Protein AF-0000000078834225 (afdb_homodimer)

pLDDT: mean 96.42, std 5.81, range [30.89, 98.94]

Structure (mmCIF, N/CA/C/O backbone):
data_AF-0000000078834225-model_v1
#
loop_
_entity.id
_entity.type
_entity.pdbx_description
1 polymer 'Alpha-methylacyl-CoA racemase'
#
loop_
_atom_site.group_PDB
_atom_site.id
_atom_site.type_symbol
_atom_site.label_atom_id
_atom_site.label_alt_id
_atom_site.label_comp_id
_atom_site.label_asym_id
_atom_site.label_entity_id
_atom_site.label_seq_id
_atom_site.pdbx_PDB_ins_code
_atom_site.Cartn_x
_atom_site.Cartn_y
_atom_site.Cartn_z
_atom_site.occupancy
_atom_site.B_iso_or_equiv
_atom_site.auth_seq_id
_atom_site.auth_comp_id
_atom_site.auth_asym_id
_atom_site.auth_atom_id
_atom_site.pdbx_PDB_model_num
ATOM 1 N N . MET A 1 1 ? 19.359 24.484 -14.016 1 30.89 1 MET A N 1
ATOM 2 C CA . MET A 1 1 ? 19.219 23.516 -15.102 1 30.89 1 MET A CA 1
ATOM 3 C C . MET A 1 1 ? 18.484 22.281 -14.617 1 30.89 1 MET A C 1
ATOM 5 O O . MET A 1 1 ? 18.734 21.781 -13.516 1 30.89 1 MET A O 1
ATOM 9 N N . PRO A 1 2 ? 17.234 21.891 -14.797 1 41.28 2 PRO A N 1
ATOM 10 C CA . PRO A 1 2 ? 16.406 20.844 -14.195 1 41.28 2 PRO A CA 1
ATOM 11 C C . PRO A 1 2 ? 17.141 19.531 -14.008 1 41.28 2 PRO A C 1
ATOM 13 O O . PRO A 1 2 ? 17.781 19.047 -14.945 1 41.28 2 PRO A O 1
ATOM 16 N N . MET A 1 3 ? 17.812 19.188 -12.945 1 46.91 3 MET A N 1
ATOM 17 C CA . MET A 1 3 ? 18.719 18.047 -12.805 1 46.91 3 MET A CA 1
ATOM 18 C C . MET A 1 3 ? 18.016 16.766 -13.227 1 46.91 3 MET A C 1
ATOM 20 O O . MET A 1 3 ? 17.062 16.328 -12.594 1 46.91 3 MET A O 1
ATOM 24 N N . SER A 1 4 ? 17.906 16.297 -14.562 1 61.25 4 SER A N 1
ATOM 25 C CA . SER A 1 4 ? 17.219 15.305 -15.383 1 61.25 4 SER A CA 1
ATOM 26 C C . SER A 1 4 ? 17.438 13.898 -14.844 1 61.25 4 SER A C 1
ATOM 28 O O . SER A 1 4 ? 17.344 12.922 -15.586 1 61.25 4 SER A O 1
ATOM 30 N N . SER A 1 5 ? 17.938 13.672 -13.586 1 86.19 5 SER A N 1
ATOM 31 C CA . SER A 1 5 ? 18.219 12.289 -13.203 1 86.19 5 SER A CA 1
ATOM 32 C C . SER A 1 5 ? 17.141 11.742 -12.281 1 86.19 5 SER A C 1
ATOM 34 O O . SER A 1 5 ? 16.438 12.5 -11.617 1 86.19 5 SER A O 1
ATOM 36 N N . LEU A 1 6 ? 16.953 10.445 -12.344 1 96.56 6 LEU A N 1
ATOM 37 C CA . LEU A 1 6 ? 16.016 9.734 -11.477 1 96.56 6 LEU A CA 1
ATOM 38 C C . LEU A 1 6 ? 16.594 9.555 -10.078 1 96.56 6 LEU A C 1
ATOM 40 O O . LEU A 1 6 ? 17.812 9.438 -9.922 1 96.56 6 LEU A O 1
ATOM 44 N N . PRO A 1 7 ? 15.805 9.586 -9.094 1 97.88 7 PRO A N 1
ATOM 45 C CA . PRO A 1 7 ? 16.234 9.68 -7.703 1 97.88 7 PRO A CA 1
ATOM 46 C C . PRO A 1 7 ? 17.172 8.547 -7.301 1 97.88 7 PRO A C 1
ATOM 48 O O . PRO A 1 7 ? 18.047 8.727 -6.438 1 97.88 7 PRO A O 1
ATOM 51 N N . LEU A 1 8 ? 17.062 7.371 -7.949 1 98.31 8 LEU A N 1
ATOM 52 C CA . LEU A 1 8 ? 17.812 6.23 -7.445 1 98.31 8 LEU A CA 1
ATOM 53 C C . LEU A 1 8 ? 18.922 5.836 -8.422 1 98.31 8 LEU A C 1
ATOM 55 O O . LEU A 1 8 ? 19.438 4.711 -8.375 1 98.31 8 LEU A O 1
ATOM 59 N N . THR A 1 9 ? 19.234 6.766 -9.289 1 97.62 9 THR A N 1
ATOM 60 C CA . THR A 1 9 ? 20.375 6.559 -10.18 1 97.62 9 THR A CA 1
ATOM 61 C C . THR A 1 9 ? 21.625 6.207 -9.391 1 97.62 9 THR A C 1
ATOM 63 O O . THR A 1 9 ? 21.938 6.871 -8.398 1 97.62 9 THR A O 1
ATOM 66 N N . GLY A 1 10 ? 22.297 5.098 -9.805 1 97.31 10 GLY A N 1
ATOM 67 C CA . GLY A 1 10 ? 23.516 4.672 -9.141 1 97.31 10 GLY A CA 1
ATOM 68 C C . GLY A 1 10 ? 23.297 3.553 -8.141 1 97.31 10 GLY A C 1
ATOM 69 O O . GLY A 1 10 ? 24.234 2.879 -7.734 1 97.31 10 GLY A O 1
ATOM 70 N N . LEU A 1 11 ? 22.109 3.352 -7.672 1 98.5 11 LEU A N 1
ATOM 71 C CA . LEU A 1 11 ? 21.781 2.273 -6.746 1 98.5 11 LEU A CA 1
ATOM 72 C C . LEU A 1 11 ? 21.797 0.924 -7.457 1 98.5 11 LEU A C 1
ATOM 74 O O . LEU A 1 11 ? 21.25 0.787 -8.555 1 98.5 11 LEU A O 1
ATOM 78 N N . ARG A 1 12 ? 22.391 -0.091 -6.887 1 98.88 12 ARG A N 1
ATOM 79 C CA . ARG A 1 12 ? 22.469 -1.435 -7.453 1 98.88 12 ARG A CA 1
ATOM 80 C C . ARG A 1 12 ? 21.734 -2.439 -6.57 1 98.88 12 ARG A C 1
ATOM 82 O O . ARG A 1 12 ? 22.047 -2.574 -5.383 1 98.88 12 ARG A O 1
ATOM 89 N N . VAL A 1 13 ? 20.812 -3.188 -7.176 1 98.94 13 VAL A N 1
ATOM 90 C CA . VAL A 1 13 ? 19.938 -4.094 -6.449 1 98.94 13 VAL A CA 1
ATOM 91 C C . VAL A 1 13 ? 20.062 -5.508 -7.012 1 98.94 13 VAL A C 1
ATOM 93 O O . VAL A 1 13 ? 20 -5.707 -8.227 1 98.94 13 VAL A O 1
ATOM 96 N N . LEU A 1 14 ? 20.281 -6.508 -6.141 1 98.94 14 LEU A N 1
ATOM 97 C CA . LEU A 1 14 ? 20.156 -7.926 -6.461 1 98.94 14 LEU A CA 1
ATOM 98 C C . LEU A 1 14 ? 18.797 -8.461 -6.074 1 98.94 14 LEU A C 1
ATOM 100 O O . LEU A 1 14 ? 18.453 -8.508 -4.891 1 98.94 14 LEU A O 1
ATOM 104 N N . ASP A 1 15 ? 18.062 -8.898 -7.07 1 98.88 15 ASP A N 1
ATOM 105 C CA . ASP A 1 15 ? 16.703 -9.391 -6.84 1 98.88 15 ASP A CA 1
ATOM 106 C C . ASP A 1 15 ? 16.641 -10.906 -6.941 1 98.88 15 ASP A C 1
ATOM 108 O O . ASP A 1 15 ? 16.609 -11.461 -8.039 1 98.88 15 ASP A O 1
ATOM 112 N N . LEU A 1 16 ? 16.516 -11.586 -5.812 1 98.88 16 LEU A N 1
ATOM 113 C CA . LEU A 1 16 ? 16.375 -13.031 -5.777 1 98.88 16 LEU A CA 1
ATOM 114 C C . LEU A 1 16 ? 14.922 -13.438 -5.602 1 98.88 16 LEU A C 1
ATOM 116 O O . LEU A 1 16 ? 14.609 -14.625 -5.52 1 98.88 16 LEU A O 1
ATOM 120 N N . SER A 1 17 ? 14.023 -12.453 -5.52 1 98.56 17 SER A N 1
ATOM 121 C CA . SER A 1 17 ? 12.617 -12.727 -5.223 1 98.56 17 SER A CA 1
ATOM 122 C C . SER A 1 17 ? 11.898 -13.273 -6.449 1 98.56 17 SER A C 1
ATOM 124 O O . SER A 1 17 ? 12.422 -13.227 -7.562 1 98.56 17 SER A O 1
ATOM 126 N N . ARG A 1 18 ? 10.758 -13.852 -6.191 1 97 18 ARG A N 1
ATOM 127 C CA . ARG A 1 18 ? 9.953 -14.477 -7.238 1 97 18 ARG A CA 1
ATOM 128 C C . ARG A 1 18 ? 8.5 -14.008 -7.164 1 97 18 ARG A C 1
ATOM 130 O O . ARG A 1 18 ? 8.094 -13.398 -6.176 1 97 18 ARG A O 1
ATOM 137 N N . LEU A 1 19 ? 7.809 -14.18 -8.195 1 97.44 19 LEU A N 1
ATOM 138 C CA . LEU A 1 19 ? 6.367 -13.977 -8.289 1 97.44 19 LEU A CA 1
ATOM 139 C C . LEU A 1 19 ? 6.02 -12.5 -8.133 1 97.44 19 LEU A C 1
ATOM 141 O O . LEU A 1 19 ? 6.418 -11.672 -8.953 1 97.44 19 LEU A O 1
ATOM 145 N N . LEU A 1 20 ? 5.398 -12.031 -6.992 1 98.5 20 LEU A N 1
ATOM 146 C CA . LEU A 1 20 ? 4.785 -10.711 -7.102 1 98.5 20 LEU A CA 1
ATOM 147 C C . LEU A 1 20 ? 5.414 -9.734 -6.109 1 98.5 20 LEU A C 1
ATOM 149 O O . LEU A 1 20 ? 5.922 -8.68 -6.504 1 98.5 20 LEU A O 1
ATOM 153 N N . PRO A 1 21 ? 5.43 -9.898 -4.762 1 98.75 21 PRO A N 1
ATOM 154 C CA . PRO A 1 21 ? 5.781 -8.812 -3.844 1 98.75 21 PRO A CA 1
ATOM 155 C C . PRO A 1 21 ? 7.18 -8.258 -4.098 1 98.75 21 PRO A C 1
ATOM 157 O O . PRO A 1 21 ? 7.352 -7.039 -4.211 1 98.75 21 PRO A O 1
ATOM 160 N N . GLY A 1 22 ? 8.156 -9.156 -4.184 1 98.88 22 GLY A N 1
ATOM 161 C CA . GLY A 1 22 ? 9.516 -8.703 -4.445 1 98.88 22 GLY A CA 1
ATOM 162 C C . GLY A 1 22 ? 9.672 -8.047 -5.801 1 98.88 22 GLY A C 1
ATOM 163 O O . GLY A 1 22 ? 10.125 -6.902 -5.891 1 98.88 22 GLY A O 1
ATOM 164 N N . PRO A 1 23 ? 9.266 -8.734 -6.824 1 98.88 23 PRO A N 1
ATOM 165 C CA . PRO A 1 23 ? 9.438 -8.195 -8.18 1 98.88 23 PRO A CA 1
ATOM 166 C C . PRO A 1 23 ? 8.711 -6.875 -8.383 1 98.88 23 PRO A C 1
ATOM 168 O O . PRO A 1 23 ? 9.188 -6.012 -9.133 1 98.88 23 PRO A O 1
ATOM 171 N N . TYR A 1 24 ? 7.543 -6.648 -7.754 1 98.88 24 TYR A N 1
ATOM 172 C CA . TYR A 1 24 ? 6.918 -5.336 -7.879 1 98.88 24 TYR A CA 1
ATOM 173 C C . TYR A 1 24 ? 7.738 -4.27 -7.16 1 98.88 24 TYR A C 1
ATOM 175 O O . TYR A 1 24 ? 7.883 -3.152 -7.66 1 98.88 24 TYR A O 1
ATOM 183 N N . ALA A 1 25 ? 8.195 -4.578 -5.961 1 98.94 25 ALA A N 1
ATOM 184 C CA . ALA A 1 25 ? 9.047 -3.637 -5.242 1 98.94 25 ALA A CA 1
ATOM 185 C C . ALA A 1 25 ? 10.25 -3.232 -6.086 1 98.94 25 ALA A C 1
ATOM 187 O O . ALA A 1 25 ? 10.539 -2.043 -6.234 1 98.94 25 ALA A O 1
ATOM 188 N N . THR A 1 26 ? 10.938 -4.207 -6.68 1 98.94 26 THR A N 1
ATOM 189 C CA . THR A 1 26 ? 12.156 -3.914 -7.426 1 98.94 26 THR A CA 1
ATOM 190 C C . THR A 1 26 ? 11.828 -3.262 -8.766 1 98.94 26 THR A C 1
ATOM 192 O O . THR A 1 26 ? 12.656 -2.561 -9.344 1 98.94 26 THR A O 1
ATOM 195 N N . LEU A 1 27 ? 10.594 -3.459 -9.289 1 98.88 27 LEU A N 1
ATOM 196 C CA . LEU A 1 27 ? 10.141 -2.709 -10.453 1 98.88 27 LEU A CA 1
ATOM 197 C C . LEU A 1 27 ? 10.078 -1.217 -10.148 1 98.88 27 LEU A C 1
ATOM 199 O O . LEU A 1 27 ? 10.516 -0.393 -10.953 1 98.88 27 LEU A O 1
ATOM 203 N N . VAL A 1 28 ? 9.484 -0.877 -8.984 1 98.81 28 VAL A N 1
ATOM 204 C CA . VAL A 1 28 ? 9.391 0.523 -8.586 1 98.81 28 VAL A CA 1
ATOM 205 C C . VAL A 1 28 ? 10.789 1.119 -8.461 1 98.81 28 VAL A C 1
ATOM 207 O O . VAL A 1 28 ? 11.047 2.236 -8.914 1 98.81 28 VAL A O 1
ATOM 210 N N . LEU A 1 29 ? 11.727 0.36 -7.879 1 98.88 29 LEU A N 1
ATOM 211 C CA . LEU A 1 29 ? 13.102 0.826 -7.777 1 98.88 29 LEU A CA 1
ATOM 212 C C . LEU A 1 29 ? 13.695 1.067 -9.164 1 98.88 29 LEU A C 1
ATOM 214 O O . LEU A 1 29 ? 14.352 2.086 -9.391 1 98.88 29 LEU A O 1
ATOM 218 N N . ALA A 1 30 ? 13.453 0.167 -10.055 1 98.69 30 ALA A N 1
ATOM 219 C CA . ALA A 1 30 ? 13.969 0.292 -11.422 1 98.69 30 ALA A CA 1
ATOM 220 C C . ALA A 1 30 ? 13.383 1.512 -12.117 1 98.69 30 ALA A C 1
ATOM 222 O O . ALA A 1 30 ? 14.102 2.266 -12.781 1 98.69 30 ALA A O 1
ATOM 223 N N . ASP A 1 31 ? 12.086 1.716 -11.984 1 98 31 ASP A N 1
ATOM 224 C CA . ASP A 1 31 ? 11.406 2.855 -12.586 1 98 31 ASP A CA 1
ATOM 225 C C . ASP A 1 31 ? 11.969 4.176 -12.055 1 98 31 ASP A C 1
ATOM 227 O O . ASP A 1 31 ? 11.914 5.199 -12.742 1 98 31 ASP A O 1
ATOM 231 N N . LEU A 1 32 ? 12.516 4.109 -10.844 1 98.25 32 LEU A N 1
ATOM 232 C CA . LEU A 1 32 ? 13.062 5.312 -10.227 1 98.25 32 LEU A CA 1
ATOM 233 C C . LEU A 1 32 ? 14.555 5.441 -10.508 1 98.25 32 LEU A C 1
ATOM 235 O O . LEU A 1 32 ? 15.219 6.328 -9.969 1 98.25 32 LEU A O 1
ATOM 239 N N . GLY A 1 33 ? 15.141 4.457 -11.242 1 97.81 33 GLY A N 1
ATOM 240 C CA . GLY A 1 33 ? 16.469 4.688 -11.781 1 97.81 33 GLY A CA 1
ATOM 241 C C . GLY A 1 33 ? 17.5 3.682 -11.289 1 97.81 33 GLY A C 1
ATOM 242 O O . GLY A 1 33 ? 18.641 3.682 -11.742 1 97.81 33 GLY A O 1
ATOM 243 N N . ALA A 1 34 ? 17.141 2.746 -10.438 1 98.62 34 ALA A N 1
ATOM 244 C CA . ALA A 1 34 ? 18.078 1.757 -9.914 1 98.62 34 ALA A CA 1
ATOM 245 C C . ALA A 1 34 ? 18.422 0.715 -10.969 1 98.62 34 ALA A C 1
ATOM 247 O O . ALA A 1 34 ? 17.609 0.425 -11.852 1 98.62 34 ALA A O 1
ATOM 248 N N . THR A 1 35 ? 19.641 0.207 -10.883 1 98.69 35 THR A N 1
ATOM 249 C CA . THR A 1 35 ? 20 -0.997 -11.625 1 98.69 35 THR A CA 1
ATOM 250 C C . THR A 1 35 ? 19.578 -2.248 -10.859 1 98.69 35 THR A C 1
ATOM 252 O O . THR A 1 35 ? 20.047 -2.492 -9.75 1 98.69 35 THR A O 1
ATOM 255 N N . VAL A 1 36 ? 18.703 -3.012 -11.492 1 98.94 36 VAL A N 1
ATOM 256 C CA . VAL A 1 36 ? 18.188 -4.211 -10.844 1 98.94 36 VAL A CA 1
ATOM 257 C C . VAL A 1 36 ? 18.609 -5.449 -11.633 1 98.94 36 VAL A C 1
ATOM 259 O O . VAL A 1 36 ? 18.219 -5.613 -12.789 1 98.94 36 VAL A O 1
ATOM 262 N N . ASP A 1 37 ? 19.422 -6.309 -10.984 1 98.94 37 ASP A N 1
ATOM 263 C CA . ASP A 1 37 ? 19.812 -7.594 -11.547 1 98.94 37 ASP A CA 1
ATOM 264 C C . ASP A 1 37 ? 19.062 -8.742 -10.883 1 98.94 37 ASP A C 1
ATOM 266 O O . ASP A 1 37 ? 19.297 -9.055 -9.711 1 98.94 37 ASP A O 1
ATOM 270 N N . LYS A 1 38 ? 18.156 -9.375 -11.625 1 98.88 38 LYS A N 1
ATOM 271 C CA . LYS A 1 38 ? 17.375 -10.5 -11.141 1 98.88 38 LYS A CA 1
ATOM 272 C C . LYS A 1 38 ? 18.156 -11.805 -11.227 1 98.88 38 LYS A C 1
ATOM 274 O O . LYS A 1 38 ? 18.656 -12.172 -12.297 1 98.88 38 LYS A O 1
ATOM 279 N N . VAL A 1 39 ? 18.312 -12.438 -10.062 1 98.81 39 VAL A N 1
ATOM 280 C CA . VAL A 1 39 ? 19.016 -13.719 -9.992 1 98.81 39 VAL A CA 1
ATOM 281 C C . VAL A 1 39 ? 18 -14.859 -10.086 1 98.81 39 VAL A C 1
ATOM 283 O O . VAL A 1 39 ? 17.078 -14.945 -9.273 1 98.81 39 VAL A O 1
ATOM 286 N N . GLU A 1 40 ? 18.219 -15.711 -11.07 1 98.44 40 GLU A N 1
ATOM 287 C CA . GLU A 1 40 ? 17.281 -16.797 -11.328 1 98.44 40 GLU A CA 1
ATOM 288 C C . GLU A 1 40 ? 17.984 -18.125 -11.461 1 98.44 40 GLU A C 1
ATOM 290 O O . GLU A 1 40 ? 19.156 -18.188 -11.844 1 98.44 40 GLU A O 1
ATOM 295 N N . GLU A 1 41 ? 17.312 -19.219 -11.016 1 97.19 41 GLU A N 1
ATOM 296 C CA . GLU A 1 41 ? 17.844 -20.547 -11.281 1 97.19 41 GLU A CA 1
ATOM 297 C C . GLU A 1 41 ? 17.891 -20.844 -12.781 1 97.19 41 GLU A C 1
ATOM 299 O O . GLU A 1 41 ? 16.984 -20.453 -13.523 1 97.19 41 GLU A O 1
ATOM 304 N N . PRO A 1 42 ? 18.891 -21.562 -13.219 1 96.69 42 PRO A N 1
ATOM 305 C CA . PRO A 1 42 ? 19.156 -21.703 -14.648 1 96.69 42 PRO A CA 1
ATOM 306 C C . PRO A 1 42 ? 18.078 -22.516 -15.375 1 96.69 42 PRO A C 1
ATOM 308 O O . PRO A 1 42 ? 17.891 -22.359 -16.578 1 96.69 42 PRO A O 1
ATOM 311 N N . GLU A 1 43 ? 17.406 -23.391 -14.672 1 94.81 43 GLU A N 1
ATOM 312 C CA . GLU A 1 43 ? 16.406 -24.234 -15.305 1 94.81 43 GLU A CA 1
ATOM 313 C C . GLU A 1 43 ? 15 -23.703 -15.094 1 94.81 43 GLU A C 1
ATOM 315 O O . GLU A 1 43 ? 14.289 -24.156 -14.195 1 94.81 43 GLU A O 1
ATOM 320 N N . GLY A 1 44 ? 14.625 -22.734 -15.906 1 94.5 44 GLY A N 1
ATOM 321 C CA . GLY A 1 44 ? 13.25 -22.266 -15.883 1 94.5 44 GLY A CA 1
ATOM 322 C C . GLY A 1 44 ? 13.094 -20.906 -15.227 1 94.5 44 GLY A C 1
ATOM 323 O O . GLY A 1 44 ? 12.133 -20.172 -15.5 1 94.5 44 GLY A O 1
ATOM 324 N N . GLY A 1 45 ? 14.023 -20.5 -14.266 1 97.5 45 GLY A N 1
ATOM 325 C CA . GLY A 1 45 ? 13.984 -19.188 -13.648 1 97.5 45 GLY A CA 1
ATOM 326 C C . GLY A 1 45 ? 12.797 -18.984 -12.727 1 97.5 45 GLY A C 1
ATOM 327 O O . GLY A 1 45 ? 12.406 -19.906 -12.008 1 97.5 45 GLY A O 1
ATOM 328 N N . ASP A 1 46 ? 12.25 -17.797 -12.578 1 97.56 46 ASP A N 1
ATOM 329 C CA . ASP A 1 46 ? 11.039 -17.453 -11.836 1 97.56 46 ASP A CA 1
ATOM 330 C C . ASP A 1 46 ? 9.812 -18.141 -12.445 1 97.56 46 ASP A C 1
ATOM 332 O O . ASP A 1 46 ? 9.578 -18.047 -13.648 1 97.56 46 ASP A O 1
ATOM 336 N N . TYR A 1 47 ? 8.969 -18.703 -11.578 1 95.19 47 TYR A N 1
ATOM 337 C CA . TYR A 1 47 ? 7.797 -19.453 -12.016 1 95.19 47 TYR A CA 1
ATOM 338 C C . TYR A 1 47 ? 6.883 -18.578 -12.867 1 95.19 47 TYR A C 1
ATOM 340 O O . TYR A 1 47 ? 6.203 -19.078 -13.773 1 95.19 47 TYR A O 1
ATOM 348 N N . ILE A 1 48 ? 6.945 -17.359 -12.68 1 97.44 48 ILE A N 1
ATOM 349 C CA . ILE A 1 48 ? 6.012 -16.438 -13.297 1 97.44 48 ILE A CA 1
ATOM 350 C C . ILE A 1 48 ? 6.301 -16.344 -14.797 1 97.44 48 ILE A C 1
ATOM 352 O O . ILE A 1 48 ? 5.441 -15.914 -15.578 1 97.44 48 ILE A O 1
ATOM 356 N N . ARG A 1 49 ? 7.508 -16.75 -15.281 1 98 49 ARG A N 1
ATOM 357 C CA . ARG A 1 49 ? 7.859 -16.766 -16.703 1 98 49 ARG A CA 1
ATOM 358 C C . ARG A 1 49 ? 6.93 -17.672 -17.484 1 98 49 ARG A C 1
ATOM 360 O O . ARG A 1 49 ? 6.707 -17.469 -18.688 1 98 49 ARG A O 1
ATOM 367 N N . GLN A 1 50 ? 6.371 -18.641 -16.766 1 96.75 50 GLN A N 1
ATOM 368 C CA . GLN A 1 50 ? 5.586 -19.656 -17.453 1 96.75 50 GLN A CA 1
ATOM 369 C C . GLN A 1 50 ? 4.098 -19.5 -17.156 1 96.75 50 GLN A C 1
ATOM 371 O O . GLN A 1 50 ? 3.271 -20.234 -17.719 1 96.75 50 GLN A O 1
ATOM 376 N N . MET A 1 51 ? 3.73 -18.562 -16.359 1 96 51 MET A N 1
ATOM 377 C CA . MET A 1 51 ? 2.336 -18.422 -15.953 1 96 51 MET A CA 1
ATOM 378 C C . MET A 1 51 ? 1.53 -17.688 -17.031 1 96 51 MET A C 1
ATOM 380 O O . MET A 1 51 ? 1.973 -16.672 -17.562 1 96 51 MET A O 1
ATOM 384 N N . PRO A 1 52 ? 0.355 -18.172 -17.375 1 94.69 52 PRO A N 1
ATOM 385 C CA . PRO A 1 52 ? -0.504 -17.484 -18.344 1 94.69 52 PRO A CA 1
ATOM 386 C C . PRO A 1 52 ? -1.065 -16.172 -17.812 1 94.69 52 PRO A C 1
ATOM 388 O O . PRO A 1 52 ? -1.135 -15.977 -16.594 1 94.69 52 PRO A O 1
ATOM 391 N N . PRO A 1 53 ? -1.432 -15.375 -18.781 1 96.69 53 PRO A N 1
ATOM 392 C CA . PRO A 1 53 ? -1.494 -15.531 -20.234 1 96.69 53 PRO A CA 1
ATOM 393 C C . PRO A 1 53 ? -0.144 -15.305 -20.906 1 96.69 53 PRO A C 1
ATOM 395 O O . PRO A 1 53 ? 0.643 -14.469 -20.453 1 96.69 53 PRO A O 1
ATOM 398 N N . LEU A 1 54 ? 0.037 -16.062 -22.031 1 97 54 LEU A N 1
ATOM 399 C CA . LEU A 1 54 ? 1.267 -15.922 -22.812 1 97 54 LEU A CA 1
ATOM 400 C C . LEU A 1 54 ? 0.972 -15.383 -24.203 1 97 54 LEU A C 1
ATOM 402 O O . LEU A 1 54 ? -0.055 -15.719 -24.797 1 97 54 LEU A O 1
ATOM 406 N N . ARG A 1 55 ? 1.78 -14.516 -24.703 1 96.69 55 ARG A N 1
ATOM 407 C CA . ARG A 1 55 ? 1.831 -14.047 -26.078 1 96.69 55 ARG A CA 1
ATOM 408 C C . ARG A 1 55 ? 3.27 -13.984 -26.578 1 96.69 55 ARG A C 1
ATOM 410 O O . ARG A 1 55 ? 4.137 -13.406 -25.922 1 96.69 55 ARG A O 1
ATOM 417 N N . ASP A 1 56 ? 3.592 -14.625 -27.766 1 94.75 56 ASP A N 1
ATOM 418 C CA . ASP A 1 56 ? 4.941 -14.719 -28.312 1 94.75 56 ASP A CA 1
ATOM 419 C C . ASP A 1 56 ? 5.883 -15.422 -27.328 1 94.75 56 ASP A C 1
ATOM 421 O O . ASP A 1 56 ? 7.012 -14.969 -27.125 1 94.75 56 ASP A O 1
ATOM 425 N N . ASP A 1 57 ? 5.332 -16.359 -26.562 1 94.12 57 ASP A N 1
ATOM 426 C CA . ASP A 1 57 ? 6.055 -17.234 -25.656 1 94.12 57 ASP A CA 1
ATOM 427 C C . ASP A 1 57 ? 6.578 -16.469 -24.453 1 94.12 57 ASP A C 1
ATOM 429 O O . ASP A 1 57 ? 7.547 -16.891 -23.812 1 94.12 57 ASP A O 1
ATOM 433 N N . VAL A 1 58 ? 5.996 -15.281 -24.219 1 96.5 58 VAL A N 1
ATOM 434 C CA . VAL A 1 58 ? 6.34 -14.477 -23.047 1 96.5 58 VAL A CA 1
ATOM 435 C C . VAL A 1 58 ? 5.105 -14.281 -22.172 1 96.5 58 VAL A C 1
ATOM 437 O O . VAL A 1 58 ? 4.02 -13.984 -22.672 1 96.5 58 VAL A O 1
ATOM 440 N N . SER A 1 59 ? 5.27 -14.586 -20.906 1 98 59 SER A N 1
ATOM 441 C CA . SER A 1 59 ? 4.184 -14.352 -19.953 1 98 59 SER A CA 1
ATOM 442 C C . SER A 1 59 ? 3.898 -12.859 -19.797 1 98 59 SER A C 1
ATOM 444 O O . SER A 1 59 ? 4.805 -12.07 -19.531 1 98 59 SER A O 1
ATOM 446 N N . GLY A 1 60 ? 2.584 -12.5 -19.938 1 98.12 60 GLY A N 1
ATOM 447 C CA . GLY A 1 60 ? 2.207 -11.109 -19.703 1 98.12 60 GLY A CA 1
ATOM 448 C C . GLY A 1 60 ? 2.488 -10.648 -18.281 1 98.12 60 GLY A C 1
ATOM 449 O O . GLY A 1 60 ? 2.84 -9.492 -18.062 1 98.12 60 GLY A O 1
ATOM 450 N N . LEU A 1 61 ? 2.352 -11.609 -17.328 1 98.25 61 LEU A N 1
ATOM 451 C CA . LEU A 1 61 ? 2.637 -11.297 -15.93 1 98.25 61 LEU A CA 1
ATOM 452 C C . LEU A 1 61 ? 4.117 -10.977 -15.734 1 98.25 61 LEU A C 1
ATOM 454 O O . LEU A 1 61 ? 4.461 -9.977 -15.109 1 98.25 61 LEU A O 1
ATOM 458 N N . PHE A 1 62 ? 4.992 -11.82 -16.328 1 98.62 62 PHE A N 1
ATOM 459 C CA . PHE A 1 62 ? 6.426 -11.586 -16.234 1 98.62 62 PHE A CA 1
ATOM 460 C C . PHE A 1 62 ? 6.805 -10.281 -16.922 1 98.62 62 PHE A C 1
ATOM 462 O O . PHE A 1 62 ? 7.586 -9.492 -16.391 1 98.62 62 PHE A O 1
ATOM 469 N N . TYR A 1 63 ? 6.25 -10 -18.094 1 98.38 63 TYR A N 1
ATOM 470 C CA . TYR A 1 63 ? 6.551 -8.797 -18.875 1 98.38 63 TYR A CA 1
ATOM 471 C C . TYR A 1 63 ? 6.262 -7.539 -18.062 1 98.38 63 TYR A C 1
ATOM 473 O O . TYR A 1 63 ? 7.09 -6.629 -18 1 98.38 63 TYR A O 1
ATOM 481 N N . GLY A 1 64 ? 5.148 -7.535 -17.391 1 98 64 GLY A N 1
ATOM 482 C CA . GLY A 1 64 ? 4.715 -6.355 -16.672 1 98 64 GLY A CA 1
ATOM 483 C C . GLY A 1 64 ? 5.527 -6.094 -15.414 1 98 64 GLY A C 1
ATOM 484 O O . GLY A 1 64 ? 5.688 -4.945 -15 1 98 64 GLY A O 1
ATOM 485 N N . LEU A 1 65 ? 6.129 -7.098 -14.836 1 98.56 65 LEU A N 1
ATOM 486 C CA . LEU A 1 65 ? 6.742 -6.965 -13.516 1 98.56 65 LEU A CA 1
ATOM 487 C C . LEU A 1 65 ? 8.258 -6.832 -13.633 1 98.56 65 LEU A C 1
ATOM 489 O O . LEU A 1 65 ? 8.93 -6.473 -12.664 1 98.56 65 LEU A O 1
ATOM 493 N N . ASN A 1 66 ? 8.812 -7.102 -14.844 1 98.62 66 ASN A N 1
ATOM 494 C CA . ASN A 1 66 ? 10.266 -7.203 -14.883 1 98.62 66 ASN A CA 1
ATOM 495 C C . ASN A 1 66 ? 10.859 -6.336 -15.992 1 98.62 66 ASN A C 1
ATOM 497 O O . ASN A 1 66 ? 12.023 -6.5 -16.359 1 98.62 66 ASN A O 1
ATOM 501 N N . ARG A 1 67 ? 10.023 -5.402 -16.5 1 97.25 67 ARG A N 1
ATOM 502 C CA . ARG A 1 67 ? 10.625 -4.387 -17.359 1 97.25 67 ARG A CA 1
ATOM 503 C C . ARG A 1 67 ? 11.719 -3.625 -16.625 1 97.25 67 ARG A C 1
ATOM 505 O O . ARG A 1 67 ? 11.695 -3.52 -15.398 1 97.25 67 ARG A O 1
ATOM 512 N N . ASN A 1 68 ? 12.742 -3.158 -17.422 1 97.81 68 ASN A N 1
ATOM 513 C CA . ASN A 1 68 ? 13.82 -2.307 -16.953 1 97.81 68 ASN A CA 1
ATOM 514 C C . ASN A 1 68 ? 14.82 -3.092 -16.094 1 97.81 68 ASN A C 1
ATOM 516 O O . ASN A 1 68 ? 15.797 -2.531 -15.602 1 97.81 68 ASN A O 1
ATOM 520 N N . LYS A 1 69 ? 14.633 -4.457 -15.945 1 98.69 69 LYS A N 1
ATOM 521 C CA . LYS A 1 69 ? 15.578 -5.262 -15.172 1 98.69 69 LYS A CA 1
ATOM 522 C C . LYS A 1 69 ? 16.516 -6.043 -16.094 1 98.69 69 LYS A C 1
ATOM 524 O O . LYS A 1 69 ? 16.312 -6.074 -17.312 1 98.69 69 LYS A O 1
ATOM 529 N N . ARG A 1 70 ? 17.609 -6.609 -15.484 1 98.69 70 ARG A N 1
ATOM 530 C CA . ARG A 1 70 ? 18.5 -7.57 -16.109 1 98.69 70 ARG A CA 1
ATOM 531 C C . ARG A 1 70 ? 18.375 -8.945 -15.469 1 98.69 70 ARG A C 1
ATOM 533 O O . ARG A 1 70 ? 17.812 -9.078 -14.383 1 98.69 70 ARG A O 1
ATOM 540 N N . SER A 1 71 ? 18.859 -9.984 -16.188 1 98.75 71 SER A N 1
ATOM 541 C CA . SER A 1 71 ? 18.75 -11.344 -15.672 1 98.75 71 SER A CA 1
ATOM 542 C C . SER A 1 71 ? 20.125 -12.023 -15.609 1 98.75 71 SER A C 1
ATOM 544 O O . SER A 1 71 ? 20.891 -11.961 -16.562 1 98.75 71 SER A O 1
ATOM 546 N N . LEU A 1 72 ? 20.344 -12.57 -14.492 1 98.62 72 LEU A N 1
ATOM 547 C CA . LEU A 1 72 ? 21.516 -13.375 -14.172 1 98.62 72 LEU A CA 1
ATOM 548 C C . LEU A 1 72 ? 21.109 -14.758 -13.68 1 98.62 72 LEU A C 1
ATOM 550 O O . LEU A 1 72 ? 20.281 -14.883 -12.773 1 98.62 72 LEU A O 1
ATOM 554 N N . THR A 1 73 ? 21.688 -15.828 -14.336 1 98.62 73 THR A N 1
ATOM 555 C CA . THR A 1 73 ? 21.375 -17.156 -13.828 1 98.62 73 THR A CA 1
ATOM 556 C C . THR A 1 73 ? 22.5 -17.672 -12.938 1 98.62 73 THR A C 1
ATOM 558 O O . THR A 1 73 ? 23.688 -17.547 -13.273 1 98.62 73 THR A O 1
ATOM 561 N N . LEU A 1 74 ? 22.172 -18.141 -11.781 1 98.38 74 LEU A N 1
ATOM 562 C CA . LEU A 1 74 ? 23.062 -18.797 -10.828 1 98.38 74 LEU A CA 1
ATOM 563 C C . LEU A 1 74 ? 22.375 -20.016 -10.211 1 98.38 74 LEU A C 1
ATOM 565 O O . LEU A 1 74 ? 21.219 -19.953 -9.805 1 98.38 74 LEU A O 1
ATOM 569 N N . ASN A 1 75 ? 23.109 -21.125 -10.172 1 97.94 75 ASN A N 1
ATOM 570 C CA . ASN A 1 75 ? 22.609 -22.297 -9.445 1 97.94 75 ASN A CA 1
ATOM 571 C C . ASN A 1 75 ? 23.078 -22.281 -7.992 1 97.94 75 ASN A C 1
ATOM 573 O O . ASN A 1 75 ? 24.188 -22.75 -7.684 1 97.94 75 ASN A O 1
ATOM 577 N N . LEU A 1 76 ? 22.234 -21.906 -7.074 1 97.56 76 LEU A N 1
ATOM 578 C CA . LEU A 1 76 ? 22.625 -21.734 -5.68 1 97.56 76 LEU A CA 1
ATOM 579 C C . LEU A 1 76 ? 22.656 -23.062 -4.945 1 97.56 76 LEU A C 1
ATOM 581 O O . LEU A 1 76 ? 23.094 -23.125 -3.795 1 97.56 76 LEU A O 1
ATOM 585 N N . LYS A 1 77 ? 22.25 -24.109 -5.656 1 95.75 77 LYS A N 1
ATOM 586 C CA . LYS A 1 77 ? 22.359 -25.453 -5.07 1 95.75 77 LYS A CA 1
ATOM 587 C C . LYS A 1 77 ? 23.797 -25.969 -5.18 1 95.75 77 LYS A C 1
ATOM 589 O O . LYS A 1 77 ? 24.172 -26.922 -4.5 1 95.75 77 LYS A O 1
ATOM 594 N N . GLN A 1 78 ? 24.531 -25.375 -6.051 1 96.38 78 GLN A N 1
ATOM 595 C CA . GLN A 1 78 ? 25.938 -25.75 -6.238 1 96.38 78 GLN A CA 1
ATOM 596 C C . GLN A 1 78 ? 26.859 -24.812 -5.477 1 96.38 78 GLN A C 1
ATOM 598 O O . GLN A 1 78 ? 26.609 -23.609 -5.398 1 96.38 78 GLN A O 1
ATOM 603 N N . PRO A 1 79 ? 27.969 -25.344 -4.969 1 97 79 PRO A N 1
ATOM 604 C CA . PRO A 1 79 ? 28.906 -24.516 -4.223 1 97 79 PRO A CA 1
ATOM 605 C C . PRO A 1 79 ? 29.438 -23.344 -5.047 1 97 79 PRO A C 1
ATOM 607 O O . PRO A 1 79 ? 29.594 -22.234 -4.523 1 97 79 PRO A O 1
ATOM 610 N N . GLU A 1 80 ? 29.672 -23.578 -6.297 1 96.88 80 GLU A N 1
ATOM 611 C CA . GLU A 1 80 ? 30.219 -22.531 -7.16 1 96.88 80 GLU A CA 1
ATOM 612 C C . GLU A 1 80 ? 29.234 -21.359 -7.289 1 96.88 80 GLU A C 1
ATOM 614 O O . GLU A 1 80 ? 29.641 -20.203 -7.34 1 96.88 80 GLU A O 1
ATOM 619 N N . GLY A 1 81 ? 27.938 -21.688 -7.348 1 97.88 81 GLY A N 1
ATOM 620 C CA . GLY A 1 81 ? 26.906 -20.656 -7.418 1 97.88 81 GLY A CA 1
ATOM 621 C C . GLY A 1 81 ? 26.812 -19.828 -6.16 1 97.88 81 GLY A C 1
ATOM 622 O O . GLY A 1 81 ? 26.672 -18.594 -6.227 1 97.88 81 GLY A O 1
ATOM 623 N N . ARG A 1 82 ? 26.922 -20.453 -5 1 98.31 82 ARG A N 1
ATOM 624 C CA . ARG A 1 82 ? 26.875 -19.766 -3.721 1 98.31 82 ARG A CA 1
ATOM 625 C C . ARG A 1 82 ? 28.078 -18.859 -3.541 1 98.31 82 ARG A C 1
ATOM 627 O O . ARG A 1 82 ? 27.953 -17.719 -3.068 1 98.31 82 ARG A O 1
ATOM 634 N N . GLU A 1 83 ? 29.219 -19.359 -3.934 1 97.75 83 GLU A N 1
ATOM 635 C CA . GLU A 1 83 ? 30.422 -18.547 -3.85 1 97.75 83 GLU A CA 1
ATOM 636 C C . GLU A 1 83 ? 30.359 -17.344 -4.781 1 97.75 83 GLU A C 1
ATOM 638 O O . GLU A 1 83 ? 30.828 -16.25 -4.438 1 97.75 83 GLU A O 1
ATOM 643 N N . ALA A 1 84 ? 29.812 -17.547 -5.922 1 98.5 84 ALA A N 1
ATOM 644 C CA . ALA A 1 84 ? 29.625 -16.453 -6.867 1 98.5 84 ALA A CA 1
ATOM 645 C C . ALA A 1 84 ? 28.719 -15.367 -6.285 1 98.5 84 ALA A C 1
ATOM 647 O O . ALA A 1 84 ? 29 -14.172 -6.434 1 98.5 84 ALA A O 1
ATOM 648 N N . LEU A 1 85 ? 27.625 -15.75 -5.641 1 98.81 85 LEU A N 1
ATOM 649 C CA . LEU A 1 85 ? 26.719 -14.781 -5.031 1 98.81 85 LEU A CA 1
ATOM 650 C C . LEU A 1 85 ? 27.422 -13.977 -3.947 1 98.81 85 LEU A C 1
ATOM 652 O O . LEU A 1 85 ? 27.25 -12.758 -3.855 1 98.81 85 LEU A O 1
ATOM 656 N N . LYS A 1 86 ? 28.203 -14.633 -3.131 1 98.62 86 LYS A N 1
ATOM 657 C CA . LYS A 1 86 ? 28.969 -13.961 -2.076 1 98.62 86 LYS A CA 1
ATOM 658 C C . LYS A 1 86 ? 29.906 -12.906 -2.656 1 98.62 86 LYS A C 1
ATOM 660 O O . LYS A 1 86 ? 30.031 -11.812 -2.104 1 98.62 86 LYS A O 1
ATOM 665 N N . ARG A 1 87 ? 30.484 -13.219 -3.771 1 98.25 87 ARG A N 1
ATOM 666 C CA . ARG A 1 87 ? 31.375 -12.266 -4.426 1 98.25 87 ARG A CA 1
ATOM 667 C C . ARG A 1 87 ? 30.594 -11.109 -5.031 1 98.25 87 ARG A C 1
ATOM 669 O O . ARG A 1 87 ? 31 -9.945 -4.934 1 98.25 87 ARG A O 1
ATOM 676 N N . LEU A 1 88 ? 29.5 -11.414 -5.613 1 98.62 88 LEU A N 1
ATOM 677 C CA . LEU A 1 88 ? 28.672 -10.414 -6.293 1 98.62 88 LEU A CA 1
ATOM 678 C C . LEU A 1 88 ? 28.172 -9.367 -5.309 1 98.62 88 LEU A C 1
ATOM 680 O O . LEU A 1 88 ? 28.109 -8.18 -5.633 1 98.62 88 LEU A O 1
ATOM 684 N N . VAL A 1 89 ? 27.75 -9.766 -4.098 1 98.62 89 VAL A N 1
ATOM 685 C CA . VAL A 1 89 ? 27.078 -8.875 -3.158 1 98.62 89 VAL A CA 1
ATOM 686 C C . VAL A 1 89 ? 28 -7.738 -2.756 1 98.62 89 VAL A C 1
ATOM 688 O O . VAL A 1 89 ? 27.547 -6.672 -2.338 1 98.62 89 VAL A O 1
ATOM 691 N N . ARG A 1 90 ? 29.312 -7.914 -2.951 1 98.44 90 ARG A N 1
ATOM 692 C CA . ARG A 1 90 ? 30.297 -6.895 -2.617 1 98.44 90 ARG A CA 1
ATOM 693 C C . ARG A 1 90 ? 30.109 -5.648 -3.475 1 98.44 90 ARG A C 1
ATOM 695 O O . ARG A 1 90 ? 30.562 -4.562 -3.111 1 98.44 90 ARG A O 1
ATOM 702 N N . HIS A 1 91 ? 29.375 -5.816 -4.566 1 98.12 91 HIS A N 1
ATOM 703 C CA . HIS A 1 91 ? 29.25 -4.734 -5.539 1 98.12 91 HIS A CA 1
ATOM 704 C C . HIS A 1 91 ? 27.828 -4.184 -5.555 1 98.12 91 HIS A C 1
ATOM 706 O O . HIS A 1 91 ? 27.484 -3.385 -6.43 1 98.12 91 HIS A O 1
ATOM 712 N N . TYR A 1 92 ? 27.016 -4.547 -4.625 1 98.81 92 TYR A N 1
ATOM 713 C CA . TYR A 1 92 ? 25.609 -4.164 -4.648 1 98.81 92 TYR A CA 1
ATOM 714 C C . TYR A 1 92 ? 25.219 -3.463 -3.354 1 98.81 92 TYR A C 1
ATOM 716 O O . TYR A 1 92 ? 25.875 -3.627 -2.324 1 98.81 92 TYR A O 1
ATOM 724 N N . ASP A 1 93 ? 24.109 -2.717 -3.412 1 98.88 93 ASP A N 1
ATOM 725 C CA . ASP A 1 93 ? 23.625 -1.944 -2.273 1 98.88 93 ASP A CA 1
ATOM 726 C C . ASP A 1 93 ? 22.516 -2.691 -1.536 1 98.88 93 ASP A C 1
ATOM 728 O O . ASP A 1 93 ? 22.391 -2.586 -0.314 1 98.88 93 ASP A O 1
ATOM 732 N N . VAL A 1 94 ? 21.688 -3.375 -2.254 1 98.94 94 VAL A N 1
ATOM 733 C CA . VAL A 1 94 ? 20.469 -3.982 -1.729 1 98.94 94 VAL A CA 1
ATOM 734 C C . VAL A 1 94 ? 20.328 -5.402 -2.275 1 98.94 94 VAL A C 1
ATOM 736 O O . VAL A 1 94 ? 20.609 -5.652 -3.449 1 98.94 94 VAL A O 1
ATOM 739 N N . LEU A 1 95 ? 19.969 -6.32 -1.465 1 98.94 95 LEU A N 1
ATOM 740 C CA . LEU A 1 95 ? 19.484 -7.637 -1.868 1 98.94 95 LEU A CA 1
ATOM 741 C C . LEU A 1 95 ? 18.062 -7.875 -1.366 1 98.94 95 LEU A C 1
ATOM 743 O O . LEU A 1 95 ? 17.766 -7.625 -0.195 1 98.94 95 LEU A O 1
ATOM 747 N N . VAL A 1 96 ? 17.156 -8.352 -2.26 1 98.94 96 VAL A N 1
ATOM 748 C CA . VAL A 1 96 ? 15.773 -8.672 -1.921 1 98.94 96 VAL A CA 1
ATOM 749 C C . VAL A 1 96 ? 15.508 -10.156 -2.145 1 98.94 96 VAL A C 1
ATOM 751 O O . VAL A 1 96 ? 15.789 -10.688 -3.225 1 98.94 96 VAL A O 1
ATOM 754 N N . GLU A 1 97 ? 15.031 -10.828 -1.153 1 98.75 97 GLU A N 1
ATOM 755 C CA . GLU A 1 97 ? 14.609 -12.211 -1.32 1 98.75 97 GLU A CA 1
ATOM 756 C C . GLU A 1 97 ? 13.219 -12.445 -0.731 1 98.75 97 GLU A C 1
ATOM 758 O O . GLU A 1 97 ? 12.719 -11.617 0.032 1 98.75 97 GLU A O 1
ATOM 763 N N . SER A 1 98 ? 12.555 -13.508 -1.161 1 98 98 SER A N 1
ATOM 764 C CA . SER A 1 98 ? 11.211 -13.82 -0.69 1 98 98 SER A CA 1
ATOM 765 C C . SER A 1 98 ? 11.039 -15.32 -0.458 1 98 98 SER A C 1
ATOM 767 O O . SER A 1 98 ? 9.992 -15.883 -0.762 1 98 98 SER A O 1
ATOM 769 N N . PHE A 1 99 ? 12.062 -16.016 0.025 1 96.94 99 PHE A N 1
ATOM 770 C CA . PHE A 1 99 ? 12 -17.438 0.324 1 96.94 99 PHE A CA 1
ATOM 771 C C . PHE A 1 99 ? 11.461 -17.672 1.731 1 96.94 99 PHE A C 1
ATOM 773 O O . PHE A 1 99 ? 11.398 -16.75 2.539 1 96.94 99 PHE A O 1
ATOM 780 N N . ARG A 1 100 ? 11.062 -18.922 1.968 1 96.5 100 ARG A N 1
ATOM 781 C CA . ARG A 1 100 ? 10.672 -19.297 3.322 1 96.5 100 ARG A CA 1
ATOM 782 C C . ARG A 1 100 ? 11.805 -19.031 4.312 1 96.5 100 ARG A C 1
ATOM 784 O O . ARG A 1 100 ? 12.969 -19.297 4.02 1 96.5 100 ARG A O 1
ATOM 791 N N . PRO A 1 101 ? 11.406 -18.469 5.496 1 97.56 101 PRO A N 1
ATOM 792 C CA . PRO A 1 101 ? 12.453 -18.156 6.473 1 97.56 101 PRO A CA 1
ATOM 793 C C . PRO A 1 101 ? 13.391 -19.344 6.727 1 97.56 101 PRO A C 1
ATOM 795 O O . PRO A 1 101 ? 12.93 -20.469 6.891 1 97.56 101 PRO A O 1
ATOM 798 N N . GLY A 1 102 ? 14.758 -19.078 6.629 1 96.75 102 GLY A N 1
ATOM 799 C CA . GLY A 1 102 ? 15.742 -20.109 6.922 1 96.75 102 GLY A CA 1
ATOM 800 C C . GLY A 1 102 ? 16.328 -20.734 5.676 1 96.75 102 GLY A C 1
ATOM 801 O O . GLY A 1 102 ? 17.422 -21.312 5.727 1 96.75 102 GLY A O 1
ATOM 802 N N . VAL A 1 103 ? 15.727 -20.578 4.531 1 97.56 103 VAL A N 1
ATOM 803 C CA . VAL A 1 103 ? 16.172 -21.203 3.299 1 97.56 103 VAL A CA 1
ATOM 804 C C . VAL A 1 103 ? 17.547 -20.641 2.902 1 97.56 103 VAL A C 1
ATOM 806 O O . VAL A 1 103 ? 18.469 -21.391 2.623 1 97.56 103 VAL A O 1
ATOM 809 N N . MET A 1 104 ? 17.703 -19.328 2.881 1 98.25 104 MET A N 1
ATOM 810 C CA . MET A 1 104 ? 18.953 -18.688 2.508 1 98.25 104 MET A CA 1
ATOM 811 C C . MET A 1 104 ? 20.062 -19.047 3.49 1 98.25 104 MET A C 1
ATOM 813 O O . MET A 1 104 ? 21.219 -19.203 3.094 1 98.25 104 MET A O 1
ATOM 817 N N . ASP A 1 105 ? 19.703 -19.25 4.746 1 97.94 105 ASP A N 1
ATOM 818 C CA . ASP A 1 105 ? 20.672 -19.656 5.754 1 97.94 105 ASP A CA 1
ATOM 819 C C . ASP A 1 105 ? 21.172 -21.078 5.488 1 97.94 105 ASP A C 1
ATOM 821 O O . ASP A 1 105 ? 22.375 -21.344 5.586 1 97.94 105 ASP A O 1
ATOM 825 N N . LYS A 1 106 ? 20.266 -21.938 5.168 1 97.75 106 LYS A N 1
ATOM 826 C CA . LYS A 1 106 ? 20.625 -23.328 4.887 1 97.75 106 LYS A CA 1
ATOM 827 C C . LYS A 1 106 ? 21.562 -23.422 3.686 1 97.75 106 LYS A C 1
ATOM 829 O O . LYS A 1 106 ? 22.422 -24.297 3.629 1 97.75 106 LYS A O 1
ATOM 834 N N . LEU A 1 107 ? 21.406 -22.5 2.805 1 97.88 107 LEU A N 1
ATOM 835 C CA . LEU A 1 107 ? 22.234 -22.469 1.609 1 97.88 107 LEU A CA 1
ATOM 836 C C . LEU A 1 107 ? 23.578 -21.812 1.902 1 97.88 107 LEU A C 1
ATOM 838 O O . LEU A 1 107 ? 24.484 -21.812 1.057 1 97.88 107 LEU A O 1
ATOM 842 N N . GLY A 1 108 ? 23.719 -21.172 3.01 1 98 108 GLY A N 1
ATOM 843 C CA . GLY A 1 108 ? 24.969 -20.531 3.381 1 98 108 GLY A CA 1
ATOM 844 C C . GLY A 1 108 ? 25.109 -19.125 2.832 1 98 108 GLY A C 1
ATOM 845 O O . GLY A 1 108 ? 26.188 -18.547 2.848 1 98 108 GLY A O 1
ATOM 846 N N . VAL A 1 109 ? 24.031 -18.547 2.348 1 98.62 109 VAL A N 1
ATOM 847 C CA . VAL A 1 109 ? 24.031 -17.203 1.782 1 98.62 109 VAL A CA 1
ATOM 848 C C . VAL A 1 109 ? 22.938 -16.359 2.424 1 98.62 109 VAL A C 1
ATOM 850 O O . VAL A 1 109 ? 22.281 -15.555 1.753 1 98.62 109 VAL A O 1
ATOM 853 N N . GLY A 1 110 ? 22.656 -16.578 3.703 1 98.44 110 GLY A N 1
ATOM 854 C CA . GLY A 1 110 ? 21.719 -15.773 4.484 1 98.44 110 GLY A CA 1
ATOM 855 C C . GLY A 1 110 ? 22.266 -14.406 4.832 1 98.44 110 GLY A C 1
ATOM 856 O O . GLY A 1 110 ? 23.375 -14.047 4.422 1 98.44 110 GLY A O 1
ATOM 857 N N . GLU A 1 111 ? 21.453 -13.68 5.543 1 98.12 111 GLU A N 1
ATOM 858 C CA . GLU A 1 111 ? 21.766 -12.297 5.887 1 98.12 111 GLU A CA 1
ATOM 859 C C . GLU A 1 111 ? 23.125 -12.18 6.559 1 98.12 111 GLU A C 1
ATOM 861 O O . GLU A 1 111 ? 23.953 -11.367 6.152 1 98.12 111 GLU A O 1
ATOM 866 N N . SER A 1 112 ? 23.391 -12.953 7.57 1 98.12 112 SER A N 1
ATOM 867 C CA . SER A 1 112 ? 24.656 -12.883 8.305 1 98.12 112 SER A CA 1
ATOM 868 C C . SER A 1 112 ? 25.844 -13.156 7.395 1 98.12 112 SER A C 1
ATOM 870 O O . SER A 1 112 ? 26.844 -12.43 7.426 1 98.12 112 SER A O 1
ATOM 872 N N . ALA A 1 113 ? 25.781 -14.156 6.566 1 98.56 113 ALA A N 1
ATOM 873 C CA . ALA A 1 113 ? 26.859 -14.539 5.664 1 98.56 113 ALA A CA 1
ATOM 874 C C . ALA A 1 113 ? 27.141 -13.445 4.637 1 98.56 113 ALA A C 1
ATOM 876 O O . ALA A 1 113 ? 28.297 -13.094 4.387 1 98.56 113 ALA A O 1
ATOM 877 N N . LEU A 1 114 ? 26.109 -12.906 4.055 1 98.81 114 LEU A N 1
ATOM 878 C CA . LEU A 1 114 ? 26.297 -11.945 2.975 1 98.81 114 LEU A CA 1
ATOM 879 C C . LEU A 1 114 ? 26.734 -10.594 3.52 1 98.81 114 LEU A C 1
ATOM 881 O O . LEU A 1 114 ? 27.5 -9.883 2.873 1 98.81 114 LEU A O 1
ATOM 885 N N . ARG A 1 115 ? 26.266 -10.203 4.711 1 98.19 115 ARG A N 1
ATOM 886 C CA . ARG A 1 115 ? 26.672 -8.93 5.289 1 98.19 115 ARG A CA 1
ATOM 887 C C . ARG A 1 115 ? 28.109 -9.008 5.809 1 98.19 115 ARG A C 1
ATOM 889 O O . ARG A 1 115 ? 28.781 -7.98 5.949 1 98.19 115 ARG A O 1
ATOM 896 N N . ALA A 1 116 ? 28.547 -10.188 6.113 1 98.31 116 ALA A N 1
ATOM 897 C CA . ALA A 1 116 ? 29.969 -10.352 6.41 1 98.31 116 ALA A CA 1
ATOM 898 C C . ALA A 1 116 ? 30.828 -10.016 5.195 1 98.31 116 ALA A C 1
ATOM 900 O O . ALA A 1 116 ? 31.922 -9.492 5.332 1 98.31 116 ALA A O 1
ATOM 901 N N . GLU A 1 117 ? 30.312 -10.305 4 1 98.44 117 GLU A N 1
ATOM 902 C CA . GLU A 1 117 ? 31 -9.992 2.75 1 98.44 117 GLU A CA 1
ATOM 903 C C . GLU A 1 117 ? 30.891 -8.508 2.42 1 98.44 117 GLU A C 1
ATOM 905 O O . GLU A 1 117 ? 31.797 -7.938 1.803 1 98.44 117 GLU A O 1
ATOM 910 N N . ASN A 1 118 ? 29.812 -7.879 2.773 1 98.75 118 ASN A N 1
ATOM 911 C CA . ASN A 1 118 ? 29.516 -6.48 2.502 1 98.75 118 ASN A CA 1
ATOM 912 C C . ASN A 1 118 ? 28.734 -5.836 3.654 1 98.75 118 ASN A C 1
ATOM 914 O O . ASN A 1 118 ? 27.516 -5.77 3.625 1 98.75 118 ASN A O 1
ATOM 918 N N . PRO A 1 119 ? 29.438 -5.242 4.605 1 98.56 119 PRO A N 1
ATOM 919 C CA . PRO A 1 119 ? 28.781 -4.66 5.781 1 98.56 119 PRO A CA 1
ATOM 920 C C . PRO A 1 119 ? 27.828 -3.52 5.422 1 98.56 119 PRO A C 1
ATOM 922 O O . PRO A 1 119 ? 27 -3.115 6.25 1 98.56 119 PRO A O 1
ATOM 925 N N . ARG A 1 120 ? 27.891 -3.014 4.203 1 98.62 120 ARG A N 1
ATOM 926 C CA . ARG A 1 120 ? 27.031 -1.906 3.77 1 98.62 120 ARG A CA 1
ATOM 927 C C . ARG A 1 120 ? 25.75 -2.418 3.129 1 98.62 120 ARG A C 1
ATOM 929 O O . ARG A 1 120 ? 24.859 -1.632 2.791 1 98.62 120 ARG A O 1
ATOM 936 N N . LEU A 1 121 ? 25.547 -3.758 3.064 1 98.88 121 LEU A N 1
ATOM 937 C CA . LEU A 1 121 ? 24.438 -4.363 2.342 1 98.88 121 LEU A CA 1
ATOM 938 C C . LEU A 1 121 ? 23.125 -4.18 3.107 1 98.88 121 LEU A C 1
ATOM 940 O O . LEU A 1 121 ? 23.062 -4.477 4.301 1 98.88 121 LEU A O 1
ATOM 944 N N . ILE A 1 122 ? 22.141 -3.652 2.428 1 98.94 122 ILE A N 1
ATOM 945 C CA . ILE A 1 122 ? 20.766 -3.744 2.912 1 98.94 122 ILE A CA 1
ATOM 946 C C . ILE A 1 122 ? 20.156 -5.07 2.475 1 98.94 122 ILE A C 1
ATOM 948 O O . ILE A 1 122 ? 20 -5.328 1.277 1 98.94 122 ILE A O 1
ATOM 952 N N . TYR A 1 123 ? 19.844 -5.922 3.428 1 98.88 123 TYR A N 1
ATOM 953 C CA . TYR A 1 123 ? 19.25 -7.23 3.17 1 98.88 123 TYR A CA 1
ATOM 954 C C . TYR A 1 123 ? 17.766 -7.23 3.506 1 98.88 123 TYR A C 1
ATOM 956 O O . TYR A 1 123 ? 17.391 -7.109 4.672 1 98.88 123 TYR A O 1
ATOM 964 N N . CYS A 1 124 ? 16.891 -7.387 2.477 1 98.94 124 CYS A N 1
ATOM 965 C CA . CYS A 1 124 ? 15.453 -7.352 2.674 1 98.94 124 CYS A CA 1
ATOM 966 C C . CYS A 1 124 ? 14.836 -8.727 2.441 1 98.94 124 CYS A C 1
ATOM 968 O O . CYS A 1 124 ? 15 -9.312 1.369 1 98.94 124 CYS A O 1
ATOM 970 N N . ALA A 1 125 ? 14.188 -9.227 3.439 1 98.88 125 ALA A N 1
ATOM 971 C CA . ALA A 1 125 ? 13.453 -10.484 3.338 1 98.88 125 ALA A CA 1
ATOM 972 C C . ALA A 1 125 ? 11.945 -10.242 3.408 1 98.88 125 ALA A C 1
ATOM 974 O O . ALA A 1 125 ? 11.445 -9.672 4.379 1 98.88 125 ALA A O 1
ATOM 975 N N . ILE A 1 126 ? 11.219 -10.664 2.385 1 98.81 126 ILE A N 1
ATOM 976 C CA . ILE A 1 126 ? 9.766 -10.586 2.357 1 98.81 126 ILE A CA 1
ATOM 977 C C . ILE A 1 126 ? 9.164 -11.969 2.594 1 98.81 126 ILE A C 1
ATOM 979 O O . ILE A 1 126 ? 9.445 -12.906 1.846 1 98.81 126 ILE A O 1
ATOM 983 N N . SER A 1 127 ? 8.367 -12.109 3.621 1 98.62 127 SER A N 1
ATOM 984 C CA . SER A 1 127 ? 7.734 -13.391 3.934 1 98.62 127 SER A CA 1
ATOM 985 C C . SER A 1 127 ? 6.266 -13.203 4.305 1 98.62 127 SER A C 1
ATOM 987 O O . SER A 1 127 ? 5.785 -12.078 4.422 1 98.62 127 SER A O 1
ATOM 989 N N . GLY A 1 128 ? 5.543 -14.289 4.422 1 98.31 128 GLY A N 1
ATOM 990 C CA . GLY A 1 128 ? 4.113 -14.234 4.688 1 98.31 128 GLY A CA 1
ATOM 991 C C . GLY A 1 128 ? 3.783 -13.727 6.078 1 98.31 128 GLY A C 1
ATOM 992 O O . GLY A 1 128 ? 2.955 -12.828 6.238 1 98.31 128 GLY A O 1
ATOM 993 N N . TYR A 1 129 ? 4.535 -14.281 7.062 1 98.19 129 TYR A N 1
ATOM 994 C CA . TYR A 1 129 ? 4.145 -14.023 8.445 1 98.19 129 TYR A CA 1
ATOM 995 C C . TYR A 1 129 ? 5.297 -13.414 9.234 1 98.19 129 TYR A C 1
ATOM 997 O O . TYR A 1 129 ? 5.191 -13.219 10.445 1 98.19 129 TYR A O 1
ATOM 1005 N N . GLY A 1 130 ? 6.465 -13.094 8.57 1 98.06 130 GLY A N 1
ATOM 1006 C CA . GLY A 1 130 ? 7.625 -12.539 9.242 1 98.06 130 GLY A CA 1
ATOM 1007 C C . GLY A 1 130 ? 8.68 -13.578 9.57 1 98.06 130 GLY A C 1
ATOM 1008 O O . GLY A 1 130 ? 8.453 -14.773 9.398 1 98.06 130 GLY A O 1
ATOM 1009 N N . GLN A 1 131 ? 9.82 -13.117 10.039 1 98 131 GLN A N 1
ATOM 1010 C CA . GLN A 1 131 ? 10.953 -13.984 10.32 1 98 131 GLN A CA 1
ATOM 1011 C C . GLN A 1 131 ? 10.852 -14.594 11.719 1 98 131 GLN A C 1
ATOM 1013 O O . GLN A 1 131 ? 11.633 -15.469 12.078 1 98 131 GLN A O 1
ATOM 1018 N N . THR A 1 132 ? 9.844 -14.125 12.492 1 97.56 132 THR A N 1
ATOM 1019 C CA . THR A 1 132 ? 9.695 -14.602 13.867 1 97.56 132 THR A CA 1
ATOM 1020 C C . THR A 1 132 ? 8.242 -14.984 14.148 1 97.56 132 THR A C 1
ATOM 1022 O O . THR A 1 132 ? 7.352 -14.68 13.352 1 97.56 132 THR A O 1
ATOM 1025 N N . GLY A 1 133 ? 8.031 -15.711 15.281 1 97.56 133 GLY A N 1
ATOM 1026 C CA . GLY A 1 133 ? 6.691 -16.109 15.688 1 97.56 133 GLY A CA 1
ATOM 1027 C C . GLY A 1 133 ? 6.371 -17.547 15.328 1 97.56 133 GLY A C 1
ATOM 1028 O O . GLY A 1 133 ? 7.113 -18.188 14.578 1 97.56 133 GLY A O 1
ATOM 1029 N N . PRO A 1 134 ? 5.285 -18.047 15.891 1 97.12 134 PRO A N 1
ATOM 1030 C CA . PRO A 1 134 ? 4.973 -19.484 15.766 1 97.12 134 PRO A CA 1
ATOM 1031 C C . PRO A 1 134 ? 4.641 -19.891 14.328 1 97.12 134 PRO A C 1
ATOM 1033 O O . PRO A 1 134 ? 4.797 -21.047 13.969 1 97.12 134 PRO A O 1
ATOM 1036 N N . ASP A 1 135 ? 4.246 -18.906 13.516 1 96.88 135 ASP A N 1
ATOM 1037 C CA . ASP A 1 135 ? 3.793 -19.25 12.172 1 96.88 135 ASP A CA 1
ATOM 1038 C C . ASP A 1 135 ? 4.785 -18.766 11.117 1 96.88 135 ASP A C 1
ATOM 1040 O O . ASP A 1 135 ? 4.453 -18.719 9.93 1 96.88 135 ASP A O 1
ATOM 1044 N N . ARG A 1 136 ? 5.988 -18.469 11.516 1 97 136 ARG A N 1
ATOM 1045 C CA . ARG A 1 136 ? 6.969 -17.891 10.609 1 97 136 ARG A CA 1
ATOM 1046 C C . ARG A 1 136 ? 7.246 -18.812 9.43 1 97 136 ARG A C 1
ATOM 1048 O O . ARG A 1 136 ? 7.637 -18.344 8.352 1 97 136 ARG A O 1
ATOM 1055 N N . LEU A 1 137 ? 7.004 -20.156 9.562 1 97 137 LEU A N 1
ATOM 1056 C CA . LEU A 1 137 ? 7.324 -21.109 8.508 1 97 137 LEU A CA 1
ATOM 1057 C C . LEU A 1 137 ? 6.066 -21.531 7.758 1 97 137 LEU A C 1
ATOM 1059 O O . LEU A 1 137 ? 6.141 -22.297 6.797 1 97 137 LEU A O 1
ATOM 1063 N N . LYS A 1 138 ? 4.953 -21.062 8.172 1 96.5 138 LYS A N 1
ATOM 1064 C CA . LYS A 1 138 ? 3.676 -21.453 7.586 1 96.5 138 LYS A CA 1
ATOM 1065 C C . LYS A 1 138 ? 3.543 -20.938 6.156 1 96.5 138 LYS A C 1
ATOM 1067 O O . LYS A 1 138 ? 3.914 -19.797 5.867 1 96.5 138 LYS A O 1
ATOM 1072 N N . ALA A 1 139 ? 2.998 -21.828 5.281 1 96.5 139 ALA A N 1
ATOM 1073 C CA . ALA A 1 139 ? 2.736 -21.422 3.902 1 96.5 139 ALA A CA 1
ATOM 1074 C C . ALA A 1 139 ? 1.447 -20.609 3.803 1 96.5 139 ALA A C 1
ATOM 1076 O O . ALA A 1 139 ? 0.549 -20.75 4.637 1 96.5 139 ALA A O 1
ATOM 1077 N N . GLY A 1 140 ? 1.4 -19.766 2.828 1 97.12 140 GLY A N 1
ATOM 1078 C CA . GLY A 1 140 ? 0.21 -18.984 2.559 1 97.12 140 GLY A CA 1
ATOM 1079 C C . GLY A 1 140 ? 0.312 -18.156 1.284 1 97.12 140 GLY A C 1
ATOM 1080 O O . GLY A 1 140 ? 1.372 -18.109 0.657 1 97.12 140 GLY A O 1
ATOM 1081 N N . HIS A 1 141 ? -0.803 -17.688 0.878 1 98 141 HIS A N 1
ATOM 1082 C CA . HIS A 1 141 ? -0.908 -16.734 -0.219 1 98 141 HIS A CA 1
ATOM 1083 C C . HIS A 1 141 ? -1.604 -15.453 0.231 1 98 141 HIS A C 1
ATOM 1085 O O . HIS A 1 141 ? -2.029 -15.344 1.384 1 98 141 HIS A O 1
ATOM 1091 N N . ASP A 1 142 ? -1.663 -14.539 -0.694 1 98.56 142 ASP A N 1
ATOM 1092 C CA . ASP A 1 142 ? -2.184 -13.211 -0.396 1 98.56 142 ASP A CA 1
ATOM 1093 C C . ASP A 1 142 ? -3.508 -13.297 0.36 1 98.56 142 ASP A C 1
ATOM 1095 O O . ASP A 1 142 ? -3.678 -12.656 1.399 1 98.56 142 ASP A O 1
ATOM 1099 N N . LEU A 1 143 ? -4.41 -14.094 -0.108 1 98.31 143 LEU A N 1
ATOM 1100 C CA . LEU A 1 143 ? -5.742 -14.211 0.471 1 98.31 143 LEU A CA 1
ATOM 1101 C C . LEU A 1 143 ? -5.664 -14.617 1.938 1 98.31 143 LEU A C 1
ATOM 1103 O O . LEU A 1 143 ? -6.438 -14.133 2.766 1 98.31 143 LEU A O 1
ATOM 1107 N N . ASN A 1 144 ? -4.773 -15.508 2.246 1 98.44 144 ASN A N 1
ATOM 1108 C CA . ASN A 1 144 ? -4.582 -15.961 3.619 1 98.44 144 ASN A CA 1
ATOM 1109 C C . ASN A 1 144 ? -4.078 -14.836 4.516 1 98.44 144 ASN A C 1
ATOM 1111 O O . ASN A 1 144 ? -4.57 -14.656 5.629 1 98.44 144 ASN A O 1
ATOM 1115 N N . TYR A 1 145 ? -3.094 -14.086 4.023 1 98.56 145 TYR A N 1
ATOM 1116 C CA . TYR A 1 145 ? -2.512 -13 4.809 1 98.56 145 TYR A CA 1
ATOM 1117 C C . TYR A 1 145 ? -3.543 -11.922 5.094 1 98.56 145 TYR A C 1
ATOM 1119 O O . TYR A 1 145 ? -3.654 -11.438 6.223 1 98.56 145 TYR A O 1
ATOM 1127 N N . ALA A 1 146 ? -4.301 -11.57 4.082 1 98.12 146 ALA A N 1
ATOM 1128 C CA . ALA A 1 146 ? -5.332 -10.547 4.219 1 98.12 146 ALA A CA 1
ATOM 1129 C C . ALA A 1 146 ? -6.422 -10.992 5.188 1 98.12 146 ALA A C 1
ATOM 1131 O O . ALA A 1 146 ? -6.965 -10.172 5.941 1 98.12 146 ALA A O 1
ATOM 1132 N N . ALA A 1 147 ? -6.758 -12.258 5.125 1 98.25 147 ALA A N 1
ATOM 1133 C CA . ALA A 1 147 ? -7.762 -12.812 6.031 1 98.25 147 ALA A CA 1
ATOM 1134 C C . ALA A 1 147 ? -7.297 -12.734 7.48 1 98.25 147 ALA A C 1
ATOM 1136 O O . ALA A 1 147 ? -8.023 -12.242 8.352 1 98.25 147 ALA A O 1
ATOM 1137 N N . ARG A 1 148 ? -6.125 -13.188 7.68 1 97.81 148 ARG A N 1
ATOM 1138 C CA . ARG A 1 148 ? -5.551 -13.242 9.023 1 97.81 148 ARG A CA 1
ATOM 1139 C C . ARG A 1 148 ? -5.383 -11.844 9.609 1 97.81 148 ARG A C 1
ATOM 1141 O O . ARG A 1 148 ? -5.516 -11.648 10.82 1 97.81 148 ARG A O 1
ATOM 1148 N N . ALA A 1 149 ? -5.145 -10.875 8.758 1 97.94 149 ALA A N 1
ATOM 1149 C CA . ALA A 1 149 ? -4.887 -9.5 9.172 1 97.94 149 ALA A CA 1
ATOM 1150 C C . ALA A 1 149 ? -6.191 -8.758 9.445 1 97.94 149 ALA A C 1
ATOM 1152 O O . ALA A 1 149 ? -6.176 -7.613 9.914 1 97.94 149 ALA A O 1
ATOM 1153 N N . GLY A 1 150 ? -7.312 -9.352 9.141 1 97.69 150 GLY A N 1
ATOM 1154 C CA . GLY A 1 150 ? -8.602 -8.773 9.484 1 97.69 150 GLY A CA 1
ATOM 1155 C C . GLY A 1 150 ? -9.156 -7.871 8.398 1 97.69 150 GLY A C 1
ATOM 1156 O O . GLY A 1 150 ? -10.281 -7.371 8.516 1 97.69 150 GLY A O 1
ATOM 1157 N N . LEU A 1 151 ? -8.461 -7.688 7.312 1 97.25 151 LEU A N 1
ATOM 1158 C CA . LEU A 1 151 ? -8.898 -6.797 6.246 1 97.25 151 LEU A CA 1
ATOM 1159 C C . LEU A 1 151 ? -10.195 -7.301 5.613 1 97.25 151 LEU A C 1
ATOM 1161 O O . LEU A 1 151 ? -11.125 -6.523 5.387 1 97.25 151 LEU A O 1
ATOM 1165 N N . LEU A 1 152 ? -10.25 -8.609 5.34 1 97.44 152 LEU A N 1
ATOM 1166 C CA . LEU A 1 152 ? -11.414 -9.18 4.672 1 97.44 152 LEU A CA 1
ATOM 1167 C C . LEU A 1 152 ? -12.648 -9.109 5.566 1 97.44 152 LEU A C 1
ATOM 1169 O O . LEU A 1 152 ? -13.719 -8.703 5.121 1 97.44 152 LEU A O 1
ATOM 1173 N N . GLY A 1 153 ? -12.43 -9.375 6.805 1 97.44 153 GLY A N 1
ATOM 1174 C CA . GLY A 1 153 ? -13.531 -9.43 7.746 1 97.44 153 GLY A CA 1
ATOM 1175 C C . GLY A 1 153 ? -14.148 -8.078 8.023 1 97.44 153 GLY A C 1
ATOM 1176 O O . GLY A 1 153 ? -15.312 -7.988 8.43 1 97.44 153 GLY A O 1
ATOM 1177 N N . TYR A 1 154 ? -13.391 -7.047 7.824 1 97.69 154 TYR A N 1
ATOM 1178 C CA . TYR A 1 154 ? -13.859 -5.691 8.094 1 97.69 154 TYR A CA 1
ATOM 1179 C C . TYR A 1 154 ? -14.594 -5.117 6.891 1 97.69 154 TYR A C 1
ATOM 1181 O O . TYR A 1 154 ? -15.352 -4.152 7.023 1 97.69 154 TYR A O 1
ATOM 1189 N N . GLY A 1 155 ? -14.406 -5.703 5.723 1 96.94 155 GLY A N 1
ATOM 1190 C CA . GLY A 1 155 ? -15.062 -5.262 4.5 1 96.94 155 GLY A CA 1
ATOM 1191 C C . GLY A 1 155 ? -16.266 -6.113 4.125 1 96.94 155 GLY A C 1
ATOM 1192 O O . GLY A 1 155 ? -16.312 -7.305 4.441 1 96.94 155 GLY A O 1
ATOM 1193 N N . GLY A 1 156 ? -17.156 -5.566 3.312 1 96 156 GLY A N 1
ATOM 1194 C CA . GLY A 1 156 ? -18.375 -6.258 2.916 1 96 156 GLY A CA 1
ATOM 1195 C C . GLY A 1 156 ? -19.609 -5.707 3.582 1 96 156 GLY A C 1
ATOM 1196 O O . GLY A 1 156 ? -19.547 -4.75 4.355 1 96 156 GLY A O 1
ATOM 1197 N N . GLU A 1 157 ? -20.75 -6.309 3.281 1 93.06 157 GLU A N 1
ATOM 1198 C CA . GLU A 1 157 ? -22.031 -5.867 3.83 1 93.06 157 GLU A CA 1
ATOM 1199 C C . GLU A 1 157 ? -22.266 -6.461 5.215 1 93.06 157 GLU A C 1
ATOM 1201 O O . GLU A 1 157 ? -21.812 -7.566 5.512 1 93.06 157 GLU A O 1
ATOM 1206 N N . ALA A 1 158 ? -23.016 -5.711 5.988 1 92.56 158 ALA A N 1
ATOM 1207 C CA . ALA A 1 158 ? -23.406 -6.23 7.293 1 92.56 158 ALA A CA 1
ATOM 1208 C C . ALA A 1 158 ? -24.156 -7.551 7.152 1 92.56 158 ALA A C 1
ATOM 1210 O O . ALA A 1 158 ? -25.109 -7.652 6.371 1 92.56 158 ALA A O 1
ATOM 1211 N N . GLY A 1 159 ? -23.688 -8.523 7.871 1 91.31 159 GLY A N 1
ATOM 1212 C CA . GLY A 1 159 ? -24.344 -9.82 7.832 1 91.31 159 GLY A CA 1
ATOM 1213 C C . GLY A 1 159 ? -24.031 -10.609 6.582 1 91.31 159 GLY A C 1
ATOM 1214 O O . GLY A 1 159 ? -24.469 -11.758 6.438 1 91.31 159 GLY A O 1
ATOM 1215 N N . GLY A 1 160 ? -23.281 -10.016 5.684 1 93.12 160 GLY A N 1
ATOM 1216 C CA . GLY A 1 160 ? -22.922 -10.688 4.445 1 93.12 160 GLY A CA 1
ATOM 1217 C C . GLY A 1 160 ? -21.516 -11.266 4.465 1 93.12 160 GLY A C 1
ATOM 1218 O O . GLY A 1 160 ? -20.891 -11.375 5.523 1 93.12 160 GLY A O 1
ATOM 1219 N N . ALA A 1 161 ? -21.062 -11.734 3.26 1 94.88 161 ALA A N 1
ATOM 1220 C CA . ALA A 1 161 ? -19.719 -12.281 3.119 1 94.88 161 ALA A CA 1
ATOM 1221 C C . ALA A 1 161 ? -18.672 -11.195 3.283 1 94.88 161 ALA A C 1
ATOM 1223 O O . ALA A 1 161 ? -18.922 -10.023 2.998 1 94.88 161 ALA A O 1
ATOM 1224 N N . PRO A 1 162 ? -17.422 -11.602 3.793 1 96.75 162 PRO A N 1
ATOM 1225 C CA . PRO A 1 162 ? -16.297 -10.672 3.715 1 96.75 162 PRO A CA 1
ATOM 1226 C C . PRO A 1 162 ? -16 -10.219 2.287 1 96.75 162 PRO A C 1
ATOM 1228 O O . PRO A 1 162 ? -16.375 -10.898 1.329 1 96.75 162 PRO A O 1
ATOM 1231 N N . ALA A 1 163 ? -15.422 -9.031 2.182 1 93.56 163 ALA A N 1
ATOM 1232 C CA . ALA A 1 163 ? -15.094 -8.477 0.87 1 93.56 163 ALA A CA 1
ATOM 1233 C C . ALA A 1 163 ? -13.961 -9.258 0.211 1 93.56 163 ALA A C 1
ATOM 1235 O O . ALA A 1 163 ? -12.82 -9.234 0.688 1 93.56 163 ALA A O 1
ATOM 1236 N N . PHE A 1 164 ? -14.266 -10.016 -0.851 1 95.5 164 PHE A N 1
ATOM 1237 C CA . PHE A 1 164 ? -13.203 -10.68 -1.6 1 95.5 164 PHE A CA 1
ATOM 1238 C C . PHE A 1 164 ? -12.406 -9.664 -2.418 1 95.5 164 PHE A C 1
ATOM 1240 O O . PHE A 1 164 ? -12.938 -9.062 -3.355 1 95.5 164 PHE A O 1
ATOM 1247 N N . PRO A 1 165 ? -11.125 -9.57 -2.074 1 93.25 165 PRO A N 1
ATOM 1248 C CA . PRO A 1 165 ? -10.359 -8.555 -2.801 1 93.25 165 PRO A CA 1
ATOM 1249 C C . PRO A 1 165 ? -10.023 -8.984 -4.23 1 93.25 165 PRO A C 1
ATOM 1251 O O . PRO A 1 165 ? -9.805 -10.164 -4.488 1 93.25 165 PRO A O 1
ATOM 1254 N N . GLY A 1 166 ? -10.148 -8.102 -5.203 1 92.94 166 GLY A N 1
ATOM 1255 C CA . GLY A 1 166 ? -9.695 -8.383 -6.555 1 92.94 166 GLY A CA 1
ATOM 1256 C C . GLY A 1 166 ? -8.195 -8.227 -6.73 1 92.94 166 GLY A C 1
ATOM 1257 O O . GLY A 1 166 ? -7.625 -8.727 -7.699 1 92.94 166 GLY A O 1
ATOM 1258 N N . VAL A 1 167 ? -7.586 -7.641 -5.758 1 96.5 167 VAL A N 1
ATOM 1259 C CA . VAL A 1 167 ? -6.172 -7.309 -5.871 1 96.5 167 VAL A CA 1
ATOM 1260 C C . VAL A 1 167 ? -5.406 -7.883 -4.684 1 96.5 167 VAL A C 1
ATOM 1262 O O . VAL A 1 167 ? -6.012 -8.32 -3.701 1 96.5 167 VAL A O 1
ATOM 1265 N N . GLN A 1 168 ? -4.109 -7.965 -4.785 1 97.44 168 GLN A N 1
ATOM 1266 C CA . GLN A 1 168 ? -3.25 -8.586 -3.781 1 97.44 168 GLN A CA 1
ATOM 1267 C C . GLN A 1 168 ? -2.779 -7.566 -2.75 1 97.44 168 GLN A C 1
ATOM 1269 O O . GLN A 1 168 ? -1.646 -7.086 -2.818 1 97.44 168 GLN A O 1
ATOM 1274 N N . MET A 1 169 ? -3.555 -7.363 -1.712 1 97.06 169 MET A N 1
ATOM 1275 C CA . MET A 1 169 ? -3.312 -6.359 -0.681 1 97.06 169 MET A CA 1
ATOM 1276 C C . MET A 1 169 ? -2.104 -6.734 0.172 1 97.06 169 MET A C 1
ATOM 1278 O O . MET A 1 169 ? -1.324 -5.867 0.568 1 97.06 169 MET A O 1
ATOM 1282 N N . GLY A 1 170 ? -2.037 -8.016 0.483 1 98.12 170 GLY A N 1
ATOM 1283 C CA . GLY A 1 170 ? -0.88 -8.469 1.234 1 98.12 170 GLY A CA 1
ATOM 1284 C C . GLY A 1 170 ? 0.416 -8.375 0.451 1 98.12 170 GLY A C 1
ATOM 1285 O O . GLY A 1 170 ? 1.422 -7.879 0.962 1 98.12 170 GLY A O 1
ATOM 1286 N N . ASP A 1 171 ? 0.373 -8.766 -0.807 1 98.62 171 ASP A N 1
ATOM 1287 C CA . ASP A 1 171 ? 1.566 -8.812 -1.646 1 98.62 171 ASP A CA 1
ATOM 1288 C C . ASP A 1 171 ? 2.086 -7.41 -1.949 1 98.62 171 ASP A C 1
ATOM 1290 O O . ASP A 1 171 ? 3.254 -7.109 -1.696 1 98.62 171 ASP A O 1
ATOM 1294 N N . ILE A 1 172 ? 1.232 -6.547 -2.432 1 98.69 172 ILE A N 1
ATOM 1295 C CA . ILE A 1 172 ? 1.687 -5.223 -2.836 1 98.69 172 ILE A CA 1
ATOM 1296 C C . ILE A 1 172 ? 1.688 -4.285 -1.628 1 98.69 172 ILE A C 1
ATOM 1298 O O . ILE A 1 172 ? 2.721 -3.711 -1.282 1 98.69 172 ILE A O 1
ATOM 1302 N N . GLY A 1 173 ? 0.548 -4.184 -0.951 1 98.25 173 GLY A N 1
ATOM 1303 C CA . GLY A 1 173 ? 0.413 -3.275 0.177 1 98.25 173 GLY A CA 1
ATOM 1304 C C . GLY A 1 173 ? 1.287 -3.654 1.357 1 98.25 173 GLY A C 1
ATOM 1305 O O . GLY A 1 173 ? 2.08 -2.842 1.835 1 98.25 173 GLY A O 1
ATOM 1306 N N . GLY A 1 174 ? 1.179 -4.906 1.755 1 98.19 174 GLY A N 1
ATOM 1307 C CA . GLY A 1 174 ? 1.88 -5.371 2.941 1 98.19 174 GLY A CA 1
ATOM 1308 C C . GLY A 1 174 ? 3.318 -5.77 2.668 1 98.19 174 GLY A C 1
ATOM 1309 O O . GLY A 1 174 ? 4.16 -5.723 3.566 1 98.19 174 GLY A O 1
ATOM 1310 N N . GLY A 1 175 ? 3.592 -6.195 1.436 1 98.69 175 GLY A N 1
ATOM 1311 C CA . GLY A 1 175 ? 4.906 -6.691 1.067 1 98.69 175 GLY A CA 1
ATOM 1312 C C . GLY A 1 175 ? 5.734 -5.68 0.298 1 98.69 175 GLY A C 1
ATOM 1313 O O . GLY A 1 175 ? 6.598 -5.016 0.871 1 98.69 175 GLY A O 1
ATOM 1314 N N . SER A 1 176 ? 5.371 -5.371 -0.948 1 98.88 176 SER A N 1
ATOM 1315 C CA . SER A 1 176 ? 6.164 -4.551 -1.858 1 98.88 176 SER A CA 1
ATOM 1316 C C . SER A 1 176 ? 6.391 -3.156 -1.288 1 98.88 176 SER A C 1
ATOM 1318 O O . SER A 1 176 ? 7.527 -2.682 -1.23 1 98.88 176 SER A O 1
ATOM 1320 N N . LEU A 1 177 ? 5.332 -2.537 -0.867 1 98.88 177 LEU A N 1
ATOM 1321 C CA . LEU A 1 177 ? 5.422 -1.127 -0.5 1 98.88 177 LEU A CA 1
ATOM 1322 C C . LEU A 1 177 ? 6.164 -0.955 0.821 1 98.88 177 LEU A C 1
ATOM 1324 O O . LEU A 1 177 ? 6.969 -0.034 0.971 1 98.88 177 LEU A O 1
ATOM 1328 N N . PHE A 1 178 ? 5.93 -1.845 1.776 1 98.88 178 PHE A N 1
ATOM 1329 C CA . PHE A 1 178 ? 6.672 -1.737 3.027 1 98.88 178 PHE A CA 1
ATOM 1330 C C . PHE A 1 178 ? 8.125 -2.16 2.832 1 98.88 178 PHE A C 1
ATOM 1332 O O . PHE A 1 178 ? 9.023 -1.643 3.5 1 98.88 178 PHE A O 1
ATOM 1339 N N . ALA A 1 179 ? 8.391 -3.092 1.872 1 98.94 179 ALA A N 1
ATOM 1340 C CA . ALA A 1 179 ? 9.773 -3.385 1.517 1 98.94 179 ALA A CA 1
ATOM 1341 C C . ALA A 1 179 ? 10.484 -2.137 0.993 1 98.94 179 ALA A C 1
ATOM 1343 O O . ALA A 1 179 ? 11.609 -1.836 1.398 1 98.94 179 ALA A O 1
ATOM 1344 N N . LEU A 1 180 ? 9.812 -1.398 0.121 1 98.94 180 LEU A N 1
ATOM 1345 C CA . LEU A 1 180 ? 10.367 -0.168 -0.434 1 98.94 180 LEU A CA 1
ATOM 1346 C C . LEU A 1 180 ? 10.664 0.839 0.671 1 98.94 180 LEU A C 1
ATOM 1348 O O . LEU A 1 180 ? 11.75 1.418 0.709 1 98.94 180 LEU A O 1
ATOM 1352 N N . VAL A 1 181 ? 9.727 1.012 1.613 1 98.94 181 VAL A N 1
ATOM 1353 C CA . VAL A 1 181 ? 9.906 1.959 2.709 1 98.94 181 VAL A CA 1
ATOM 1354 C C . VAL A 1 181 ? 11.094 1.534 3.574 1 98.94 181 VAL A C 1
ATOM 1356 O O . VAL A 1 181 ? 11.961 2.35 3.893 1 98.94 181 VAL A O 1
ATOM 1359 N N . GLY A 1 182 ? 11.141 0.231 3.936 1 98.88 182 GLY A N 1
ATOM 1360 C CA . GLY A 1 182 ? 12.227 -0.273 4.762 1 98.88 182 GLY A CA 1
ATOM 1361 C C . GLY A 1 182 ? 13.586 -0.148 4.098 1 98.88 182 GLY A C 1
ATOM 1362 O O . GLY A 1 182 ? 14.547 0.281 4.73 1 98.88 182 GLY A O 1
ATOM 1363 N N . ILE A 1 183 ? 13.695 -0.49 2.805 1 98.94 183 ILE A N 1
ATOM 1364 C CA . ILE A 1 183 ? 14.945 -0.431 2.047 1 98.94 183 ILE A CA 1
ATOM 1365 C C . ILE A 1 183 ? 15.43 1.013 1.972 1 98.94 183 ILE A C 1
ATOM 1367 O O . ILE A 1 183 ? 16.594 1.295 2.27 1 98.94 183 ILE A O 1
ATOM 1371 N N . LEU A 1 184 ? 14.531 1.941 1.646 1 98.94 184 LEU A N 1
ATOM 1372 C CA . LEU A 1 184 ? 14.914 3.332 1.438 1 98.94 184 LEU A CA 1
ATOM 1373 C C . LEU A 1 184 ? 15.266 4 2.764 1 98.94 184 LEU A C 1
ATOM 1375 O O . LEU A 1 184 ? 16.156 4.848 2.818 1 98.94 184 LEU A O 1
ATOM 1379 N N . ALA A 1 185 ? 14.555 3.643 3.84 1 98.81 185 ALA A N 1
ATOM 1380 C CA . ALA A 1 185 ? 14.914 4.145 5.164 1 98.81 185 ALA A CA 1
ATOM 1381 C C . ALA A 1 185 ? 16.297 3.66 5.578 1 98.81 185 ALA A C 1
ATOM 1383 O O . ALA A 1 185 ? 17.094 4.426 6.125 1 98.81 185 ALA A O 1
ATOM 1384 N N . ALA A 1 186 ? 16.578 2.377 5.301 1 98.69 186 ALA A N 1
ATOM 1385 C CA . ALA A 1 186 ? 17.875 1.805 5.625 1 98.69 186 ALA A CA 1
ATOM 1386 C C . ALA A 1 186 ? 18.984 2.469 4.816 1 98.69 186 ALA A C 1
ATOM 1388 O O . ALA A 1 186 ? 20.094 2.691 5.324 1 98.69 186 ALA A O 1
ATOM 1389 N N . LEU A 1 187 ? 18.734 2.76 3.535 1 98.75 187 LEU A N 1
ATOM 1390 C CA . LEU A 1 187 ? 19.688 3.471 2.703 1 98.75 187 LEU A CA 1
ATOM 1391 C C . LEU A 1 187 ? 20 4.848 3.285 1 98.75 187 LEU A C 1
ATOM 1393 O O . LEU A 1 187 ? 21.156 5.289 3.273 1 98.75 187 LEU A O 1
ATOM 1397 N N . HIS A 1 188 ? 18.984 5.531 3.793 1 98.06 188 HIS A N 1
ATOM 1398 C CA . HIS A 1 188 ? 19.172 6.828 4.43 1 98.06 188 HIS A CA 1
ATOM 1399 C C . HIS A 1 188 ? 20.094 6.715 5.645 1 98.06 188 HIS A C 1
ATOM 1401 O O . HIS A 1 188 ? 21.016 7.52 5.812 1 98.06 188 HIS A O 1
ATOM 1407 N N . GLU A 1 189 ? 19.875 5.73 6.469 1 97.62 189 GLU A N 1
ATOM 1408 C CA . GLU A 1 189 ? 20.703 5.488 7.648 1 97.62 189 GLU A CA 1
ATOM 1409 C C . GLU A 1 189 ? 22.156 5.219 7.266 1 97.62 189 GLU A C 1
ATOM 1411 O O . GLU A 1 189 ? 23.078 5.707 7.922 1 97.62 189 GLU A O 1
ATOM 1416 N N . ARG A 1 190 ? 22.344 4.445 6.25 1 97.5 190 ARG A N 1
ATOM 1417 C CA . ARG A 1 190 ? 23.656 4.008 5.805 1 97.5 190 ARG A CA 1
ATOM 1418 C C . ARG A 1 190 ? 24.547 5.203 5.449 1 97.5 190 ARG A C 1
ATOM 1420 O O . ARG A 1 190 ? 25.75 5.168 5.656 1 97.5 190 ARG A O 1
ATOM 1427 N N . GLU A 1 191 ? 23.891 6.281 4.965 1 95.56 191 GLU A N 1
ATOM 1428 C CA . GLU A 1 191 ? 24.656 7.48 4.633 1 95.56 191 GLU A CA 1
ATOM 1429 C C . GLU A 1 191 ? 25.328 8.062 5.875 1 95.56 191 GLU A C 1
ATOM 1431 O O . GLU A 1 191 ? 26.422 8.617 5.789 1 95.56 191 GLU A O 1
ATOM 1436 N N . ARG A 1 192 ? 24.766 7.91 6.965 1 94.5 192 ARG A N 1
ATOM 1437 C CA . ARG A 1 192 ? 25.297 8.453 8.211 1 94.5 192 ARG A CA 1
ATOM 1438 C C . ARG A 1 192 ? 26.219 7.449 8.906 1 94.5 192 ARG A C 1
ATOM 1440 O O . ARG A 1 192 ? 27.234 7.828 9.492 1 94.5 192 ARG A O 1
ATOM 1447 N N . THR A 1 193 ? 25.922 6.121 8.781 1 96.25 193 THR A N 1
ATOM 1448 C CA . THR A 1 193 ? 26.578 5.129 9.625 1 96.25 193 THR A CA 1
ATOM 1449 C C . THR A 1 193 ? 27.594 4.328 8.828 1 96.25 193 THR A C 1
ATOM 1451 O O . THR A 1 193 ? 28.484 3.707 9.406 1 96.25 193 THR A O 1
ATOM 1454 N N . GLY A 1 194 ? 27.344 4.25 7.496 1 97.12 194 GLY A N 1
ATOM 1455 C CA . GLY A 1 194 ? 28.188 3.416 6.652 1 97.12 194 GLY A CA 1
ATOM 1456 C C . GLY A 1 194 ? 27.859 1.938 6.754 1 97.12 194 GLY A C 1
ATOM 1457 O O . GLY A 1 194 ? 28.547 1.1 6.176 1 97.12 194 GLY A O 1
ATOM 1458 N N . GLN A 1 195 ? 26.781 1.627 7.461 1 97.44 195 GLN A N 1
ATOM 1459 C CA . GLN A 1 195 ? 26.422 0.236 7.707 1 97.44 195 GLN A CA 1
ATOM 1460 C C . GLN A 1 1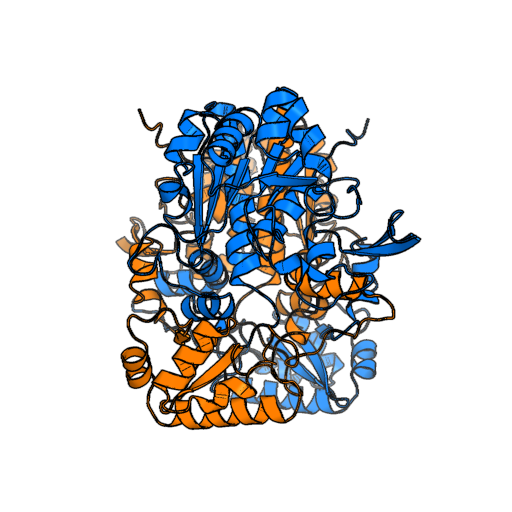95 ? 25.047 -0.084 7.117 1 97.44 195 GLN A C 1
ATOM 1462 O O . GLN A 1 195 ? 24.141 0.749 7.156 1 97.44 195 GLN A O 1
ATOM 1467 N N . GLY A 1 196 ? 24.953 -1.308 6.551 1 97.69 196 GLY A N 1
ATOM 1468 C CA . GLY A 1 196 ? 23.641 -1.771 6.102 1 97.69 196 GLY A CA 1
ATOM 1469 C C . GLY A 1 196 ? 22.766 -2.275 7.23 1 97.69 196 GLY A C 1
ATOM 1470 O O . GLY A 1 196 ? 23.062 -2.031 8.406 1 97.69 196 GLY A O 1
ATOM 1471 N N . ARG A 1 197 ? 21.625 -2.855 6.82 1 96.94 197 ARG A N 1
ATOM 1472 C CA . ARG A 1 197 ? 20.641 -3.334 7.801 1 96.94 197 ARG A CA 1
ATOM 1473 C C . ARG A 1 197 ? 19.812 -4.469 7.223 1 96.94 197 ARG A C 1
ATOM 1475 O O . ARG A 1 197 ? 19.656 -4.578 6.008 1 96.94 197 ARG A O 1
ATOM 1482 N N . PHE A 1 198 ? 19.406 -5.336 8.148 1 98 198 PHE A N 1
ATOM 1483 C CA . PHE A 1 198 ? 18.391 -6.336 7.812 1 98 198 PHE A CA 1
ATOM 1484 C C . PHE A 1 198 ? 17 -5.734 7.883 1 98 198 PHE A C 1
ATOM 1486 O O . PHE A 1 198 ? 16.641 -5.09 8.867 1 98 198 PHE A O 1
ATOM 1493 N N . VAL A 1 199 ? 16.188 -5.863 6.828 1 98.62 199 VAL A N 1
ATOM 1494 C CA . VAL A 1 199 ? 14.805 -5.398 6.754 1 98.62 199 VAL A CA 1
ATOM 1495 C C . VAL A 1 199 ? 13.859 -6.598 6.699 1 98.62 199 VAL A C 1
ATOM 1497 O O . VAL A 1 199 ? 13.766 -7.277 5.676 1 98.62 199 VAL A O 1
ATOM 1500 N N . ASP A 1 200 ? 13.141 -6.84 7.75 1 98.56 200 ASP A N 1
ATOM 1501 C CA . ASP A 1 200 ? 12.172 -7.926 7.871 1 98.56 200 ASP A CA 1
ATOM 1502 C C . ASP A 1 200 ? 10.766 -7.453 7.508 1 98.56 200 ASP A C 1
ATOM 1504 O O . ASP A 1 200 ? 10.133 -6.734 8.281 1 98.56 200 ASP A O 1
ATOM 1508 N N . VAL A 1 201 ? 10.25 -7.926 6.379 1 98.75 201 VAL A N 1
ATOM 1509 C CA . VAL A 1 201 ? 8.938 -7.516 5.898 1 98.75 201 VAL A CA 1
ATOM 1510 C C . VAL A 1 201 ? 7.969 -8.695 5.969 1 98.75 201 VAL A C 1
ATOM 1512 O O . VAL A 1 201 ? 8.211 -9.742 5.363 1 98.75 201 VAL A O 1
ATOM 1515 N N . SER A 1 202 ? 6.898 -8.547 6.707 1 98.75 202 SER A N 1
ATOM 1516 C CA . SER A 1 202 ? 5.793 -9.5 6.781 1 98.75 202 SER A CA 1
ATOM 1517 C C . SER A 1 202 ? 4.582 -9 6 1 98.75 202 SER A C 1
ATOM 1519 O O . SER A 1 202 ? 4.066 -7.914 6.273 1 98.75 202 SER A O 1
ATOM 1521 N N . MET A 1 203 ? 4.152 -9.812 5.094 1 98.75 203 MET A N 1
ATOM 1522 C CA . MET A 1 203 ? 2.98 -9.414 4.316 1 98.75 203 MET A CA 1
ATOM 1523 C C . MET A 1 203 ? 1.74 -9.336 5.199 1 98.75 203 MET A C 1
ATOM 1525 O O . MET A 1 203 ? 0.868 -8.492 4.984 1 98.75 203 MET A O 1
ATOM 1529 N N . THR A 1 204 ? 1.649 -10.133 6.23 1 98.75 204 THR A N 1
ATOM 1530 C CA . THR A 1 204 ? 0.52 -10.109 7.156 1 98.75 204 THR A CA 1
ATOM 1531 C C . THR A 1 204 ? 0.559 -8.852 8.023 1 98.75 204 THR A C 1
ATOM 1533 O O . THR A 1 204 ? -0.445 -8.148 8.156 1 98.75 204 THR A O 1
ATOM 1536 N N . ASP A 1 205 ? 1.793 -8.523 8.609 1 98.69 205 ASP A N 1
ATOM 1537 C CA . ASP A 1 205 ? 1.932 -7.289 9.367 1 98.69 205 ASP A CA 1
ATOM 1538 C C . ASP A 1 205 ? 1.564 -6.078 8.516 1 98.69 205 ASP A C 1
ATOM 1540 O O . ASP A 1 205 ? 0.854 -5.18 8.977 1 98.69 205 ASP A O 1
ATOM 1544 N N . GLY A 1 206 ? 2.098 -6.133 7.301 1 98.69 206 GLY A N 1
ATOM 1545 C CA . GLY A 1 206 ? 1.843 -5.023 6.395 1 98.69 206 GLY A CA 1
ATOM 1546 C C . GLY A 1 206 ? 0.38 -4.887 6.016 1 98.69 206 GLY A C 1
ATOM 1547 O O . GLY A 1 206 ? -0.129 -3.771 5.875 1 98.69 206 GLY A O 1
ATOM 1548 N N . ALA A 1 207 ? -0.29 -5.992 5.793 1 98.31 207 ALA A N 1
ATOM 1549 C CA . ALA A 1 207 ? -1.722 -5.949 5.508 1 98.31 207 ALA A CA 1
ATOM 1550 C C . ALA A 1 207 ? -2.496 -5.344 6.676 1 98.31 207 ALA A C 1
ATOM 1552 O O . ALA A 1 207 ? -3.408 -4.539 6.469 1 98.31 207 ALA A O 1
ATOM 1553 N N . LEU A 1 208 ? -2.131 -5.656 7.871 1 98.25 208 LEU A N 1
ATOM 1554 C CA . LEU A 1 208 ? -2.789 -5.148 9.07 1 98.25 208 LEU A CA 1
ATOM 1555 C C . LEU A 1 208 ? -2.709 -3.627 9.133 1 98.25 208 LEU A C 1
ATOM 1557 O O . LEU A 1 208 ? -3.605 -2.975 9.672 1 98.25 208 LEU A O 1
ATOM 1561 N N . ALA A 1 209 ? -1.695 -3.062 8.531 1 97.88 209 ALA A N 1
ATOM 1562 C CA . ALA A 1 209 ? -1.479 -1.619 8.539 1 97.88 209 ALA A CA 1
ATOM 1563 C C . ALA A 1 209 ? -2.65 -0.887 7.887 1 97.88 209 ALA A C 1
ATOM 1565 O O . ALA A 1 209 ? -2.949 0.257 8.242 1 97.88 209 ALA A O 1
ATOM 1566 N N . PHE A 1 210 ? -3.363 -1.536 7.016 1 98.12 210 PHE A N 1
ATOM 1567 C CA . PHE A 1 210 ? -4.492 -0.909 6.34 1 98.12 210 PHE A CA 1
ATOM 1568 C C . PHE A 1 210 ? -5.664 -0.725 7.297 1 98.12 210 PHE A C 1
ATOM 1570 O O . PHE A 1 210 ? -6.574 0.062 7.027 1 98.12 210 PHE A O 1
ATOM 1577 N N . LEU A 1 211 ? -5.637 -1.421 8.359 1 97.44 211 LEU A N 1
ATOM 1578 C CA . LEU A 1 211 ? -6.66 -1.314 9.391 1 97.44 211 LEU A CA 1
ATOM 1579 C C . LEU A 1 211 ? -6.23 -0.351 10.492 1 97.44 211 LEU A C 1
ATOM 1581 O O . LEU A 1 211 ? -6.93 -0.195 11.492 1 97.44 211 LEU A O 1
ATOM 1585 N N . HIS A 1 212 ? -5.141 0.311 10.352 1 97.81 212 HIS A N 1
ATOM 1586 C CA . HIS A 1 212 ? -4.496 1.027 11.445 1 97.81 212 HIS A CA 1
ATOM 1587 C C . HIS A 1 212 ? -5.438 2.061 12.055 1 97.81 212 HIS A C 1
ATOM 1589 O O . HIS A 1 212 ? -5.621 2.094 13.273 1 97.81 212 HIS A O 1
ATOM 1595 N N . MET A 1 213 ? -6.059 2.893 11.219 1 97.31 213 MET A N 1
ATOM 1596 C CA . MET A 1 213 ? -6.895 3.98 11.719 1 97.31 213 MET A CA 1
ATOM 1597 C C . MET A 1 213 ? -7.984 3.447 12.641 1 97.31 213 MET A C 1
ATOM 1599 O O . MET A 1 213 ? -8.148 3.938 13.758 1 97.31 213 MET A O 1
ATOM 1603 N N . HIS A 1 214 ? -8.586 2.379 12.273 1 97.25 214 HIS A N 1
ATOM 1604 C CA . HIS A 1 214 ? -9.734 1.847 12.992 1 97.25 214 HIS A CA 1
ATOM 1605 C C . HIS A 1 214 ? -9.297 0.994 14.18 1 97.25 214 HIS A C 1
ATOM 1607 O O . HIS A 1 214 ? -9.859 1.103 15.266 1 97.25 214 HIS A O 1
ATOM 1613 N N . LEU A 1 215 ? -8.312 0.239 13.953 1 97.94 215 LEU A N 1
ATOM 1614 C CA . LEU A 1 215 ? -7.867 -0.682 14.992 1 97.94 215 LEU A CA 1
ATOM 1615 C C . LEU A 1 215 ? -7.172 0.07 16.125 1 97.94 215 LEU A C 1
ATOM 1617 O O . LEU A 1 215 ? -7.367 -0.249 17.297 1 97.94 215 LEU A O 1
ATOM 1621 N N . ALA A 1 216 ? -6.309 1.036 15.797 1 97.88 216 ALA A N 1
ATOM 1622 C CA . ALA A 1 216 ? -5.656 1.837 16.828 1 97.88 216 ALA A CA 1
ATOM 1623 C C . ALA A 1 216 ? -6.684 2.605 17.656 1 97.88 216 ALA A C 1
ATOM 1625 O O . ALA A 1 216 ? -6.531 2.742 18.875 1 97.88 216 ALA A O 1
ATOM 1626 N N . SER A 1 217 ? -7.684 3.135 16.969 1 97.94 217 SER A N 1
ATOM 1627 C CA . SER A 1 217 ? -8.773 3.805 17.672 1 97.94 217 SER A CA 1
ATOM 1628 C C . SER A 1 217 ? -9.461 2.857 18.656 1 97.94 217 SER A C 1
ATOM 1630 O O . SER A 1 217 ? -9.711 3.215 19.797 1 97.94 217 SER A O 1
ATOM 1632 N N . ARG A 1 218 ? -9.766 1.654 18.156 1 97.81 218 ARG A N 1
ATOM 1633 C CA . ARG A 1 218 ? -10.383 0.637 19 1 97.81 218 ARG A CA 1
ATOM 1634 C C . ARG A 1 218 ? -9.516 0.339 20.219 1 97.81 218 ARG A C 1
ATOM 1636 O O . ARG A 1 218 ? -10.031 0.179 21.328 1 97.81 218 ARG A O 1
ATOM 1643 N N . LEU A 1 219 ? -8.258 0.22 20.031 1 97.88 219 LEU A N 1
ATOM 1644 C CA . LEU A 1 219 ? -7.324 -0.066 21.109 1 97.88 219 LEU A CA 1
ATOM 1645 C C . LEU A 1 219 ? -7.297 1.075 22.125 1 97.88 219 LEU A C 1
ATOM 1647 O O . LEU A 1 219 ? -7.305 0.838 23.344 1 97.88 219 LEU A O 1
ATOM 1651 N N . TYR A 1 220 ? -7.281 2.32 21.688 1 97.94 220 TYR A N 1
ATOM 1652 C CA . TYR A 1 220 ? -7.312 3.488 22.562 1 97.94 220 TYR A CA 1
ATOM 1653 C C . TYR A 1 220 ? -8.555 3.482 23.438 1 97.94 220 TYR A C 1
ATOM 1655 O O . TYR A 1 220 ? -8.492 3.797 24.641 1 97.94 220 TYR A O 1
ATOM 1663 N N . MET A 1 221 ? -9.664 3.104 22.828 1 97.31 221 MET A N 1
ATOM 1664 C CA . MET A 1 221 ? -10.938 3.127 23.547 1 97.31 221 MET A CA 1
ATOM 1665 C C . MET A 1 221 ? -10.953 2.084 24.656 1 97.31 221 MET A C 1
ATOM 1667 O O . MET A 1 221 ? -11.648 2.254 25.672 1 97.31 221 MET A O 1
ATOM 1671 N N . GLY A 1 222 ? -10.195 0.951 24.516 1 94.75 222 GLY A N 1
ATOM 1672 C CA . GLY A 1 222 ? -10.125 -0.083 25.531 1 94.75 222 GLY A CA 1
ATOM 1673 C C . GLY A 1 222 ? -11.484 -0.676 25.859 1 94.75 222 GLY A C 1
ATOM 1674 O O . GLY A 1 222 ? -12.219 -1.104 24.969 1 94.75 222 GLY A O 1
ATOM 1675 N N . THR A 1 223 ? -11.891 -0.658 27.094 1 90.69 223 THR A N 1
ATOM 1676 C CA . THR A 1 223 ? -13.117 -1.286 27.594 1 90.69 223 THR A CA 1
ATOM 1677 C C . THR A 1 223 ? -14.344 -0.488 27.156 1 90.69 223 THR A C 1
ATOM 1679 O O . THR A 1 223 ? -15.461 -1.007 27.172 1 90.69 223 THR A O 1
ATOM 1682 N N . GLU A 1 224 ? -14.141 0.739 26.75 1 93.06 224 GLU A N 1
ATOM 1683 C CA . GLU A 1 224 ? -15.25 1.593 26.344 1 93.06 224 GLU A CA 1
ATOM 1684 C C . GLU A 1 224 ? -15.547 1.447 24.859 1 93.06 224 GLU A C 1
ATOM 1686 O O . GLU A 1 224 ? -16.562 1.954 24.359 1 93.06 224 GLU A O 1
ATOM 1691 N N . GLY A 1 225 ? -14.617 0.78 24.219 1 94.06 225 GLY A N 1
ATOM 1692 C CA . GLY A 1 225 ? -14.789 0.628 22.781 1 94.06 225 GLY A CA 1
ATOM 1693 C C . GLY A 1 225 ? -15.578 -0.612 22.406 1 94.06 225 GLY A C 1
ATOM 1694 O O . GLY A 1 225 ? -15.758 -1.513 23.234 1 94.06 225 GLY A O 1
ATOM 1695 N N . VAL A 1 226 ? -16.125 -0.572 21.188 1 94.38 226 VAL A N 1
ATOM 1696 C CA . VAL A 1 226 ? -16.797 -1.726 20.594 1 94.38 226 VAL A CA 1
ATOM 1697 C C . VAL A 1 226 ? -15.898 -2.359 19.531 1 94.38 226 VAL A C 1
ATOM 1699 O O . VAL A 1 226 ? -15.117 -1.665 18.875 1 94.38 226 VAL A O 1
ATOM 1702 N N . ALA A 1 227 ? -16.078 -3.674 19.391 1 96.56 227 ALA A N 1
ATOM 1703 C CA . ALA A 1 227 ? -15.297 -4.387 18.375 1 96.56 227 ALA A CA 1
ATOM 1704 C C . ALA A 1 227 ? -15.641 -3.895 16.969 1 96.56 227 ALA A C 1
ATOM 1706 O O . ALA A 1 227 ? -16.766 -3.455 16.719 1 96.56 227 ALA A O 1
ATOM 1707 N N . LEU A 1 228 ? -14.641 -3.949 16.078 1 96.62 228 LEU A N 1
ATOM 1708 C CA . LEU A 1 228 ? -14.867 -3.578 14.688 1 96.62 228 LEU A CA 1
ATOM 1709 C C . LEU A 1 228 ? -15.977 -4.426 14.07 1 96.62 228 LEU A C 1
ATOM 1711 O O . LEU A 1 228 ? -16.062 -5.625 14.336 1 96.62 228 LEU A O 1
ATOM 1715 N N . GLN A 1 229 ? -16.828 -3.766 13.234 1 96 229 GLN A N 1
ATOM 1716 C CA . GLN A 1 229 ? -17.984 -4.453 12.688 1 96 229 GLN A CA 1
ATOM 1717 C C . GLN A 1 229 ? -18.062 -4.281 11.172 1 96 229 GLN A C 1
ATOM 1719 O O . GLN A 1 229 ? -18 -3.156 10.664 1 96 229 GLN A O 1
ATOM 1724 N N . ARG A 1 230 ? -18.25 -5.344 10.5 1 96.38 230 ARG A N 1
ATOM 1725 C CA . ARG A 1 230 ? -18.359 -5.34 9.039 1 96.38 230 ARG A CA 1
ATOM 1726 C C . ARG A 1 230 ? -19.609 -4.578 8.594 1 96.38 230 ARG A C 1
ATOM 1728 O O . ARG A 1 230 ? -20.719 -4.902 9.008 1 96.38 230 ARG A O 1
ATOM 1735 N N . GLY A 1 231 ? -19.375 -3.562 7.785 1 94.44 231 GLY A N 1
ATOM 1736 C CA . GLY A 1 231 ? -20.453 -2.932 7.035 1 94.44 231 GLY A CA 1
ATOM 1737 C C . GLY A 1 231 ? -21.344 -2.053 7.895 1 94.44 231 GLY A C 1
ATOM 1738 O O . GLY A 1 231 ? -22.406 -1.603 7.441 1 94.44 231 GLY A O 1
ATOM 1739 N N . LYS A 1 232 ? -20.906 -1.734 9.109 1 93.94 232 LYS A N 1
ATOM 1740 C CA . LYS A 1 232 ? -21.812 -1.021 10.008 1 93.94 232 LYS A CA 1
ATOM 1741 C C . LYS A 1 232 ? -21.234 0.327 10.414 1 93.94 232 LYS A C 1
ATOM 1743 O O . LYS A 1 232 ? -21.922 1.156 11.008 1 93.94 232 LYS A O 1
ATOM 1748 N N . GLU A 1 233 ? -20.016 0.539 10.078 1 94.06 233 GLU A N 1
ATOM 1749 C CA . GLU A 1 233 ? -19.344 1.749 10.531 1 94.06 233 GLU A CA 1
ATOM 1750 C C . GLU A 1 233 ? -19.328 2.816 9.438 1 94.06 233 GLU A C 1
ATOM 1752 O O . GLU A 1 233 ? -19.672 2.543 8.289 1 94.06 233 GLU A O 1
ATOM 1757 N N . ALA A 1 234 ? -18.922 4.012 9.742 1 92.81 234 ALA A N 1
ATOM 1758 C CA . ALA A 1 234 ? -19.047 5.215 8.922 1 92.81 234 ALA A CA 1
ATOM 1759 C C . ALA A 1 234 ? -18.359 5.039 7.582 1 92.81 234 ALA A C 1
ATOM 1761 O O . ALA A 1 234 ? -18.875 5.453 6.543 1 92.81 234 ALA A O 1
ATOM 1762 N N . LEU A 1 235 ? -17.172 4.355 7.594 1 95 235 LEU A N 1
ATOM 1763 C CA . LEU A 1 235 ? -16.344 4.367 6.398 1 95 235 LEU A CA 1
ATOM 1764 C C . LEU A 1 235 ? -16.219 2.967 5.809 1 95 235 LEU A C 1
ATOM 1766 O O . LEU A 1 235 ? -15.273 2.688 5.059 1 95 235 LEU A O 1
ATOM 1770 N N . ASN A 1 236 ? -17.125 2.059 6.203 1 95.62 236 ASN A N 1
ATOM 1771 C CA . ASN A 1 236 ? -17.062 0.725 5.617 1 95.62 236 ASN A CA 1
ATOM 1772 C C . ASN A 1 236 ? -18.453 0.234 5.203 1 95.62 236 ASN A C 1
ATOM 1774 O O . ASN A 1 236 ? -18.719 -0.967 5.242 1 95.62 236 ASN A O 1
ATOM 1778 N N . GLY A 1 237 ? -19.328 1.218 4.926 1 92.06 237 GLY A N 1
ATOM 1779 C CA . GLY A 1 237 ? -20.594 0.849 4.312 1 92.06 237 GLY A CA 1
ATOM 1780 C C . GLY A 1 237 ? -21.797 1.113 5.207 1 92.06 237 GLY A C 1
ATOM 1781 O O . GLY A 1 237 ? -22.938 0.939 4.789 1 92.06 237 GLY A O 1
ATOM 1782 N N . GLY A 1 238 ? -21.578 1.603 6.418 1 93.06 238 GLY A N 1
ATOM 1783 C CA . GLY A 1 238 ? -22.672 1.854 7.34 1 93.06 238 GLY A CA 1
ATOM 1784 C C . GLY A 1 238 ? -23.484 3.086 6.988 1 93.06 238 GLY A C 1
ATOM 1785 O O . GLY A 1 238 ? -24.703 3.109 7.168 1 93.06 238 GLY A O 1
ATOM 1786 N N . TYR A 1 239 ? -22.859 4.129 6.516 1 95.12 239 TYR A N 1
ATOM 1787 C CA . TYR A 1 239 ? -23.531 5.371 6.156 1 95.12 239 TYR A CA 1
ATOM 1788 C C . TYR A 1 239 ? -24.125 5.285 4.754 1 95.12 239 TYR A C 1
ATOM 1790 O O . TYR A 1 239 ? -23.5 4.738 3.842 1 95.12 239 TYR A O 1
ATOM 1798 N N . ALA A 1 240 ? -25.328 5.902 4.59 1 95.31 240 ALA A N 1
ATOM 1799 C CA . ALA A 1 240 ? -25.953 5.973 3.277 1 95.31 240 ALA A CA 1
ATOM 1800 C C . ALA A 1 240 ? -25.141 6.84 2.322 1 95.31 240 ALA A C 1
ATOM 1802 O O . ALA A 1 240 ? -25.109 6.586 1.115 1 95.31 240 ALA A O 1
ATOM 1803 N N . CYS A 1 241 ? -24.453 7.828 2.865 1 96.56 241 CYS A N 1
ATOM 1804 C CA . CYS A 1 241 ? -23.734 8.789 2.041 1 96.56 241 CYS A CA 1
ATOM 1805 C C . CYS A 1 241 ? -22.328 8.281 1.719 1 96.56 241 CYS A C 1
ATOM 1807 O O . CYS A 1 241 ? -21.5 9.023 1.176 1 96.56 241 CYS A O 1
ATOM 1809 N N . TYR A 1 242 ? -22.031 7.031 2.096 1 96.44 242 TYR A N 1
ATOM 1810 C CA . TYR A 1 242 ? -20.781 6.34 1.802 1 96.44 242 TYR A CA 1
ATOM 1811 C C . TYR A 1 242 ? -21.047 4.887 1.427 1 96.44 242 TYR A C 1
ATOM 1813 O O . TYR A 1 242 ? -20.984 3.998 2.279 1 96.44 242 TYR A O 1
ATOM 1821 N N . GLY A 1 243 ? -21.25 4.68 0.102 1 96.5 243 GLY A N 1
ATOM 1822 C CA . GLY A 1 243 ? -21.672 3.344 -0.291 1 96.5 243 GLY A CA 1
ATOM 1823 C C . GLY A 1 243 ? -21.656 3.133 -1.793 1 96.5 243 GLY A C 1
ATOM 1824 O O . GLY A 1 243 ? -21.312 4.043 -2.551 1 96.5 243 GLY A O 1
ATOM 1825 N N . LEU A 1 244 ? -21.891 1.903 -2.189 1 97.75 244 LEU A N 1
ATOM 1826 C CA . LEU A 1 244 ? -22.031 1.494 -3.584 1 97.75 244 LEU A CA 1
ATOM 1827 C C . LEU A 1 244 ? -23.484 1.271 -3.949 1 97.75 244 LEU A C 1
ATOM 1829 O O . LEU A 1 244 ? -24.234 0.648 -3.189 1 97.75 244 LEU A O 1
ATOM 1833 N N . TYR A 1 245 ? -23.875 1.753 -5.121 1 98.31 245 TYR A N 1
ATOM 1834 C CA . TYR A 1 245 ? -25.266 1.661 -5.559 1 98.31 245 TYR A CA 1
ATOM 1835 C C . TYR A 1 245 ? -25.359 1.193 -7.008 1 98.31 245 TYR A C 1
ATOM 1837 O O . TYR A 1 245 ? -24.656 1.726 -7.879 1 98.31 245 TYR A O 1
ATOM 1845 N N . ARG A 1 246 ? -26.203 0.259 -7.238 1 98.38 246 ARG A N 1
ATOM 1846 C CA . ARG A 1 246 ? -26.359 -0.371 -8.547 1 98.38 246 ARG A CA 1
ATOM 1847 C C . ARG A 1 246 ? -27.266 0.458 -9.445 1 98.38 246 ARG A C 1
ATOM 1849 O O . ARG A 1 246 ? -28.281 1 -8.992 1 98.38 246 ARG A O 1
ATOM 1856 N N . THR A 1 247 ? -26.906 0.555 -10.719 1 98.69 247 THR A N 1
ATOM 1857 C CA . THR A 1 247 ? -27.734 1.256 -11.703 1 98.69 247 THR A CA 1
ATOM 1858 C C . THR A 1 247 ? -28.594 0.273 -12.484 1 98.69 247 THR A C 1
ATOM 1860 O O . THR A 1 247 ? -28.469 -0.942 -12.328 1 98.69 247 THR A O 1
ATOM 1863 N N . ALA A 1 248 ? -29.406 0.776 -13.344 1 98.62 248 ALA A N 1
ATOM 1864 C CA . ALA A 1 248 ? -30.391 -0.027 -14.062 1 98.62 248 ALA A CA 1
ATOM 1865 C C . ALA A 1 248 ? -29.703 -1.023 -14.992 1 98.62 248 ALA A C 1
ATOM 1867 O O . ALA A 1 248 ? -30.266 -2.078 -15.305 1 98.62 248 ALA A O 1
ATOM 1868 N N . ASP A 1 249 ? -28.562 -0.715 -15.484 1 98.25 249 ASP A N 1
ATOM 1869 C CA . ASP A 1 249 ? -27.859 -1.561 -16.438 1 98.25 249 ASP A CA 1
ATOM 1870 C C . ASP A 1 249 ? -26.781 -2.391 -15.734 1 98.25 249 ASP A C 1
ATOM 1872 O O . ASP A 1 249 ? -25.75 -2.719 -16.328 1 98.25 249 ASP A O 1
ATOM 1876 N N . ASP A 1 250 ? -26.922 -2.639 -14.484 1 97.5 250 ASP A N 1
ATOM 1877 C CA . ASP A 1 250 ? -26.109 -3.529 -13.664 1 97.5 250 ASP A CA 1
ATOM 1878 C C . ASP A 1 250 ? -24.672 -3.01 -13.547 1 97.5 250 ASP A C 1
ATOM 1880 O O . ASP A 1 250 ? -23.719 -3.797 -13.5 1 97.5 250 ASP A O 1
ATOM 1884 N N . ARG A 1 251 ? -24.562 -1.729 -13.68 1 98.25 251 ARG A N 1
ATOM 1885 C CA . ARG A 1 251 ? -23.328 -1.036 -13.328 1 98.25 251 ARG A CA 1
ATOM 1886 C C . ARG A 1 251 ? -23.422 -0.424 -11.938 1 98.25 251 ARG A C 1
ATOM 1888 O O . ARG A 1 251 ? -24.391 -0.669 -11.211 1 98.25 251 ARG A O 1
ATOM 1895 N N . TRP A 1 252 ? -22.328 0.286 -11.484 1 98.56 252 TRP A N 1
ATOM 1896 C CA . TRP A 1 252 ? -22.312 0.704 -10.086 1 98.56 252 TRP A CA 1
ATOM 1897 C C . TRP A 1 252 ? -21.781 2.123 -9.945 1 98.56 252 TRP A C 1
ATOM 1899 O O . TRP A 1 252 ? -20.859 2.521 -10.672 1 98.56 252 TRP A O 1
ATOM 1909 N N . LEU A 1 253 ? -22.312 2.83 -8.945 1 98.56 253 LEU A N 1
ATOM 1910 C CA . LEU A 1 253 ? -21.828 4.141 -8.516 1 98.56 253 LEU A CA 1
ATOM 1911 C C . LEU A 1 253 ? -21.25 4.074 -7.109 1 98.56 253 LEU A C 1
ATOM 1913 O O . LEU A 1 253 ? -21.797 3.404 -6.23 1 98.56 253 LEU A O 1
ATOM 1917 N N . ALA A 1 254 ? -20.109 4.699 -6.934 1 98.38 254 ALA A N 1
ATOM 1918 C CA . ALA A 1 254 ? -19.531 4.93 -5.609 1 98.38 254 ALA A CA 1
ATOM 1919 C C . ALA A 1 254 ? -19.875 6.324 -5.094 1 98.38 254 ALA A C 1
ATOM 1921 O O . ALA A 1 254 ? -19.406 7.328 -5.633 1 98.38 254 ALA A O 1
ATOM 1922 N N . VAL A 1 255 ? -20.656 6.379 -4.047 1 98.12 255 VAL A N 1
ATOM 1923 C CA . VAL A 1 255 ? -21.031 7.629 -3.389 1 98.12 255 VAL A CA 1
ATOM 1924 C C . VAL A 1 255 ? -20.188 7.809 -2.123 1 98.12 255 VAL A C 1
ATOM 1926 O O . VAL A 1 255 ? -20.328 7.031 -1.172 1 98.12 255 VAL A O 1
ATOM 1929 N N . GLY A 1 256 ? -19.328 8.805 -2.139 1 97.5 256 GLY A N 1
ATOM 1930 C CA . GLY A 1 256 ? -18.531 9.164 -0.978 1 97.5 256 GLY A CA 1
ATOM 1931 C C . GLY A 1 256 ? -18.781 10.586 -0.504 1 97.5 256 GLY A C 1
ATOM 1932 O O . GLY A 1 256 ? -17.828 11.359 -0.315 1 97.5 256 GLY A O 1
ATOM 1933 N N . ALA A 1 257 ? -20.078 10.945 -0.401 1 97.69 257 ALA A N 1
ATOM 1934 C CA . ALA A 1 257 ? -20.484 12.297 -0.041 1 97.69 257 ALA A CA 1
ATOM 1935 C C . ALA A 1 257 ? -20.578 12.461 1.474 1 97.69 257 ALA A C 1
ATOM 1937 O O . ALA A 1 257 ? -21.641 12.734 2.012 1 97.69 257 ALA A O 1
ATOM 1938 N N . LEU A 1 258 ? -19.469 12.469 2.127 1 95.56 258 LEU A N 1
ATOM 1939 C CA . LEU A 1 258 ? -19.391 12.367 3.582 1 95.56 258 LEU A CA 1
ATOM 1940 C C . LEU A 1 258 ? -19.812 13.68 4.234 1 95.56 258 LEU A C 1
ATOM 1942 O O . LEU A 1 258 ? -20.578 13.672 5.207 1 95.56 258 LEU A O 1
ATOM 1946 N N . GLU A 1 259 ? -19.297 14.852 3.76 1 95.12 259 GLU A N 1
ATOM 1947 C CA . GLU A 1 259 ? -19.688 16.141 4.34 1 95.12 259 GLU A CA 1
ATOM 1948 C C . GLU A 1 259 ? -21.125 16.5 3.99 1 95.12 259 GLU A C 1
ATOM 1950 O O . GLU A 1 259 ? -21.562 16.281 2.861 1 95.12 259 GLU A O 1
ATOM 1955 N N . PRO A 1 260 ? -21.812 17.109 4.898 1 95.94 260 PRO A N 1
ATOM 1956 C CA . PRO A 1 260 ? -23.219 17.438 4.668 1 95.94 260 PRO A CA 1
ATOM 1957 C C . PRO A 1 260 ? -23.438 18.25 3.4 1 95.94 260 PRO A C 1
ATOM 1959 O O . PRO A 1 260 ? -24.422 18.047 2.684 1 95.94 260 PRO A O 1
ATOM 1962 N N . LYS A 1 261 ? -22.562 19.141 3.104 1 96.31 261 LYS A N 1
ATOM 1963 C CA . LYS A 1 261 ? -22.734 19.969 1.918 1 96.31 261 LYS A CA 1
ATOM 1964 C C . LYS A 1 261 ? -22.734 19.141 0.646 1 96.31 261 LYS A C 1
ATOM 1966 O O . LYS A 1 261 ? -23.5 19.391 -0.283 1 96.31 261 LYS A O 1
ATOM 1971 N N . PHE A 1 262 ? -21.906 18.094 0.593 1 97.44 262 PHE A N 1
ATOM 1972 C CA . PHE A 1 262 ? -21.844 17.234 -0.576 1 97.44 262 PHE A CA 1
ATOM 1973 C C . PHE A 1 262 ? -23.094 16.375 -0.688 1 97.44 262 PHE A C 1
ATOM 1975 O O . PHE A 1 262 ? -23.688 16.281 -1.763 1 97.44 262 PHE A O 1
ATOM 1982 N N . PHE A 1 263 ? -23.562 15.797 0.436 1 97.88 263 PHE A N 1
ATOM 1983 C CA . PHE A 1 263 ? -24.734 14.922 0.375 1 97.88 263 PHE A CA 1
ATOM 1984 C C . PHE A 1 263 ? -26 15.727 0.111 1 97.88 263 PHE A C 1
ATOM 1986 O O . PHE A 1 263 ? -26.906 15.25 -0.573 1 97.88 263 PHE A O 1
ATOM 1993 N N . ALA A 1 264 ? -26.031 16.938 0.653 1 97.94 264 ALA A N 1
ATOM 1994 C CA . ALA A 1 264 ? -27.156 17.812 0.321 1 97.94 264 ALA A CA 1
ATOM 1995 C C . ALA A 1 264 ? -27.266 18.016 -1.188 1 97.94 264 ALA A C 1
ATOM 1997 O O . ALA A 1 264 ? -28.359 18 -1.744 1 97.94 264 ALA A O 1
ATOM 1998 N N . GLY A 1 265 ? -26.125 18.266 -1.808 1 97.81 265 GLY A N 1
ATOM 1999 C CA . GLY A 1 265 ? -26.109 18.391 -3.256 1 97.81 265 GLY A CA 1
ATOM 2000 C C . GLY A 1 265 ? -26.594 17.141 -3.973 1 97.81 265 GLY A C 1
ATOM 2001 O O . GLY A 1 265 ? -27.328 17.234 -4.965 1 97.81 265 GLY A O 1
ATOM 2002 N N . VAL A 1 266 ? -26.203 15.969 -3.473 1 98.12 266 VAL A N 1
ATOM 2003 C CA . VAL A 1 266 ? -26.656 14.703 -4.047 1 98.12 266 VAL A CA 1
ATOM 2004 C C . VAL A 1 266 ? -28.172 14.609 -3.938 1 98.12 266 VAL A C 1
ATOM 2006 O O . VAL A 1 266 ? -28.859 14.312 -4.926 1 98.12 266 VAL A O 1
ATOM 2009 N N . CYS A 1 267 ? -28.719 14.891 -2.793 1 97.88 267 CYS A N 1
ATOM 2010 C CA . CYS A 1 267 ? -30.156 14.812 -2.551 1 97.88 267 CYS A CA 1
ATOM 2011 C C . CYS A 1 267 ? -30.922 15.766 -3.459 1 97.88 267 CYS A C 1
ATOM 2013 O O . CYS A 1 267 ? -31.953 15.414 -4.012 1 97.88 267 CYS A O 1
ATOM 2015 N N . GLU A 1 268 ? -30.406 16.906 -3.605 1 97.38 268 GLU A N 1
ATOM 2016 C CA . GLU A 1 268 ? -31.031 17.906 -4.461 1 97.38 268 GLU A CA 1
ATOM 2017 C C . GLU A 1 268 ? -31.094 17.438 -5.91 1 97.38 268 GLU A C 1
ATOM 2019 O O . GLU A 1 268 ? -32.125 17.562 -6.566 1 97.38 268 GLU A O 1
ATOM 2024 N N . ARG A 1 269 ? -30 16.938 -6.387 1 97 269 ARG A N 1
ATOM 2025 C CA . ARG A 1 269 ? -29.938 16.469 -7.766 1 97 269 ARG A CA 1
ATOM 2026 C C . ARG A 1 269 ? -30.875 15.281 -7.977 1 97 269 ARG A C 1
ATOM 2028 O O . ARG A 1 269 ? -31.344 15.039 -9.094 1 97 269 ARG A O 1
ATOM 2035 N N . LEU A 1 270 ? -31.188 14.562 -6.887 1 97.44 270 LEU A N 1
ATOM 2036 C CA . LEU A 1 270 ? -32.094 13.414 -6.957 1 97.44 270 LEU A CA 1
ATOM 2037 C C . LEU A 1 270 ? -33.531 13.844 -6.758 1 97.44 270 LEU A C 1
ATOM 2039 O O . LEU A 1 270 ? -34.438 13.023 -6.895 1 97.44 270 LEU A O 1
ATOM 2043 N N . GLY A 1 271 ? -33.75 15.094 -6.383 1 97.19 271 GLY A N 1
ATOM 2044 C CA . GLY A 1 271 ? -35.062 15.609 -6.109 1 97.19 271 GLY A CA 1
ATOM 2045 C C . GLY A 1 271 ? -35.625 15.133 -4.785 1 97.19 271 GLY A C 1
ATOM 2046 O O . GLY A 1 271 ? -36.844 15.008 -4.629 1 97.19 271 GLY A O 1
ATOM 2047 N N . ARG A 1 272 ? -34.75 14.758 -3.926 1 97.69 272 ARG A N 1
ATOM 2048 C CA . ARG A 1 272 ? -35.156 14.227 -2.629 1 97.69 272 ARG A CA 1
ATOM 2049 C C . ARG A 1 272 ? -34.375 14.883 -1.496 1 97.69 272 ARG A C 1
ATOM 2051 O O . ARG A 1 272 ? -33.688 14.203 -0.736 1 97.69 272 ARG A O 1
ATOM 2058 N N . PRO A 1 273 ? -34.531 16.203 -1.274 1 97.62 273 PRO A N 1
ATOM 2059 C CA . PRO A 1 273 ? -33.75 16.906 -0.274 1 97.62 273 PRO A CA 1
ATOM 2060 C C . PRO A 1 273 ? -33.969 16.391 1.144 1 97.62 273 PRO A C 1
ATOM 2062 O O . PRO A 1 273 ? -33.094 16.5 1.997 1 97.62 273 PRO A O 1
ATOM 2065 N N . GLU A 1 274 ? -35.094 15.703 1.422 1 96.25 274 GLU A N 1
ATOM 2066 C CA . GLU A 1 274 ? -35.438 15.25 2.76 1 96.25 274 GLU A CA 1
ATOM 2067 C C . GLU A 1 274 ? -34.562 14.086 3.209 1 96.25 274 GLU A C 1
ATOM 2069 O O . GLU A 1 274 ? -34.5 13.781 4.402 1 96.25 274 GLU A O 1
ATOM 2074 N N . LEU A 1 275 ? -33.875 13.469 2.346 1 97.12 275 LEU A N 1
ATOM 2075 C CA . LEU A 1 275 ? -33.031 12.32 2.678 1 97.12 275 LEU A CA 1
ATOM 2076 C C . LEU A 1 275 ? -31.844 12.742 3.531 1 97.12 275 LEU A C 1
ATOM 2078 O O . LEU A 1 275 ? -31.25 11.914 4.227 1 97.12 275 LEU A O 1
ATOM 2082 N N . LEU A 1 276 ? -31.453 14.016 3.445 1 96.62 276 LEU A N 1
ATOM 2083 C CA . LEU A 1 276 ? -30.312 14.531 4.191 1 96.62 276 LEU A CA 1
ATOM 2084 C C . LEU A 1 276 ? -30.516 14.352 5.695 1 96.62 276 LEU A C 1
ATOM 2086 O O . LEU A 1 276 ? -29.562 14.117 6.434 1 96.62 276 LEU A O 1
ATOM 2090 N N . GLU A 1 277 ? -31.75 14.383 6.16 1 93.94 277 GLU A N 1
ATOM 2091 C CA . GLU A 1 277 ? -32.094 14.398 7.578 1 93.94 277 GLU A CA 1
ATOM 2092 C C . GLU A 1 277 ? -31.578 13.148 8.289 1 93.94 277 GLU A C 1
ATOM 2094 O O . GLU A 1 277 ? -31.125 13.219 9.43 1 93.94 277 GLU A O 1
ATOM 2099 N N . ASP A 1 278 ? -31.594 11.992 7.578 1 92.5 278 ASP A N 1
ATOM 2100 C CA . ASP A 1 278 ? -31.25 10.734 8.227 1 92.5 278 ASP A CA 1
ATOM 2101 C C . ASP A 1 278 ? -30.016 10.102 7.582 1 92.5 278 ASP A C 1
ATOM 2103 O O . ASP A 1 278 ? -29.781 8.906 7.738 1 92.5 278 ASP A O 1
ATOM 2107 N N . ALA A 1 279 ? -29.312 10.953 6.969 1 89.81 279 ALA A N 1
ATOM 2108 C CA . ALA A 1 279 ? -28.203 10.406 6.191 1 89.81 279 ALA A CA 1
ATOM 2109 C C . ALA A 1 279 ? -27.125 9.828 7.102 1 89.81 279 ALA A C 1
ATOM 2111 O O . ALA A 1 279 ? -26.406 8.891 6.727 1 89.81 279 ALA A O 1
ATOM 2112 N N . TYR A 1 280 ? -26.969 10.336 8.32 1 91.5 280 TYR A N 1
ATOM 2113 C CA . TYR A 1 280 ? -25.891 9.953 9.242 1 91.5 280 TYR A CA 1
ATOM 2114 C C . TYR A 1 280 ? -26.453 9.172 10.422 1 91.5 280 TYR A C 1
ATOM 2116 O O . TYR A 1 280 ? -25.734 8.875 11.375 1 91.5 280 TYR A O 1
ATOM 2124 N N . ALA A 1 281 ? -27.734 8.898 10.367 1 89.56 281 ALA A N 1
ATOM 2125 C CA . ALA A 1 281 ? -28.375 8.203 11.477 1 89.56 281 ALA A CA 1
ATOM 2126 C C . ALA A 1 281 ? -28.031 6.715 11.469 1 89.56 281 ALA A C 1
ATOM 2128 O O . ALA A 1 281 ? -27.953 6.094 10.406 1 89.56 281 ALA A O 1
ATOM 2129 N N . PRO A 1 282 ? -27.719 6.191 12.617 1 81.75 282 PRO A N 1
ATOM 2130 C CA . PRO A 1 282 ? -27.516 4.742 12.688 1 81.75 282 PRO A CA 1
ATOM 2131 C C . PRO A 1 282 ? -28.828 3.967 12.641 1 81.75 282 PRO A C 1
ATOM 2133 O O . PRO A 1 282 ? -29.906 4.566 12.727 1 81.75 282 PRO A O 1
ATOM 2136 N N . GLY A 1 283 ? -28.781 2.738 12.391 1 84.31 283 GLY A N 1
ATOM 2137 C CA . GLY A 1 283 ? -29.906 1.838 12.523 1 84.31 283 GLY A CA 1
ATOM 2138 C C . GLY A 1 283 ? -30.922 1.976 11.398 1 84.31 283 GLY A C 1
ATOM 2139 O O . GLY A 1 283 ? -30.547 2.098 10.234 1 84.31 283 GLY A O 1
ATOM 2140 N N . GLU A 1 284 ? -32.125 2.035 11.742 1 89.56 284 GLU A N 1
ATOM 2141 C CA . GLU A 1 284 ? -33.219 1.926 10.781 1 89.56 284 GLU A CA 1
ATOM 2142 C C . GLU A 1 284 ? -33.375 3.199 9.945 1 89.56 284 GLU A C 1
ATOM 2144 O O . GLU A 1 284 ? -33.656 3.139 8.758 1 89.56 284 GLU A O 1
ATOM 2149 N N . SER A 1 285 ? -33.188 4.359 10.555 1 92.38 285 SER A N 1
ATOM 2150 C CA . SER A 1 285 ? -33.312 5.621 9.836 1 92.38 285 SER A CA 1
ATOM 2151 C C . SER A 1 285 ? -32.281 5.73 8.711 1 92.38 285 SER A C 1
ATOM 2153 O O . SER A 1 285 ? -32.625 6.094 7.582 1 92.38 285 SER A O 1
ATOM 2155 N N . GLY A 1 286 ? -31.109 5.379 9.047 1 93.31 286 GLY A N 1
ATOM 2156 C CA . GLY A 1 286 ? -30.078 5.367 8.016 1 93.31 286 GLY A CA 1
ATOM 2157 C C . GLY A 1 286 ? -30.328 4.316 6.949 1 93.31 286 GLY A C 1
ATOM 2158 O O . GLY A 1 286 ? -30.094 4.562 5.766 1 93.31 286 GLY A O 1
ATOM 2159 N N . ALA A 1 287 ? -30.812 3.225 7.371 1 93.5 287 ALA A N 1
ATOM 2160 C CA . ALA A 1 287 ? -31.094 2.127 6.453 1 93.5 287 ALA A CA 1
ATOM 2161 C C . ALA A 1 287 ? -32.188 2.52 5.449 1 93.5 287 ALA A C 1
ATOM 2163 O O . ALA A 1 287 ? -32.156 2.094 4.293 1 93.5 287 ALA A O 1
ATOM 2164 N N . ARG A 1 288 ? -33.094 3.309 5.883 1 95.69 288 ARG A N 1
ATOM 2165 C CA . ARG A 1 288 ? -34.156 3.777 5 1 95.69 288 ARG A CA 1
ATOM 2166 C C . ARG A 1 288 ? -33.625 4.672 3.896 1 95.69 288 ARG A C 1
ATOM 2168 O O . ARG A 1 288 ? -34.031 4.582 2.742 1 95.69 288 ARG A O 1
ATOM 2175 N N . VAL A 1 289 ? -32.75 5.574 4.316 1 97.38 289 VAL A N 1
ATOM 2176 C CA . VAL A 1 289 ? -32.125 6.445 3.33 1 97.38 289 VAL A CA 1
ATOM 2177 C C . VAL A 1 289 ? -31.344 5.609 2.314 1 97.38 289 VAL A C 1
ATOM 2179 O O . VAL A 1 289 ? -31.438 5.836 1.106 1 97.38 289 VAL A O 1
ATOM 2182 N N . LYS A 1 290 ? -30.656 4.645 2.773 1 96.5 290 LYS A N 1
ATOM 2183 C CA . LYS A 1 290 ? -29.891 3.758 1.896 1 96.5 290 LYS A CA 1
ATOM 2184 C C . LYS A 1 290 ? -30.812 3.021 0.929 1 96.5 290 LYS A C 1
ATOM 2186 O O . LYS A 1 290 ? -30.5 2.875 -0.252 1 96.5 290 LYS A O 1
ATOM 2191 N N . ALA A 1 291 ? -31.844 2.533 1.435 1 97.06 291 ALA A N 1
ATOM 2192 C CA . ALA A 1 291 ? -32.812 1.83 0.606 1 97.06 291 ALA A CA 1
ATOM 2193 C C . ALA A 1 291 ? -33.375 2.75 -0.468 1 97.06 291 ALA A C 1
ATOM 2195 O O . ALA A 1 291 ? -33.625 2.324 -1.604 1 97.06 291 ALA A O 1
ATOM 2196 N N . GLU A 1 292 ? -33.656 3.949 -0.083 1 97.88 292 GLU A N 1
ATOM 2197 C CA . GLU A 1 292 ? -34.188 4.91 -1.043 1 97.88 292 GLU A CA 1
ATOM 2198 C C . GLU A 1 292 ? -33.156 5.23 -2.131 1 97.88 292 GLU A C 1
ATOM 2200 O O . GLU A 1 292 ? -33.5 5.316 -3.311 1 97.88 292 GLU A O 1
ATOM 2205 N N . LEU A 1 293 ? -31.938 5.438 -1.771 1 98.31 293 LEU A N 1
ATOM 2206 C CA . LEU A 1 293 ? -30.891 5.656 -2.758 1 98.31 293 LEU A CA 1
ATOM 2207 C C . LEU A 1 293 ? -30.766 4.465 -3.701 1 98.31 293 LEU A C 1
ATOM 2209 O O . LEU A 1 293 ? -30.609 4.641 -4.91 1 98.31 293 LEU A O 1
ATOM 2213 N N . THR A 1 294 ? -30.797 3.297 -3.119 1 98.19 294 THR A N 1
ATOM 2214 C CA . THR A 1 294 ? -30.734 2.076 -3.914 1 98.19 294 THR A CA 1
ATOM 2215 C C . THR A 1 294 ? -31.844 2.062 -4.965 1 98.19 294 THR A C 1
ATOM 2217 O O . THR A 1 294 ? -31.594 1.763 -6.137 1 98.19 294 THR A O 1
ATOM 2220 N N . ARG A 1 295 ? -33 2.357 -4.535 1 98.38 295 ARG A N 1
ATOM 2221 C CA . ARG A 1 295 ? -34.156 2.389 -5.438 1 98.38 295 ARG A CA 1
ATOM 2222 C C . ARG A 1 295 ? -33.938 3.438 -6.527 1 98.38 295 ARG A C 1
ATOM 2224 O O . ARG A 1 295 ? -34.156 3.154 -7.711 1 98.38 295 ARG A O 1
ATOM 2231 N N . LEU A 1 296 ? -33.562 4.633 -6.156 1 98.5 296 LEU A N 1
ATOM 2232 C CA . LEU A 1 296 ? -33.469 5.754 -7.078 1 98.5 296 LEU A CA 1
ATOM 2233 C C . LEU A 1 296 ? -32.375 5.484 -8.133 1 98.5 296 LEU A C 1
ATOM 2235 O O . LEU A 1 296 ? -32.625 5.652 -9.328 1 98.5 296 LEU A O 1
ATOM 2239 N N . PHE A 1 297 ? -31.203 5.023 -7.805 1 98.69 297 PHE A N 1
ATOM 2240 C CA . PHE A 1 297 ? -30.094 4.82 -8.734 1 98.69 297 PHE A CA 1
ATOM 2241 C C . PHE A 1 297 ? -30.391 3.658 -9.68 1 98.69 297 PHE A C 1
ATOM 2243 O O . PHE A 1 297 ? -29.844 3.594 -10.781 1 98.69 297 PHE A O 1
ATOM 2250 N N . ALA A 1 298 ? -31.25 2.791 -9.234 1 98.62 298 ALA A N 1
ATOM 2251 C CA . ALA A 1 298 ? -31.609 1.635 -10.055 1 98.62 298 ALA A CA 1
ATOM 2252 C C . ALA A 1 298 ? -32.562 2.031 -11.164 1 98.62 298 ALA A C 1
ATOM 2254 O O . ALA A 1 298 ? -32.875 1.23 -12.055 1 98.62 298 ALA A O 1
ATOM 2255 N N . GLU A 1 299 ? -33 3.219 -11.18 1 98.56 299 GLU A N 1
ATOM 2256 C CA . GLU A 1 299 ? -34.031 3.654 -12.125 1 98.56 299 GLU A CA 1
ATOM 2257 C C . GLU A 1 299 ? -33.438 3.979 -13.484 1 98.56 299 GLU A C 1
ATOM 2259 O O . GLU A 1 299 ? -34.125 3.979 -14.5 1 98.56 299 GLU A O 1
ATOM 2264 N N . HIS A 1 300 ? -32.188 4.367 -13.555 1 98.69 300 HIS A N 1
ATOM 2265 C CA . HIS A 1 300 ? -31.547 4.793 -14.797 1 98.69 300 HIS A CA 1
ATOM 2266 C C . HIS A 1 300 ? -30.188 4.145 -14.977 1 98.69 300 HIS A C 1
ATOM 2268 O O . HIS A 1 300 ? -29.578 3.701 -14 1 98.69 300 HIS A O 1
ATOM 2274 N N . PRO A 1 301 ? -29.75 4.023 -16.234 1 98.75 301 PRO A N 1
ATOM 2275 C CA . PRO A 1 301 ? -28.438 3.445 -16.484 1 98.75 301 PRO A CA 1
ATOM 2276 C C . PRO A 1 301 ? -27.297 4.355 -16.031 1 98.75 301 PRO A C 1
ATOM 2278 O O . PRO A 1 301 ? -27.516 5.539 -15.758 1 98.75 301 PRO A O 1
ATOM 2281 N N . LEU A 1 302 ? -26.141 3.854 -15.969 1 98.5 302 LEU A N 1
ATOM 2282 C CA . LEU A 1 302 ? -24.969 4.566 -15.477 1 98.5 302 LEU A CA 1
ATOM 2283 C C . LEU A 1 302 ? -24.75 5.863 -16.25 1 98.5 302 LEU A C 1
ATOM 2285 O O . LEU A 1 302 ? -24.453 6.906 -15.664 1 98.5 302 LEU A O 1
ATOM 2289 N N . ALA A 1 303 ? -24.891 5.812 -17.547 1 98.25 303 ALA A N 1
ATOM 2290 C CA . ALA A 1 303 ? -24.656 6.977 -18.406 1 98.25 303 ALA A CA 1
ATOM 2291 C C . ALA A 1 303 ? -25.547 8.148 -17.984 1 98.25 303 ALA A C 1
ATOM 2293 O O . ALA A 1 303 ? -25.125 9.305 -18.031 1 98.25 303 ALA A O 1
ATOM 2294 N N . TYR A 1 304 ? -26.781 7.855 -17.625 1 98.5 304 TYR A N 1
ATOM 2295 C CA . TYR A 1 304 ? -27.719 8.867 -17.156 1 98.5 304 TYR A CA 1
ATOM 2296 C C . TYR A 1 304 ? -27.172 9.57 -15.914 1 98.5 304 TYR A C 1
ATOM 2298 O O . TYR A 1 304 ? -27.188 10.805 -15.836 1 98.5 304 TYR A O 1
ATOM 2306 N N . TRP A 1 305 ? -26.719 8.852 -15 1 98.38 305 TRP A N 1
ATOM 2307 C CA . TRP A 1 305 ? -26.25 9.406 -13.734 1 98.38 305 TRP A CA 1
ATOM 2308 C C . TRP A 1 305 ? -24.938 10.164 -13.93 1 98.38 305 TRP A C 1
ATOM 2310 O O . TRP A 1 305 ? -24.703 11.188 -13.289 1 98.38 305 TRP A O 1
ATOM 2320 N N . GLN A 1 306 ? -24.047 9.617 -14.773 1 97.25 306 GLN A N 1
ATOM 2321 C CA . GLN A 1 306 ? -22.812 10.328 -15.086 1 97.25 306 GLN A CA 1
ATOM 2322 C C . GLN A 1 306 ? -23.109 11.719 -15.648 1 97.25 306 GLN A C 1
ATOM 2324 O O . GLN A 1 306 ? -22.438 12.695 -15.289 1 97.25 306 GLN A O 1
ATOM 2329 N N . GLU A 1 307 ? -24.062 11.805 -16.453 1 97.25 307 GLU A N 1
ATOM 2330 C CA . GLU A 1 307 ? -24.453 13.094 -17 1 97.25 307 GLU A CA 1
ATOM 2331 C C . GLU A 1 307 ? -25.078 13.984 -15.93 1 97.25 307 GLU A C 1
ATOM 2333 O O . GLU A 1 307 ? -24.781 15.18 -15.852 1 97.25 307 GLU A O 1
ATOM 2338 N N . ARG A 1 308 ? -25.891 13.422 -15.141 1 96.81 308 ARG A N 1
ATOM 2339 C CA . ARG A 1 308 ? -26.625 14.164 -14.117 1 96.81 308 ARG A CA 1
ATOM 2340 C C . ARG A 1 308 ? -25.672 14.773 -13.102 1 96.81 308 ARG A C 1
ATOM 2342 O O . ARG A 1 308 ? -25.938 15.852 -12.562 1 96.81 308 ARG A O 1
ATOM 2349 N N . PHE A 1 309 ? -24.609 14.102 -12.789 1 96.56 309 PHE A N 1
ATOM 2350 C CA . PHE A 1 309 ? -23.688 14.562 -11.758 1 96.56 309 PHE A CA 1
ATOM 2351 C C . PHE A 1 309 ? -22.438 15.18 -12.383 1 96.56 309 PHE A C 1
ATOM 2353 O O . PHE A 1 309 ? -21.516 15.562 -11.672 1 96.56 309 PHE A O 1
ATOM 2360 N N . ALA A 1 310 ? -22.422 15.273 -13.703 1 92.5 310 ALA A N 1
ATOM 2361 C CA . ALA A 1 310 ? -21.266 15.812 -14.414 1 92.5 310 ALA A CA 1
ATOM 2362 C C . ALA A 1 310 ? -20.969 17.234 -13.961 1 92.5 310 ALA A C 1
ATOM 2364 O O . ALA A 1 310 ? -21.875 18.031 -13.742 1 92.5 310 ALA A O 1
ATOM 2365 N N . GLY A 1 311 ? -19.625 17.531 -13.766 1 88.25 311 GLY A N 1
ATOM 2366 C CA . GLY A 1 311 ? -19.203 18.875 -13.438 1 88.25 311 GLY A CA 1
ATOM 2367 C C . GLY A 1 311 ? -19.422 19.234 -11.984 1 88.25 311 GLY A C 1
ATOM 2368 O O . GLY A 1 311 ? -19.188 20.375 -11.578 1 88.25 311 GLY A O 1
ATOM 2369 N N . SER A 1 312 ? -19.891 18.297 -11.219 1 88.81 312 SER A N 1
ATOM 2370 C CA . SER A 1 312 ? -20.141 18.578 -9.805 1 88.81 312 SER A CA 1
ATOM 2371 C C . SER A 1 312 ? -19.016 18.062 -8.93 1 88.81 312 SER A C 1
ATOM 2373 O O . SER A 1 312 ? -18.203 17.25 -9.367 1 88.81 312 SER A O 1
ATOM 2375 N N . ASP A 1 313 ? -18.953 18.594 -7.699 1 92.75 313 ASP A N 1
ATOM 2376 C CA . ASP A 1 313 ? -17.969 18.188 -6.691 1 92.75 313 ASP A CA 1
ATOM 2377 C C . ASP A 1 313 ? -18.625 17.359 -5.586 1 92.75 313 ASP A C 1
ATOM 2379 O O . ASP A 1 313 ? -18.328 17.547 -4.406 1 92.75 313 ASP A O 1
ATOM 2383 N N . LEU A 1 314 ? -19.547 16.5 -5.977 1 97.62 314 LEU A N 1
ATOM 2384 C CA . LEU A 1 314 ? -20.406 15.875 -4.992 1 97.62 314 LEU A CA 1
ATOM 2385 C C . LEU A 1 314 ? -19.875 14.516 -4.574 1 97.62 314 LEU A C 1
ATOM 2387 O O . LEU A 1 314 ? -20.578 13.719 -3.955 1 97.62 314 LEU A O 1
ATOM 2391 N N . CYS A 1 315 ? -18.641 14.156 -4.977 1 98.06 315 CYS A N 1
ATOM 2392 C CA . CYS A 1 315 ? -17.938 12.953 -4.562 1 98.06 315 CYS A CA 1
ATOM 2393 C C . CYS A 1 315 ? -18.672 11.703 -5.012 1 98.06 315 CYS A C 1
ATOM 2395 O O . CYS A 1 315 ? -18.938 10.805 -4.207 1 98.06 315 CYS A O 1
ATOM 2397 N N . ILE A 1 316 ? -19.016 11.68 -6.238 1 98.06 316 ILE A N 1
ATOM 2398 C CA . ILE A 1 316 ? -19.609 10.516 -6.875 1 98.06 316 ILE A CA 1
ATOM 2399 C C . ILE A 1 316 ? -18.75 10.07 -8.055 1 98.06 316 ILE A C 1
ATOM 2401 O O . ILE A 1 316 ? -18.344 10.898 -8.883 1 98.06 316 ILE A O 1
ATOM 2405 N N . GLU A 1 317 ? -18.406 8.773 -8.109 1 98 317 GLU A N 1
ATOM 2406 C CA . GLU A 1 317 ? -17.625 8.227 -9.211 1 98 317 GLU A CA 1
ATOM 2407 C C . GLU A 1 317 ? -18.219 6.914 -9.711 1 98 317 GLU A C 1
ATOM 2409 O O . GLU A 1 317 ? -18.734 6.121 -8.922 1 98 317 GLU A O 1
ATOM 2414 N N . PRO A 1 318 ? -18.219 6.688 -11.062 1 97.94 318 PRO A N 1
ATOM 2415 C CA . PRO A 1 318 ? -18.531 5.332 -11.516 1 97.94 318 PRO A CA 1
ATOM 2416 C C . PRO A 1 318 ? -17.5 4.309 -11.047 1 97.94 318 PRO A C 1
ATOM 2418 O O . PRO A 1 318 ? -16.312 4.637 -10.898 1 97.94 318 PRO A O 1
ATOM 2421 N N . VAL A 1 319 ? -17.938 3.09 -10.766 1 98.5 319 VAL A N 1
ATOM 2422 C CA . VAL A 1 319 ? -17 1.992 -10.516 1 98.5 319 VAL A CA 1
ATOM 2423 C C . VAL A 1 319 ? -16.438 1.494 -11.844 1 98.5 319 VAL A C 1
ATOM 2425 O O . VAL A 1 319 ? -17.156 0.928 -12.664 1 98.5 319 VAL A O 1
ATOM 2428 N N . ALA A 1 320 ? -15.133 1.698 -12.023 1 98.31 320 ALA A N 1
ATOM 2429 C CA . ALA A 1 320 ? -14.484 1.25 -13.25 1 98.31 320 ALA A CA 1
ATOM 2430 C C . ALA A 1 320 ? -14.406 -0.273 -13.305 1 98.31 320 ALA A C 1
ATOM 2432 O O . ALA A 1 320 ? -14.016 -0.918 -12.336 1 98.31 320 ALA A O 1
ATOM 2433 N N . GLU A 1 321 ? -14.781 -0.853 -14.469 1 96.81 321 GLU A N 1
ATOM 2434 C CA . GLU A 1 321 ? -14.734 -2.291 -14.711 1 96.81 321 GLU A CA 1
ATOM 2435 C C . GLU A 1 321 ? -14.023 -2.605 -16.031 1 96.81 321 GLU A C 1
ATOM 2437 O O . GLU A 1 321 ? -13.992 -1.774 -16.938 1 96.81 321 GLU A O 1
ATOM 2442 N N . GLY A 1 322 ? -13.406 -3.791 -16.078 1 95.31 322 GLY A N 1
ATOM 2443 C CA . GLY A 1 322 ? -12.742 -4.203 -17.297 1 95.31 322 GLY A CA 1
ATOM 2444 C C . GLY A 1 322 ? -11.703 -3.207 -17.781 1 95.31 322 GLY A C 1
ATOM 2445 O O . GLY A 1 322 ? -10.805 -2.832 -17.016 1 95.31 322 GLY A O 1
ATOM 2446 N N . ASP A 1 323 ? -11.93 -2.672 -19.016 1 96.19 323 ASP A N 1
ATOM 2447 C CA . ASP A 1 323 ? -10.953 -1.791 -19.641 1 96.19 323 ASP A CA 1
ATOM 2448 C C . ASP A 1 323 ? -11.328 -0.324 -19.453 1 96.19 323 ASP A C 1
ATOM 2450 O O . ASP A 1 323 ? -10.758 0.56 -20.094 1 96.19 323 ASP A O 1
ATOM 2454 N N . ASP A 1 324 ? -12.25 -0.059 -18.516 1 97.19 324 ASP A N 1
ATOM 2455 C CA . ASP A 1 324 ? -12.711 1.312 -18.297 1 97.19 324 ASP A CA 1
ATOM 2456 C C . ASP A 1 324 ? -11.539 2.23 -17.953 1 97.19 324 ASP A C 1
ATOM 2458 O O . ASP A 1 324 ? -11.492 3.381 -18.391 1 97.19 324 ASP A O 1
ATOM 2462 N N . VAL A 1 325 ? -10.602 1.736 -17.203 1 97.5 325 VAL A N 1
ATOM 2463 C CA . VAL A 1 325 ? -9.508 2.559 -16.703 1 97.5 325 VAL A CA 1
ATOM 2464 C C . VAL A 1 325 ? -8.633 3.031 -17.859 1 97.5 325 VAL A C 1
ATOM 2466 O O . VAL A 1 325 ? -8.008 4.09 -17.781 1 97.5 325 VAL A O 1
ATOM 2469 N N . LEU A 1 326 ? -8.578 2.295 -18.922 1 96.56 326 LEU A N 1
ATOM 2470 C CA . LEU A 1 326 ? -7.734 2.625 -20.078 1 96.56 326 LEU A CA 1
ATOM 2471 C C . LEU A 1 326 ? -8.297 3.82 -20.828 1 96.56 326 LEU A C 1
ATOM 2473 O O . LEU A 1 326 ? -7.562 4.516 -21.531 1 96.56 326 LEU A O 1
ATOM 2477 N N . LYS A 1 327 ? -9.578 4.055 -20.625 1 95.25 327 LYS A N 1
ATOM 2478 C CA . LYS A 1 327 ? -10.258 5.121 -21.344 1 95.25 327 LYS A CA 1
ATOM 2479 C C . LYS A 1 327 ? -10.508 6.328 -20.453 1 95.25 327 LYS A C 1
ATOM 2481 O O . LYS A 1 327 ? -11.016 7.355 -20.906 1 95.25 327 LYS A O 1
ATOM 2486 N N . ASP A 1 328 ? -10.133 6.238 -19.219 1 96.56 328 ASP A N 1
ATOM 2487 C CA . ASP A 1 328 ? -10.391 7.316 -18.266 1 96.56 328 ASP A CA 1
ATOM 2488 C C . ASP A 1 328 ? -9.531 8.539 -18.578 1 96.56 328 ASP A C 1
ATOM 2490 O O . ASP A 1 328 ? -8.305 8.469 -18.562 1 96.56 328 ASP A O 1
ATOM 2494 N N . PRO A 1 329 ? -10.148 9.727 -18.797 1 96.31 329 PRO A N 1
ATOM 2495 C CA . PRO A 1 329 ? -9.391 10.906 -19.219 1 96.31 329 PRO A CA 1
ATOM 2496 C C . PRO A 1 329 ? -8.375 11.359 -18.172 1 96.31 329 PRO A C 1
ATOM 2498 O O . PRO A 1 329 ? -7.293 11.836 -18.531 1 96.31 329 PRO A O 1
ATOM 2501 N N . GLN A 1 330 ? -8.695 11.32 -16.938 1 97.25 330 GLN A N 1
ATOM 2502 C CA . GLN A 1 330 ? -7.781 11.719 -15.883 1 97.25 330 GLN A CA 1
ATOM 2503 C C . GLN A 1 330 ? -6.566 10.797 -15.828 1 97.25 330 GLN A C 1
ATOM 2505 O O . GLN A 1 330 ? -5.426 11.266 -15.781 1 97.25 330 GLN A O 1
ATOM 2510 N N . LEU A 1 331 ? -6.762 9.484 -15.867 1 97.19 331 LEU A N 1
ATOM 2511 C CA . LEU A 1 331 ? -5.668 8.523 -15.82 1 97.19 331 LEU A CA 1
ATOM 2512 C C . LEU A 1 331 ? -4.785 8.641 -17.062 1 97.19 331 LEU A C 1
ATOM 2514 O O . LEU A 1 331 ? -3.561 8.523 -16.969 1 97.19 331 LEU A O 1
ATOM 2518 N N . GLN A 1 332 ? -5.406 8.867 -18.188 1 96.75 332 GLN A N 1
ATOM 2519 C CA . GLN A 1 332 ? -4.641 9.094 -19.422 1 96.75 332 GLN A CA 1
ATOM 2520 C C . GLN A 1 332 ? -3.777 10.344 -19.297 1 96.75 332 GLN A C 1
ATOM 2522 O O . GLN A 1 332 ? -2.594 10.328 -19.641 1 96.75 332 GLN A O 1
ATOM 2527 N N . ALA A 1 333 ? -4.355 11.398 -18.766 1 97.5 333 ALA A N 1
ATOM 2528 C CA . ALA A 1 333 ? -3.656 12.672 -18.641 1 97.5 333 ALA A CA 1
ATOM 2529 C C . ALA A 1 333 ? -2.494 12.57 -17.656 1 97.5 333 ALA A C 1
ATOM 2531 O O . ALA A 1 333 ? -1.497 13.289 -17.797 1 97.5 333 ALA A O 1
ATOM 2532 N N . ARG A 1 334 ? -2.57 11.703 -16.703 1 97.44 334 ARG A N 1
ATOM 2533 C CA . ARG A 1 334 ? -1.532 11.5 -15.695 1 97.44 334 ARG A CA 1
ATOM 2534 C C . ARG A 1 334 ? -0.344 10.742 -16.281 1 97.44 334 ARG A C 1
ATOM 2536 O O . ARG A 1 334 ? 0.711 10.656 -15.648 1 97.44 334 ARG A O 1
ATOM 2543 N N . GLY A 1 335 ? -0.491 10.148 -17.453 1 95.25 335 GLY A N 1
ATOM 2544 C CA . GLY A 1 335 ? 0.621 9.555 -18.188 1 95.25 335 GLY A CA 1
ATOM 2545 C C . GLY A 1 335 ? 1.027 8.195 -17.656 1 95.25 335 GLY A C 1
ATOM 2546 O O . GLY A 1 335 ? 2.205 7.832 -17.688 1 95.25 335 GLY A O 1
ATOM 2547 N N . LEU A 1 336 ? 0.136 7.398 -17.188 1 94.94 336 LEU A N 1
ATOM 2548 C CA . LEU A 1 336 ? 0.436 6.094 -16.609 1 94.94 336 LEU A CA 1
ATOM 2549 C C . LEU A 1 336 ? 0.586 5.039 -17.703 1 94.94 336 LEU A C 1
ATOM 2551 O O . LEU A 1 336 ? 1.225 4.004 -17.484 1 94.94 336 LEU A O 1
ATOM 2555 N N . PHE A 1 337 ? -0.078 5.242 -18.797 1 96.62 337 PHE A N 1
ATOM 2556 C CA . PHE A 1 337 ? -0.046 4.305 -19.906 1 96.62 337 PHE A CA 1
ATOM 2557 C C . PHE A 1 337 ? 0.833 4.832 -21.047 1 96.62 337 PHE A C 1
ATOM 2559 O O . PHE A 1 337 ? 0.503 5.836 -21.672 1 96.62 337 PHE A O 1
ATOM 2566 N N . VAL A 1 338 ? 1.985 4.086 -21.297 1 96.69 338 VAL A N 1
ATOM 2567 C CA . VAL A 1 338 ? 2.943 4.594 -22.281 1 96.69 338 VAL A CA 1
ATOM 2568 C C . VAL A 1 338 ? 3.279 3.498 -23.297 1 96.69 338 VAL A C 1
ATOM 2570 O O . VAL A 1 338 ? 3.664 2.391 -22.906 1 96.69 338 VAL A O 1
ATOM 2573 N N . GLU A 1 339 ? 3.15 3.832 -24.531 1 96.19 339 GLU A N 1
ATOM 2574 C CA . GLU A 1 339 ? 3.5 2.887 -25.594 1 96.19 339 GLU A CA 1
ATOM 2575 C C . GLU A 1 339 ? 4.98 2.982 -25.938 1 96.19 339 GLU A C 1
ATOM 2577 O O . GLU A 1 339 ? 5.531 4.082 -26.047 1 96.19 339 GLU A O 1
ATOM 2582 N N . ALA A 1 340 ? 5.645 1.856 -26.047 1 96.12 340 ALA A N 1
ATOM 2583 C CA . ALA A 1 340 ? 7.039 1.795 -26.469 1 96.12 340 ALA A CA 1
ATOM 2584 C C . ALA A 1 340 ? 7.266 0.631 -27.438 1 96.12 340 ALA A C 1
ATOM 2586 O O . ALA A 1 340 ? 6.578 -0.388 -27.359 1 96.12 340 ALA A O 1
ATOM 2587 N N . GLU A 1 341 ? 8.258 0.759 -28.281 1 96.12 341 GLU A N 1
ATOM 2588 C CA . GLU A 1 341 ? 8.625 -0.308 -29.219 1 96.12 341 GLU A CA 1
ATOM 2589 C C . GLU A 1 341 ? 9.422 -1.402 -28.5 1 96.12 341 GLU A C 1
ATOM 2591 O O . GLU A 1 341 ? 10.336 -1.11 -27.734 1 96.12 341 GLU A O 1
ATOM 2596 N N . ASP A 1 342 ? 8.984 -2.6 -28.734 1 95.44 342 ASP A N 1
ATOM 2597 C CA . ASP A 1 342 ? 9.789 -3.758 -28.344 1 95.44 342 ASP A CA 1
ATOM 2598 C C . ASP A 1 342 ? 10.492 -4.371 -29.562 1 95.44 342 ASP A C 1
ATOM 2600 O O . ASP A 1 342 ? 9.859 -5.055 -30.359 1 95.44 342 ASP A O 1
ATOM 2604 N N . ALA A 1 343 ? 11.773 -4.16 -29.609 1 92.38 343 ALA A N 1
ATOM 2605 C CA . ALA A 1 343 ? 12.539 -4.539 -30.781 1 92.38 343 ALA A CA 1
ATOM 2606 C C . ALA A 1 343 ? 12.578 -6.055 -30.953 1 92.38 343 ALA A C 1
ATOM 2608 O O . ALA A 1 343 ? 12.578 -6.562 -32.094 1 92.38 343 ALA A O 1
ATOM 2609 N N . VAL A 1 344 ? 12.602 -6.707 -29.922 1 90.94 344 VAL A N 1
ATOM 2610 C CA . VAL A 1 344 ? 12.68 -8.164 -29.969 1 90.94 344 VAL A CA 1
ATOM 2611 C C . VAL A 1 344 ? 11.367 -8.742 -30.469 1 90.94 344 VAL A C 1
ATOM 2613 O O . VAL A 1 344 ? 11.359 -9.664 -31.297 1 90.94 344 VAL A O 1
ATOM 2616 N N . LEU A 1 345 ? 10.266 -8.188 -30.047 1 93.5 345 LEU A N 1
ATOM 2617 C CA . LEU A 1 345 ? 8.945 -8.68 -30.438 1 93.5 345 LEU A CA 1
ATOM 2618 C C . LEU A 1 345 ? 8.523 -8.094 -31.781 1 93.5 345 LEU A C 1
ATOM 2620 O O . LEU A 1 345 ? 7.617 -8.625 -32.438 1 93.5 345 LEU A O 1
ATOM 2624 N N . GLY A 1 346 ? 9.133 -6.977 -32.188 1 93.75 346 GLY A N 1
ATOM 2625 C CA . GLY A 1 346 ? 8.805 -6.32 -33.438 1 93.75 346 GLY A CA 1
ATOM 2626 C C . GLY A 1 346 ? 7.465 -5.613 -33.438 1 93.75 346 GLY A C 1
ATOM 2627 O O . GLY A 1 346 ? 6.766 -5.559 -34.438 1 93.75 346 GLY A O 1
ATOM 2628 N N . ARG A 1 347 ? 7.039 -5.211 -32.25 1 94.69 347 ARG A N 1
ATOM 2629 C CA . ARG A 1 347 ? 5.77 -4.504 -32.125 1 94.69 347 ARG A CA 1
ATOM 2630 C C . ARG A 1 347 ? 5.789 -3.533 -30.938 1 94.69 347 ARG A C 1
ATOM 2632 O O . ARG A 1 347 ? 6.672 -3.609 -30.078 1 94.69 347 ARG A O 1
ATOM 2639 N N . LYS A 1 348 ? 4.758 -2.723 -30.938 1 95.75 348 LYS A N 1
ATOM 2640 C CA . LYS A 1 348 ? 4.574 -1.81 -29.812 1 95.75 348 LYS A CA 1
ATOM 2641 C C . LYS A 1 348 ? 3.865 -2.502 -28.656 1 95.75 348 LYS A C 1
ATOM 2643 O O . LYS A 1 348 ? 2.977 -3.33 -28.859 1 95.75 348 LYS A O 1
ATOM 2648 N N . VAL A 1 349 ? 4.32 -2.172 -27.5 1 96.75 349 VAL A N 1
ATOM 2649 C CA . VAL A 1 349 ? 3.686 -2.648 -26.266 1 96.75 349 VAL A CA 1
ATOM 2650 C C . VAL A 1 349 ? 3.365 -1.464 -25.359 1 96.75 349 VAL A C 1
ATOM 2652 O O . VAL A 1 349 ? 4.152 -0.518 -25.266 1 96.75 349 VAL A O 1
ATOM 2655 N N . THR A 1 350 ? 2.166 -1.469 -24.766 1 96.69 350 THR A N 1
ATOM 2656 C CA . THR A 1 350 ? 1.799 -0.437 -23.797 1 96.69 350 THR A CA 1
ATOM 2657 C C . THR A 1 350 ? 2.227 -0.837 -22.391 1 96.69 350 THR A C 1
ATOM 2659 O O . THR A 1 350 ? 1.846 -1.901 -21.891 1 96.69 350 THR A O 1
ATOM 2662 N N . HIS A 1 351 ? 3.072 0.016 -21.812 1 97.25 351 HIS A N 1
ATOM 2663 C CA . HIS A 1 351 ? 3.541 -0.198 -20.453 1 97.25 351 HIS A CA 1
ATOM 2664 C C . HIS A 1 351 ? 2.689 0.574 -19.438 1 97.25 351 HIS A C 1
ATOM 2666 O O . HIS A 1 351 ? 2.295 1.713 -19.703 1 97.25 351 HIS A O 1
ATOM 2672 N N . LEU A 1 352 ? 2.371 -0.055 -18.344 1 97.56 352 LEU A N 1
ATOM 2673 C CA . LEU A 1 352 ? 1.801 0.625 -17.188 1 97.56 352 LEU A CA 1
ATOM 2674 C C . LEU A 1 352 ? 2.898 1.107 -16.234 1 97.56 352 LEU A C 1
ATOM 2676 O O . LEU A 1 352 ? 3.594 0.296 -15.625 1 97.56 352 LEU A O 1
ATOM 2680 N N . LEU A 1 353 ? 3.049 2.367 -16.078 1 97.31 353 LEU A N 1
ATOM 2681 C CA . LEU A 1 353 ? 4.086 2.93 -15.211 1 97.31 353 LEU A CA 1
ATOM 2682 C C . LEU A 1 353 ? 3.662 2.885 -13.75 1 97.31 353 LEU A C 1
ATOM 2684 O O . LEU A 1 353 ? 2.467 2.914 -13.445 1 97.31 353 LEU A O 1
ATOM 2688 N N . THR A 1 354 ? 4.625 2.768 -12.875 1 97.19 354 THR A N 1
ATOM 2689 C CA . THR A 1 354 ? 4.332 2.875 -11.453 1 97.19 354 THR A CA 1
ATOM 2690 C C . THR A 1 354 ? 3.967 4.309 -11.078 1 97.19 354 THR A C 1
ATOM 2692 O O . THR A 1 354 ? 4.316 5.25 -11.797 1 97.19 354 THR A O 1
ATOM 2695 N N . PRO A 1 355 ? 3.254 4.523 -10.008 1 96.25 355 PRO A N 1
ATOM 2696 C CA . PRO A 1 355 ? 2.562 5.797 -9.781 1 96.25 355 PRO A CA 1
ATOM 2697 C C . PRO A 1 355 ? 3.523 6.949 -9.5 1 96.25 355 PRO A C 1
ATOM 2699 O O . PRO A 1 355 ? 3.18 8.109 -9.711 1 96.25 355 PRO A O 1
ATOM 2702 N N . LEU A 1 356 ? 4.707 6.754 -8.977 1 94.88 356 LEU A N 1
ATOM 2703 C CA . LEU A 1 356 ? 5.656 7.816 -8.656 1 94.88 356 LEU A CA 1
ATOM 2704 C C . LEU A 1 356 ? 6.492 8.188 -9.875 1 94.88 356 LEU A C 1
ATOM 2706 O O . LEU A 1 356 ? 7.414 7.457 -10.242 1 94.88 356 LEU A O 1
ATOM 2710 N N . ARG A 1 357 ? 6.105 9.281 -10.555 1 89.25 357 ARG A N 1
ATOM 2711 C CA . ARG A 1 357 ? 6.836 9.742 -11.727 1 89.25 357 ARG A CA 1
ATOM 2712 C C . ARG A 1 357 ? 7.715 10.945 -11.391 1 89.25 357 ARG A C 1
ATOM 2714 O O . ARG A 1 357 ? 7.273 12.094 -11.484 1 89.25 357 ARG A O 1
ATOM 2721 N N . MET A 1 358 ? 8.938 10.695 -11.086 1 95.38 358 MET A N 1
ATOM 2722 C CA . MET A 1 358 ? 9.883 11.703 -10.617 1 95.38 358 MET A CA 1
ATOM 2723 C C . MET A 1 358 ? 10.969 11.953 -11.656 1 95.38 358 MET A C 1
ATOM 2725 O O . MET A 1 358 ? 12.141 12.102 -11.312 1 95.38 358 MET A O 1
ATOM 2729 N N . GLY A 1 359 ? 10.578 11.883 -12.844 1 93.06 359 GLY A N 1
ATOM 2730 C CA . GLY A 1 359 ? 11.438 12.023 -14.008 1 93.06 359 GLY A CA 1
ATOM 2731 C C . GLY A 1 359 ? 11.039 11.117 -15.156 1 93.06 359 GLY A C 1
ATOM 2732 O O . GLY A 1 359 ? 10.008 10.438 -15.086 1 93.06 359 GLY A O 1
ATOM 2733 N N . GLU A 1 360 ? 11.828 11.117 -16.156 1 92.88 360 GLU A N 1
ATOM 2734 C CA . GLU A 1 360 ? 11.547 10.258 -17.297 1 92.88 360 GLU A CA 1
ATOM 2735 C C . GLU A 1 360 ? 11.867 8.797 -16.984 1 92.88 360 GLU A C 1
ATOM 2737 O O . GLU A 1 360 ? 13.031 8.445 -16.75 1 92.88 360 GLU A O 1
ATOM 2742 N N . THR A 1 361 ? 10.891 7.965 -16.984 1 93.44 361 THR A N 1
ATOM 2743 C CA . THR A 1 361 ? 11.062 6.547 -16.688 1 93.44 361 THR A CA 1
ATOM 2744 C C . THR A 1 361 ? 11.609 5.793 -17.891 1 93.44 361 THR A C 1
ATOM 2746 O O . THR A 1 361 ? 11.07 5.898 -19 1 93.44 361 THR A O 1
ATOM 2749 N N . PRO A 1 362 ? 12.656 5.027 -17.641 1 92.25 362 PRO A N 1
ATOM 2750 C CA . PRO A 1 362 ? 13.117 4.172 -18.734 1 92.25 362 PRO A CA 1
ATOM 2751 C C . PRO A 1 362 ? 12.102 3.088 -19.094 1 92.25 362 PRO A C 1
ATOM 2753 O O . PRO A 1 362 ? 11.375 2.6 -18.234 1 92.25 362 PRO A O 1
ATOM 2756 N N . LEU A 1 363 ? 12.023 2.699 -20.359 1 95.12 363 LEU A N 1
ATOM 2757 C CA . LEU A 1 363 ? 11.156 1.62 -20.812 1 95.12 363 LEU A CA 1
ATOM 2758 C C . LEU A 1 363 ? 11.945 0.606 -21.641 1 95.12 363 LEU A C 1
ATOM 2760 O O . LEU A 1 363 ? 12.117 0.786 -22.844 1 95.12 363 LEU A O 1
ATOM 2764 N N . ARG A 1 364 ? 12.508 -0.38 -20.969 1 95.19 364 ARG A N 1
ATOM 2765 C CA . ARG A 1 364 ? 13.18 -1.508 -21.594 1 95.19 364 ARG A CA 1
ATOM 2766 C C . ARG A 1 364 ? 12.406 -2.801 -21.391 1 95.19 364 ARG A C 1
ATOM 2768 O O . ARG A 1 364 ? 11.852 -3.031 -20.312 1 95.19 364 ARG A O 1
ATOM 2775 N N . ALA A 1 365 ? 12.422 -3.594 -22.391 1 96.5 365 ALA A N 1
ATOM 2776 C CA . ALA A 1 365 ? 11.773 -4.895 -22.281 1 96.5 365 ALA A CA 1
ATOM 2777 C C . ALA A 1 365 ? 12.398 -5.738 -21.172 1 96.5 365 ALA A C 1
ATOM 2779 O O . ALA A 1 365 ? 13.578 -5.574 -20.859 1 96.5 365 ALA A O 1
ATOM 2780 N N . PRO A 1 366 ? 11.562 -6.605 -20.562 1 97.62 366 PRO A N 1
ATOM 2781 C CA . PRO A 1 366 ? 12.172 -7.531 -19.594 1 97.62 366 PRO A CA 1
ATOM 2782 C C . PRO A 1 366 ? 13.18 -8.477 -20.234 1 97.62 366 PRO A C 1
ATOM 2784 O O . PRO A 1 366 ? 13.086 -8.758 -21.438 1 97.62 366 PRO A O 1
ATOM 2787 N N . PRO A 1 367 ? 14.125 -8.961 -19.469 1 97.81 367 PRO A N 1
ATOM 2788 C CA . PRO A 1 367 ? 15.18 -9.812 -20.016 1 97.81 367 PRO A CA 1
ATOM 2789 C C . PRO A 1 367 ? 14.719 -11.258 -20.234 1 97.81 367 PRO A C 1
ATOM 2791 O O . PRO A 1 367 ? 13.836 -11.734 -19.516 1 97.81 367 PRO A O 1
ATOM 2794 N N . THR A 1 368 ? 15.32 -11.898 -21.234 1 97.25 368 THR A N 1
ATOM 2795 C CA . THR A 1 368 ? 15.234 -13.352 -21.281 1 97.25 368 THR A CA 1
ATOM 2796 C C . THR A 1 368 ? 16.062 -13.977 -20.156 1 97.25 368 THR A C 1
ATOM 2798 O O . THR A 1 368 ? 16.844 -13.289 -19.5 1 97.25 368 THR A O 1
ATOM 2801 N N . LEU A 1 369 ? 15.867 -15.273 -19.938 1 98.06 369 LEU A N 1
ATOM 2802 C CA . LEU A 1 369 ? 16.531 -15.953 -18.844 1 98.06 369 LEU A CA 1
ATOM 2803 C C . LEU A 1 369 ? 18.047 -15.953 -19.031 1 98.06 369 LEU A C 1
ATOM 2805 O O . LEU A 1 369 ? 18.547 -16.484 -20.016 1 98.06 369 LEU A O 1
ATOM 2809 N N . GLY A 1 370 ? 18.781 -15.281 -18.172 1 98.19 370 GLY A N 1
ATOM 2810 C CA . GLY A 1 370 ? 20.234 -15.273 -18.188 1 98.19 370 GLY A CA 1
ATOM 2811 C C . GLY A 1 370 ? 20.812 -14.359 -19.25 1 98.19 370 GLY A C 1
ATOM 2812 O O . GLY A 1 370 ? 22.031 -14.383 -19.5 1 98.19 370 GLY A O 1
ATOM 2813 N N . GLN A 1 371 ? 20.047 -13.5 -19.797 1 97.88 371 GLN A N 1
ATOM 2814 C CA . GLN A 1 371 ? 20.453 -12.648 -20.906 1 97.88 371 GLN A CA 1
ATOM 2815 C C . GLN A 1 371 ? 21.719 -11.867 -20.578 1 97.88 371 GLN A C 1
ATOM 2817 O O . GLN A 1 371 ? 22.547 -11.609 -21.453 1 97.88 371 GLN A O 1
ATOM 2822 N N . HIS A 1 372 ? 21.906 -11.492 -19.359 1 98.56 372 HIS A N 1
ATOM 2823 C CA . HIS A 1 372 ? 22.984 -10.578 -19 1 98.56 372 HIS A CA 1
ATOM 2824 C C . HIS A 1 372 ? 24 -11.25 -18.094 1 98.56 372 HIS A C 1
ATOM 2826 O O . HIS A 1 372 ? 24.797 -10.578 -17.422 1 98.56 372 HIS A O 1
ATOM 2832 N N . SER A 1 373 ? 24.062 -12.586 -18.047 1 98.62 373 SER A N 1
ATOM 2833 C CA . SER A 1 373 ? 24.906 -13.328 -17.109 1 98.62 373 SER A CA 1
ATOM 2834 C C . SER A 1 373 ? 26.375 -12.969 -17.297 1 98.62 373 SER A C 1
ATOM 2836 O O . SER A 1 373 ? 27.047 -12.547 -16.344 1 98.62 373 SER A O 1
ATOM 2838 N N . ARG A 1 374 ? 26.891 -13.047 -18.484 1 98.12 374 ARG A N 1
ATOM 2839 C CA . ARG A 1 374 ? 28.312 -12.797 -18.75 1 98.12 374 ARG A CA 1
ATOM 2840 C C . ARG A 1 374 ? 28.688 -11.359 -18.422 1 98.12 374 ARG A C 1
ATOM 2842 O O . ARG A 1 374 ? 29.688 -11.102 -17.766 1 98.12 374 ARG A O 1
ATOM 2849 N N . GLU A 1 375 ? 27.859 -10.438 -18.875 1 98.25 375 GLU A N 1
ATOM 2850 C CA . GLU A 1 375 ? 28.109 -9.016 -18.656 1 98.25 375 GLU A CA 1
ATOM 2851 C C . GLU A 1 375 ? 28.203 -8.688 -17.172 1 98.25 375 GLU A C 1
ATOM 2853 O O . GLU A 1 375 ? 29.125 -8.008 -16.734 1 98.25 375 GLU A O 1
ATOM 2858 N N . ILE A 1 376 ? 27.234 -9.188 -16.375 1 98.69 376 ILE A N 1
ATOM 2859 C CA . ILE A 1 376 ? 27.141 -8.883 -14.945 1 98.69 376 ILE A CA 1
ATOM 2860 C C . ILE A 1 376 ? 28.328 -9.508 -14.211 1 98.69 376 ILE A C 1
ATOM 2862 O O . ILE A 1 376 ? 28.969 -8.852 -13.391 1 98.69 376 ILE A O 1
ATOM 2866 N N . LEU A 1 377 ? 28.688 -10.781 -14.555 1 98.56 377 LEU A N 1
ATOM 2867 C CA . LEU A 1 377 ? 29.75 -11.5 -13.867 1 98.56 377 LEU A CA 1
ATOM 2868 C C . LEU A 1 377 ? 31.125 -10.93 -14.242 1 98.56 377 LEU A C 1
ATOM 2870 O O . LEU A 1 377 ? 31.984 -10.773 -13.383 1 98.56 377 LEU A O 1
ATOM 2874 N N . GLU A 1 378 ? 31.297 -10.539 -15.469 1 98.12 378 GLU A N 1
ATOM 2875 C CA . GLU A 1 378 ? 32.562 -9.922 -15.898 1 98.12 378 GLU A CA 1
ATOM 2876 C C . GLU A 1 378 ? 32.781 -8.586 -15.203 1 98.12 378 GLU A C 1
ATOM 2878 O O . GLU A 1 378 ? 33.906 -8.281 -14.781 1 98.12 378 GLU A O 1
ATOM 2883 N N . ALA A 1 379 ? 31.719 -7.859 -15.109 1 97.19 379 ALA A N 1
ATOM 2884 C CA . ALA A 1 379 ? 31.828 -6.566 -14.438 1 97.19 379 ALA A CA 1
ATOM 2885 C C . ALA A 1 379 ? 32.219 -6.738 -12.977 1 97.19 379 ALA A C 1
ATOM 2887 O O . ALA A 1 379 ? 32.844 -5.848 -12.383 1 97.19 379 ALA A O 1
ATOM 2888 N N . ALA A 1 380 ? 31.938 -7.941 -12.453 1 97 380 ALA A N 1
ATOM 2889 C CA . ALA A 1 380 ? 32.25 -8.219 -11.055 1 97 380 ALA A CA 1
ATOM 2890 C C . ALA A 1 380 ? 33.625 -8.875 -10.93 1 97 380 ALA A C 1
ATOM 2892 O O . ALA A 1 380 ? 34.062 -9.258 -9.828 1 97 380 ALA A O 1
ATOM 2893 N N . GLY A 1 381 ? 34.344 -9.148 -12.055 1 97 381 GLY A N 1
ATOM 2894 C CA . GLY A 1 381 ? 35.719 -9.578 -12.016 1 97 381 GLY A CA 1
ATOM 2895 C C . GLY A 1 381 ? 35.875 -11.07 -12.258 1 97 381 GLY A C 1
ATOM 2896 O O . GLY A 1 381 ? 37 -11.609 -12.102 1 97 381 GLY A O 1
ATOM 2897 N N . PHE A 1 382 ? 34.875 -11.727 -12.68 1 97.69 382 PHE A N 1
ATOM 2898 C CA . PHE A 1 382 ? 35 -13.148 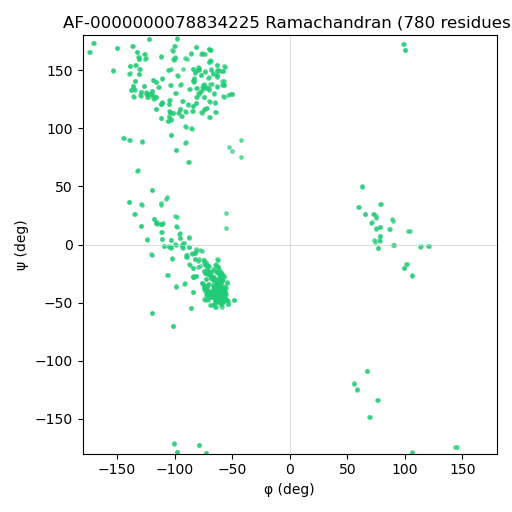-12.969 1 97.69 382 PHE A CA 1
ATOM 2899 C C . PHE A 1 382 ? 35.781 -13.383 -14.25 1 97.69 382 PHE A C 1
ATOM 2901 O O . PHE A 1 382 ? 35.562 -12.688 -15.25 1 97.69 382 PHE A O 1
ATOM 2908 N N . THR A 1 383 ? 36.719 -14.383 -14.195 1 97.44 383 THR A N 1
ATOM 2909 C CA . THR A 1 383 ? 37.531 -14.742 -15.359 1 97.44 383 THR A CA 1
ATOM 2910 C C . THR A 1 383 ? 36.75 -15.656 -16.297 1 97.44 383 THR A C 1
ATOM 2912 O O . THR A 1 383 ? 35.688 -16.188 -15.93 1 97.44 383 THR A O 1
ATOM 2915 N N . ALA A 1 384 ? 37.312 -15.844 -17.438 1 96.94 384 ALA A N 1
ATOM 2916 C CA . ALA A 1 384 ? 36.688 -16.734 -18.406 1 96.94 384 ALA A CA 1
ATOM 2917 C C . ALA A 1 384 ? 36.562 -18.156 -17.859 1 96.94 384 ALA A C 1
ATOM 2919 O O . ALA A 1 384 ? 35.594 -18.859 -18.125 1 96.94 384 ALA A O 1
ATOM 2920 N N . GLN A 1 385 ? 37.562 -18.531 -17.172 1 96.75 385 GLN A N 1
ATOM 2921 C CA . GLN A 1 385 ? 37.562 -19.875 -16.594 1 96.75 385 GLN A CA 1
ATOM 2922 C C . GLN A 1 385 ? 36.5 -20.031 -15.531 1 96.75 385 GLN A C 1
ATOM 2924 O O . GLN A 1 385 ? 35.812 -21.062 -15.469 1 96.75 385 GLN A O 1
ATOM 2929 N N . GLU A 1 386 ? 36.312 -19.031 -14.742 1 96.56 386 GLU A N 1
ATOM 2930 C CA . GLU A 1 386 ? 35.281 -19.047 -13.695 1 96.56 386 GLU A CA 1
ATOM 2931 C C . GLU A 1 386 ? 33.906 -19.047 -14.289 1 96.56 386 GLU A C 1
ATOM 2933 O O . GLU A 1 386 ? 33 -19.734 -13.797 1 96.56 386 GLU A O 1
ATOM 2938 N N . LEU A 1 387 ? 33.719 -18.281 -15.312 1 97.12 387 LEU A N 1
ATOM 2939 C CA . LEU A 1 387 ? 32.438 -18.234 -16.016 1 97.12 387 LEU A CA 1
ATOM 2940 C C . LEU A 1 387 ? 32.062 -19.594 -16.578 1 97.12 387 LEU A C 1
ATOM 2942 O O . LEU A 1 387 ? 30.922 -20.031 -16.484 1 97.12 387 LEU A O 1
ATOM 2946 N N . ALA A 1 388 ? 33.062 -20.281 -17.109 1 95.62 388 ALA A N 1
ATOM 2947 C CA . ALA A 1 388 ? 32.844 -21.625 -17.656 1 95.62 388 ALA A CA 1
ATOM 2948 C C . ALA A 1 388 ? 32.406 -22.594 -16.578 1 95.62 388 ALA A C 1
ATOM 2950 O O . ALA A 1 388 ? 31.531 -23.438 -16.828 1 95.62 388 ALA A O 1
ATOM 2951 N N . ARG A 1 389 ? 32.938 -22.438 -15.414 1 94.5 389 ARG A N 1
ATOM 2952 C CA . ARG A 1 389 ? 32.562 -23.297 -14.305 1 94.5 389 ARG A CA 1
ATOM 2953 C C . ARG A 1 389 ? 31.141 -23.062 -13.867 1 94.5 389 ARG A C 1
ATOM 2955 O O . ARG A 1 389 ? 30.484 -23.969 -13.336 1 94.5 389 ARG A O 1
ATOM 2962 N N . LEU A 1 390 ? 30.688 -21.812 -14.094 1 96.12 390 LEU A N 1
ATOM 2963 C CA . LEU A 1 390 ? 29.328 -21.453 -13.719 1 96.12 390 LEU A CA 1
ATOM 2964 C C . LEU A 1 390 ? 28.344 -21.766 -14.836 1 96.12 390 LEU A C 1
ATOM 2966 O O . LEU A 1 390 ? 27.141 -21.531 -14.695 1 96.12 390 LEU A O 1
ATOM 2970 N N . GLY A 1 391 ? 28.844 -22.25 -15.93 1 93.12 391 GLY A N 1
ATOM 2971 C CA . GLY A 1 391 ? 28.016 -22.641 -17.062 1 93.12 391 GLY A CA 1
ATOM 2972 C C . GLY A 1 391 ? 27.75 -21.5 -18.031 1 93.12 391 GLY A C 1
ATOM 2973 O O . GLY A 1 391 ? 26.734 -21.484 -18.719 1 93.12 391 GLY A O 1
ATOM 2974 N N . HIS A 1 392 ? 28.625 -20.531 -17.969 1 93.75 392 HIS A N 1
ATOM 2975 C CA . HIS A 1 392 ? 28.453 -19.375 -18.844 1 93.75 392 HIS A CA 1
ATOM 2976 C C . HIS A 1 392 ? 29.609 -19.266 -19.828 1 93.75 392 HIS A C 1
ATOM 2978 O O . HIS A 1 392 ? 30.734 -19.688 -19.547 1 93.75 392 HIS A O 1
ATOM 2984 N N . MET B 1 1 ? 29.453 -2.49 18.516 1 31.66 1 MET B N 1
ATOM 2985 C CA . MET B 1 1 ? 28.469 -2.123 19.531 1 31.66 1 MET B CA 1
ATOM 2986 C C . MET B 1 1 ? 27.125 -1.796 18.875 1 31.66 1 MET B C 1
ATOM 2988 O O . MET B 1 1 ? 27.078 -1.069 17.891 1 31.66 1 MET B O 1
ATOM 2992 N N . PRO B 1 2 ? 26.094 -2.529 18.703 1 41.12 2 PRO B N 1
ATOM 2993 C CA . PRO B 1 2 ? 24.906 -2.418 17.859 1 41.12 2 PRO B CA 1
ATOM 2994 C C . PRO B 1 2 ? 24.328 -1.002 17.828 1 41.12 2 PRO B C 1
ATOM 2996 O O . PRO B 1 2 ? 24.047 -0.421 18.875 1 41.12 2 PRO B O 1
ATOM 2999 N N . MET B 1 3 ? 24.828 -0.012 17.188 1 45.97 3 MET B N 1
ATOM 3000 C CA . MET B 1 3 ? 24.422 1.383 17.328 1 45.97 3 MET B CA 1
ATOM 3001 C C . MET B 1 3 ? 22.906 1.515 17.219 1 45.97 3 MET B C 1
ATOM 3003 O O . MET B 1 3 ? 22.328 1.246 16.156 1 45.97 3 MET B O 1
ATOM 3007 N N . SER B 1 4 ? 21.984 1.258 18.281 1 59.91 4 SER B N 1
ATOM 3008 C CA . SER B 1 4 ? 20.562 1.04 18.531 1 59.91 4 SER B CA 1
ATOM 3009 C C . SER B 1 4 ? 19.719 2.189 17.984 1 59.91 4 SER B C 1
ATOM 3011 O O . SER B 1 4 ? 18.797 2.652 18.656 1 59.91 4 SER B O 1
ATOM 3013 N N . SER B 1 5 ? 20.156 2.936 16.922 1 86.19 5 SER B N 1
ATOM 3014 C CA . SER B 1 5 ? 19.391 4.094 16.484 1 86.19 5 SER B CA 1
ATOM 3015 C C . SER B 1 5 ? 18.406 3.719 15.383 1 86.19 5 SER B C 1
ATOM 3017 O O . SER B 1 5 ? 18.609 2.734 14.672 1 86.19 5 SER B O 1
ATOM 3019 N N . LEU B 1 6 ? 17.328 4.461 15.344 1 96.56 6 LEU B N 1
ATOM 3020 C CA . LEU B 1 6 ? 16.297 4.297 14.312 1 96.56 6 LEU B CA 1
ATOM 3021 C C . LEU B 1 6 ? 16.75 4.93 13 1 96.56 6 LEU B C 1
ATOM 3023 O O . LEU B 1 6 ? 17.484 5.914 13 1 96.56 6 LEU B O 1
ATOM 3027 N N . PRO B 1 7 ? 16.391 4.379 11.914 1 97.94 7 PRO B N 1
ATOM 3028 C CA . PRO B 1 7 ? 16.938 4.719 10.602 1 97.94 7 PRO B CA 1
ATOM 3029 C C . PRO B 1 7 ? 16.781 6.195 10.258 1 97.94 7 PRO B C 1
ATOM 3031 O O . PRO B 1 7 ? 17.609 6.758 9.531 1 97.94 7 PRO B O 1
ATOM 3034 N N . LEU B 1 8 ? 15.758 6.867 10.812 1 98.31 8 LEU B N 1
ATOM 3035 C CA . LEU B 1 8 ? 15.492 8.227 10.344 1 98.31 8 LEU B CA 1
ATOM 3036 C C . LEU B 1 8 ? 15.805 9.242 11.438 1 98.31 8 LEU B C 1
ATOM 3038 O O . LEU B 1 8 ? 15.32 10.375 11.383 1 98.31 8 LEU B O 1
ATOM 3042 N N . THR B 1 9 ? 16.562 8.805 12.406 1 97.62 9 THR B N 1
ATOM 3043 C CA . THR B 1 9 ? 17.047 9.727 13.43 1 97.62 9 THR B CA 1
ATOM 3044 C C . THR B 1 9 ? 17.719 10.93 12.789 1 97.62 9 THR B C 1
ATOM 3046 O O . THR B 1 9 ? 18.562 10.781 11.898 1 97.62 9 THR B O 1
ATOM 3049 N N . GLY B 1 10 ? 17.297 12.148 13.227 1 97.38 10 GLY B N 1
ATOM 3050 C CA . GLY B 1 10 ? 17.891 13.375 12.711 1 97.38 10 GLY B CA 1
ATOM 3051 C C . GLY B 1 10 ? 17.062 14.023 11.625 1 97.38 10 GLY B C 1
ATOM 3052 O O . GLY B 1 10 ? 17.25 15.203 11.312 1 97.38 10 GLY B O 1
ATOM 3053 N N . LEU B 1 11 ? 16.188 13.305 10.992 1 98.5 11 LEU B N 1
ATOM 3054 C CA . LEU B 1 11 ? 15.305 13.844 9.969 1 98.5 11 LEU B CA 1
ATOM 3055 C C . LEU B 1 11 ? 14.227 14.727 10.586 1 98.5 11 LEU B C 1
ATOM 3057 O O . LEU B 1 11 ? 13.609 14.352 11.586 1 98.5 11 LEU B O 1
ATOM 3061 N N . ARG B 1 12 ? 13.945 15.891 10.039 1 98.88 12 ARG B N 1
ATOM 3062 C CA . ARG B 1 12 ? 12.922 16.812 10.523 1 98.88 12 ARG B CA 1
ATOM 3063 C C . ARG B 1 12 ? 11.82 17 9.492 1 98.88 12 ARG B C 1
ATOM 3065 O O . ARG B 1 12 ? 12.094 17.391 8.352 1 98.88 12 ARG B O 1
ATOM 3072 N N . VAL B 1 13 ? 10.578 16.797 9.922 1 98.94 13 VAL B N 1
ATOM 3073 C CA . VAL B 1 13 ? 9.43 16.797 9.023 1 98.94 13 VAL B CA 1
ATOM 3074 C C . VAL B 1 13 ? 8.398 17.812 9.508 1 98.94 13 VAL B C 1
ATOM 3076 O O . VAL B 1 13 ? 8.047 17.828 10.695 1 98.94 13 VAL B O 1
ATOM 3079 N N . LEU B 1 14 ? 7.918 18.703 8.625 1 98.94 14 LEU B N 1
ATOM 3080 C CA . LEU B 1 14 ? 6.754 19.547 8.836 1 98.94 14 LEU B CA 1
ATOM 3081 C C . LEU B 1 14 ? 5.504 18.922 8.234 1 98.94 14 LEU B C 1
ATOM 3083 O O . LEU B 1 14 ? 5.41 18.766 7.012 1 98.94 14 LEU B O 1
ATOM 3087 N N . ASP B 1 15 ? 4.574 18.609 9.086 1 98.88 15 ASP B N 1
ATOM 3088 C CA . ASP B 1 15 ? 3.344 17.953 8.641 1 98.88 15 ASP B CA 1
ATOM 3089 C C . ASP B 1 15 ? 2.17 18.938 8.648 1 98.88 15 ASP B C 1
ATOM 3091 O O . ASP B 1 15 ? 1.585 19.203 9.695 1 98.88 15 ASP B O 1
ATOM 3095 N N . LEU B 1 16 ? 1.749 19.375 7.473 1 98.88 16 LEU B N 1
ATOM 3096 C CA . LEU B 1 16 ? 0.594 20.25 7.328 1 98.88 16 LEU B CA 1
ATOM 3097 C C . LEU B 1 16 ? -0.647 19.453 6.938 1 98.88 16 LEU B C 1
ATOM 3099 O O . LEU B 1 16 ? -1.721 20.031 6.738 1 98.88 16 LEU B O 1
ATOM 3103 N N . SER B 1 17 ? -0.508 18.125 6.781 1 98.5 17 SER B N 1
ATOM 3104 C CA . SER B 1 17 ? -1.602 17.297 6.281 1 98.5 17 SER B CA 1
ATOM 3105 C C . SER B 1 17 ? -2.654 17.062 7.359 1 98.5 17 SER B C 1
ATOM 3107 O O . SER B 1 17 ? -2.426 17.359 8.531 1 98.5 17 SER B O 1
ATOM 3109 N N . ARG B 1 18 ? -3.797 16.609 6.91 1 97.06 18 ARG B N 1
ATOM 3110 C CA . ARG B 1 18 ? -4.934 16.391 7.797 1 97.06 18 ARG B CA 1
ATOM 3111 C C . ARG B 1 18 ? -5.543 15.008 7.559 1 97.06 18 ARG B C 1
ATOM 3113 O O . ARG B 1 18 ? -5.234 14.352 6.562 1 97.06 18 ARG B O 1
ATOM 3120 N N . LEU B 1 19 ? -6.27 14.547 8.469 1 97.44 19 LEU B N 1
ATOM 3121 C CA . LEU B 1 19 ? -7.086 13.344 8.383 1 97.44 19 LEU B CA 1
ATOM 3122 C C . LEU B 1 19 ? -6.207 12.102 8.266 1 97.44 19 LEU B C 1
ATOM 3124 O O . LEU B 1 19 ? -5.445 11.789 9.18 1 97.44 19 LEU B O 1
ATOM 3128 N N . LEU B 1 20 ? -6.121 11.398 7.078 1 98.5 20 LEU B N 1
ATOM 3129 C CA . LEU B 1 20 ? -5.57 10.055 7.18 1 98.5 20 LEU B CA 1
ATOM 3130 C C . LEU B 1 20 ? -4.305 9.914 6.34 1 98.5 20 LEU B C 1
ATOM 3132 O O . LEU B 1 20 ? -3.246 9.555 6.859 1 98.5 20 LEU B O 1
ATOM 3136 N N . PRO B 1 21 ? -4.246 10.125 5.004 1 98.75 21 PRO B N 1
ATOM 3137 C CA . PRO B 1 21 ? -3.092 9.703 4.207 1 98.75 21 PRO B CA 1
ATOM 3138 C C . PRO B 1 21 ? -1.786 10.344 4.676 1 98.75 21 PRO B C 1
ATOM 3140 O O . PRO B 1 21 ? -0.791 9.641 4.879 1 98.75 21 PRO B O 1
ATOM 3143 N N . GLY B 1 22 ? -1.812 11.664 4.852 1 98.81 22 GLY B N 1
ATOM 3144 C CA . GLY B 1 22 ? -0.614 12.344 5.316 1 98.81 22 GLY B CA 1
ATOM 3145 C C . GLY B 1 22 ? -0.203 11.938 6.719 1 98.81 22 GLY B C 1
ATOM 3146 O O . GLY B 1 22 ? 0.923 11.484 6.934 1 98.81 22 GLY B O 1
ATOM 3147 N N . PRO B 1 23 ? -1.109 12.047 7.641 1 98.88 23 PRO B N 1
ATOM 3148 C CA . PRO B 1 23 ? -0.786 11.734 9.031 1 98.88 23 PRO B CA 1
ATOM 3149 C C . PRO B 1 23 ? -0.323 10.289 9.219 1 98.88 23 PRO B C 1
ATOM 3151 O O . PRO B 1 23 ? 0.523 10.016 10.078 1 98.88 23 PRO B O 1
ATOM 3154 N N . TYR B 1 24 ? -0.841 9.312 8.453 1 98.88 24 TYR B N 1
ATOM 3155 C CA . TYR B 1 24 ? -0.308 7.961 8.57 1 98.88 24 TYR B CA 1
ATOM 3156 C C . TYR B 1 24 ? 1.118 7.891 8.039 1 98.88 24 TYR B C 1
ATOM 3158 O O . TYR B 1 24 ? 1.97 7.211 8.617 1 98.88 24 TYR B O 1
ATOM 3166 N N . ALA B 1 25 ? 1.35 8.508 6.895 1 98.94 25 ALA B N 1
ATOM 3167 C CA . ALA B 1 25 ? 2.707 8.539 6.355 1 98.94 25 ALA B CA 1
ATOM 3168 C C . ALA B 1 25 ? 3.689 9.102 7.379 1 98.94 25 ALA B C 1
ATOM 3170 O O . ALA B 1 25 ? 4.734 8.508 7.641 1 98.94 25 ALA B O 1
ATOM 3171 N N . THR B 1 26 ? 3.346 10.242 8 1 98.94 26 THR B N 1
ATOM 3172 C CA . THR B 1 26 ? 4.27 10.891 8.922 1 98.94 26 THR B CA 1
ATOM 3173 C C . THR B 1 26 ? 4.348 10.125 10.242 1 98.94 26 THR B C 1
ATOM 3175 O O . THR B 1 26 ? 5.34 10.227 10.969 1 98.94 26 THR B O 1
ATOM 3178 N N . LEU B 1 27 ? 3.316 9.328 10.586 1 98.88 27 LEU B N 1
ATOM 3179 C CA . LEU B 1 27 ? 3.406 8.414 11.719 1 98.88 27 LEU B CA 1
ATOM 3180 C C . LEU B 1 27 ? 4.504 7.379 11.5 1 98.88 27 LEU B C 1
ATOM 3182 O O . LEU B 1 27 ? 5.297 7.102 12.406 1 98.88 27 LEU B O 1
ATOM 3186 N N . VAL B 1 28 ? 4.523 6.785 10.289 1 98.81 28 VAL B N 1
ATOM 3187 C CA . VAL B 1 28 ? 5.547 5.797 9.969 1 98.81 28 VAL B CA 1
ATOM 3188 C C . VAL B 1 28 ? 6.93 6.43 10.07 1 98.81 28 VAL B C 1
ATOM 3190 O O . VAL B 1 28 ? 7.855 5.836 10.625 1 98.81 28 VAL B O 1
ATOM 3193 N N . LEU B 1 29 ? 7.066 7.664 9.578 1 98.88 29 LEU B N 1
ATOM 3194 C CA . LEU B 1 29 ? 8.336 8.367 9.695 1 98.88 29 LEU B CA 1
ATOM 3195 C C . LEU B 1 29 ? 8.719 8.562 11.156 1 98.88 29 LEU B C 1
ATOM 3197 O O . LEU B 1 29 ? 9.875 8.344 11.539 1 98.88 29 LEU B O 1
ATOM 3201 N N . ALA B 1 30 ? 7.773 8.945 11.961 1 98.69 30 ALA B N 1
ATOM 3202 C CA . ALA B 1 30 ? 8.023 9.156 13.383 1 98.69 30 ALA B CA 1
ATOM 3203 C C . ALA B 1 30 ? 8.43 7.855 14.07 1 98.69 30 ALA B C 1
ATOM 3205 O O . ALA B 1 30 ? 9.375 7.84 14.867 1 98.69 30 ALA B O 1
ATOM 3206 N N . ASP B 1 31 ? 7.746 6.77 13.773 1 98 31 ASP B N 1
ATOM 3207 C CA . ASP B 1 31 ? 8.055 5.465 14.352 1 98 31 ASP B CA 1
ATOM 3208 C C . ASP B 1 31 ? 9.469 5.02 13.977 1 98 31 ASP B C 1
ATOM 3210 O O . ASP B 1 31 ? 10.086 4.242 14.711 1 98 31 ASP B O 1
ATOM 3214 N N . LEU B 1 32 ? 9.945 5.543 12.844 1 98.25 32 LEU B N 1
ATOM 3215 C CA . LEU B 1 32 ? 11.273 5.168 12.383 1 98.25 32 LEU B CA 1
ATOM 3216 C C . LEU B 1 32 ? 12.32 6.164 12.867 1 98.25 32 LEU B C 1
ATOM 3218 O O . LEU B 1 32 ? 13.492 6.086 12.484 1 98.25 32 LEU B O 1
ATOM 3222 N N . GLY B 1 33 ? 11.891 7.23 13.617 1 97.88 33 GLY B N 1
ATOM 3223 C CA . GLY B 1 33 ? 12.859 8.023 14.352 1 97.88 33 GLY B CA 1
ATOM 3224 C C . GLY B 1 33 ? 12.867 9.484 13.953 1 97.88 33 GLY B C 1
ATOM 3225 O O . GLY B 1 33 ? 13.562 10.297 14.562 1 97.88 33 GLY B O 1
ATOM 3226 N N . ALA B 1 34 ? 12.055 9.898 13 1 98.62 34 ALA B N 1
ATOM 3227 C CA . ALA B 1 34 ? 12.023 11.289 12.547 1 98.62 34 ALA B CA 1
ATOM 3228 C C . ALA B 1 34 ? 11.344 12.18 13.578 1 98.62 34 ALA B C 1
ATOM 3230 O O . ALA B 1 34 ? 10.469 11.727 14.32 1 98.62 34 ALA B O 1
ATOM 3231 N N . THR B 1 35 ? 11.789 13.422 13.625 1 98.69 35 THR B N 1
ATOM 3232 C CA . THR B 1 35 ? 11.039 14.453 14.344 1 98.69 35 THR B CA 1
ATOM 3233 C C . THR B 1 35 ? 9.945 15.031 13.453 1 98.69 35 THR B C 1
ATOM 3235 O O . THR B 1 35 ? 10.227 15.609 12.406 1 98.69 35 THR B O 1
ATOM 3238 N N . VAL B 1 36 ? 8.727 14.867 13.906 1 98.94 36 VAL B N 1
ATOM 3239 C CA . VAL B 1 36 ? 7.586 15.336 13.125 1 98.94 36 VAL B CA 1
ATOM 3240 C C . VAL B 1 36 ? 6.848 16.438 13.891 1 98.94 36 VAL B C 1
ATOM 3242 O O . VAL B 1 36 ? 6.312 16.188 14.969 1 98.94 36 VAL B O 1
ATOM 3245 N N . ASP B 1 37 ? 6.844 17.641 13.312 1 98.94 37 ASP B N 1
ATOM 3246 C CA . ASP B 1 37 ? 6.082 18.766 13.844 1 98.94 37 ASP B CA 1
ATOM 3247 C C . ASP B 1 37 ? 4.828 19.031 13.016 1 98.94 37 ASP B C 1
ATOM 3249 O O . ASP B 1 37 ? 4.914 19.484 11.875 1 98.94 37 ASP B O 1
ATOM 3253 N N . LYS B 1 38 ? 3.658 18.734 13.586 1 98.88 38 LYS B N 1
ATOM 3254 C CA . LYS B 1 38 ? 2.373 18.938 12.922 1 98.88 38 LYS B CA 1
ATOM 3255 C C . LYS B 1 38 ? 1.926 20.391 13.039 1 98.88 38 LYS B C 1
ATOM 3257 O O . LYS B 1 38 ? 1.834 20.938 14.141 1 98.88 38 LYS B O 1
ATOM 3262 N N . VAL B 1 39 ? 1.728 21 11.875 1 98.81 39 VAL B N 1
ATOM 3263 C CA . VAL B 1 39 ? 1.253 22.375 11.82 1 98.81 39 VAL B CA 1
ATOM 3264 C C . VAL B 1 39 ? -0.27 22.391 11.711 1 98.81 39 VAL B C 1
ATOM 3266 O O . VAL B 1 39 ? -0.838 21.828 10.773 1 98.81 39 VAL B O 1
ATOM 3269 N N . GLU B 1 40 ? -0.873 23.078 12.656 1 98.44 40 GLU B N 1
ATOM 3270 C CA . GLU B 1 40 ? -2.332 23.094 12.719 1 98.44 40 GLU B CA 1
ATOM 3271 C C . GLU B 1 40 ? -2.861 24.531 12.859 1 98.44 40 GLU B C 1
ATOM 3273 O O . GLU B 1 40 ? -2.176 25.391 13.398 1 98.44 40 GLU B O 1
ATOM 3278 N N . GLU B 1 41 ? -4.039 24.781 12.266 1 97.19 41 GLU B N 1
ATOM 3279 C CA . GLU B 1 41 ? -4.711 26.047 12.523 1 97.19 41 GLU B CA 1
ATOM 3280 C C . GLU B 1 41 ? -5.094 26.203 13.992 1 97.19 41 GLU B C 1
ATOM 3282 O O . GLU B 1 41 ? -5.516 25.234 14.625 1 97.19 41 GLU B O 1
ATOM 3287 N N . PRO B 1 42 ? -5.016 27.406 14.531 1 96.62 42 PRO B N 1
ATOM 3288 C CA . PRO B 1 42 ? -5.137 27.594 15.977 1 96.62 42 PRO B CA 1
ATOM 3289 C C . PRO B 1 42 ? -6.543 27.312 16.484 1 96.62 42 PRO B C 1
ATOM 3291 O O . PRO B 1 42 ? -6.719 26.984 17.672 1 96.62 42 PRO B O 1
ATOM 3294 N N . GLU B 1 43 ? -7.535 27.453 15.648 1 94.75 43 GLU B N 1
ATOM 3295 C CA . GLU B 1 43 ? -8.914 27.266 16.078 1 94.75 43 GLU B CA 1
ATOM 3296 C C . GLU B 1 43 ? -9.422 25.875 15.711 1 94.75 43 GLU B C 1
ATOM 3298 O O . GLU B 1 43 ? -10.102 25.703 14.695 1 94.75 43 GLU B O 1
ATOM 3303 N N . GLY B 1 44 ? -9.078 24.891 16.531 1 94.5 44 GLY B N 1
ATOM 3304 C CA . GLY B 1 44 ? -9.648 23.562 16.344 1 94.5 44 GLY B CA 1
ATOM 3305 C C . GLY B 1 44 ? -8.664 22.562 15.758 1 94.5 44 GLY B C 1
ATOM 3306 O O . GLY B 1 44 ? -8.805 21.359 15.953 1 94.5 44 GLY B O 1
ATOM 3307 N N . GLY B 1 45 ? -7.633 23.047 14.953 1 97.5 45 GLY B N 1
ATOM 3308 C CA . GLY B 1 45 ? -6.602 22.172 14.422 1 97.5 45 GLY B CA 1
ATOM 3309 C C . GLY B 1 45 ? -7.121 21.219 13.359 1 97.5 45 GLY B C 1
ATOM 3310 O O . GLY B 1 45 ? -7.957 21.594 12.531 1 97.5 45 GLY B O 1
ATOM 3311 N N . ASP B 1 46 ? -6.582 20 13.195 1 97.5 46 ASP B N 1
ATOM 3312 C CA . ASP B 1 46 ? -7.035 18.938 12.312 1 97.5 46 ASP B CA 1
ATOM 3313 C C . ASP B 1 46 ? -8.43 18.453 12.711 1 97.5 46 ASP B C 1
ATOM 3315 O O . ASP B 1 46 ? -8.672 18.141 13.883 1 97.5 46 ASP B O 1
ATOM 3319 N N . TYR B 1 47 ? -9.281 18.25 11.703 1 95.19 47 TYR B N 1
ATOM 3320 C CA . TYR 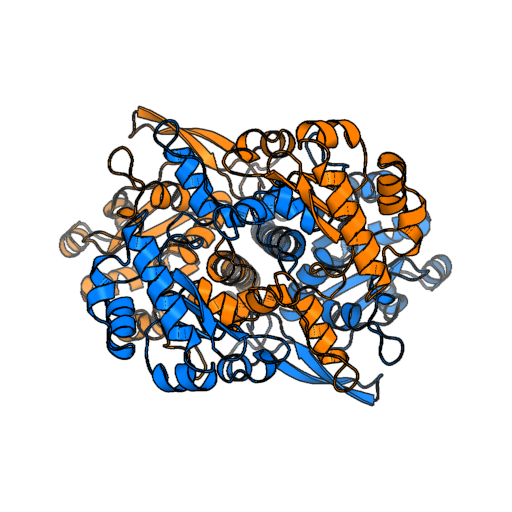B 1 47 ? -10.664 17.859 11.938 1 95.19 47 TYR B CA 1
ATOM 3321 C C . TYR B 1 47 ? -10.742 16.547 12.703 1 95.19 47 TYR B C 1
ATOM 3323 O O . TYR B 1 47 ? -11.688 16.328 13.469 1 95.19 47 TYR B O 1
ATOM 3331 N N . ILE B 1 48 ? -9.789 15.797 12.594 1 97.44 48 ILE B N 1
ATOM 3332 C CA . ILE B 1 48 ? -9.805 14.445 13.148 1 97.44 48 ILE B CA 1
ATOM 3333 C C . ILE B 1 48 ? -9.75 14.508 14.672 1 97.44 48 ILE B C 1
ATOM 3335 O O . ILE B 1 48 ? -10.109 13.539 15.352 1 97.44 48 ILE B O 1
ATOM 3339 N N . ARG B 1 49 ? -9.328 15.648 15.289 1 98 49 ARG B N 1
ATOM 3340 C CA . ARG B 1 49 ? -9.297 15.828 16.734 1 98 49 ARG B CA 1
ATOM 3341 C C . ARG B 1 49 ? -10.688 15.711 17.328 1 98 49 ARG B C 1
ATOM 3343 O O . ARG B 1 49 ? -10.844 15.336 18.5 1 98 49 ARG B O 1
ATOM 3350 N N . GLN B 1 50 ? -11.672 15.992 16.484 1 96.81 50 GLN B N 1
ATOM 3351 C CA . GLN B 1 50 ? -13.031 16.062 17 1 96.81 50 GLN B CA 1
ATOM 3352 C C . GLN B 1 50 ? -13.867 14.875 16.516 1 96.81 50 GLN B C 1
ATOM 3354 O O . GLN B 1 50 ? -15.023 14.727 16.906 1 96.81 50 GLN B O 1
ATOM 3359 N N . MET B 1 51 ? -13.312 14.016 15.727 1 96.06 51 MET B N 1
ATOM 3360 C CA . MET B 1 51 ? -14.07 12.914 15.141 1 96.06 51 MET B CA 1
ATOM 3361 C C . MET B 1 51 ? -14.219 11.766 16.141 1 96.06 51 MET B C 1
ATOM 3363 O O . MET B 1 51 ? -13.25 11.375 16.797 1 96.06 51 MET B O 1
ATOM 3367 N N . PRO B 1 52 ? -15.398 11.203 16.281 1 94.69 52 PRO B N 1
ATOM 3368 C CA . PRO B 1 52 ? -15.602 10.047 17.156 1 94.69 52 PRO B CA 1
ATOM 3369 C C . PRO B 1 52 ? -14.93 8.781 16.641 1 94.69 52 PRO B C 1
ATOM 3371 O O . PRO B 1 52 ? -14.656 8.672 15.438 1 94.69 52 PRO B O 1
ATOM 3374 N N . PRO B 1 53 ? -14.711 7.91 17.594 1 96.69 53 PRO B N 1
ATOM 3375 C CA . PRO B 1 53 ? -15.07 7.891 19.016 1 96.69 53 PRO B CA 1
ATOM 3376 C C . PRO B 1 53 ? -14.094 8.688 19.875 1 96.69 53 PRO B C 1
ATOM 3378 O O . PRO B 1 53 ? -12.898 8.734 19.594 1 96.69 53 PRO B O 1
ATOM 3381 N N . LEU B 1 54 ? -14.688 9.273 20.984 1 97 54 LEU B N 1
ATOM 3382 C CA . LEU B 1 54 ? -13.883 10.039 21.922 1 97 54 LEU B CA 1
ATOM 3383 C C . LEU B 1 54 ? -13.875 9.383 23.297 1 97 54 LEU B C 1
ATOM 3385 O O . LEU B 1 54 ? -14.883 8.82 23.734 1 97 54 LEU B O 1
ATOM 3389 N N . ARG B 1 55 ? -12.766 9.359 23.953 1 96.69 55 ARG B N 1
ATOM 3390 C CA . ARG B 1 55 ? -12.578 9 25.359 1 96.69 55 ARG B CA 1
ATOM 3391 C C . ARG B 1 55 ? -11.648 9.984 26.062 1 96.69 55 ARG B C 1
ATOM 3393 O O . ARG B 1 55 ? -10.555 10.281 25.562 1 96.69 55 ARG B O 1
ATOM 3400 N N . ASP B 1 56 ? -12.078 10.586 27.219 1 94.69 56 ASP B N 1
ATOM 3401 C CA . ASP B 1 56 ? -11.336 11.609 27.953 1 94.69 56 ASP B CA 1
ATOM 3402 C C . ASP B 1 56 ? -11.086 12.836 27.078 1 94.69 56 ASP B C 1
ATOM 3404 O O . ASP B 1 56 ? -9.984 13.375 27.047 1 94.69 56 ASP B O 1
ATOM 3408 N N . ASP B 1 57 ? -12.031 13.109 26.172 1 94.06 57 ASP B N 1
ATOM 3409 C CA . ASP B 1 57 ? -12.07 14.289 25.312 1 94.06 57 ASP B CA 1
ATOM 3410 C C . ASP B 1 57 ? -10.992 14.227 24.25 1 94.06 57 ASP B C 1
ATOM 3412 O O . ASP B 1 57 ? -10.57 15.258 23.719 1 94.06 57 ASP B O 1
ATOM 3416 N N . VAL B 1 58 ? -10.484 13.008 24.016 1 96.5 58 VAL B N 1
ATOM 3417 C CA . VAL B 1 58 ? -9.5 12.789 22.969 1 96.5 58 VAL B CA 1
ATOM 3418 C C . VAL B 1 58 ? -10.055 11.797 21.938 1 96.5 58 VAL B C 1
ATOM 3420 O O . VAL B 1 58 ? -10.617 10.766 22.312 1 96.5 58 VAL B O 1
ATOM 3423 N N . SER B 1 59 ? -9.992 12.195 20.672 1 98 59 SER B N 1
ATOM 3424 C CA . SER B 1 59 ? -10.406 11.297 19.609 1 98 59 SER B CA 1
ATOM 3425 C C . SER B 1 59 ? -9.477 10.086 19.516 1 98 59 SER B C 1
ATOM 3427 O O . SER B 1 59 ? -8.258 10.242 19.406 1 98 59 SER B O 1
ATOM 3429 N N . GLY B 1 60 ? -10.102 8.875 19.484 1 98.12 60 GLY B N 1
ATOM 3430 C CA . GLY B 1 60 ? -9.297 7.676 19.281 1 98.12 60 GLY B CA 1
ATOM 3431 C C . GLY B 1 60 ? -8.578 7.656 17.953 1 98.12 60 GLY B C 1
ATOM 3432 O O . GLY B 1 60 ? -7.465 7.145 17.844 1 98.12 60 GLY B O 1
ATOM 3433 N N . LEU B 1 61 ? -9.25 8.266 16.922 1 98.25 61 LEU B N 1
ATOM 3434 C CA . LEU B 1 61 ? -8.633 8.344 15.602 1 98.25 61 LEU B CA 1
ATOM 3435 C C . LEU B 1 61 ? -7.395 9.227 15.633 1 98.25 61 LEU B C 1
ATOM 3437 O O . LEU B 1 61 ? -6.34 8.844 15.117 1 98.25 61 LEU B O 1
ATOM 3441 N N . PHE B 1 62 ? -7.512 10.406 16.281 1 98.62 62 PHE B N 1
ATOM 3442 C CA . PHE B 1 62 ? -6.375 11.312 16.406 1 98.62 62 PHE B CA 1
ATOM 3443 C C . PHE B 1 62 ? -5.258 10.672 17.219 1 98.62 62 PHE B C 1
ATOM 3445 O O . PHE B 1 62 ? -4.086 10.75 16.844 1 98.62 62 PHE B O 1
ATOM 3452 N N . TYR B 1 63 ? -5.578 10 18.312 1 98.38 63 TYR B N 1
ATOM 3453 C CA . TYR B 1 63 ? -4.598 9.367 19.188 1 98.38 63 TYR B CA 1
ATOM 3454 C C . TYR B 1 63 ? -3.754 8.352 18.438 1 98.38 63 TYR B C 1
ATOM 3456 O O . TYR B 1 63 ? -2.525 8.359 18.531 1 98.38 63 TYR B O 1
ATOM 3464 N N . GLY B 1 64 ? -4.395 7.57 17.625 1 98 64 GLY B N 1
ATOM 3465 C CA . GLY B 1 64 ? -3.715 6.5 16.906 1 98 64 GLY B CA 1
ATOM 3466 C C . GLY B 1 64 ? -2.811 6.996 15.797 1 98 64 GLY B C 1
ATOM 3467 O O . GLY B 1 64 ? -1.798 6.367 15.484 1 98 64 GLY B O 1
ATOM 3468 N N . LEU B 1 65 ? -3.07 8.148 15.242 1 98.5 65 LEU B N 1
ATOM 3469 C CA . LEU B 1 65 ? -2.387 8.594 14.031 1 98.5 65 LEU B CA 1
ATOM 3470 C C . LEU B 1 65 ? -1.3 9.609 14.359 1 98.5 65 LEU B C 1
ATOM 3472 O O . LEU B 1 65 ? -0.456 9.922 13.523 1 98.5 65 LEU B O 1
ATOM 3476 N N . ASN B 1 66 ? -1.301 10.133 15.617 1 98.62 66 ASN B N 1
ATOM 3477 C CA . ASN B 1 66 ? -0.417 11.266 15.852 1 98.62 66 ASN B CA 1
ATOM 3478 C C . ASN B 1 66 ? 0.462 11.055 17.078 1 98.62 66 ASN B C 1
ATOM 3480 O O . ASN B 1 66 ? 1.061 12 17.594 1 98.62 66 ASN B O 1
ATOM 3484 N N . ARG B 1 67 ? 0.525 9.773 17.531 1 97.25 67 ARG B N 1
ATOM 3485 C CA . ARG B 1 67 ? 1.553 9.484 18.516 1 97.25 67 ARG B CA 1
ATOM 3486 C C . ARG B 1 67 ? 2.941 9.82 18 1 97.25 67 ARG B C 1
ATOM 3488 O O . ARG B 1 67 ? 3.172 9.797 16.781 1 97.25 67 ARG B O 1
ATOM 3495 N N . ASN B 1 68 ? 3.846 10.219 18.953 1 97.81 68 ASN B N 1
ATOM 3496 C CA . ASN B 1 68 ? 5.254 10.469 18.672 1 97.81 68 ASN B CA 1
ATOM 3497 C C . ASN B 1 68 ? 5.453 11.781 17.922 1 97.81 68 ASN B C 1
ATOM 3499 O O . ASN B 1 68 ? 6.582 12.148 17.594 1 97.81 68 ASN B O 1
ATOM 3503 N N . LYS B 1 69 ? 4.344 12.57 17.656 1 98.69 69 LYS B N 1
ATOM 3504 C CA . LYS B 1 69 ? 4.48 13.859 16.984 1 98.69 69 LYS B CA 1
ATOM 3505 C C . LYS B 1 69 ? 4.402 15.016 17.969 1 98.69 69 LYS B C 1
ATOM 3507 O O . LYS B 1 69 ? 4.086 14.812 19.141 1 98.69 69 LYS B O 1
ATOM 3512 N N . ARG B 1 70 ? 4.801 16.234 17.5 1 98.69 70 ARG B N 1
ATOM 3513 C CA . ARG B 1 70 ? 4.602 17.516 18.188 1 98.69 70 ARG B CA 1
ATOM 3514 C C . ARG B 1 70 ? 3.598 18.391 17.438 1 98.69 70 ARG B C 1
ATOM 3516 O O . ARG B 1 70 ? 3.27 18.109 16.281 1 98.69 70 ARG B O 1
ATOM 3523 N N . SER B 1 71 ? 3.059 19.391 18.172 1 98.75 71 SER B N 1
ATOM 3524 C CA . SER B 1 71 ? 2.055 20.266 17.562 1 98.75 71 SER B CA 1
ATOM 3525 C C . SER B 1 71 ? 2.469 21.734 17.641 1 98.75 71 SER B C 1
ATOM 3527 O O . SER B 1 71 ? 2.895 22.203 18.688 1 98.75 71 SER B O 1
ATOM 3529 N N . LEU B 1 72 ? 2.373 22.328 16.531 1 98.62 72 LEU B N 1
ATOM 3530 C CA . LEU B 1 72 ? 2.602 23.766 16.328 1 98.62 72 LEU B CA 1
ATOM 3531 C C . LEU B 1 72 ? 1.377 24.422 15.703 1 98.62 72 LEU B C 1
ATOM 3533 O O . LEU B 1 72 ? 0.864 23.953 14.68 1 98.62 72 LEU B O 1
ATOM 3537 N N . THR B 1 73 ? 0.893 25.516 16.359 1 98.62 73 THR B N 1
ATOM 3538 C CA . THR B 1 73 ? -0.222 26.219 15.742 1 98.62 73 THR B CA 1
ATOM 3539 C C . THR B 1 73 ? 0.27 27.438 14.977 1 98.62 73 THR B C 1
ATOM 3541 O O . THR B 1 73 ? 1.101 28.203 15.477 1 98.62 73 THR B O 1
ATOM 3544 N N . LEU B 1 74 ? -0.132 27.594 13.758 1 98.38 74 LEU B N 1
ATOM 3545 C CA . LEU B 1 74 ? 0.1 28.75 12.898 1 98.38 74 LEU B CA 1
ATOM 3546 C C . LEU B 1 74 ? -1.159 29.109 12.125 1 98.38 74 LEU B C 1
ATOM 3548 O O . LEU B 1 74 ? -1.824 28.234 11.57 1 98.38 74 LEU B O 1
ATOM 3552 N N . ASN B 1 75 ? -1.492 30.375 12.109 1 97.94 75 ASN B N 1
ATOM 3553 C CA . ASN B 1 75 ? -2.576 30.859 11.25 1 97.94 75 ASN B CA 1
ATOM 3554 C C . ASN B 1 75 ? -2.062 31.281 9.883 1 97.94 75 ASN B C 1
ATOM 3556 O O . ASN B 1 75 ? -1.635 32.406 9.695 1 97.94 75 ASN B O 1
ATOM 3560 N 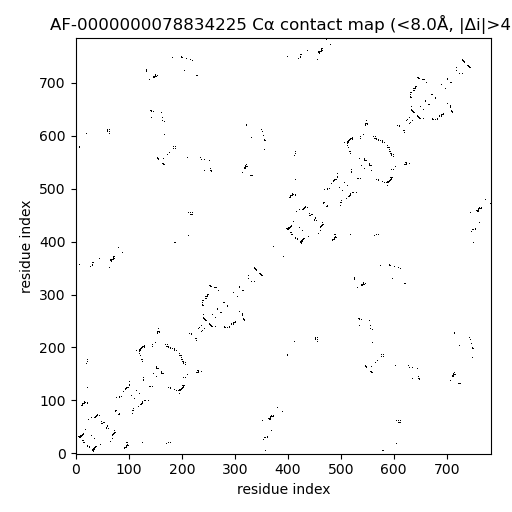N . LEU B 1 76 ? -2.217 30.469 8.883 1 97.56 76 LEU B N 1
ATOM 3561 C CA . LEU B 1 76 ? -1.635 30.719 7.57 1 97.56 76 LEU B CA 1
ATOM 3562 C C . LEU B 1 76 ? -2.494 31.688 6.77 1 97.56 76 LEU B C 1
ATOM 3564 O O . LEU B 1 76 ? -2.098 32.125 5.688 1 97.56 76 LEU B O 1
ATOM 3568 N N . LYS B 1 77 ? -3.65 32.031 7.34 1 95.62 77 LYS B N 1
ATOM 3569 C CA . LYS B 1 77 ? -4.473 33.062 6.699 1 95.62 77 LYS B CA 1
ATOM 3570 C C . LYS B 1 77 ? -3.922 34.469 6.973 1 95.62 77 LYS B C 1
ATOM 3572 O O . LYS B 1 77 ? -4.289 35.406 6.293 1 95.62 77 LYS B O 1
ATOM 3577 N N . GLN B 1 78 ? -3.113 34.562 7.977 1 96.31 78 GLN B N 1
ATOM 3578 C CA . GLN B 1 78 ? -2.486 35.812 8.328 1 96.31 78 GLN B CA 1
ATOM 3579 C C . GLN B 1 78 ? -1.076 35.906 7.758 1 96.31 78 GLN B C 1
ATOM 3581 O O . GLN B 1 78 ? -0.346 34.938 7.723 1 96.31 78 GLN B O 1
ATOM 3586 N N . PRO B 1 79 ? -0.679 37.125 7.371 1 97 79 PRO B N 1
ATOM 3587 C CA . PRO B 1 79 ? 0.662 37.281 6.809 1 97 79 PRO B CA 1
ATOM 3588 C C . PRO B 1 79 ? 1.765 36.844 7.766 1 97 79 PRO B C 1
ATOM 3590 O O . PRO B 1 79 ? 2.754 36.25 7.336 1 97 79 PRO B O 1
ATOM 3593 N N . GLU B 1 80 ? 1.583 37.094 9.023 1 96.94 80 GLU B N 1
ATOM 3594 C CA . GLU B 1 80 ? 2.596 36.75 10.008 1 96.94 80 GLU B CA 1
ATOM 3595 C C . GLU B 1 80 ? 2.783 35.219 10.078 1 96.94 80 GLU B C 1
ATOM 3597 O O . GLU B 1 80 ? 3.904 34.75 10.25 1 96.94 80 GLU B O 1
ATOM 3602 N N . GLY B 1 81 ? 1.673 34.5 9.938 1 97.88 81 GLY B N 1
ATOM 3603 C CA . GLY B 1 81 ? 1.744 33.031 9.938 1 97.88 81 GLY B CA 1
ATOM 3604 C C . GLY B 1 81 ? 2.471 32.469 8.727 1 97.88 81 GLY B C 1
ATOM 3605 O O . GLY B 1 81 ? 3.262 31.547 8.844 1 97.88 81 GLY B O 1
ATOM 3606 N N . ARG B 1 82 ? 2.229 33.062 7.551 1 98.31 82 ARG B N 1
ATOM 3607 C CA . ARG B 1 82 ? 2.883 32.625 6.316 1 98.31 82 ARG B CA 1
ATOM 3608 C C . ARG B 1 82 ? 4.379 32.906 6.363 1 98.31 82 ARG B C 1
ATOM 3610 O O . ARG B 1 82 ? 5.191 32.094 5.945 1 98.31 82 ARG B O 1
ATOM 3617 N N . GLU B 1 83 ? 4.703 34.062 6.883 1 97.75 83 GLU B N 1
ATOM 3618 C CA . GLU B 1 83 ? 6.113 34.438 7.016 1 97.75 83 GLU B CA 1
ATOM 3619 C C . GLU B 1 83 ? 6.824 33.5 8 1 97.75 83 GLU B C 1
ATOM 3621 O O . GLU B 1 83 ? 7.98 33.125 7.785 1 97.75 83 GLU B O 1
ATOM 3626 N N . ALA B 1 84 ? 6.152 33.188 9.039 1 98.5 84 ALA B N 1
ATOM 3627 C CA . ALA B 1 84 ? 6.715 32.25 10.016 1 98.5 84 ALA B CA 1
ATOM 3628 C C . ALA B 1 84 ? 6.992 30.891 9.383 1 98.5 84 ALA B C 1
ATOM 3630 O O . ALA B 1 84 ? 8.031 30.266 9.633 1 98.5 84 ALA B O 1
ATOM 3631 N N . LEU B 1 85 ? 6.078 30.359 8.57 1 98.81 85 LEU B N 1
ATOM 3632 C CA . LEU B 1 85 ? 6.27 29.078 7.902 1 98.81 85 LEU B CA 1
ATOM 3633 C C . LEU B 1 85 ? 7.48 29.125 6.977 1 98.81 85 LEU B C 1
ATOM 3635 O O . LEU B 1 85 ? 8.273 28.188 6.938 1 98.81 85 LEU B O 1
ATOM 3639 N N . LYS B 1 86 ? 7.613 30.188 6.223 1 98.62 86 LYS B N 1
ATOM 3640 C CA . LYS B 1 86 ? 8.75 30.359 5.324 1 98.62 86 LYS B CA 1
ATOM 3641 C C . LYS B 1 86 ? 10.07 30.297 6.09 1 98.62 86 LYS B C 1
ATOM 3643 O O . LYS B 1 86 ? 11.039 29.688 5.625 1 98.62 86 LYS B O 1
ATOM 3648 N N . ARG B 1 87 ? 10.078 30.875 7.262 1 98.25 87 ARG B N 1
ATOM 3649 C CA . ARG B 1 87 ? 11.281 30.859 8.086 1 98.25 87 ARG B CA 1
ATOM 3650 C C . ARG B 1 87 ? 11.531 29.453 8.656 1 98.25 87 ARG B C 1
ATOM 3652 O O . ARG B 1 87 ? 12.672 28.984 8.68 1 98.25 87 ARG B O 1
ATOM 3659 N N . LEU B 1 88 ? 10.5 28.828 9.062 1 98.62 88 LEU B N 1
ATOM 3660 C CA . LEU B 1 88 ? 10.602 27.5 9.688 1 98.62 88 LEU B CA 1
ATOM 3661 C C . LEU B 1 88 ? 11.172 26.484 8.711 1 98.62 88 LEU B C 1
ATOM 3663 O O . LEU B 1 88 ? 11.969 25.625 9.094 1 98.62 88 LEU B O 1
ATOM 3667 N N . VAL B 1 89 ? 10.773 26.516 7.426 1 98.62 89 VAL B N 1
ATOM 3668 C CA . VAL B 1 89 ? 11.102 25.469 6.457 1 98.62 89 VAL B CA 1
ATOM 3669 C C . VAL B 1 89 ? 12.617 25.422 6.254 1 98.62 89 VAL B C 1
ATOM 3671 O O . VAL B 1 89 ? 13.156 24.391 5.844 1 98.62 89 VAL B O 1
ATOM 3674 N N . ARG B 1 90 ? 13.32 26.484 6.621 1 98.44 90 ARG B N 1
ATOM 3675 C CA . ARG B 1 90 ? 14.773 26.547 6.488 1 98.44 90 ARG B CA 1
ATOM 3676 C C . ARG B 1 90 ? 15.445 25.516 7.387 1 98.44 90 ARG B C 1
ATOM 3678 O O . ARG B 1 90 ? 16.594 25.141 7.152 1 98.44 90 ARG B O 1
ATOM 3685 N N . HIS B 1 91 ? 14.688 25.031 8.359 1 98.12 91 HIS B N 1
ATOM 3686 C CA . HIS B 1 91 ? 15.258 24.141 9.367 1 98.12 91 HIS B CA 1
ATOM 3687 C C . HIS B 1 91 ? 14.719 22.719 9.219 1 98.12 91 HIS B C 1
ATOM 3689 O O . HIS B 1 91 ? 14.953 21.875 10.086 1 98.12 91 HIS B O 1
ATOM 3695 N N . TYR B 1 92 ? 14.047 22.422 8.172 1 98.81 92 TYR B N 1
ATOM 3696 C CA . TYR B 1 92 ? 13.391 21.141 8.023 1 98.81 92 TYR B CA 1
ATOM 3697 C C . TYR B 1 92 ? 13.82 20.453 6.734 1 98.81 92 TYR B C 1
ATOM 3699 O O . TYR B 1 92 ? 14.281 21.109 5.797 1 98.81 92 TYR B O 1
ATOM 3707 N N . ASP B 1 93 ? 13.625 19.125 6.68 1 98.88 93 ASP B N 1
ATOM 3708 C CA . ASP B 1 93 ? 14.023 18.328 5.535 1 98.88 93 ASP B CA 1
ATOM 3709 C C . ASP B 1 93 ? 12.844 18.047 4.609 1 98.88 93 ASP B C 1
ATOM 3711 O O . ASP B 1 93 ? 13.008 17.969 3.391 1 98.88 93 ASP B O 1
ATOM 3715 N N . VAL B 1 94 ? 11.703 17.859 5.164 1 98.94 94 VAL B N 1
ATOM 3716 C CA . VAL B 1 94 ? 10.523 17.406 4.441 1 98.94 94 VAL B CA 1
ATOM 3717 C C . VAL B 1 94 ? 9.305 18.219 4.875 1 98.94 94 VAL B C 1
ATOM 3719 O O . VAL B 1 94 ? 9.141 18.531 6.059 1 98.94 94 VAL B O 1
ATOM 3722 N N . LEU B 1 95 ? 8.5 18.625 3.967 1 98.94 95 LEU B N 1
ATOM 3723 C CA . LEU B 1 95 ? 7.156 19.141 4.219 1 98.94 95 LEU B CA 1
ATOM 3724 C C . LEU B 1 95 ? 6.109 18.281 3.512 1 98.94 95 LEU B C 1
ATOM 3726 O O . LEU B 1 95 ? 6.254 17.969 2.328 1 98.94 95 LEU B O 1
ATOM 3730 N N . VAL B 1 96 ? 5.027 17.891 4.238 1 98.94 96 VAL B N 1
ATOM 3731 C CA . VAL B 1 96 ? 3.928 17.094 3.693 1 98.94 96 VAL B CA 1
ATOM 3732 C C . VAL B 1 96 ? 2.627 17.891 3.789 1 98.94 96 VAL B C 1
ATOM 3734 O O . VAL B 1 96 ? 2.275 18.391 4.859 1 98.94 96 VAL B O 1
ATOM 3737 N N . GLU B 1 97 ? 1.949 18.047 2.699 1 98.75 97 GLU B N 1
ATOM 3738 C CA . GLU B 1 97 ? 0.625 18.672 2.721 1 98.75 97 GLU B CA 1
ATOM 3739 C C . GLU B 1 97 ? -0.383 17.828 1.935 1 98.75 97 GLU B C 1
ATOM 3741 O O . GLU B 1 97 ? -0 16.953 1.157 1 98.75 97 GLU B O 1
ATOM 3746 N N . SER B 1 98 ? -1.665 18.031 2.207 1 98 98 SER B N 1
ATOM 3747 C CA . SER B 1 98 ? -2.727 17.281 1.539 1 98 98 SER B CA 1
ATOM 3748 C C . SER B 1 98 ? -3.906 18.188 1.197 1 98 98 SER B C 1
ATOM 3750 O O . SER B 1 98 ? -5.062 17.781 1.322 1 98 98 SER B O 1
ATOM 3752 N N . PHE B 1 99 ? -3.67 19.438 0.815 1 96.94 99 PHE B N 1
ATOM 3753 C CA . PHE B 1 99 ? -4.719 20.359 0.422 1 96.94 99 PHE B CA 1
ATOM 3754 C C . PHE B 1 99 ? -5.055 20.203 -1.057 1 96.94 99 PHE B C 1
ATOM 3756 O O . PHE B 1 99 ? -4.301 19.594 -1.808 1 96.94 99 PHE B O 1
ATOM 3763 N N . ARG B 1 100 ? -6.219 20.781 -1.425 1 96.44 100 ARG B N 1
ATOM 3764 C CA . ARG B 1 100 ? -6.566 20.828 -2.842 1 96.44 100 ARG B CA 1
ATOM 3765 C C . ARG B 1 100 ? -5.48 21.531 -3.648 1 96.44 100 ARG B C 1
ATOM 3767 O O . ARG B 1 100 ? -4.945 22.547 -3.221 1 96.44 100 ARG B O 1
ATOM 3774 N N . PRO B 1 101 ? -5.176 20.922 -4.84 1 97.56 101 PRO B N 1
ATOM 3775 C CA . PRO B 1 101 ? -4.117 21.531 -5.645 1 97.56 101 PRO B CA 1
ATOM 3776 C C . PRO B 1 101 ? -4.328 23.031 -5.84 1 97.56 101 PRO B C 1
ATOM 3778 O O . PRO B 1 101 ? -5.441 23.469 -6.141 1 97.56 101 PRO B O 1
ATOM 3781 N N . GLY B 1 102 ? -3.223 23.859 -5.543 1 96.75 102 GLY B N 1
ATOM 3782 C CA . GLY B 1 102 ? -3.287 25.297 -5.762 1 96.75 102 GLY B CA 1
ATOM 3783 C C . GLY B 1 102 ? -3.527 26.094 -4.488 1 96.75 102 GLY B C 1
ATOM 3784 O O . GLY B 1 102 ? -3.229 27.281 -4.426 1 96.75 102 GLY B O 1
ATOM 3785 N N . VAL B 1 103 ? -3.977 25.453 -3.432 1 97.56 103 VAL B N 1
ATOM 3786 C CA . VAL B 1 103 ? -4.309 26.141 -2.189 1 97.56 103 VAL B CA 1
ATOM 3787 C C . VAL B 1 103 ? -3.047 26.75 -1.576 1 97.56 103 VAL B C 1
ATOM 3789 O O . VAL B 1 103 ? -3.021 27.922 -1.222 1 97.56 103 VAL B O 1
ATOM 3792 N N . MET B 1 104 ? -1.984 25.984 -1.45 1 98.19 104 MET B N 1
ATOM 3793 C CA . MET B 1 104 ? -0.727 26.453 -0.871 1 98.19 104 MET B CA 1
ATOM 3794 C C . MET B 1 104 ? -0.12 27.562 -1.713 1 98.19 104 MET B C 1
ATOM 3796 O O . MET B 1 104 ? 0.477 28.5 -1.175 1 98.19 104 MET B O 1
ATOM 3800 N N . ASP B 1 105 ? -0.335 27.5 -3.012 1 97.88 105 ASP B N 1
ATOM 3801 C CA . ASP B 1 105 ? 0.146 28.562 -3.904 1 97.88 105 ASP B CA 1
ATOM 3802 C C . ASP B 1 105 ? -0.601 29.859 -3.664 1 97.88 105 ASP B C 1
ATOM 3804 O O . ASP B 1 105 ? 0.012 30.938 -3.613 1 97.88 105 ASP B O 1
ATOM 3808 N N . LYS B 1 106 ? -1.882 29.766 -3.533 1 97.75 106 LYS B N 1
ATOM 3809 C CA . LYS B 1 106 ? -2.703 30.953 -3.293 1 97.75 106 LYS B CA 1
ATOM 3810 C C . LYS B 1 106 ? -2.316 31.625 -1.983 1 97.75 106 LYS B C 1
ATOM 3812 O O . LYS B 1 106 ? -2.402 32.844 -1.866 1 97.75 106 LYS B O 1
ATOM 3817 N N . LEU B 1 107 ? -1.856 30.844 -1.071 1 97.88 107 LEU B N 1
ATOM 3818 C CA . LEU B 1 107 ? -1.445 31.375 0.226 1 97.88 107 LEU B CA 1
ATOM 3819 C C . LEU B 1 107 ? -0.029 31.938 0.16 1 97.88 107 LEU B C 1
ATOM 3821 O O . LEU B 1 107 ? 0.444 32.562 1.118 1 97.88 107 LEU B O 1
ATOM 3825 N N . GLY B 1 108 ? 0.673 31.672 -0.872 1 98 108 GLY B N 1
ATOM 3826 C CA . GLY B 1 108 ? 2.027 32.188 -1.029 1 98 108 GLY B CA 1
ATOM 3827 C C . GLY B 1 108 ? 3.074 31.297 -0.382 1 98 108 GLY B C 1
ATOM 3828 O O . GLY B 1 108 ? 4.223 31.703 -0.208 1 98 108 GLY B O 1
ATOM 3829 N N . VAL B 1 109 ? 2.721 30.078 -0.009 1 98.62 109 VAL B N 1
ATOM 3830 C CA . VAL B 1 109 ? 3.637 29.156 0.636 1 98.62 109 VAL B CA 1
ATOM 3831 C C . VAL B 1 109 ? 3.611 27.812 -0.097 1 98.62 109 VAL B C 1
ATOM 3833 O O . VAL B 1 109 ? 3.689 26.75 0.529 1 98.62 109 VAL B O 1
ATOM 3836 N N . GLY B 1 110 ? 3.443 27.828 -1.407 1 98.44 110 GLY B N 1
ATOM 3837 C CA . GLY B 1 110 ? 3.521 26.656 -2.258 1 98.44 110 GLY B CA 1
ATOM 3838 C C . GLY B 1 110 ? 4.938 26.141 -2.447 1 98.44 110 GLY B C 1
ATOM 3839 O O . GLY B 1 110 ? 5.879 26.688 -1.867 1 98.44 110 GLY B O 1
ATOM 3840 N N . GLU B 1 111 ? 5.027 25.094 -3.225 1 98.12 111 GLU B N 1
ATOM 3841 C CA . GLU B 1 111 ? 6.293 24.406 -3.443 1 98.12 111 GLU B CA 1
ATOM 3842 C C . GLU B 1 111 ? 7.379 25.375 -3.91 1 98.12 111 GLU B C 1
ATOM 3844 O O . GLU B 1 111 ? 8.469 25.422 -3.344 1 98.12 111 GLU B O 1
ATOM 3849 N N . SER B 1 112 ? 7.125 26.172 -4.93 1 98.06 112 SER B N 1
ATOM 3850 C CA . SER B 1 112 ? 8.109 27.094 -5.48 1 98.06 112 SER B CA 1
ATOM 3851 C C . SER B 1 112 ? 8.57 28.094 -4.43 1 98.06 112 SER B C 1
ATOM 3853 O O . SER B 1 112 ? 9.773 28.344 -4.281 1 98.06 112 SER B O 1
ATOM 3855 N N . ALA B 1 113 ? 7.691 28.672 -3.682 1 98.56 113 ALA B N 1
ATOM 3856 C CA . ALA B 1 113 ? 8.008 29.672 -2.666 1 98.56 113 ALA B CA 1
ATOM 3857 C C . ALA B 1 113 ? 8.852 29.078 -1.546 1 98.56 113 ALA B C 1
ATOM 3859 O O . ALA B 1 113 ? 9.844 29.672 -1.119 1 98.56 113 ALA B O 1
ATOM 3860 N N . LEU B 1 114 ? 8.484 27.922 -1.076 1 98.81 114 LEU B N 1
ATOM 3861 C CA . LEU B 1 114 ? 9.164 27.344 0.076 1 98.81 114 LEU B CA 1
ATOM 3862 C C . LEU B 1 114 ? 10.531 26.781 -0.318 1 98.81 114 LEU B C 1
ATOM 3864 O O . LEU B 1 114 ? 11.477 26.828 0.47 1 98.81 114 LEU B O 1
ATOM 3868 N N . ARG B 1 115 ? 10.648 26.25 -1.536 1 98.19 115 ARG B N 1
ATOM 3869 C CA . ARG B 1 115 ? 11.945 25.734 -1.971 1 98.19 115 ARG B CA 1
ATOM 3870 C C . ARG B 1 115 ? 12.906 26.875 -2.293 1 98.19 115 ARG B C 1
ATOM 3872 O O . ARG B 1 115 ? 14.125 26.672 -2.283 1 98.19 115 ARG B O 1
ATOM 3879 N N . ALA B 1 116 ? 12.375 28 -2.613 1 98.31 116 ALA B N 1
ATOM 3880 C CA . ALA B 1 116 ? 13.234 29.172 -2.723 1 98.31 116 ALA B CA 1
ATOM 3881 C C . ALA B 1 116 ? 13.875 29.516 -1.382 1 98.31 116 ALA B C 1
ATOM 3883 O O . ALA B 1 116 ? 15.016 29.984 -1.334 1 98.31 116 ALA B O 1
ATOM 3884 N N . GLU B 1 117 ? 13.172 29.266 -0.279 1 98.44 117 GLU B N 1
ATOM 3885 C CA . GLU B 1 117 ? 13.688 29.484 1.07 1 98.44 117 GLU B CA 1
ATOM 3886 C C . GLU B 1 117 ? 14.664 28.375 1.474 1 98.44 117 GLU B C 1
ATOM 3888 O O . GLU B 1 117 ? 15.602 28.625 2.236 1 98.44 117 GLU B O 1
ATOM 3893 N N . ASN B 1 118 ? 14.453 27.188 1.02 1 98.75 118 ASN B N 1
ATOM 3894 C CA . ASN B 1 118 ? 15.25 26 1.334 1 98.75 118 ASN B CA 1
ATOM 3895 C C . ASN B 1 118 ? 15.367 25.078 0.13 1 98.75 118 ASN B C 1
ATOM 3897 O O . ASN B 1 118 ? 14.594 24.125 -0.007 1 98.75 118 ASN B O 1
ATOM 3901 N N . PRO B 1 119 ? 16.406 25.234 -0.685 1 98.56 119 PRO B N 1
ATOM 3902 C CA . PRO B 1 119 ? 16.562 24.438 -1.9 1 98.56 119 PRO B CA 1
ATOM 3903 C C . PRO B 1 119 ? 16.719 22.953 -1.607 1 98.56 119 PRO B C 1
ATOM 3905 O O . PRO B 1 119 ? 16.594 22.125 -2.514 1 98.56 119 PRO B O 1
ATOM 3908 N N . ARG B 1 120 ? 16.953 22.562 -0.362 1 98.62 120 ARG B N 1
ATOM 3909 C CA . ARG B 1 120 ? 17.141 21.172 0.017 1 98.62 120 ARG B CA 1
ATOM 3910 C C . ARG B 1 120 ? 15.828 20.531 0.447 1 98.62 120 ARG B C 1
ATOM 3912 O O . ARG B 1 120 ? 15.773 19.328 0.708 1 98.62 120 ARG B O 1
ATOM 3919 N N . LEU B 1 121 ? 14.703 21.281 0.406 1 98.88 121 LEU B N 1
ATOM 3920 C CA . LEU B 1 121 ? 13.422 20.828 0.932 1 98.88 121 LEU B CA 1
ATOM 3921 C C . LEU B 1 121 ? 12.797 19.797 0.011 1 98.88 121 LEU B C 1
ATOM 3923 O O . LEU B 1 121 ? 12.688 20.016 -1.198 1 98.88 121 LEU B O 1
ATOM 3927 N N . ILE B 1 122 ? 12.43 18.656 0.573 1 98.88 122 ILE B N 1
ATOM 3928 C CA . ILE B 1 122 ? 11.516 17.734 -0.098 1 98.88 122 ILE B CA 1
ATOM 3929 C C . ILE B 1 122 ? 10.078 18.156 0.169 1 98.88 122 ILE B C 1
ATOM 3931 O O . ILE B 1 122 ? 9.625 18.141 1.316 1 98.88 122 ILE B O 1
ATOM 3935 N N . TYR B 1 123 ? 9.375 18.562 -0.87 1 98.88 123 TYR B N 1
ATOM 3936 C CA . TYR B 1 123 ? 7.984 18.984 -0.777 1 98.88 123 TYR B CA 1
ATOM 3937 C C . TYR B 1 123 ? 7.047 17.906 -1.311 1 98.88 123 TYR B C 1
ATOM 3939 O O . TYR B 1 123 ? 7.043 17.625 -2.51 1 98.88 123 TYR B O 1
ATOM 3947 N N . CYS B 1 124 ? 6.219 17.312 -0.425 1 98.94 124 CYS B N 1
ATOM 3948 C CA . CYS B 1 124 ? 5.312 16.234 -0.814 1 98.94 124 CYS B CA 1
ATOM 3949 C C . CYS B 1 124 ? 3.861 16.703 -0.75 1 98.94 124 CYS B C 1
ATOM 3951 O O . CYS B 1 124 ? 3.393 17.141 0.299 1 98.94 124 CYS B O 1
ATOM 3953 N N . ALA B 1 125 ? 3.195 16.609 -1.862 1 98.88 125 ALA B N 1
ATOM 3954 C CA . ALA B 1 125 ? 1.768 16.906 -1.938 1 98.88 125 ALA B CA 1
ATOM 3955 C C . ALA B 1 125 ? 0.956 15.648 -2.193 1 98.88 125 ALA B C 1
ATOM 3957 O O . ALA B 1 125 ? 1.181 14.945 -3.184 1 98.88 125 ALA B O 1
ATOM 3958 N N . ILE B 1 126 ? 0.021 15.336 -1.31 1 98.81 126 ILE B N 1
ATOM 3959 C CA . ILE B 1 126 ? -0.887 14.211 -1.474 1 98.81 126 ILE B CA 1
ATOM 3960 C C . ILE B 1 126 ? -2.271 14.711 -1.873 1 98.81 126 ILE B C 1
ATOM 3962 O O . ILE B 1 126 ? -2.881 15.508 -1.153 1 98.81 126 ILE B O 1
ATOM 3966 N N . SER B 1 127 ? -2.768 14.273 -3.016 1 98.62 127 SER B N 1
ATOM 3967 C CA . SER B 1 127 ? -4.086 14.695 -3.486 1 98.62 127 SER B CA 1
ATOM 3968 C C . SER B 1 127 ? -4.871 13.508 -4.043 1 98.62 127 SER B C 1
ATOM 3970 O O . SER B 1 127 ? -4.344 12.406 -4.152 1 98.62 127 SER B O 1
ATOM 3972 N N . GLY B 1 128 ? -6.141 13.711 -4.332 1 98.31 128 GLY B N 1
ATOM 3973 C CA . GLY B 1 128 ? -7.008 12.641 -4.789 1 98.31 128 GLY B CA 1
ATOM 3974 C C . GLY B 1 128 ? -6.66 12.141 -6.18 1 98.31 128 GLY B C 1
ATOM 3975 O O . GLY B 1 128 ? -6.535 10.93 -6.398 1 98.31 128 GLY B O 1
ATOM 3976 N N . TYR B 1 129 ? -6.43 13.125 -7.086 1 98.19 129 TYR B N 1
ATOM 3977 C CA . TYR B 1 129 ? -6.309 12.75 -8.492 1 98.19 129 TYR B CA 1
ATOM 3978 C C . TYR B 1 129 ? -4.984 13.227 -9.07 1 98.19 129 TYR B C 1
ATOM 3980 O O . TYR B 1 129 ? -4.738 13.094 -10.273 1 98.19 129 TYR B O 1
ATOM 3988 N N . GLY B 1 130 ? -4.074 13.844 -8.234 1 98.06 130 GLY B N 1
ATOM 3989 C CA . GLY B 1 130 ? -2.801 14.359 -8.703 1 98.06 130 GLY B CA 1
ATOM 3990 C C . GLY B 1 130 ? -2.82 15.859 -8.945 1 98.06 130 GLY B C 1
ATOM 3991 O O . GLY B 1 130 ? -3.877 16.484 -8.883 1 98.06 130 GLY B O 1
ATOM 3992 N N . GLN B 1 131 ? -1.667 16.422 -9.219 1 97.94 131 GLN B N 1
ATOM 3993 C CA . GLN B 1 131 ? -1.512 17.859 -9.398 1 97.94 131 GLN B CA 1
ATOM 3994 C C . GLN B 1 131 ? -1.841 18.281 -10.828 1 97.94 131 GLN B C 1
ATOM 3996 O O . GLN B 1 131 ? -1.93 19.469 -11.133 1 97.94 131 GLN B O 1
ATOM 4001 N N . THR B 1 132 ? -2.049 17.266 -11.703 1 97.56 132 THR B N 1
ATOM 4002 C CA . THR B 1 132 ? -2.312 17.547 -13.109 1 97.56 132 THR B CA 1
ATOM 4003 C C . THR B 1 132 ? -3.512 16.75 -13.609 1 97.56 132 THR B C 1
ATOM 4005 O O . THR B 1 132 ? -3.988 15.844 -12.922 1 97.56 132 THR B O 1
ATOM 4008 N N . GLY B 1 133 ? -4.031 17.156 -14.805 1 97.56 133 GLY B N 1
ATOM 4009 C CA . GLY B 1 133 ? -5.164 16.469 -15.414 1 97.56 133 GLY B CA 1
ATOM 4010 C C . GLY B 1 133 ? -6.484 17.188 -15.195 1 97.56 133 GLY B C 1
ATOM 4011 O O . GLY B 1 133 ? -6.566 18.109 -14.383 1 97.56 133 GLY B O 1
ATOM 4012 N N . PRO B 1 134 ? -7.492 16.75 -15.938 1 97.12 134 PRO B N 1
ATOM 4013 C CA . PRO B 1 134 ? -8.766 17.469 -15.945 1 97.12 134 PRO B CA 1
ATOM 4014 C C . PRO B 1 134 ? -9.484 17.422 -14.594 1 97.12 134 PRO B C 1
ATOM 4016 O O . PRO B 1 134 ? -10.289 18.297 -14.289 1 97.12 134 PRO B O 1
ATOM 4019 N N . ASP B 1 135 ? -9.133 16.406 -13.781 1 96.88 135 ASP B N 1
ATOM 4020 C CA . ASP B 1 135 ? -9.883 16.234 -12.539 1 96.88 135 ASP B CA 1
ATOM 4021 C C . ASP B 1 135 ? -9.023 16.578 -11.328 1 96.88 135 ASP B C 1
ATOM 4023 O O . ASP B 1 135 ? -9.359 16.219 -10.195 1 96.88 135 ASP B O 1
ATOM 4027 N N . ARG B 1 136 ? -7.949 17.297 -11.539 1 97 136 ARG B N 1
ATOM 4028 C CA . ARG B 1 136 ? -6.992 17.562 -10.469 1 97 136 ARG B CA 1
ATOM 4029 C C . ARG B 1 136 ? -7.656 18.312 -9.32 1 97 136 ARG B C 1
ATOM 4031 O O . ARG B 1 136 ? -7.211 18.234 -8.18 1 97 136 ARG B O 1
ATOM 4038 N N . LEU B 1 137 ? -8.789 19.062 -9.578 1 97 137 LEU B N 1
ATOM 4039 C CA . LEU B 1 137 ? -9.422 19.875 -8.547 1 97 137 LEU B CA 1
ATOM 4040 C C . LEU B 1 137 ? -10.68 19.188 -8.008 1 97 137 LEU B C 1
ATOM 4042 O O . LEU B 1 137 ? -11.328 19.703 -7.102 1 97 137 LEU B O 1
ATOM 4046 N N . LYS B 1 138 ? -11.008 18.062 -8.539 1 96.5 138 LYS B N 1
ATOM 4047 C CA . LYS B 1 138 ? -12.234 17.359 -8.164 1 96.5 138 LYS B CA 1
ATOM 4048 C C . LYS B 1 138 ? -12.141 16.828 -6.734 1 96.5 138 LYS B C 1
ATOM 4050 O O . LYS B 1 138 ? -11.102 16.312 -6.324 1 96.5 138 LYS B O 1
ATOM 4055 N N . ALA B 1 139 ? -13.273 16.984 -6 1 96.5 139 ALA B N 1
ATOM 4056 C CA . ALA B 1 139 ? -13.344 16.438 -4.648 1 96.5 139 ALA B CA 1
ATOM 4057 C C . ALA B 1 139 ? -13.609 14.938 -4.672 1 96.5 139 ALA B C 1
ATOM 4059 O O . ALA B 1 139 ? -14.195 14.422 -5.625 1 96.5 139 ALA B O 1
ATOM 4060 N N . GLY B 1 140 ? -13.148 14.273 -3.662 1 97.12 140 GLY B N 1
ATOM 4061 C CA . GLY B 1 140 ? -13.391 12.852 -3.506 1 97.12 140 GLY B CA 1
ATOM 4062 C C . GLY B 1 140 ? -12.891 12.297 -2.182 1 97.12 140 GLY B C 1
ATOM 4063 O O . GLY B 1 140 ? -12.242 13.016 -1.412 1 97.12 140 GLY B O 1
ATOM 4064 N N . HIS B 1 141 ? -13.336 11.133 -1.899 1 98 141 HIS B N 1
ATOM 4065 C CA . HIS B 1 141 ? -12.852 10.344 -0.77 1 98 141 HIS B CA 1
ATOM 4066 C C . HIS B 1 141 ? -12.305 9 -1.227 1 98 141 HIS B C 1
ATOM 4068 O O . HIS B 1 141 ? -12.352 8.672 -2.416 1 98 141 HIS B O 1
ATOM 4074 N N . ASP B 1 142 ? -11.805 8.273 -0.265 1 98.56 142 ASP B N 1
ATOM 4075 C CA . ASP B 1 142 ? -11.125 7.012 -0.546 1 98.56 142 ASP B CA 1
ATOM 4076 C C . ASP B 1 142 ? -11.961 6.141 -1.481 1 98.56 142 ASP B C 1
ATOM 4078 O O . ASP B 1 142 ? -11.453 5.645 -2.492 1 98.56 142 ASP B O 1
ATOM 4082 N N . LEU B 1 143 ? -13.211 5.984 -1.193 1 98.31 143 LEU B N 1
ATOM 4083 C CA . LEU B 1 143 ? -14.102 5.113 -1.957 1 98.31 143 LEU B CA 1
ATOM 4084 C C . LEU B 1 143 ? -14.148 5.539 -3.422 1 98.31 143 LEU B C 1
ATOM 4086 O O . LEU B 1 143 ? -14.18 4.691 -4.316 1 98.31 143 LEU B O 1
ATOM 4090 N N . ASN B 1 144 ? -14.18 6.812 -3.662 1 98.44 144 ASN B N 1
ATOM 4091 C CA . ASN B 1 144 ? -14.195 7.344 -5.02 1 98.44 144 ASN B CA 1
ATOM 4092 C C . ASN B 1 144 ? -12.906 7.016 -5.77 1 98.44 144 ASN B C 1
ATOM 4094 O O . ASN B 1 144 ? -12.953 6.602 -6.93 1 98.44 144 ASN B O 1
ATOM 4098 N N . TYR B 1 145 ? -11.773 7.199 -5.105 1 98.56 145 TYR B N 1
ATOM 4099 C CA . TYR B 1 145 ? -10.484 6.945 -5.734 1 98.56 145 TYR B CA 1
ATOM 4100 C C . TYR B 1 145 ? -10.328 5.473 -6.094 1 98.56 145 TYR B C 1
ATOM 4102 O O . TYR B 1 145 ? -9.891 5.137 -7.195 1 98.56 145 TYR B O 1
ATOM 4110 N N . ALA B 1 146 ? -10.711 4.617 -5.176 1 98.06 146 ALA B N 1
ATOM 4111 C CA . ALA B 1 146 ? -10.617 3.176 -5.391 1 98.06 146 ALA B CA 1
ATOM 4112 C C . ALA B 1 146 ? -11.539 2.734 -6.527 1 98.06 146 ALA B C 1
ATOM 4114 O O . ALA B 1 146 ? -11.195 1.834 -7.297 1 98.06 146 ALA B O 1
ATOM 4115 N N . ALA B 1 147 ? -12.703 3.336 -6.594 1 98.25 147 ALA B N 1
ATOM 4116 C CA . ALA B 1 147 ? -13.648 3.023 -7.66 1 98.25 147 ALA B CA 1
ATOM 4117 C C . ALA B 1 147 ? -13.086 3.406 -9.023 1 98.25 147 ALA B C 1
ATOM 4119 O O . ALA B 1 147 ? -13.086 2.592 -9.953 1 98.25 147 ALA B O 1
ATOM 4120 N N . ARG B 1 148 ? -12.609 4.586 -9.094 1 97.81 148 ARG B N 1
ATOM 4121 C CA . ARG B 1 148 ? -12.086 5.129 -10.344 1 97.81 148 ARG B CA 1
ATOM 4122 C C . ARG B 1 148 ? -10.867 4.348 -10.812 1 97.81 148 ARG B C 1
ATOM 4124 O O . ARG B 1 148 ? -10.641 4.199 -12.016 1 97.81 148 ARG B O 1
ATOM 4131 N N . ALA B 1 149 ? -10.109 3.809 -9.875 1 97.94 149 ALA B N 1
ATOM 4132 C CA . ALA B 1 149 ? -8.875 3.098 -10.172 1 97.94 149 ALA B CA 1
ATOM 4133 C C . ALA B 1 149 ? -9.148 1.652 -10.578 1 97.94 149 ALA B C 1
ATOM 4135 O O . ALA B 1 149 ? -8.234 0.922 -10.961 1 97.94 149 ALA B O 1
ATOM 4136 N N . GLY B 1 150 ? -10.367 1.211 -10.469 1 97.69 150 GLY B N 1
ATOM 4137 C CA . GLY B 1 150 ? -10.75 -0.109 -10.945 1 97.69 150 GLY B CA 1
ATOM 4138 C C . GLY B 1 150 ? -10.602 -1.19 -9.891 1 97.69 150 GLY B C 1
ATOM 4139 O O . GLY B 1 150 ? -10.953 -2.348 -10.125 1 97.69 150 GLY B O 1
ATOM 4140 N N . LEU B 1 151 ? -10.156 -0.87 -8.711 1 97.25 151 LEU B N 1
ATOM 4141 C CA . LEU B 1 151 ? -9.938 -1.855 -7.66 1 97.25 151 LEU B CA 1
ATOM 4142 C C . LEU B 1 151 ? -11.25 -2.506 -7.242 1 97.25 151 LEU B C 1
ATOM 4144 O O . LEU B 1 151 ? -11.32 -3.729 -7.094 1 97.25 151 LEU B O 1
ATOM 4148 N N . LEU B 1 152 ? -12.281 -1.684 -7.062 1 97.44 152 LEU B N 1
ATOM 4149 C CA . LEU B 1 152 ? -13.562 -2.197 -6.594 1 97.44 152 LEU B CA 1
ATOM 4150 C C . LEU B 1 152 ? -14.203 -3.104 -7.641 1 97.44 152 LEU B C 1
ATOM 4152 O O . LEU B 1 152 ? -14.68 -4.191 -7.316 1 97.44 152 LEU B O 1
ATOM 4156 N N . GLY B 1 153 ? -14.086 -2.688 -8.852 1 97.44 153 GLY B N 1
ATOM 4157 C CA . GLY B 1 153 ? -14.734 -3.414 -9.938 1 97.44 153 GLY B CA 1
ATOM 4158 C C . GLY B 1 153 ? -14.102 -4.77 -10.203 1 97.44 153 GLY B C 1
ATOM 4159 O O . GLY B 1 153 ? -14.75 -5.66 -10.758 1 97.44 153 GLY B O 1
ATOM 4160 N N . TYR B 1 154 ? -12.867 -4.918 -9.828 1 97.69 154 TYR B N 1
ATOM 4161 C CA . TYR B 1 154 ? -12.148 -6.16 -10.07 1 97.69 154 TYR B CA 1
ATOM 4162 C C . TYR B 1 154 ? -12.375 -7.156 -8.938 1 97.69 154 TYR B C 1
ATOM 4164 O O . TYR B 1 154 ? -12.148 -8.359 -9.109 1 97.69 154 TYR B O 1
ATOM 4172 N N . GLY B 1 155 ? -12.859 -6.691 -7.797 1 96.94 155 GLY B N 1
ATOM 4173 C CA . GLY B 1 155 ? -13.141 -7.543 -6.652 1 96.94 155 GLY B CA 1
ATOM 4174 C C . GLY B 1 155 ? -14.609 -7.875 -6.504 1 96.94 155 GLY B C 1
ATOM 4175 O O . GLY B 1 155 ? -15.477 -7.09 -6.895 1 96.94 155 GLY B O 1
ATOM 4176 N N . GLY B 1 156 ? -14.914 -8.945 -5.781 1 96.06 156 GLY B N 1
ATOM 4177 C CA . GLY B 1 156 ? -16.281 -9.398 -5.609 1 96.06 156 GLY B CA 1
ATOM 4178 C C . GLY B 1 156 ? -16.609 -10.648 -6.41 1 96.06 156 GLY B C 1
ATOM 4179 O O . GLY B 1 156 ? -15.734 -11.188 -7.102 1 96.06 156 GLY B O 1
ATOM 4180 N N . GLU B 1 157 ? -17.844 -11.109 -6.309 1 93.12 157 GLU B N 1
ATOM 4181 C CA . GLU B 1 157 ? -18.281 -12.312 -7.004 1 93.12 157 GLU B CA 1
ATOM 4182 C C . GLU B 1 157 ? -18.688 -12 -8.438 1 93.12 157 GLU B C 1
ATOM 4184 O O . GLU B 1 157 ? -19.172 -10.906 -8.734 1 93.12 157 GLU B O 1
ATOM 4189 N N . ALA B 1 158 ? -18.516 -13 -9.266 1 92.69 158 ALA B N 1
ATOM 4190 C CA . ALA B 1 158 ? -18.984 -12.867 -10.641 1 92.69 158 ALA B CA 1
ATOM 4191 C C . ALA B 1 158 ? -20.469 -12.547 -10.688 1 92.69 158 ALA B C 1
ATOM 4193 O O . ALA B 1 158 ? -21.281 -13.234 -10.047 1 92.69 158 ALA B O 1
ATOM 4194 N N . GLY B 1 159 ? -20.781 -11.492 -11.391 1 91.44 159 GLY B N 1
ATOM 4195 C CA . GLY B 1 159 ? -22.172 -11.109 -11.523 1 91.44 159 GLY B CA 1
ATOM 4196 C C . GLY B 1 159 ? -22.719 -10.422 -10.281 1 91.44 159 GLY B C 1
ATOM 4197 O O . GLY B 1 159 ? -23.875 -9.977 -10.273 1 91.44 159 GLY B O 1
ATOM 4198 N N . GLY B 1 160 ? -21.906 -10.32 -9.25 1 93.25 160 GLY B N 1
ATOM 4199 C CA . GLY B 1 160 ? -22.328 -9.68 -8.016 1 93.25 160 GLY B CA 1
ATOM 4200 C C . GLY B 1 160 ? -21.828 -8.258 -7.875 1 93.25 160 GLY B C 1
ATOM 4201 O O . GLY B 1 160 ? -21.359 -7.664 -8.852 1 93.25 160 GLY B O 1
ATOM 4202 N N . ALA B 1 161 ? -22.047 -7.695 -6.652 1 94.81 161 ALA B N 1
ATOM 4203 C CA . ALA B 1 161 ? -21.578 -6.344 -6.359 1 94.81 161 ALA B CA 1
ATOM 4204 C C . ALA B 1 161 ? -20.062 -6.285 -6.305 1 94.81 161 ALA B C 1
ATOM 4206 O O . ALA B 1 161 ? -19.406 -7.281 -5.973 1 94.81 161 ALA B O 1
ATOM 4207 N N . PRO B 1 162 ? -19.453 -5.082 -6.664 1 96.75 162 PRO B N 1
ATOM 4208 C CA . PRO B 1 162 ? -18.031 -4.883 -6.363 1 96.75 162 PRO B CA 1
ATOM 4209 C C . PRO B 1 162 ? -17.719 -5.059 -4.879 1 96.75 162 PRO B C 1
ATOM 4211 O O . PRO B 1 162 ? -18.609 -4.922 -4.031 1 96.75 162 PRO B O 1
ATOM 4214 N N . ALA B 1 163 ? -16.484 -5.441 -4.629 1 93.44 163 ALA B N 1
ATOM 4215 C CA . ALA B 1 163 ? -16.047 -5.652 -3.25 1 93.44 163 ALA B CA 1
ATOM 4216 C C . ALA B 1 163 ? -15.953 -4.328 -2.498 1 93.44 163 ALA B C 1
ATOM 4218 O O . ALA B 1 163 ? -15.109 -3.486 -2.811 1 93.44 163 ALA B O 1
ATOM 4219 N N . PHE B 1 164 ? -16.859 -4.098 -1.541 1 95.5 164 PHE B N 1
ATOM 4220 C CA . PHE B 1 164 ? -16.75 -2.906 -0.708 1 95.5 164 PHE B CA 1
ATOM 4221 C C . PHE B 1 164 ? -15.586 -3.041 0.274 1 95.5 164 PHE B C 1
ATOM 4223 O O . PHE B 1 164 ? -15.617 -3.893 1.165 1 95.5 164 PHE B O 1
ATOM 4230 N N . PRO B 1 165 ? -14.625 -2.145 0.11 1 93.62 165 PRO B N 1
ATOM 4231 C CA . PRO B 1 165 ? -13.461 -2.291 0.996 1 93.62 165 PRO B CA 1
ATOM 4232 C C . PRO B 1 165 ? -13.758 -1.846 2.428 1 93.62 165 PRO B C 1
ATOM 4234 O O . PRO B 1 165 ? -14.5 -0.886 2.639 1 93.62 165 PRO B O 1
ATOM 4237 N N . GLY B 1 166 ? -13.297 -2.59 3.42 1 93 166 GLY B N 1
ATOM 4238 C CA . GLY B 1 166 ? -13.391 -2.15 4.805 1 93 166 GLY B CA 1
ATOM 4239 C C . GLY B 1 166 ? -12.32 -1.146 5.184 1 93 166 GLY B C 1
ATOM 4240 O O . GLY B 1 166 ? -12.453 -0.437 6.184 1 93 166 GLY B O 1
ATOM 4241 N N . VAL B 1 167 ? -11.336 -1.048 4.355 1 96.44 167 VAL B N 1
ATOM 4242 C CA . VAL B 1 167 ? -10.172 -0.229 4.684 1 96.44 167 VAL B CA 1
ATOM 4243 C C . VAL B 1 167 ? -9.93 0.789 3.57 1 96.44 167 VAL B C 1
ATOM 4245 O O . VAL B 1 167 ? -10.516 0.694 2.492 1 96.44 167 VAL B O 1
ATOM 4248 N N . GLN B 1 168 ? -9.141 1.802 3.846 1 97.44 168 GLN B N 1
ATOM 4249 C CA . GLN B 1 168 ? -8.891 2.906 2.926 1 97.44 168 GLN B CA 1
ATOM 4250 C C . GLN B 1 168 ? -7.691 2.617 2.031 1 97.44 168 GLN B C 1
ATOM 4252 O O . GLN B 1 168 ? -6.59 3.115 2.283 1 97.44 168 GLN B O 1
ATOM 4257 N N . MET B 1 169 ? -7.918 1.973 0.908 1 97 169 MET B N 1
ATOM 4258 C CA . MET B 1 169 ? -6.879 1.532 -0.018 1 97 169 MET B CA 1
ATOM 4259 C C . MET B 1 169 ? -6.23 2.723 -0.717 1 97 169 MET B C 1
ATOM 4261 O O . MET B 1 169 ? -5.02 2.73 -0.945 1 97 169 MET B O 1
ATOM 4265 N N . GLY B 1 170 ? -7.086 3.662 -1.09 1 98.12 170 GLY B N 1
ATOM 4266 C CA . GLY B 1 170 ? -6.547 4.867 -1.703 1 98.12 170 GLY B CA 1
ATOM 4267 C C . GLY B 1 170 ? -5.727 5.707 -0.744 1 98.12 170 GLY B C 1
ATOM 4268 O O . GLY B 1 170 ? -4.621 6.137 -1.08 1 98.12 170 GLY B O 1
ATOM 4269 N N . ASP B 1 171 ? -6.211 5.867 0.47 1 98.62 171 ASP B N 1
ATOM 4270 C CA . ASP B 1 171 ? -5.57 6.73 1.457 1 98.62 171 ASP B CA 1
ATOM 4271 C C . ASP B 1 171 ? -4.234 6.148 1.915 1 98.62 171 ASP B C 1
ATOM 4273 O O . ASP B 1 171 ? -3.201 6.816 1.846 1 98.62 171 ASP B O 1
ATOM 4277 N N . ILE B 1 172 ? -4.234 4.91 2.33 1 98.69 172 ILE B N 1
ATOM 4278 C CA . ILE B 1 172 ? -3.014 4.324 2.873 1 98.69 172 ILE B CA 1
ATOM 4279 C C . ILE B 1 172 ? -2.16 3.762 1.737 1 98.69 172 ILE B C 1
ATOM 4281 O O . ILE B 1 172 ? -1 4.148 1.575 1 98.69 172 ILE B O 1
ATOM 4285 N N . GLY B 1 173 ? -2.752 2.895 0.918 1 98.25 173 GLY B N 1
ATOM 4286 C CA . GLY B 1 173 ? -2.021 2.248 -0.16 1 98.25 173 GLY B CA 1
ATOM 4287 C C . GLY B 1 173 ? -1.552 3.217 -1.229 1 98.25 173 GLY B C 1
ATOM 4288 O O . GLY B 1 173 ? -0.358 3.287 -1.528 1 98.25 173 GLY B O 1
ATOM 4289 N N . GLY B 1 174 ? -2.488 4.008 -1.733 1 98.19 174 GLY B N 1
ATOM 4290 C CA . GLY B 1 174 ? -2.197 4.902 -2.842 1 98.19 174 GLY B CA 1
ATOM 4291 C C . GLY B 1 174 ? -1.578 6.215 -2.398 1 98.19 174 GLY B C 1
ATOM 4292 O O . GLY B 1 174 ? -0.86 6.859 -3.168 1 98.19 174 GLY B O 1
ATOM 4293 N N . GLY B 1 175 ? -1.881 6.633 -1.163 1 98.69 175 GLY B N 1
ATOM 4294 C CA . GLY B 1 175 ? -1.431 7.914 -0.651 1 98.69 175 GLY B CA 1
ATOM 4295 C C . GLY B 1 175 ? -0.243 7.801 0.286 1 98.69 175 GLY B C 1
ATOM 4296 O O . GLY B 1 175 ? 0.899 8.023 -0.121 1 98.69 175 GLY B O 1
ATOM 4297 N N . SER B 1 176 ? -0.422 7.254 1.495 1 98.88 176 SER B N 1
ATOM 4298 C CA . SER B 1 176 ? 0.582 7.23 2.555 1 98.88 176 SER B CA 1
ATOM 4299 C C . SER B 1 176 ? 1.839 6.492 2.109 1 98.88 176 SER B C 1
ATOM 4301 O O . SER B 1 176 ? 2.949 7.012 2.236 1 98.88 176 SER B O 1
ATOM 4303 N N . LEU B 1 177 ? 1.651 5.316 1.592 1 98.88 177 LEU B N 1
ATOM 4304 C CA . LEU B 1 177 ? 2.797 4.453 1.328 1 98.88 177 LEU B CA 1
ATOM 4305 C C . LEU B 1 177 ? 3.598 4.961 0.135 1 98.88 177 LEU B C 1
ATOM 4307 O O . LEU B 1 177 ? 4.832 4.945 0.156 1 98.88 177 LEU B O 1
ATOM 4311 N N . PHE B 1 178 ? 2.916 5.449 -0.897 1 98.88 178 PHE B N 1
ATOM 4312 C CA . PHE B 1 178 ? 3.66 6 -2.023 1 98.88 178 PHE B CA 1
ATOM 4313 C C . PHE B 1 178 ? 4.281 7.344 -1.658 1 98.88 178 PHE B C 1
ATOM 4315 O O . PHE B 1 178 ? 5.355 7.691 -2.158 1 98.88 178 PHE B O 1
ATOM 4322 N N . ALA B 1 179 ? 3.641 8.117 -0.732 1 98.94 179 ALA B N 1
ATOM 4323 C CA . ALA B 1 179 ? 4.297 9.312 -0.208 1 98.94 179 ALA B CA 1
ATOM 4324 C C . ALA B 1 179 ? 5.609 8.961 0.485 1 98.94 179 ALA B C 1
ATOM 4326 O O . ALA B 1 179 ? 6.633 9.609 0.258 1 98.94 179 ALA B O 1
ATOM 4327 N N . LEU B 1 180 ? 5.594 7.91 1.297 1 98.94 180 LEU B N 1
ATOM 4328 C CA . LEU B 1 180 ? 6.789 7.457 1.997 1 98.94 180 LEU B CA 1
ATOM 4329 C C . LEU B 1 180 ? 7.883 7.066 1.009 1 98.94 180 LEU B C 1
ATOM 4331 O O . LEU B 1 180 ? 9.031 7.48 1.156 1 98.94 180 LEU B O 1
ATOM 4335 N N . VAL B 1 181 ? 7.508 6.32 -0.034 1 98.94 181 VAL B N 1
ATOM 4336 C CA . VAL B 1 181 ? 8.477 5.879 -1.036 1 98.94 181 VAL B CA 1
ATOM 4337 C C . VAL B 1 181 ? 9.062 7.09 -1.753 1 98.94 181 VAL B C 1
ATOM 4339 O O . VAL B 1 181 ? 10.289 7.199 -1.898 1 98.94 181 VAL B O 1
ATOM 4342 N N . GLY B 1 182 ? 8.195 8.023 -2.188 1 98.88 182 GLY B N 1
ATOM 4343 C CA . GLY B 1 182 ? 8.656 9.211 -2.885 1 98.88 182 GLY B CA 1
ATOM 4344 C C . GLY B 1 182 ? 9.555 10.086 -2.037 1 98.88 182 GLY B C 1
ATOM 4345 O O . GLY B 1 182 ? 10.602 10.547 -2.502 1 98.88 182 GLY B O 1
ATOM 4346 N N . ILE B 1 183 ? 9.203 10.328 -0.768 1 98.94 183 ILE B N 1
ATOM 4347 C CA . ILE B 1 183 ? 9.969 11.164 0.155 1 98.94 183 ILE B CA 1
ATOM 4348 C C . ILE B 1 183 ? 11.344 10.547 0.386 1 98.94 183 ILE B C 1
ATOM 4350 O O . ILE B 1 183 ? 12.367 11.227 0.27 1 98.94 183 ILE B O 1
ATOM 4354 N N . LEU B 1 184 ? 11.383 9.227 0.643 1 98.94 184 LEU B N 1
ATOM 4355 C CA . LEU B 1 184 ? 12.633 8.562 0.988 1 98.94 184 LEU B CA 1
ATOM 4356 C C . LEU B 1 184 ? 13.539 8.445 -0.233 1 98.94 184 LEU B C 1
ATOM 4358 O O . LEU B 1 184 ? 14.766 8.547 -0.113 1 98.94 184 LEU B O 1
ATOM 4362 N N . ALA B 1 185 ? 12.953 8.234 -1.416 1 98.81 185 ALA B N 1
ATOM 4363 C CA . ALA B 1 185 ? 13.742 8.242 -2.645 1 98.81 185 ALA B CA 1
ATOM 4364 C C . ALA B 1 185 ? 14.359 9.609 -2.896 1 98.81 185 ALA B C 1
ATOM 4366 O O . ALA B 1 185 ? 15.531 9.711 -3.279 1 98.81 185 ALA B O 1
ATOM 4367 N N . ALA B 1 186 ? 13.562 10.664 -2.664 1 98.69 186 ALA B N 1
ATOM 4368 C CA . ALA B 1 186 ? 14.055 12.031 -2.844 1 98.69 186 ALA B CA 1
ATOM 4369 C C . ALA B 1 186 ? 15.172 12.352 -1.852 1 98.69 186 ALA B C 1
ATOM 4371 O O . ALA B 1 186 ? 16.141 13.039 -2.193 1 98.69 186 ALA B O 1
ATOM 4372 N N . LEU B 1 187 ? 15.031 11.891 -0.597 1 98.75 187 LEU B N 1
ATOM 4373 C CA . LEU B 1 187 ? 16.078 12.07 0.4 1 98.75 187 LEU B CA 1
ATOM 4374 C C . LEU B 1 187 ? 17.375 11.398 -0.047 1 98.75 187 LEU B C 1
ATOM 4376 O O . LEU B 1 187 ? 18.453 11.953 0.145 1 98.75 187 LEU B O 1
ATOM 4380 N N . HIS B 1 188 ? 17.266 10.219 -0.645 1 98.06 188 HIS B N 1
ATOM 4381 C CA . HIS B 1 188 ? 18.438 9.523 -1.168 1 98.06 188 HIS B CA 1
ATOM 4382 C C . HIS B 1 188 ? 19.125 10.352 -2.25 1 98.06 188 HIS B C 1
ATOM 4384 O O . HIS B 1 188 ? 20.359 10.492 -2.24 1 98.06 188 HIS B O 1
ATOM 4390 N N . GLU B 1 189 ? 18.375 10.906 -3.152 1 97.62 189 GLU B N 1
ATOM 4391 C CA . GLU B 1 189 ? 18.906 11.742 -4.223 1 97.62 189 GLU B CA 1
ATOM 4392 C C . GLU B 1 189 ? 19.609 12.969 -3.664 1 97.62 189 GLU B C 1
ATOM 4394 O O . GLU B 1 189 ? 20.672 13.352 -4.156 1 97.62 189 GLU B O 1
ATOM 4399 N N . ARG B 1 190 ? 19.031 13.57 -2.684 1 97.44 190 ARG B N 1
ATOM 4400 C CA . ARG B 1 190 ? 19.531 14.805 -2.09 1 97.44 190 ARG B CA 1
ATOM 4401 C C . ARG B 1 190 ? 20.953 14.625 -1.549 1 97.44 190 ARG B C 1
ATOM 4403 O O . ARG B 1 190 ? 21.75 15.555 -1.591 1 97.44 190 ARG B O 1
ATOM 4410 N N . GLU B 1 191 ? 21.25 13.398 -1.091 1 95.5 191 GLU B N 1
ATOM 4411 C CA . GLU B 1 191 ? 22.594 13.133 -0.589 1 95.5 191 GLU B CA 1
ATOM 4412 C C . GLU B 1 191 ? 23.641 13.305 -1.689 1 95.5 191 GLU B C 1
ATOM 4414 O O . GLU B 1 191 ? 24.766 13.727 -1.424 1 95.5 191 GLU B O 1
ATOM 4419 N N . ARG B 1 192 ? 23.297 13.07 -2.85 1 94.5 192 ARG B N 1
ATOM 4420 C CA . ARG B 1 192 ? 24.219 13.164 -3.982 1 94.5 192 ARG B CA 1
ATOM 4421 C C . ARG B 1 192 ? 24.172 14.555 -4.602 1 94.5 192 ARG B C 1
ATOM 4423 O O . ARG B 1 192 ? 25.219 15.086 -5.016 1 94.5 192 ARG B O 1
ATOM 4430 N N . THR B 1 193 ? 22.984 15.219 -4.609 1 96.19 193 THR B N 1
ATOM 4431 C CA . THR B 1 193 ? 22.812 16.422 -5.418 1 96.19 193 THR B CA 1
ATOM 4432 C C . THR B 1 193 ? 22.797 17.672 -4.535 1 96.19 193 THR B C 1
ATOM 4434 O O . THR B 1 193 ? 23.016 18.781 -5.02 1 96.19 193 THR B O 1
ATOM 4437 N N . GLY B 1 194 ? 22.391 17.453 -3.256 1 97.12 194 GLY B N 1
ATOM 4438 C CA . GLY B 1 194 ? 22.219 18.578 -2.354 1 97.12 194 GLY B CA 1
ATOM 4439 C C . GLY B 1 194 ? 20.922 19.344 -2.582 1 97.12 194 GLY B C 1
ATOM 4440 O O . GLY B 1 194 ? 20.688 20.375 -1.958 1 97.12 194 GLY B O 1
ATOM 4441 N N . GLN B 1 195 ? 20.078 18.812 -3.441 1 97.44 195 GLN B N 1
ATOM 4442 C CA . GLN B 1 195 ? 18.844 19.5 -3.814 1 97.44 195 GLN B CA 1
ATOM 4443 C C . GLN B 1 195 ? 17.625 18.672 -3.438 1 97.44 195 GLN B C 1
ATOM 4445 O O . GLN B 1 195 ? 17.641 17.438 -3.549 1 97.44 195 GLN B O 1
ATOM 4450 N N . GLY B 1 196 ? 16.594 19.391 -2.979 1 97.62 196 GLY B N 1
ATOM 4451 C CA . GLY B 1 196 ? 15.32 18.703 -2.74 1 97.62 196 GLY B CA 1
ATOM 4452 C C . GLY B 1 196 ? 14.531 18.469 -4.008 1 97.62 196 GLY B C 1
ATOM 4453 O O . GLY B 1 196 ? 15.062 18.578 -5.113 1 97.62 196 GLY B O 1
ATOM 4454 N N . ARG B 1 197 ? 13.281 17.984 -3.797 1 96.94 197 ARG B N 1
ATOM 4455 C CA . ARG B 1 197 ? 12.422 17.656 -4.926 1 96.94 197 ARG B CA 1
ATOM 4456 C C . ARG B 1 197 ? 10.953 17.766 -4.543 1 96.94 197 ARG B C 1
ATOM 4458 O O . ARG B 1 197 ? 10.602 17.656 -3.365 1 96.94 197 ARG B O 1
ATOM 4465 N N . PHE B 1 198 ? 10.172 18.109 -5.562 1 98 198 PHE B N 1
ATOM 4466 C CA . PHE B 1 198 ? 8.727 18.016 -5.434 1 98 198 PHE B CA 1
ATOM 4467 C C . PHE B 1 198 ? 8.242 16.594 -5.652 1 98 198 PHE B C 1
ATOM 4469 O O . PHE B 1 198 ? 8.617 15.953 -6.641 1 98 198 PHE B O 1
ATOM 4476 N N . VAL B 1 199 ? 7.457 16.016 -4.727 1 98.62 199 VAL B N 1
ATOM 4477 C CA . VAL B 1 199 ? 6.871 14.688 -4.812 1 98.62 199 VAL B CA 1
ATOM 4478 C C . VAL B 1 199 ? 5.355 14.797 -4.961 1 98.62 199 VAL B C 1
ATOM 4480 O O . VAL B 1 199 ? 4.652 15.125 -4.004 1 98.62 199 VAL B O 1
ATOM 4483 N N . ASP B 1 200 ? 4.848 14.492 -6.121 1 98.56 200 ASP B N 1
ATOM 4484 C CA . ASP B 1 200 ? 3.422 14.523 -6.438 1 98.56 200 ASP B CA 1
ATOM 4485 C C . ASP B 1 200 ? 2.785 13.148 -6.246 1 98.56 200 ASP B C 1
ATOM 4487 O O . ASP B 1 200 ? 2.99 12.242 -7.059 1 98.56 200 ASP B O 1
ATOM 4491 N N . VAL B 1 201 ? 1.94 13.008 -5.23 1 98.75 201 VAL B N 1
ATOM 4492 C CA . VAL B 1 201 ? 1.304 11.734 -4.91 1 98.75 201 VAL B CA 1
ATOM 4493 C C . VAL B 1 201 ? -0.196 11.828 -5.184 1 98.75 201 VAL B C 1
ATOM 4495 O O . VAL B 1 201 ? -0.888 12.672 -4.617 1 98.75 201 VAL B O 1
ATOM 4498 N N . SER B 1 202 ? -0.695 10.984 -6.059 1 98.75 202 SER B N 1
ATOM 4499 C CA . SER B 1 202 ? -2.117 10.812 -6.344 1 98.75 202 SER B CA 1
ATOM 4500 C C . SER B 1 202 ? -2.658 9.539 -5.707 1 98.75 202 SER B C 1
ATOM 4502 O O . SER B 1 202 ? -2.164 8.445 -5.98 1 98.75 202 SER B O 1
ATOM 4504 N N . MET B 1 203 ? -3.674 9.711 -4.918 1 98.75 203 MET B N 1
ATOM 4505 C CA . MET B 1 203 ? -4.258 8.531 -4.289 1 98.75 203 MET B CA 1
ATOM 4506 C C . MET B 1 203 ? -4.902 7.617 -5.328 1 98.75 203 MET B C 1
ATOM 4508 O O . MET B 1 203 ? -4.891 6.395 -5.184 1 98.75 203 MET B O 1
ATOM 4512 N N . THR B 1 204 ? -5.41 8.148 -6.402 1 98.75 204 THR B N 1
ATOM 4513 C CA . THR B 1 204 ? -6.012 7.359 -7.469 1 98.75 204 THR B CA 1
ATOM 4514 C C . THR B 1 204 ? -4.945 6.594 -8.242 1 98.75 204 THR B C 1
ATOM 4516 O O . THR B 1 204 ? -5.07 5.391 -8.469 1 98.75 204 THR B O 1
ATOM 4519 N N . ASP B 1 205 ? -3.809 7.32 -8.641 1 98.62 205 ASP B N 1
ATOM 4520 C CA . ASP B 1 205 ? -2.699 6.633 -9.297 1 98.62 205 ASP B CA 1
ATOM 4521 C C . ASP B 1 205 ? -2.166 5.496 -8.43 1 98.62 205 ASP B C 1
ATOM 4523 O O . ASP B 1 205 ? -1.914 4.395 -8.93 1 98.62 205 ASP B O 1
ATOM 4527 N N . GLY B 1 206 ? -2.02 5.844 -7.164 1 98.69 206 GLY B N 1
ATOM 4528 C CA . GLY B 1 206 ? -1.493 4.855 -6.234 1 98.69 206 GLY B CA 1
ATOM 4529 C C . GLY B 1 206 ? -2.412 3.664 -6.051 1 98.69 206 GLY B C 1
ATOM 4530 O O . GLY B 1 206 ? -1.947 2.529 -5.91 1 98.69 206 GLY B O 1
ATOM 4531 N N . ALA B 1 207 ? -3.699 3.9 -5.984 1 98.31 207 ALA B N 1
ATOM 4532 C CA . ALA B 1 207 ? -4.656 2.799 -5.895 1 98.31 207 ALA B CA 1
ATOM 4533 C C . ALA B 1 207 ? -4.562 1.89 -7.117 1 98.31 207 ALA B C 1
ATOM 4535 O O . ALA B 1 207 ? -4.598 0.664 -6.988 1 98.31 207 ALA B O 1
ATOM 4536 N N . LEU B 1 208 ? -4.395 2.445 -8.266 1 98.25 208 LEU B N 1
ATOM 4537 C CA . LEU B 1 208 ? -4.289 1.69 -9.508 1 98.25 208 LEU B CA 1
ATOM 4538 C C . LEU B 1 208 ? -3.107 0.729 -9.469 1 98.25 208 LEU B C 1
ATOM 4540 O O . LEU B 1 208 ? -3.146 -0.339 -10.086 1 98.25 208 LEU B O 1
ATOM 4544 N N . ALA B 1 209 ? -2.109 1.058 -8.703 1 97.88 209 ALA B N 1
ATOM 4545 C CA . ALA B 1 209 ? -0.901 0.245 -8.586 1 97.88 209 ALA B CA 1
ATOM 4546 C C . ALA B 1 209 ? -1.227 -1.15 -8.062 1 97.88 209 ALA B C 1
ATOM 4548 O O . ALA B 1 209 ? -0.533 -2.119 -8.383 1 97.88 209 ALA B O 1
ATOM 4549 N N . PHE B 1 210 ? -2.291 -1.292 -7.336 1 98.12 210 PHE B N 1
ATOM 4550 C CA . PHE B 1 210 ? -2.668 -2.588 -6.781 1 98.12 210 PHE B CA 1
ATOM 4551 C C . PHE B 1 210 ? -3.178 -3.518 -7.875 1 98.12 210 PHE B C 1
ATOM 4553 O O . PHE B 1 210 ? -3.238 -4.734 -7.684 1 98.12 210 PHE B O 1
ATOM 4560 N N . LEU B 1 211 ? -3.521 -2.961 -8.961 1 97.5 211 LEU B N 1
ATOM 4561 C CA . LEU B 1 211 ? -3.98 -3.727 -10.117 1 97.5 211 LEU B CA 1
ATOM 4562 C C . LEU B 1 211 ? -2.834 -3.988 -11.086 1 97.5 211 LEU B C 1
ATOM 4564 O O . LEU B 1 211 ? -3.043 -4.543 -12.172 1 97.5 211 LEU B O 1
ATOM 4568 N N . HIS B 1 212 ? -1.654 -3.639 -10.758 1 97.88 212 HIS B N 1
ATOM 4569 C CA . HIS B 1 212 ? -0.552 -3.578 -11.711 1 97.88 212 HIS B CA 1
ATOM 4570 C C . HIS B 1 212 ? -0.33 -4.93 -12.383 1 97.88 212 HIS B C 1
ATOM 4572 O O . HIS B 1 212 ? -0.257 -5.012 -13.609 1 97.88 212 HIS B O 1
ATOM 4578 N N . MET B 1 213 ? -0.239 -6.004 -11.594 1 97.38 213 MET B N 1
ATOM 4579 C CA . MET B 1 213 ? 0.076 -7.32 -12.133 1 97.38 213 MET B CA 1
ATOM 4580 C C . MET B 1 213 ? -0.914 -7.707 -13.227 1 97.38 213 MET B C 1
ATOM 4582 O O . MET B 1 213 ? -0.513 -8.094 -14.328 1 97.38 213 MET B O 1
ATOM 4586 N N . HIS B 1 214 ? -2.145 -7.449 -13.008 1 97.31 214 HIS B N 1
ATOM 4587 C CA . HIS B 1 214 ? -3.201 -7.895 -13.906 1 97.31 214 HIS B CA 1
ATOM 4588 C C . HIS B 1 214 ? -3.381 -6.926 -15.07 1 97.31 214 HIS B C 1
ATOM 4590 O O . HIS B 1 214 ? -3.529 -7.348 -16.219 1 97.31 214 HIS B O 1
ATOM 4596 N N . LEU B 1 215 ? -3.32 -5.703 -14.758 1 98 215 LEU B N 1
ATOM 4597 C CA . LEU B 1 215 ? -3.564 -4.688 -15.773 1 98 215 LEU B CA 1
ATOM 4598 C C . LEU B 1 215 ? -2.398 -4.617 -16.75 1 98 215 LEU B C 1
ATOM 4600 O O . LEU B 1 215 ? -2.605 -4.469 -17.969 1 98 215 LEU B O 1
ATOM 4604 N N . ALA B 1 216 ? -1.155 -4.652 -16.266 1 97.88 216 ALA B N 1
ATOM 4605 C CA . ALA B 1 216 ? 0.006 -4.648 -17.141 1 97.88 216 ALA B CA 1
ATOM 4606 C C . ALA B 1 216 ? 0.003 -5.871 -18.062 1 97.88 216 ALA B C 1
ATOM 4608 O O . ALA B 1 216 ? 0.373 -5.777 -19.234 1 97.88 216 ALA B O 1
ATOM 4609 N N . SER B 1 217 ? -0.362 -7.004 -17.484 1 97.94 217 SER B N 1
ATOM 4610 C CA . SER B 1 217 ? -0.496 -8.211 -18.297 1 97.94 217 SER B CA 1
ATOM 4611 C C . SER B 1 217 ? -1.521 -8.023 -19.406 1 97.94 217 SER B C 1
ATOM 4613 O O . SER B 1 217 ? -1.267 -8.383 -20.562 1 97.94 217 SER B O 1
ATOM 4615 N N . ARG B 1 218 ? -2.672 -7.465 -19.031 1 97.88 218 ARG B N 1
ATOM 4616 C CA . ARG B 1 218 ? -3.715 -7.184 -20.016 1 97.88 218 ARG B CA 1
ATOM 4617 C C . ARG B 1 218 ? -3.195 -6.27 -21.125 1 97.88 218 ARG B C 1
ATOM 4619 O O . ARG B 1 218 ? -3.5 -6.477 -22.297 1 97.88 218 ARG B O 1
ATOM 4626 N N . LEU B 1 219 ? -2.484 -5.277 -20.766 1 97.94 219 LEU B N 1
ATOM 4627 C CA . LEU B 1 219 ? -1.929 -4.328 -21.719 1 97.94 219 LEU B CA 1
ATOM 4628 C C . LEU B 1 219 ? -0.935 -5.016 -22.656 1 97.94 219 LEU B C 1
ATOM 4630 O O . LEU B 1 219 ? -0.954 -4.789 -23.875 1 97.94 219 LEU B O 1
ATOM 4634 N N . TYR B 1 220 ? -0.062 -5.871 -22.141 1 98 220 TYR B N 1
ATOM 4635 C CA . TYR B 1 220 ? 0.895 -6.629 -22.938 1 98 220 TYR B CA 1
ATOM 4636 C C . TYR B 1 220 ? 0.182 -7.488 -23.984 1 98 220 TYR B C 1
ATOM 4638 O O . TYR B 1 220 ? 0.619 -7.574 -25.125 1 98 220 TYR B O 1
ATOM 4646 N N . MET B 1 221 ? -0.909 -8.094 -23.547 1 97.31 221 MET B N 1
ATOM 4647 C CA . MET B 1 221 ? -1.639 -9.008 -24.422 1 97.31 221 MET B CA 1
ATOM 4648 C C . MET B 1 221 ? -2.27 -8.25 -25.578 1 97.31 221 MET B C 1
ATOM 4650 O O . MET B 1 221 ? -2.473 -8.812 -26.656 1 97.31 221 MET B O 1
ATOM 4654 N N . GLY B 1 222 ? -2.619 -6.926 -25.391 1 94.81 222 GLY B N 1
ATOM 4655 C CA . GLY B 1 222 ? -3.203 -6.121 -26.453 1 94.81 222 GLY B CA 1
ATOM 4656 C C . GLY B 1 222 ? -4.492 -6.699 -27 1 94.81 222 GLY B C 1
ATOM 4657 O O . GLY B 1 222 ? -5.41 -7.016 -26.25 1 94.81 222 GLY B O 1
ATOM 4658 N N . THR B 1 223 ? -4.59 -6.922 -28.281 1 90.62 223 THR B N 1
ATOM 4659 C CA . THR B 1 223 ? -5.797 -7.371 -28.969 1 90.62 223 THR B CA 1
ATOM 4660 C C . THR B 1 223 ? -6.07 -8.844 -28.672 1 90.62 223 THR B C 1
ATOM 4662 O O . THR B 1 223 ? -7.191 -9.32 -28.859 1 90.62 223 THR B O 1
ATOM 4665 N N . GLU B 1 224 ? -5.07 -9.555 -28.172 1 93.12 224 GLU B N 1
ATOM 4666 C CA . GLU B 1 224 ? -5.227 -10.977 -27.891 1 93.12 224 GLU B CA 1
ATOM 4667 C C . GLU B 1 224 ? -5.73 -11.203 -26.453 1 93.12 224 GLU B C 1
ATOM 4669 O O . GLU B 1 224 ? -6.082 -12.32 -26.094 1 93.12 224 GLU B O 1
ATOM 4674 N N . GLY B 1 225 ? -5.699 -10.117 -25.734 1 94.19 225 GLY B N 1
ATOM 4675 C CA . GLY B 1 225 ? -6.121 -10.242 -24.359 1 94.19 225 GLY B CA 1
ATOM 4676 C C . GLY B 1 225 ? -7.605 -9.992 -24.156 1 94.19 225 GLY B C 1
ATOM 4677 O O . GLY B 1 225 ? -8.273 -9.469 -25.047 1 94.19 225 GLY B O 1
ATOM 4678 N N . VAL B 1 226 ? -8.094 -10.477 -23.016 1 94.44 226 VAL B N 1
ATOM 4679 C CA . VAL B 1 226 ? -9.469 -10.227 -22.594 1 94.44 226 VAL B CA 1
ATOM 4680 C C . VAL B 1 226 ? -9.477 -9.203 -21.469 1 94.44 226 VAL B C 1
ATOM 4682 O O . VAL B 1 226 ? -8.539 -9.141 -20.656 1 94.44 226 VAL B O 1
ATOM 4685 N N . ALA B 1 227 ? -10.578 -8.445 -21.422 1 96.62 227 ALA B N 1
ATOM 4686 C CA . ALA B 1 227 ? -10.719 -7.457 -20.359 1 96.62 227 ALA B CA 1
ATOM 4687 C C . ALA B 1 227 ? -10.773 -8.125 -18.984 1 96.62 227 ALA B C 1
ATOM 4689 O O . ALA B 1 227 ? -11.227 -9.266 -18.859 1 96.62 227 ALA B O 1
ATOM 4690 N N . LEU B 1 228 ? -10.297 -7.414 -17.969 1 96.81 228 LEU B N 1
ATOM 4691 C CA . LEU B 1 228 ? -10.359 -7.918 -16.594 1 96.81 228 LEU B CA 1
ATOM 4692 C C . LEU B 1 228 ? -11.805 -8.203 -16.188 1 96.81 228 LEU B C 1
ATOM 4694 O O . LEU B 1 228 ? -12.711 -7.449 -16.547 1 96.81 228 LEU B O 1
ATOM 4698 N N . GLN B 1 229 ? -11.984 -9.312 -15.438 1 96.06 229 GLN B N 1
ATOM 4699 C CA . GLN B 1 229 ? -13.336 -9.742 -15.094 1 96.06 229 GLN B CA 1
ATOM 4700 C C . GLN B 1 229 ? -13.469 -10 -13.594 1 96.06 229 GLN B C 1
ATOM 4702 O O . GLN B 1 229 ? -12.672 -10.742 -13.016 1 96.06 229 GLN B O 1
ATOM 4707 N N . ARG B 1 230 ? -14.469 -9.461 -13.031 1 96.44 230 ARG B N 1
ATOM 4708 C CA . ARG B 1 230 ? -14.742 -9.641 -11.609 1 96.44 230 ARG B CA 1
ATOM 4709 C C . ARG B 1 230 ? -15.07 -11.094 -11.297 1 96.44 230 ARG B C 1
ATOM 4711 O O . ARG B 1 230 ? -15.992 -11.672 -11.875 1 96.44 230 ARG B O 1
ATOM 4718 N N . GLY B 1 231 ? -14.281 -11.664 -10.414 1 94.56 231 GLY B N 1
ATOM 4719 C CA . GLY B 1 231 ? -14.641 -12.922 -9.781 1 94.56 231 GLY B CA 1
ATOM 4720 C C . GLY B 1 231 ? -14.469 -14.117 -10.703 1 94.56 231 GLY B C 1
ATOM 4721 O O . GLY B 1 231 ? -14.906 -15.227 -10.383 1 94.56 231 GLY B O 1
ATOM 4722 N N . LYS B 1 232 ? -13.773 -13.953 -11.812 1 94 232 LYS B N 1
ATOM 4723 C CA . LYS B 1 232 ? -13.719 -15.039 -12.789 1 94 232 LYS B CA 1
ATOM 4724 C C . LYS B 1 232 ? -12.281 -15.492 -13.031 1 94 232 LYS B C 1
ATOM 4726 O O . LYS B 1 232 ? -12.055 -16.531 -13.664 1 94 232 LYS B O 1
ATOM 4731 N N . GLU B 1 233 ? -11.375 -14.758 -12.492 1 94.12 233 GLU B N 1
ATOM 4732 C CA . GLU B 1 233 ? -9.969 -15.047 -12.773 1 94.12 233 GLU B CA 1
ATOM 4733 C C . GLU B 1 233 ? -9.32 -15.82 -11.633 1 94.12 233 GLU B C 1
ATOM 4735 O O . GLU B 1 233 ? -9.914 -15.969 -10.562 1 94.12 233 GLU B O 1
ATOM 4740 N N . ALA B 1 234 ? -8.125 -16.312 -11.797 1 92.81 234 ALA B N 1
ATOM 4741 C CA . ALA B 1 234 ? -7.434 -17.266 -10.93 1 92.81 234 ALA B CA 1
ATOM 4742 C C . ALA B 1 234 ? -7.281 -16.703 -9.516 1 92.81 234 ALA B C 1
ATOM 4744 O O . ALA B 1 234 ? -7.465 -17.438 -8.539 1 92.81 234 ALA B O 1
ATOM 4745 N N . LEU B 1 235 ? -7.012 -15.375 -9.414 1 95.12 235 LEU B N 1
ATOM 4746 C CA . LEU B 1 235 ? -6.617 -14.844 -8.117 1 95.12 235 LEU B CA 1
ATOM 4747 C C . LEU B 1 235 ? -7.648 -13.844 -7.605 1 95.12 235 LEU B C 1
ATOM 4749 O O . LEU B 1 235 ? -7.336 -12.992 -6.766 1 95.12 235 LEU B O 1
ATOM 4753 N N . ASN B 1 236 ? -8.867 -13.891 -8.18 1 95.75 236 ASN B N 1
ATOM 4754 C CA . ASN B 1 236 ? -9.898 -12.992 -7.676 1 95.75 236 ASN B CA 1
ATOM 4755 C C . ASN B 1 236 ? -11.227 -13.711 -7.488 1 95.75 236 ASN B C 1
ATOM 4757 O O . ASN B 1 236 ? -12.289 -13.102 -7.645 1 95.75 236 ASN B O 1
ATOM 4761 N N . GLY B 1 237 ? -11.125 -15.039 -7.258 1 92.19 237 GLY B N 1
ATOM 4762 C CA . GLY B 1 237 ? -12.312 -15.766 -6.852 1 92.19 237 GLY B CA 1
ATOM 4763 C C . GLY B 1 237 ? -12.789 -16.766 -7.891 1 92.19 237 GLY B C 1
ATOM 4764 O O . GLY B 1 237 ? -13.734 -17.516 -7.648 1 92.19 237 GLY B O 1
ATOM 4765 N N . GLY B 1 238 ? -12.117 -16.844 -9.039 1 93.12 238 GLY B N 1
ATOM 4766 C CA . GLY B 1 238 ? -12.531 -17.75 -10.086 1 93.12 238 GLY B CA 1
ATOM 4767 C C . GLY B 1 238 ? -12.203 -19.203 -9.781 1 93.12 238 GLY B C 1
ATOM 4768 O O . GLY B 1 238 ? -12.969 -20.109 -10.141 1 93.12 238 GLY B O 1
ATOM 4769 N N . TYR B 1 239 ? -11.094 -19.484 -9.164 1 95.06 239 TYR B N 1
ATOM 4770 C CA . TYR B 1 239 ? -10.672 -20.844 -8.828 1 95.06 239 TYR B CA 1
ATOM 4771 C C . TYR B 1 239 ? -11.32 -21.297 -7.531 1 95.06 239 TYR B C 1
ATOM 4773 O O . TYR B 1 239 ? -11.438 -20.531 -6.578 1 95.06 239 TYR B O 1
ATOM 4781 N N . ALA B 1 240 ? -11.672 -22.609 -7.492 1 95.38 240 ALA B N 1
ATOM 4782 C CA . ALA B 1 240 ? -12.219 -23.203 -6.273 1 95.38 240 ALA B CA 1
ATOM 4783 C C . ALA B 1 240 ? -11.172 -23.25 -5.164 1 95.38 240 ALA B C 1
ATOM 4785 O O . ALA B 1 240 ? -11.5 -23.125 -3.984 1 95.38 240 ALA B O 1
ATOM 4786 N N . CYS B 1 241 ? -9.922 -23.359 -5.547 1 96.62 241 CYS B N 1
ATOM 4787 C CA . CYS B 1 241 ? -8.844 -23.531 -4.578 1 96.62 241 CYS B CA 1
ATOM 4788 C C . CYS B 1 241 ? -8.336 -22.172 -4.094 1 96.62 241 CYS B C 1
ATOM 4790 O O . CYS B 1 241 ? -7.328 -22.094 -3.389 1 96.62 241 CYS B O 1
ATOM 4792 N N . TYR B 1 242 ? -9.008 -21.094 -4.512 1 96.44 242 TYR B N 1
ATOM 4793 C CA . TYR B 1 242 ? -8.727 -19.719 -4.09 1 96.44 242 TYR B CA 1
ATOM 4794 C C . TYR B 1 242 ? -10.023 -18.953 -3.846 1 96.44 242 TYR B C 1
ATOM 4796 O O . TYR B 1 242 ? -10.516 -18.266 -4.734 1 96.44 242 TYR B O 1
ATOM 4804 N N . GLY B 1 243 ? -10.492 -19.047 -2.58 1 96.44 243 GLY B N 1
ATOM 4805 C CA . GLY B 1 243 ? -11.812 -18.484 -2.33 1 96.44 243 GLY B CA 1
ATOM 4806 C C . GLY B 1 243 ? -12.164 -18.422 -0.856 1 96.44 243 GLY B C 1
ATOM 4807 O O . GLY B 1 243 ? -11.367 -18.828 -0.005 1 96.44 243 GLY B O 1
ATOM 4808 N N . LEU B 1 244 ? -13.273 -17.812 -0.569 1 97.81 244 LEU B N 1
ATOM 4809 C CA . LEU B 1 244 ? -13.852 -17.719 0.768 1 97.81 244 LEU B CA 1
ATOM 4810 C C . LEU B 1 244 ? -15.039 -18.672 0.916 1 97.81 244 LEU B C 1
ATOM 4812 O O . LEU B 1 244 ? -15.883 -18.75 0.026 1 97.81 244 LEU B O 1
ATOM 4816 N N . TYR B 1 245 ? -15.094 -19.344 2.045 1 98.31 245 TYR B N 1
ATOM 4817 C CA . TYR B 1 245 ? -16.141 -20.328 2.283 1 98.31 245 TYR B CA 1
ATOM 4818 C C . TYR B 1 245 ? -16.734 -20.172 3.676 1 98.31 245 TYR B C 1
ATOM 4820 O O . TYR B 1 245 ? -16.016 -20.062 4.664 1 98.31 245 TYR B O 1
ATOM 4828 N N . ARG B 1 246 ? -18.016 -20.188 3.734 1 98.38 246 ARG B N 1
ATOM 4829 C CA . ARG B 1 246 ? -18.766 -19.953 4.969 1 98.38 246 ARG B CA 1
ATOM 4830 C C . ARG B 1 246 ? -18.875 -21.234 5.785 1 98.38 246 ARG B C 1
ATOM 4832 O O . ARG B 1 246 ? -19.078 -22.312 5.23 1 98.38 246 ARG B O 1
ATOM 4839 N N . THR B 1 247 ? -18.75 -21.109 7.109 1 98.69 247 THR B N 1
ATOM 4840 C CA . THR B 1 247 ? -18.906 -22.234 8.016 1 98.69 247 THR B CA 1
ATOM 4841 C C . THR B 1 247 ? -20.312 -22.266 8.609 1 98.69 247 THR B C 1
ATOM 4843 O O . THR B 1 247 ? -21.094 -21.344 8.398 1 98.69 247 THR B O 1
ATOM 4846 N N . ALA B 1 248 ? -20.578 -23.25 9.375 1 98.62 248 ALA B N 1
ATOM 4847 C CA . ALA B 1 248 ? -21.922 -23.484 9.906 1 98.62 248 ALA B CA 1
ATOM 4848 C C . ALA B 1 248 ? -22.344 -22.359 10.859 1 98.62 248 ALA B C 1
ATOM 4850 O O . ALA B 1 248 ? -23.531 -22.094 11.023 1 98.62 248 ALA B O 1
ATOM 4851 N N . ASP B 1 249 ? -21.422 -21.766 11.523 1 98.25 249 ASP B N 1
ATOM 4852 C CA . ASP B 1 249 ? -21.703 -20.719 12.508 1 98.25 249 ASP B CA 1
ATOM 4853 C C . ASP B 1 249 ? -21.516 -19.328 11.906 1 98.25 249 ASP B C 1
ATOM 4855 O O . ASP B 1 249 ? -21.156 -18.391 12.617 1 98.25 249 ASP B O 1
ATOM 4859 N N . ASP B 1 250 ? -21.609 -19.203 10.633 1 97.5 250 ASP B N 1
ATOM 4860 C CA . ASP B 1 250 ? -21.609 -17.953 9.875 1 97.5 250 ASP B CA 1
ATOM 4861 C C . ASP B 1 250 ? -20.266 -17.234 9.984 1 97.5 250 ASP B C 1
ATOM 4863 O O . ASP B 1 250 ? -20.219 -16 10.023 1 97.5 250 ASP B O 1
ATOM 4867 N N . ARG B 1 251 ? -19.266 -18.031 10.219 1 98.19 251 ARG B N 1
ATOM 4868 C CA . ARG B 1 251 ? -17.891 -17.562 10.078 1 98.19 251 ARG B CA 1
ATOM 4869 C C . ARG B 1 251 ? -17.312 -17.953 8.727 1 98.19 251 ARG B C 1
ATOM 4871 O O . ARG B 1 251 ? -18.031 -18.469 7.859 1 98.19 251 ARG B O 1
ATOM 4878 N N . TRP B 1 252 ? -16.016 -17.609 8.469 1 98.56 252 TRP B N 1
ATOM 4879 C CA . TRP B 1 252 ? -15.508 -17.781 7.113 1 98.56 252 TRP B CA 1
ATOM 4880 C C . TRP B 1 252 ? -14.086 -18.328 7.133 1 98.56 252 TRP B C 1
ATOM 4882 O O . TRP B 1 252 ? -13.289 -17.969 8 1 98.56 252 TRP B O 1
ATOM 4892 N N . LEU B 1 253 ? -13.781 -19.141 6.113 1 98.56 253 LEU B N 1
ATOM 4893 C CA . LEU B 1 253 ? -12.438 -19.641 5.832 1 98.56 253 LEU B CA 1
ATOM 4894 C C . LEU B 1 253 ? -11.914 -19.078 4.516 1 98.56 253 LEU B C 1
ATOM 4896 O O . LEU B 1 253 ? -12.648 -18.984 3.533 1 98.56 253 LEU B O 1
ATOM 4900 N N . ALA B 1 254 ? -10.68 -18.656 4.523 1 98.38 254 ALA B N 1
ATOM 4901 C CA . ALA B 1 254 ? -9.953 -18.297 3.309 1 98.38 254 ALA B CA 1
ATOM 4902 C C . ALA B 1 254 ? -9.086 -19.469 2.836 1 98.38 254 ALA B C 1
ATOM 4904 O O . ALA B 1 254 ? -8.102 -19.828 3.494 1 98.38 254 ALA B O 1
ATOM 4905 N N . VAL B 1 255 ? -9.422 -20.016 1.705 1 98.12 255 VAL B N 1
ATOM 4906 C CA . VAL B 1 255 ? -8.648 -21.078 1.08 1 98.12 255 VAL B CA 1
ATOM 4907 C C . VAL B 1 255 ? -7.797 -20.516 -0.05 1 98.12 255 VAL B C 1
ATOM 4909 O O . VAL B 1 255 ? -8.32 -20.047 -1.062 1 98.12 255 VAL B O 1
ATOM 4912 N N . GLY B 1 256 ? -6.496 -20.547 0.145 1 97.44 256 GLY B N 1
ATOM 4913 C CA . GLY B 1 256 ? -5.543 -20.125 -0.873 1 97.44 256 GLY B CA 1
ATOM 4914 C C . GLY B 1 256 ? -4.59 -21.234 -1.285 1 97.44 256 GLY B C 1
ATOM 4915 O O . GLY B 1 256 ? -3.373 -21.047 -1.295 1 97.44 256 GLY B O 1
ATOM 4916 N N . ALA B 1 257 ? -5.168 -22.422 -1.541 1 97.62 257 ALA B N 1
ATOM 4917 C CA . ALA B 1 257 ? -4.387 -23.609 -1.87 1 97.62 257 ALA B CA 1
ATOM 4918 C C . ALA B 1 257 ? -4.121 -23.703 -3.369 1 97.62 257 ALA B C 1
ATOM 4920 O O . ALA B 1 257 ? -4.555 -24.641 -4.031 1 97.62 257 ALA B O 1
ATOM 4921 N N . LEU B 1 258 ? -3.303 -22.859 -3.869 1 95.5 258 LEU B N 1
ATOM 4922 C CA . LEU B 1 258 ? -3.127 -22.656 -5.301 1 95.5 258 LEU B CA 1
ATOM 4923 C C . LEU B 1 258 ? -2.352 -23.812 -5.926 1 95.5 258 LEU B C 1
ATOM 4925 O O . LEU B 1 258 ? -2.725 -24.312 -6.988 1 95.5 258 LEU B O 1
ATOM 4929 N N . GLU B 1 259 ? -1.208 -24.234 -5.305 1 95.12 259 GLU B N 1
ATOM 4930 C CA . GLU B 1 259 ? -0.434 -25.344 -5.848 1 95.12 259 GLU B CA 1
ATOM 4931 C C . GLU B 1 259 ? -1.172 -26.672 -5.676 1 95.12 259 GLU B C 1
ATOM 4933 O O . GLU B 1 259 ? -1.778 -26.922 -4.633 1 95.12 259 GLU B O 1
ATOM 4938 N N . PRO B 1 260 ? -1.05 -27.531 -6.621 1 95.94 260 PRO B N 1
ATOM 4939 C CA . PRO B 1 260 ? -1.778 -28.797 -6.562 1 95.94 260 PRO B CA 1
ATOM 4940 C C . PRO B 1 260 ? -1.488 -29.594 -5.289 1 95.94 260 PRO B C 1
ATOM 4942 O O . PRO B 1 260 ? -2.391 -30.219 -4.727 1 95.94 260 PRO B O 1
ATOM 4945 N N . LYS B 1 261 ? -0.294 -29.547 -4.82 1 96.31 261 LYS B N 1
ATOM 4946 C CA . LYS B 1 261 ? 0.045 -30.312 -3.619 1 96.31 261 LYS B CA 1
ATOM 4947 C C . LYS B 1 261 ? -0.75 -29.812 -2.414 1 96.31 261 LYS B C 1
ATOM 4949 O O . LYS B 1 261 ? -1.188 -30.609 -1.583 1 96.31 261 LYS B O 1
ATOM 4954 N N . PH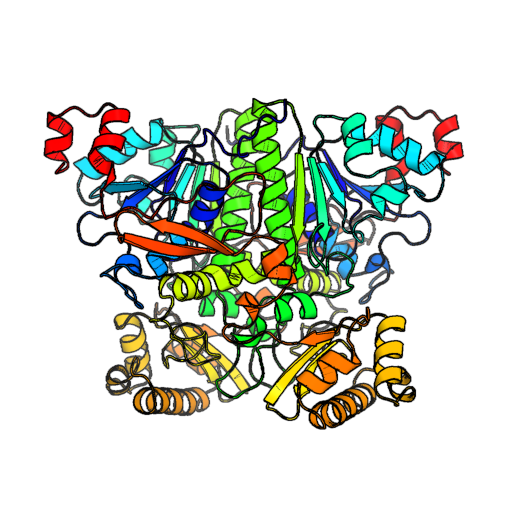E B 1 262 ? -0.971 -28.516 -2.311 1 97.44 262 PHE B N 1
ATOM 4955 C CA . PHE B 1 262 ? -1.733 -27.953 -1.201 1 97.44 262 PHE B CA 1
ATOM 4956 C C . PHE B 1 262 ? -3.207 -28.328 -1.318 1 97.44 262 PHE B C 1
ATOM 4958 O O . PHE B 1 262 ? -3.822 -28.766 -0.345 1 97.44 262 PHE B O 1
ATOM 4965 N N . PHE B 1 263 ? -3.785 -28.203 -2.537 1 97.88 263 PHE B N 1
ATOM 4966 C CA . PHE B 1 263 ? -5.207 -28.484 -2.689 1 97.88 263 PHE B CA 1
ATOM 4967 C C . PHE B 1 263 ? -5.488 -29.969 -2.551 1 97.88 263 PHE B C 1
ATOM 4969 O O . PHE B 1 263 ? -6.535 -30.359 -2.031 1 97.88 263 PHE B O 1
ATOM 4976 N N . ALA B 1 264 ? -4.543 -30.766 -3.02 1 97.94 264 ALA B N 1
ATOM 4977 C CA . ALA B 1 264 ? -4.672 -32.219 -2.787 1 97.94 264 ALA B CA 1
ATOM 4978 C C . ALA B 1 264 ? -4.801 -32.5 -1.297 1 97.94 264 ALA B C 1
ATOM 4980 O O . ALA B 1 264 ? -5.617 -33.344 -0.896 1 97.94 264 ALA B O 1
ATOM 4981 N N . GLY B 1 265 ? -3.955 -31.875 -0.509 1 97.81 265 GLY B N 1
ATOM 4982 C CA . GLY B 1 265 ? -4.047 -32.031 0.933 1 97.81 265 GLY B CA 1
ATOM 4983 C C . GLY B 1 265 ? -5.387 -31.594 1.497 1 97.81 265 GLY B C 1
ATOM 4984 O O . GLY B 1 265 ? -5.934 -32.25 2.385 1 97.81 265 GLY B O 1
ATOM 4985 N N . VAL B 1 266 ? -5.926 -30.484 0.979 1 98.12 266 VAL B N 1
ATOM 4986 C CA . VAL B 1 266 ? -7.238 -30.016 1.402 1 98.12 266 VAL B CA 1
ATOM 4987 C C . VAL B 1 266 ? -8.297 -31.062 1.083 1 98.12 266 VAL B C 1
ATOM 4989 O O . VAL B 1 266 ? -9.102 -31.422 1.946 1 98.12 266 VAL B O 1
ATOM 4992 N N . CYS B 1 267 ? -8.281 -31.594 -0.107 1 97.88 267 CYS B N 1
ATOM 4993 C CA . CYS B 1 267 ? -9.258 -32.594 -0.546 1 97.88 267 CYS B CA 1
ATOM 4994 C C . CYS B 1 267 ? -9.172 -33.844 0.307 1 97.88 267 CYS B C 1
ATOM 4996 O O . CYS B 1 267 ? -10.203 -34.406 0.688 1 97.88 267 CYS B O 1
ATOM 4998 N N . GLU B 1 268 ? -8.016 -34.219 0.6 1 97.38 268 GLU B N 1
ATOM 4999 C CA . GLU B 1 268 ? -7.812 -35.406 1.424 1 97.38 268 GLU B CA 1
ATOM 5000 C C . GLU B 1 268 ? -8.406 -35.219 2.816 1 97.38 268 GLU B C 1
ATOM 5002 O O . GLU B 1 268 ? -9.086 -36.125 3.33 1 97.38 268 GLU B O 1
ATOM 5007 N N . ARG B 1 269 ? -8.102 -34.125 3.412 1 97 269 ARG B N 1
ATOM 5008 C CA . ARG B 1 269 ? -8.609 -33.844 4.754 1 97 269 ARG B CA 1
ATOM 5009 C C . ARG B 1 269 ? -10.133 -33.75 4.758 1 97 269 ARG B C 1
ATOM 5011 O O . ARG B 1 269 ? -10.766 -34 5.781 1 97 269 ARG B O 1
ATOM 5018 N N . LEU B 1 270 ? -10.719 -33.438 3.584 1 97.44 270 LEU B N 1
ATOM 5019 C CA . LEU B 1 270 ? -12.172 -33.312 3.461 1 97.44 270 LEU B CA 1
ATOM 5020 C C . LEU B 1 270 ? -12.781 -34.656 3.088 1 97.44 270 LEU B C 1
ATOM 5022 O O . LEU B 1 270 ? -14.008 -34.812 3.047 1 97.44 270 LEU B O 1
ATOM 5026 N N . GLY B 1 271 ? -11.945 -35.656 2.752 1 97.19 271 GLY B N 1
ATOM 5027 C CA . GLY B 1 271 ? -12.406 -36.969 2.334 1 97.19 271 GLY B CA 1
ATOM 5028 C C . GLY B 1 271 ? -12.953 -36.969 0.917 1 97.19 271 GLY B C 1
ATOM 5029 O O . GLY B 1 271 ? -13.828 -37.781 0.591 1 97.19 271 GLY B O 1
ATOM 5030 N N . ARG B 1 272 ? -12.508 -36.031 0.156 1 97.69 272 ARG B N 1
ATOM 5031 C CA . ARG B 1 272 ? -12.984 -35.875 -1.215 1 97.69 272 ARG B CA 1
ATOM 5032 C C . ARG B 1 272 ? -11.828 -35.688 -2.186 1 97.69 272 ARG B C 1
ATOM 5034 O O . ARG B 1 272 ? -11.773 -34.656 -2.885 1 97.69 272 ARG B O 1
ATOM 5041 N N . PRO B 1 273 ? -10.945 -36.656 -2.344 1 97.62 273 PRO B N 1
ATOM 5042 C CA . PRO B 1 273 ? -9.75 -36.5 -3.178 1 97.62 273 PRO B CA 1
ATOM 5043 C C . PRO B 1 273 ? -10.086 -36.25 -4.645 1 97.62 273 PRO B C 1
ATOM 5045 O O . PRO B 1 273 ? -9.305 -35.594 -5.359 1 97.62 273 PRO B O 1
ATOM 5048 N N . GLU B 1 274 ? -11.281 -36.562 -5.113 1 96.25 274 GLU B N 1
ATOM 5049 C CA . GLU B 1 274 ? -11.68 -36.469 -6.516 1 96.25 274 GLU B CA 1
ATOM 5050 C C . GLU B 1 274 ? -11.891 -35 -6.91 1 96.25 274 GLU B C 1
ATOM 5052 O O . GLU B 1 274 ? -11.898 -34.656 -8.102 1 96.25 274 GLU B O 1
ATOM 5057 N N . LEU B 1 275 ? -12.008 -34.125 -5.992 1 97.06 275 LEU B N 1
ATOM 5058 C CA . LEU B 1 275 ? -12.266 -32.719 -6.277 1 97.06 275 LEU B CA 1
ATOM 5059 C C . LEU B 1 275 ? -11.047 -32.062 -6.93 1 97.06 275 LEU B C 1
ATOM 5061 O O . LEU B 1 275 ? -11.172 -31.031 -7.59 1 97.06 275 LEU B O 1
ATOM 5065 N N . LEU B 1 276 ? -9.859 -32.625 -6.719 1 96.56 276 LEU B N 1
ATOM 5066 C CA . LEU B 1 276 ? -8.625 -32.094 -7.266 1 96.56 276 LEU B CA 1
ATOM 5067 C C . LEU B 1 276 ? -8.68 -32.031 -8.789 1 96.56 276 LEU B C 1
ATOM 5069 O O . LEU B 1 276 ? -8.125 -31.109 -9.398 1 96.56 276 LEU B O 1
ATOM 5073 N N . GLU B 1 277 ? -9.406 -32.938 -9.406 1 93.88 277 GLU B N 1
ATOM 5074 C CA . GLU B 1 277 ? -9.422 -33.094 -10.859 1 93.88 277 GLU B CA 1
ATOM 5075 C C . GLU B 1 277 ? -9.914 -31.828 -11.562 1 93.88 277 GLU B C 1
ATOM 5077 O O . GLU B 1 277 ? -9.406 -31.469 -12.625 1 93.88 277 GLU B O 1
ATOM 5082 N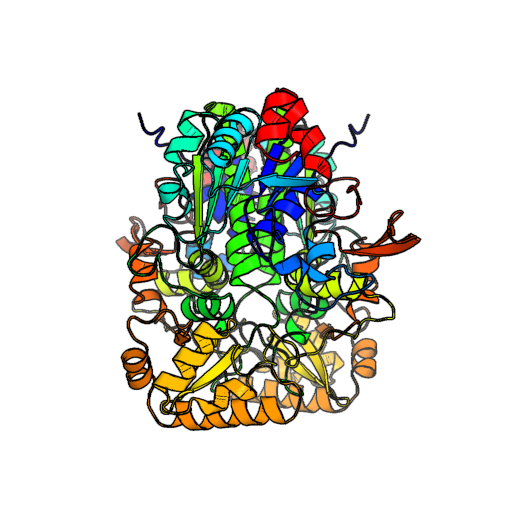 N . ASP B 1 278 ? -10.875 -31.125 -10.922 1 92.5 278 ASP B N 1
ATOM 5083 C CA . ASP B 1 278 ? -11.492 -29.984 -11.586 1 92.5 278 ASP B CA 1
ATOM 5084 C C . ASP B 1 278 ? -11.234 -28.703 -10.82 1 92.5 278 ASP B C 1
ATOM 5086 O O . ASP B 1 278 ? -11.938 -27.703 -11.008 1 92.5 278 ASP B O 1
ATOM 5090 N N . ALA B 1 279 ? -10.211 -28.781 -10.062 1 89.62 279 ALA B N 1
ATOM 5091 C CA . ALA B 1 279 ? -9.984 -27.641 -9.172 1 89.62 279 ALA B CA 1
ATOM 5092 C C . ALA B 1 279 ? -9.586 -26.406 -9.969 1 89.62 279 ALA B C 1
ATOM 5094 O O . ALA B 1 279 ? -9.867 -25.266 -9.562 1 89.62 279 ALA B O 1
ATOM 5095 N N . TYR B 1 280 ? -8.953 -26.547 -11.125 1 91.44 280 TYR B N 1
ATOM 5096 C CA . TYR B 1 280 ? -8.414 -25.453 -11.914 1 91.44 280 TYR B CA 1
ATOM 5097 C C . TYR B 1 280 ? -9.203 -25.266 -13.203 1 91.44 280 TYR B C 1
ATOM 5099 O O . TYR B 1 280 ? -8.812 -24.484 -14.078 1 91.44 280 TYR B O 1
ATOM 5107 N N . ALA B 1 281 ? -10.25 -26.016 -13.344 1 89.56 281 ALA B N 1
ATOM 5108 C CA . ALA B 1 281 ? -11.047 -25.969 -14.57 1 89.56 281 ALA B CA 1
ATOM 5109 C C . ALA B 1 281 ? -11.914 -24.703 -14.602 1 89.56 281 ALA B C 1
ATOM 5111 O O . ALA B 1 281 ? -12.469 -24.297 -13.578 1 89.56 281 ALA B O 1
ATOM 5112 N N . PRO B 1 282 ? -11.914 -24.047 -15.719 1 81.69 282 PRO B N 1
ATOM 5113 C CA . PRO B 1 282 ? -12.852 -22.938 -15.852 1 81.69 282 PRO B CA 1
ATOM 5114 C C . PRO B 1 282 ? -14.297 -23.391 -16.031 1 81.69 282 PRO B C 1
ATOM 5116 O O . PRO B 1 282 ? -14.555 -24.578 -16.234 1 81.69 282 PRO B O 1
ATOM 5119 N N . GLY B 1 283 ? -15.203 -22.531 -15.836 1 84.25 283 GLY B N 1
ATOM 5120 C CA . GLY B 1 283 ? -16.594 -22.766 -16.188 1 84.25 283 GLY B CA 1
ATOM 5121 C C . GLY B 1 283 ? -17.312 -23.672 -15.203 1 84.25 283 GLY B C 1
ATOM 5122 O O . GLY B 1 283 ? -17.141 -23.547 -13.992 1 84.25 283 GLY B O 1
ATOM 5123 N N . GLU B 1 284 ? -18.016 -24.594 -15.711 1 89.5 284 GLU B N 1
ATOM 5124 C CA . GLU B 1 284 ? -18.953 -25.391 -14.922 1 89.5 284 GLU B CA 1
ATOM 5125 C C . GLU B 1 284 ? -18.203 -26.391 -14.031 1 89.5 284 GLU B C 1
ATOM 5127 O O . GLU B 1 284 ? -18.625 -26.641 -12.898 1 89.5 284 GLU B O 1
ATOM 5132 N N . SER B 1 285 ? -17.141 -27 -14.539 1 92.44 285 SER B N 1
ATOM 5133 C CA . SER B 1 285 ? -16.406 -27.984 -13.766 1 92.44 285 SER B CA 1
ATOM 5134 C C . SER B 1 285 ? -15.805 -27.375 -12.5 1 92.44 285 SER B C 1
ATOM 5136 O O . SER B 1 285 ? -15.922 -27.938 -11.414 1 92.44 285 SER B O 1
ATOM 5138 N N . GLY B 1 286 ? -15.242 -26.25 -12.695 1 93.38 286 GLY B N 1
ATOM 5139 C CA . GLY B 1 286 ? -14.727 -25.531 -11.539 1 93.38 286 GLY B CA 1
ATOM 5140 C C . GLY B 1 286 ? -15.805 -25.078 -10.586 1 93.38 286 GLY B C 1
ATOM 5141 O O . GLY B 1 286 ? -15.633 -25.141 -9.367 1 93.38 286 GLY B O 1
ATOM 5142 N N . ALA B 1 287 ? -16.875 -24.672 -11.141 1 93.56 287 ALA B N 1
ATOM 5143 C CA . ALA B 1 287 ? -18 -24.219 -10.336 1 93.56 287 ALA B CA 1
ATOM 5144 C C . ALA B 1 287 ? -18.562 -25.344 -9.477 1 93.56 287 ALA B C 1
ATOM 5146 O O . ALA B 1 287 ? -19.016 -25.094 -8.352 1 93.56 287 ALA B O 1
ATOM 5147 N N . ARG B 1 288 ? -18.531 -26.531 -9.984 1 95.69 288 ARG B N 1
ATOM 5148 C CA . ARG B 1 288 ? -19 -27.688 -9.234 1 95.69 288 ARG B CA 1
ATOM 5149 C C . ARG B 1 288 ? -18.125 -27.938 -8.008 1 95.69 288 ARG B C 1
ATOM 5151 O O . ARG B 1 288 ? -18.625 -28.266 -6.934 1 95.69 288 ARG B O 1
ATOM 5158 N N . VAL B 1 289 ? -16.828 -27.859 -8.242 1 97.38 289 VAL B N 1
ATOM 5159 C CA . VAL B 1 289 ? -15.906 -28.047 -7.129 1 97.38 289 VAL B CA 1
ATOM 5160 C C . VAL B 1 289 ? -16.156 -26.984 -6.07 1 97.38 289 VAL B C 1
ATOM 5162 O O . VAL B 1 289 ? -16.219 -27.281 -4.875 1 97.38 289 VAL B O 1
ATOM 5165 N N . LYS B 1 290 ? -16.344 -25.797 -6.488 1 96.5 290 LYS B N 1
ATOM 5166 C CA . LYS B 1 290 ? -16.609 -24.688 -5.57 1 96.5 290 LYS B CA 1
ATOM 5167 C C . LYS B 1 290 ? -17.906 -24.938 -4.785 1 96.5 290 LYS B C 1
ATOM 5169 O O . LYS B 1 290 ? -17.953 -24.672 -3.58 1 96.5 290 LYS B O 1
ATOM 5174 N N . ALA B 1 291 ? -18.875 -25.328 -5.465 1 97.06 291 ALA B N 1
ATOM 5175 C CA . ALA B 1 291 ? -20.141 -25.641 -4.824 1 97.06 291 ALA B CA 1
ATOM 5176 C C . ALA B 1 291 ? -20 -26.734 -3.783 1 97.06 291 ALA B C 1
ATOM 5178 O O . ALA B 1 291 ? -20.609 -26.688 -2.717 1 97.06 291 ALA B O 1
ATOM 5179 N N . GLU B 1 292 ? -19.219 -27.719 -4.133 1 97.88 292 GLU B N 1
ATOM 5180 C CA . GLU B 1 292 ? -19 -28.812 -3.199 1 97.88 292 GLU B CA 1
ATOM 5181 C C . GLU B 1 292 ? -18.234 -28.344 -1.965 1 97.88 292 GLU B C 1
ATOM 5183 O O . GLU B 1 292 ? -18.562 -28.734 -0.841 1 97.88 292 GLU B O 1
ATOM 5188 N N . LEU B 1 293 ? -17.234 -27.547 -2.133 1 98.31 293 LEU B N 1
ATOM 5189 C CA . LEU B 1 293 ? -16.5 -26.984 -1 1 98.31 293 LEU B CA 1
ATOM 5190 C C . LEU B 1 293 ? -17.438 -26.156 -0.124 1 98.31 293 LEU B C 1
ATOM 5192 O O . LEU B 1 293 ? -17.375 -26.219 1.105 1 98.31 293 LEU B O 1
ATOM 5196 N N . THR B 1 294 ? -18.234 -25.344 -0.773 1 98.19 294 THR B N 1
ATOM 5197 C CA . THR B 1 294 ? -19.219 -24.531 -0.054 1 98.19 294 THR B CA 1
ATOM 5198 C C . THR B 1 294 ? -20.094 -25.406 0.833 1 98.19 294 THR B C 1
ATOM 5200 O O . THR B 1 294 ? -20.312 -25.094 2.004 1 98.19 294 THR B O 1
ATOM 5203 N N . ARG B 1 295 ? -20.578 -26.438 0.265 1 98.38 295 ARG B N 1
ATOM 5204 C CA . ARG B 1 295 ? -21.438 -27.359 1.005 1 98.38 295 ARG B CA 1
ATOM 5205 C C . ARG B 1 295 ? -20.688 -27.984 2.174 1 98.38 295 ARG B C 1
ATOM 5207 O O . ARG B 1 295 ? -21.188 -28.016 3.301 1 98.38 295 ARG B O 1
ATOM 5214 N N . LEU B 1 296 ? -19.5 -28.484 1.931 1 98.5 296 LEU B N 1
ATOM 5215 C CA . LEU B 1 296 ? -18.719 -29.203 2.93 1 98.5 296 LEU B CA 1
ATOM 5216 C C . LEU B 1 296 ? -18.359 -28.297 4.098 1 98.5 296 LEU B C 1
ATOM 5218 O O . LEU B 1 296 ? -18.562 -28.656 5.258 1 98.5 296 LEU B O 1
ATOM 5222 N N . PHE B 1 297 ? -17.875 -27.094 3.922 1 98.69 297 PHE B N 1
ATOM 5223 C CA . PHE B 1 297 ? -17.422 -26.203 4.98 1 98.69 297 PHE B CA 1
ATOM 5224 C C . PHE B 1 297 ? -18.594 -25.688 5.801 1 98.69 297 PHE B C 1
ATOM 5226 O O . PHE B 1 297 ? -18.438 -25.312 6.965 1 98.69 297 PHE B O 1
ATOM 5233 N N . ALA B 1 298 ? -19.766 -25.719 5.199 1 98.62 298 ALA B N 1
ATOM 5234 C CA . ALA B 1 298 ? -20.969 -25.25 5.891 1 98.62 298 ALA B CA 1
ATOM 5235 C C . ALA B 1 298 ? -21.469 -26.297 6.879 1 98.62 298 ALA B C 1
ATOM 5237 O O . ALA B 1 298 ? -22.375 -26.047 7.66 1 98.62 298 ALA B O 1
ATOM 5238 N N . GLU B 1 299 ? -20.859 -27.422 6.906 1 98.56 299 GLU B N 1
ATOM 5239 C CA . GLU B 1 299 ? -21.344 -28.531 7.73 1 98.56 299 GLU B CA 1
ATOM 5240 C C . GLU B 1 299 ? -20.891 -28.375 9.18 1 98.56 299 GLU B C 1
ATOM 5242 O O . GLU B 1 299 ? -21.5 -28.953 10.086 1 98.56 299 GLU B O 1
ATOM 5247 N N . HIS B 1 300 ? -19.797 -27.719 9.445 1 98.69 300 HIS B N 1
ATOM 5248 C CA . HIS B 1 300 ? -19.234 -27.609 10.789 1 98.69 300 HIS B CA 1
ATOM 5249 C C . HIS B 1 300 ? -18.828 -26.188 11.102 1 98.69 300 HIS B C 1
ATOM 5251 O O . HIS B 1 300 ? -18.625 -25.375 10.188 1 98.69 300 HIS B O 1
ATOM 5257 N N . PRO B 1 301 ? -18.812 -25.859 12.398 1 98.75 301 PRO B N 1
ATOM 5258 C CA . PRO B 1 301 ? -18.391 -24.516 12.781 1 98.75 301 PRO B CA 1
ATOM 5259 C C . PRO B 1 301 ? -16.906 -24.266 12.539 1 98.75 301 PRO B C 1
ATOM 5261 O O . PRO B 1 301 ? -16.141 -25.203 12.312 1 98.75 301 PRO B O 1
ATOM 5264 N N . LEU B 1 302 ? -16.5 -23.078 12.609 1 98.5 302 LEU B N 1
ATOM 5265 C CA . LEU B 1 302 ? -15.141 -22.656 12.32 1 98.5 302 LEU B CA 1
ATOM 5266 C C . LEU B 1 302 ? -14.148 -23.422 13.195 1 98.5 302 LEU B C 1
ATOM 5268 O O . LEU B 1 302 ? -13.102 -23.875 12.719 1 98.5 302 LEU B O 1
ATOM 5272 N N . ALA B 1 303 ? -14.461 -23.562 14.461 1 98.25 303 ALA B N 1
ATOM 5273 C CA . ALA B 1 303 ? -13.562 -24.219 15.406 1 98.25 303 ALA B CA 1
ATOM 5274 C C . ALA B 1 303 ? -13.234 -25.641 14.953 1 98.25 303 ALA B C 1
ATOM 5276 O O . ALA B 1 303 ? -12.109 -26.109 15.117 1 98.25 303 ALA B O 1
ATOM 5277 N N . TYR B 1 304 ? -14.211 -26.328 14.406 1 98.44 304 TYR B N 1
ATOM 5278 C CA . TYR B 1 304 ? -14.008 -27.672 13.883 1 98.44 304 TYR B CA 1
ATOM 5279 C C . TYR B 1 304 ? -12.969 -27.672 12.773 1 98.44 304 TYR B C 1
ATOM 5281 O O . TYR B 1 304 ? -12.055 -28.516 12.766 1 98.44 304 TYR B O 1
ATOM 5289 N N . TRP B 1 305 ? -13.07 -26.797 11.875 1 98.38 305 TRP B N 1
ATOM 5290 C CA . TRP B 1 305 ? -12.172 -26.75 10.727 1 98.38 305 TRP B CA 1
ATOM 5291 C C . TRP B 1 305 ? -10.781 -26.297 11.141 1 98.38 305 TRP B C 1
ATOM 5293 O O . TRP B 1 305 ? -9.781 -26.781 10.602 1 98.38 305 TRP B O 1
ATOM 5303 N N . GLN B 1 306 ? -10.711 -25.312 12.062 1 97.25 306 GLN B N 1
ATOM 5304 C CA . GLN B 1 306 ? -9.414 -24.906 12.586 1 97.25 306 GLN B CA 1
ATOM 5305 C C . GLN B 1 306 ? -8.664 -26.094 13.188 1 97.25 306 GLN B C 1
ATOM 5307 O O . GLN B 1 306 ? -7.453 -26.25 12.984 1 97.25 306 GLN B O 1
ATOM 5312 N N . GLU B 1 307 ? -9.336 -26.906 13.859 1 97.19 307 GLU B N 1
ATOM 5313 C CA . GLU B 1 307 ? -8.734 -28.109 14.43 1 97.19 307 GLU B CA 1
ATOM 5314 C C . GLU B 1 307 ? -8.336 -29.094 13.336 1 97.19 307 GLU B C 1
ATOM 5316 O O . GLU B 1 307 ? -7.246 -29.672 13.383 1 97.19 307 GLU B O 1
ATOM 5321 N N . ARG B 1 308 ? -9.188 -29.281 12.406 1 96.75 308 ARG B N 1
ATOM 5322 C CA . ARG B 1 308 ? -8.984 -30.25 11.344 1 96.75 308 ARG B CA 1
ATOM 5323 C C . ARG B 1 308 ? -7.762 -29.891 10.5 1 96.75 308 ARG B C 1
ATOM 5325 O O . ARG B 1 308 ? -7.066 -30.781 10 1 96.75 308 ARG B O 1
ATOM 5332 N N . PHE B 1 309 ? -7.52 -28.641 10.305 1 96.5 309 PHE B N 1
ATOM 5333 C CA . PHE B 1 309 ? -6.43 -28.203 9.438 1 96.5 309 PHE B CA 1
ATOM 5334 C C . PHE B 1 309 ? -5.238 -27.734 10.258 1 96.5 309 PHE B C 1
ATOM 5336 O O . PHE B 1 309 ? -4.242 -27.266 9.711 1 96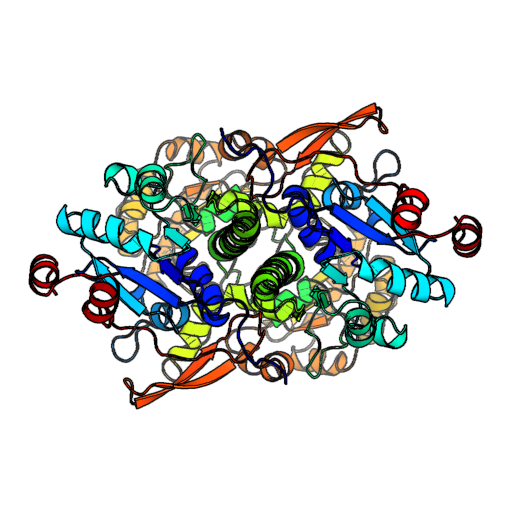.5 309 PHE B O 1
ATOM 5343 N N . ALA B 1 310 ? -5.336 -27.859 11.578 1 92.31 310 ALA B N 1
ATOM 5344 C CA . ALA B 1 310 ? -4.266 -27.406 12.469 1 92.31 310 ALA B CA 1
ATOM 5345 C C . ALA B 1 310 ? -2.953 -28.109 12.141 1 92.31 310 ALA B C 1
ATOM 5347 O O . ALA B 1 310 ? -2.938 -29.312 11.859 1 92.31 310 ALA B O 1
ATOM 5348 N N . GLY B 1 311 ? -1.837 -27.312 12.148 1 88 311 GLY B N 1
ATOM 5349 C CA . GLY B 1 311 ? -0.513 -27.875 11.961 1 88 311 GLY B CA 1
ATOM 5350 C C . GLY B 1 311 ? -0.202 -28.203 10.516 1 88 311 GLY B C 1
ATOM 5351 O O . GLY B 1 311 ? 0.852 -28.766 10.203 1 88 311 GLY B O 1
ATOM 5352 N N . SER B 1 312 ? -1.103 -27.875 9.641 1 88.69 312 SER B N 1
ATOM 5353 C CA . SER B 1 312 ? -0.875 -28.156 8.227 1 88.69 312 SER B CA 1
ATOM 5354 C C . SER B 1 312 ? -0.396 -26.922 7.477 1 88.69 312 SER B C 1
ATOM 5356 O O . SER B 1 312 ? -0.547 -25.797 7.965 1 88.69 312 SER B O 1
ATOM 5358 N N . ASP B 1 313 ? 0.219 -27.172 6.309 1 92.81 313 ASP B N 1
ATOM 5359 C CA . ASP B 1 313 ? 0.703 -26.109 5.422 1 92.81 313 ASP B CA 1
ATOM 5360 C C . ASP B 1 313 ? -0.183 -25.984 4.188 1 92.81 313 ASP B C 1
ATOM 5362 O O . ASP B 1 313 ? 0.319 -25.828 3.07 1 92.81 313 ASP B O 1
ATOM 5366 N N . LEU B 1 314 ? -1.482 -26.094 4.391 1 97.62 314 LEU B N 1
ATOM 5367 C CA . LEU B 1 314 ? -2.387 -26.266 3.258 1 97.62 314 LEU B CA 1
ATOM 5368 C C . LEU B 1 314 ? -2.975 -24.922 2.83 1 97.62 314 LEU B C 1
ATOM 5370 O O . LEU B 1 314 ? -3.943 -24.875 2.068 1 97.62 314 LEU B O 1
ATOM 5374 N N . CYS B 1 315 ? -2.473 -23.797 3.373 1 98 315 CYS B N 1
ATOM 5375 C CA . CYS B 1 315 ? -2.844 -22.438 2.98 1 98 315 CYS B CA 1
ATOM 5376 C C . CYS B 1 315 ? -4.32 -22.172 3.246 1 98 315 CYS B C 1
ATOM 5378 O O . CYS B 1 315 ? -5.047 -21.734 2.357 1 98 315 CYS B O 1
ATOM 5380 N N . ILE B 1 316 ? -4.719 -22.469 4.41 1 98.06 316 ILE B N 1
ATOM 5381 C CA . ILE B 1 316 ? -6.062 -22.172 4.891 1 98.06 316 ILE B CA 1
ATOM 5382 C C . ILE B 1 316 ? -5.977 -21.312 6.152 1 98.06 316 ILE B C 1
ATOM 5384 O O . ILE B 1 316 ? -5.215 -21.625 7.07 1 98.06 316 ILE B O 1
ATOM 5388 N N . GLU B 1 317 ? -6.711 -20.203 6.176 1 98 317 GLU B N 1
ATOM 5389 C CA . GLU B 1 317 ? -6.754 -19.328 7.344 1 98 317 GLU B CA 1
ATOM 5390 C C . GLU B 1 317 ? -8.188 -18.922 7.68 1 98 317 GLU B C 1
ATOM 5392 O O . GLU B 1 317 ? -9.008 -18.719 6.781 1 98 317 GLU B O 1
ATOM 5397 N N . PRO B 1 318 ? -8.531 -18.859 9 1 97.94 318 PRO B N 1
ATOM 5398 C CA . PRO B 1 318 ? -9.797 -18.188 9.32 1 97.94 318 PRO B CA 1
ATOM 5399 C C . PRO B 1 318 ? -9.812 -16.719 8.938 1 97.94 318 PRO B C 1
ATOM 5401 O O . PRO B 1 318 ? -8.773 -16.047 8.977 1 97.94 318 PRO B O 1
ATOM 5404 N N . VAL B 1 319 ? -10.953 -16.203 8.523 1 98.5 319 VAL B N 1
ATOM 5405 C CA . VAL B 1 319 ? -11.117 -14.773 8.344 1 98.5 319 VAL B CA 1
ATOM 5406 C C . VAL B 1 319 ? -11.289 -14.094 9.695 1 98.5 319 VAL B C 1
ATOM 5408 O O . VAL B 1 319 ? -12.297 -14.305 10.383 1 98.5 319 VAL B O 1
ATOM 5411 N N . ALA B 1 320 ? -10.305 -13.281 10.062 1 98.31 320 ALA B N 1
ATOM 5412 C CA . ALA B 1 320 ? -10.375 -12.578 11.344 1 98.31 320 ALA B CA 1
ATOM 5413 C C . ALA B 1 320 ? -11.453 -11.5 11.312 1 98.31 320 ALA B C 1
ATOM 5415 O O . ALA B 1 320 ? -11.555 -10.727 10.359 1 98.31 320 ALA B O 1
ATOM 5416 N N . GLU B 1 321 ? -12.273 -11.445 12.383 1 96.75 321 GLU B N 1
ATOM 5417 C CA . GLU B 1 321 ? -13.336 -10.453 12.547 1 96.75 321 GLU B CA 1
ATOM 5418 C C . GLU B 1 321 ? -13.273 -9.805 13.93 1 96.75 321 GLU B C 1
ATOM 5420 O O . GLU B 1 321 ? -12.773 -10.406 14.883 1 96.75 321 GLU B O 1
ATOM 5425 N N . GLY B 1 322 ? -13.742 -8.547 13.992 1 95.25 322 GLY B N 1
ATOM 5426 C CA . GLY B 1 322 ? -13.773 -7.863 15.266 1 95.25 322 GLY B CA 1
ATOM 5427 C C . GLY B 1 322 ? -12.414 -7.801 15.945 1 95.25 322 GLY B C 1
ATOM 5428 O O . GLY B 1 322 ? -11.438 -7.352 15.352 1 95.25 322 GLY B O 1
ATOM 5429 N N . ASP B 1 323 ? -12.352 -8.398 17.172 1 96.12 323 ASP B N 1
ATOM 5430 C CA . ASP B 1 323 ? -11.141 -8.312 17.984 1 96.12 323 ASP B CA 1
ATOM 5431 C C . ASP B 1 323 ? -10.281 -9.57 17.828 1 96.12 323 ASP B C 1
ATOM 5433 O O . ASP B 1 323 ? -9.344 -9.789 18.594 1 96.12 323 ASP B O 1
ATOM 5437 N N . ASP B 1 324 ? -10.57 -10.375 16.797 1 97.19 324 ASP B N 1
ATOM 5438 C CA . ASP B 1 324 ? -9.828 -11.617 16.594 1 97.19 324 ASP B CA 1
ATOM 5439 C C . ASP B 1 324 ? -8.336 -11.359 16.469 1 97.19 324 ASP B C 1
ATOM 5441 O O . ASP B 1 324 ? -7.516 -12.125 16.984 1 97.19 324 ASP B O 1
ATOM 5445 N N . VAL B 1 325 ? -7.977 -10.289 15.836 1 97.44 325 VAL B N 1
ATOM 5446 C CA . VAL B 1 325 ? -6.574 -10.008 15.531 1 97.44 325 VAL B CA 1
ATOM 5447 C C . VAL B 1 325 ? -5.805 -9.758 16.828 1 97.44 325 VAL B C 1
ATOM 5449 O O . VAL B 1 325 ? -4.598 -10.008 16.891 1 97.44 325 VAL B O 1
ATOM 5452 N N . LEU B 1 326 ? -6.457 -9.289 17.844 1 96.56 326 LEU B N 1
ATOM 5453 C CA . LEU B 1 326 ? -5.809 -8.961 19.109 1 96.56 326 LEU B CA 1
ATOM 5454 C C . LEU B 1 326 ? -5.402 -10.234 19.859 1 96.56 326 LEU B C 1
ATOM 5456 O O . LEU B 1 326 ? -4.5 -10.203 20.688 1 96.56 326 LEU B O 1
ATOM 5460 N N . LYS B 1 327 ? -6.055 -11.32 19.484 1 95.31 327 LYS B N 1
ATOM 5461 C CA . LYS B 1 327 ? -5.82 -12.586 20.172 1 95.31 327 LYS B CA 1
ATOM 5462 C C . LYS B 1 327 ? -4.973 -13.523 19.312 1 95.31 327 LYS B C 1
ATOM 5464 O O . LYS B 1 327 ? -4.621 -14.617 19.766 1 95.31 327 LYS B O 1
ATOM 5469 N N . ASP B 1 328 ? -4.621 -13.109 18.141 1 96.56 328 ASP B N 1
ATOM 5470 C CA . ASP B 1 328 ? -3.865 -13.961 17.219 1 96.56 328 ASP B CA 1
ATOM 5471 C C . ASP B 1 328 ? -2.439 -14.172 17.734 1 96.56 328 ASP B C 1
ATOM 5473 O O . ASP B 1 328 ? -1.68 -13.219 17.891 1 96.56 328 ASP B O 1
ATOM 5477 N N . PRO B 1 329 ? -2.002 -15.43 17.938 1 96.31 329 PRO B N 1
ATOM 5478 C CA . PRO B 1 329 ? -0.689 -15.688 18.531 1 96.31 329 PRO B CA 1
ATOM 5479 C C . PRO B 1 329 ? 0.462 -15.18 17.656 1 96.31 329 PRO B C 1
ATOM 5481 O O . PRO B 1 329 ? 1.481 -14.727 18.188 1 96.31 329 PRO B O 1
ATOM 5484 N N . GLN B 1 330 ? 0.382 -15.312 16.391 1 97.25 330 GLN B N 1
ATOM 5485 C CA . GLN B 1 330 ? 1.431 -14.844 15.492 1 97.25 330 GLN B CA 1
ATOM 5486 C C . GLN B 1 330 ? 1.561 -13.32 15.555 1 97.25 330 GLN B C 1
ATOM 5488 O O . GLN B 1 330 ? 2.666 -12.789 15.688 1 97.25 330 GLN B O 1
ATOM 5493 N N . LEU B 1 331 ? 0.455 -12.594 15.484 1 97.19 331 LEU B N 1
ATOM 5494 C CA . LEU B 1 331 ? 0.476 -11.133 15.531 1 97.19 331 LEU B CA 1
ATOM 5495 C C . LEU B 1 331 ? 0.981 -10.641 16.875 1 97.19 331 LEU B C 1
ATOM 5497 O O . LEU B 1 331 ? 1.721 -9.656 16.953 1 97.19 331 LEU B O 1
ATOM 5501 N N . GLN B 1 332 ? 0.583 -11.312 17.938 1 96.75 332 GLN B N 1
ATOM 5502 C CA . GLN B 1 332 ? 1.095 -10.977 19.266 1 96.75 332 GLN B CA 1
ATOM 5503 C C . GLN B 1 332 ? 2.605 -11.18 19.344 1 96.75 332 GLN B C 1
ATOM 5505 O O . GLN B 1 332 ? 3.328 -10.312 19.844 1 96.75 332 GLN B O 1
ATOM 5510 N N . ALA B 1 333 ? 3.068 -12.273 18.797 1 97.5 333 ALA B N 1
ATOM 5511 C CA . ALA B 1 333 ? 4.488 -12.609 18.859 1 97.5 333 ALA B CA 1
ATOM 5512 C C . ALA B 1 333 ? 5.316 -11.625 18.031 1 97.5 333 ALA B C 1
ATOM 5514 O O . ALA B 1 333 ? 6.488 -11.383 18.344 1 97.5 333 ALA B O 1
ATOM 5515 N N . ARG B 1 334 ? 4.754 -11.047 17.016 1 97.44 334 ARG B N 1
ATOM 5516 C CA . ARG B 1 334 ? 5.426 -10.086 16.156 1 97.44 334 ARG B CA 1
ATOM 5517 C C . ARG B 1 334 ? 5.578 -8.734 16.844 1 97.44 334 ARG B C 1
ATOM 5519 O O . ARG B 1 334 ? 6.297 -7.859 16.359 1 97.44 334 ARG B O 1
ATOM 5526 N N . GLY B 1 335 ? 4.879 -8.5 17.953 1 95.38 335 GLY B N 1
ATOM 5527 C CA . GLY B 1 335 ? 5.082 -7.328 18.781 1 95.38 335 GLY B CA 1
ATOM 5528 C C . GLY B 1 335 ? 4.41 -6.082 18.234 1 95.38 335 GLY B C 1
ATOM 5529 O O . GLY B 1 335 ? 4.914 -4.969 18.406 1 95.38 335 GLY B O 1
ATOM 5530 N N . LEU B 1 336 ? 3.293 -6.188 17.625 1 95 336 LEU B N 1
ATOM 5531 C CA . LEU B 1 336 ? 2.602 -5.055 17 1 95 336 LEU B CA 1
ATOM 5532 C C . LEU B 1 336 ? 1.772 -4.301 18.047 1 95 336 LEU B C 1
AT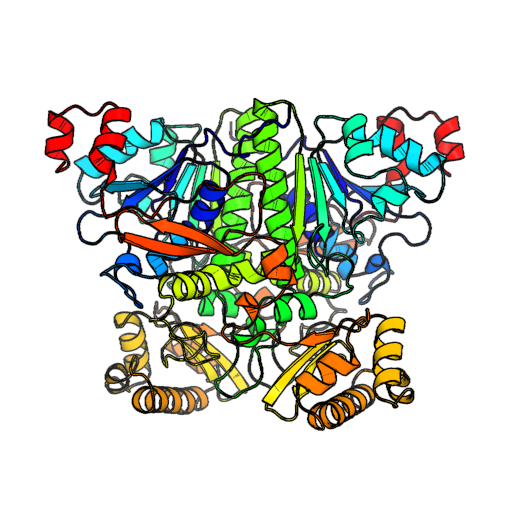OM 5534 O O . LEU B 1 336 ? 1.456 -3.125 17.844 1 95 336 LEU B O 1
ATOM 5538 N N . PHE B 1 337 ? 1.34 -4.984 19.062 1 96.69 337 PHE B N 1
ATOM 5539 C CA . PHE B 1 337 ? 0.517 -4.395 20.109 1 96.69 337 PHE B CA 1
ATOM 5540 C C . PHE B 1 337 ? 1.333 -4.168 21.375 1 96.69 337 PHE B C 1
ATOM 5542 O O . PHE B 1 337 ? 1.768 -5.125 22.016 1 96.69 337 PHE B O 1
ATOM 5549 N N . VAL B 1 338 ? 1.517 -2.83 21.75 1 96.75 338 VAL B N 1
ATOM 5550 C CA . VAL B 1 338 ? 2.393 -2.523 22.875 1 96.75 338 VAL B CA 1
ATOM 5551 C C . VAL B 1 338 ? 1.675 -1.592 23.844 1 96.75 338 VAL B C 1
ATOM 5553 O O . VAL B 1 338 ? 1.16 -0.544 23.453 1 96.75 338 VAL B O 1
ATOM 5556 N N . GLU B 1 339 ? 1.675 -1.973 25.094 1 96.19 339 GLU B N 1
ATOM 5557 C CA . GLU B 1 339 ? 1.069 -1.136 26.125 1 96.19 339 GLU B CA 1
ATOM 5558 C C . GLU B 1 339 ? 2.072 -0.125 26.672 1 96.19 339 GLU B C 1
ATOM 5560 O O . GLU B 1 339 ? 3.236 -0.461 26.906 1 96.19 339 GLU B O 1
ATOM 5565 N N . ALA B 1 340 ? 1.663 1.114 26.797 1 96.12 340 ALA B N 1
ATOM 5566 C CA . ALA B 1 340 ? 2.48 2.162 27.406 1 96.12 340 ALA B CA 1
ATOM 5567 C C . ALA B 1 340 ? 1.643 3.057 28.312 1 96.12 340 ALA B C 1
ATOM 5569 O O . ALA B 1 340 ? 0.445 3.238 28.078 1 96.12 340 ALA B O 1
ATOM 5570 N N . GLU B 1 341 ? 2.273 3.65 29.297 1 96.19 341 GLU B N 1
ATOM 5571 C CA . GLU B 1 341 ? 1.602 4.582 30.188 1 96.19 341 GLU B CA 1
ATOM 5572 C C . GLU B 1 341 ? 1.415 5.949 29.531 1 96.19 341 GLU B C 1
ATOM 5574 O O . GLU B 1 341 ? 2.336 6.469 28.906 1 96.19 341 GLU B O 1
ATOM 5579 N N . ASP B 1 342 ? 0.226 6.426 29.641 1 95.56 342 ASP B N 1
ATOM 5580 C CA . ASP B 1 342 ? -0.045 7.82 29.297 1 95.56 342 ASP B CA 1
ATOM 5581 C C . ASP B 1 342 ? -0.197 8.672 30.562 1 95.56 342 ASP B C 1
ATOM 5583 O O . ASP B 1 342 ? -1.225 8.617 31.234 1 95.56 342 ASP B O 1
ATOM 5587 N N . ALA B 1 343 ? 0.785 9.469 30.781 1 92.56 343 ALA B N 1
ATOM 5588 C CA . ALA B 1 343 ? 0.857 10.219 32.031 1 92.56 343 ALA B CA 1
ATOM 5589 C C . ALA B 1 343 ? -0.26 11.25 32.125 1 92.56 343 ALA B C 1
ATOM 5591 O O . ALA B 1 343 ? -0.784 11.523 33.219 1 92.56 343 ALA B O 1
ATOM 5592 N N . VAL B 1 344 ? -0.583 11.773 31.078 1 91 344 VAL B N 1
ATOM 5593 C CA . VAL B 1 344 ? -1.607 12.812 31.047 1 91 344 VAL B CA 1
ATOM 5594 C C . VAL B 1 344 ? -2.977 12.195 31.328 1 91 344 VAL B C 1
ATOM 5596 O O . VAL B 1 344 ? -3.77 12.758 32.094 1 91 344 VAL B O 1
ATOM 5599 N N . LEU B 1 345 ? -3.232 11.047 30.781 1 93.5 345 LEU B N 1
ATOM 5600 C CA . LEU B 1 345 ? -4.516 10.375 30.953 1 93.5 345 LEU B CA 1
ATOM 5601 C C . LEU B 1 345 ? -4.551 9.586 32.25 1 93.5 345 LEU B C 1
ATOM 5603 O O . LEU B 1 345 ? -5.625 9.234 32.75 1 93.5 345 LEU B O 1
ATOM 5607 N N . GLY B 1 346 ? -3.379 9.25 32.812 1 93.75 346 GLY B N 1
ATOM 5608 C CA . GLY B 1 346 ? -3.281 8.492 34.062 1 93.75 346 GLY B CA 1
ATOM 5609 C C . GLY B 1 346 ? -3.643 7.027 33.906 1 93.75 346 GLY B C 1
ATOM 5610 O O . GLY B 1 346 ? -4.195 6.41 34.812 1 93.75 346 GLY B O 1
ATOM 5611 N N . ARG B 1 347 ? -3.463 6.508 32.688 1 94.69 347 ARG B N 1
ATOM 5612 C CA . ARG B 1 347 ? -3.768 5.105 32.438 1 94.69 347 ARG B CA 1
ATOM 5613 C C . ARG B 1 347 ? -2.875 4.539 31.328 1 94.69 347 ARG B C 1
ATOM 5615 O O . ARG B 1 347 ? -2.23 5.289 30.594 1 94.69 347 ARG B O 1
ATOM 5622 N N . LYS B 1 348 ? -2.963 3.229 31.234 1 95.75 348 LYS B N 1
ATOM 5623 C CA . LYS B 1 348 ? -2.256 2.549 30.141 1 95.75 348 LYS B CA 1
ATOM 5624 C C . LYS B 1 348 ? -3.08 2.561 28.859 1 95.75 348 LYS B C 1
ATOM 5626 O O . LYS B 1 348 ? -4.305 2.449 28.906 1 95.75 348 LYS B O 1
ATOM 5631 N N . VAL B 1 349 ? -2.373 2.746 27.812 1 96.75 349 VAL B N 1
ATOM 5632 C CA . VAL B 1 349 ? -2.979 2.67 26.484 1 96.75 349 VAL B CA 1
ATOM 5633 C C . VAL B 1 349 ? -2.195 1.689 25.609 1 96.75 349 VAL B C 1
ATOM 5635 O O . VAL B 1 349 ? -0.964 1.639 25.672 1 96.75 349 VAL B O 1
ATOM 5638 N N . THR B 1 350 ? -2.912 0.836 24.859 1 96.62 350 THR B N 1
ATOM 5639 C CA . THR B 1 350 ? -2.266 -0.073 23.922 1 96.62 350 THR B CA 1
ATOM 5640 C C . THR B 1 350 ? -2.084 0.593 22.562 1 96.62 350 THR B C 1
ATOM 5642 O O . THR B 1 350 ? -3.055 1.053 21.953 1 96.62 350 THR B O 1
ATOM 5645 N N . HIS B 1 351 ? -0.811 0.68 22.156 1 97.31 351 HIS B N 1
ATOM 5646 C CA . HIS B 1 351 ? -0.474 1.249 20.844 1 97.31 351 HIS B CA 1
ATOM 5647 C C . HIS B 1 351 ? -0.34 0.16 19.797 1 97.31 351 HIS B C 1
ATOM 5649 O O . HIS B 1 351 ? 0.201 -0.914 20.062 1 97.31 351 HIS B O 1
ATOM 5655 N N . LEU B 1 352 ? -0.861 0.412 18.609 1 97.56 352 LEU B N 1
ATOM 5656 C CA . LEU B 1 352 ? -0.584 -0.398 17.438 1 97.56 352 LEU B CA 1
ATOM 5657 C C . LEU B 1 352 ? 0.628 0.137 16.672 1 97.56 352 LEU B C 1
ATOM 5659 O O . LEU B 1 352 ? 0.579 1.233 16.109 1 97.56 352 LEU B O 1
ATOM 5663 N N . LEU B 1 353 ? 1.669 -0.591 16.609 1 97.38 353 LEU B N 1
ATOM 5664 C CA . LEU B 1 353 ? 2.889 -0.157 15.938 1 97.38 353 LEU B CA 1
ATOM 5665 C C . LEU B 1 353 ? 2.773 -0.349 14.422 1 97.38 353 LEU B C 1
ATOM 5667 O O . LEU B 1 353 ? 2.045 -1.229 13.961 1 97.38 353 LEU B O 1
ATOM 5671 N N . THR B 1 354 ? 3.439 0.486 13.68 1 97.19 354 THR B N 1
ATOM 5672 C CA . THR B 1 354 ? 3.518 0.29 12.242 1 97.19 354 THR B CA 1
ATOM 5673 C C . THR B 1 354 ? 4.379 -0.923 11.906 1 97.19 354 THR B C 1
ATOM 5675 O O . THR B 1 354 ? 5.203 -1.349 12.719 1 97.19 354 THR B O 1
ATOM 5678 N N . PRO B 1 355 ? 4.215 -1.519 10.758 1 96.25 355 PRO B N 1
ATOM 5679 C CA . PRO B 1 355 ? 4.727 -2.869 10.516 1 96.25 355 PRO B CA 1
ATOM 5680 C C . PRO B 1 355 ? 6.25 -2.92 10.438 1 96.25 355 PRO B C 1
ATOM 5682 O O . PRO B 1 355 ? 6.848 -3.975 10.672 1 96.25 355 PRO B O 1
ATOM 5685 N N . LEU B 1 356 ? 6.969 -1.892 10.086 1 95 356 LEU B N 1
ATOM 5686 C CA . LEU B 1 356 ? 8.422 -1.894 9.969 1 95 356 LEU B CA 1
ATOM 5687 C C . LEU B 1 356 ? 9.078 -1.605 11.32 1 95 356 LEU B C 1
ATOM 5689 O O . LEU B 1 356 ? 9.086 -0.46 11.773 1 95 356 LEU B O 1
ATOM 5693 N N . ARG B 1 357 ? 9.547 -2.672 12 1 89.38 357 ARG B N 1
ATOM 5694 C CA . ARG B 1 357 ? 10.203 -2.52 13.289 1 89.38 357 ARG B CA 1
ATOM 5695 C C . ARG B 1 357 ? 11.719 -2.654 13.148 1 89.38 357 ARG B C 1
ATOM 5697 O O . ARG B 1 357 ? 12.266 -3.754 13.273 1 89.38 357 ARG B O 1
ATOM 5704 N N . MET B 1 358 ? 12.375 -1.559 13 1 95.44 358 MET B N 1
ATOM 5705 C CA . MET B 1 358 ? 13.805 -1.514 12.727 1 95.44 358 MET B CA 1
ATOM 5706 C C . MET B 1 358 ? 14.57 -0.948 13.914 1 95.44 358 MET B C 1
ATOM 5708 O O . MET B 1 358 ? 15.516 -0.178 13.742 1 95.44 358 MET B O 1
ATOM 5712 N N . GLY B 1 359 ? 14.078 -1.237 15.039 1 93.12 359 GLY B N 1
ATOM 5713 C CA . GLY B 1 359 ? 14.594 -0.771 16.312 1 93.12 359 GLY B CA 1
ATOM 5714 C C . GLY B 1 359 ? 13.508 -0.524 17.344 1 93.12 359 GLY B C 1
ATOM 5715 O O . GLY B 1 359 ? 12.336 -0.813 17.094 1 93.12 359 GLY B O 1
ATOM 5716 N N . GLU B 1 360 ? 13.898 -0.006 18.438 1 92.94 360 GLU B N 1
ATOM 5717 C CA . GLU B 1 360 ? 12.922 0.303 19.484 1 92.94 360 GLU B CA 1
ATOM 5718 C C . GLU B 1 360 ? 12.109 1.544 19.125 1 92.94 360 GLU B C 1
ATOM 5720 O O . GLU B 1 360 ? 12.656 2.648 19.047 1 92.94 360 GLU B O 1
ATOM 5725 N N . THR B 1 361 ? 10.852 1.381 18.953 1 93.38 361 THR B N 1
ATOM 5726 C CA . THR B 1 361 ? 9.961 2.479 18.578 1 93.38 361 THR B CA 1
ATOM 5727 C C . THR B 1 361 ? 9.609 3.32 19.812 1 93.38 361 THR B C 1
ATOM 5729 O O . THR B 1 361 ? 9.18 2.785 20.828 1 93.38 361 THR B O 1
ATOM 5732 N N . PRO B 1 362 ? 9.766 4.617 19.641 1 92.19 362 PRO B N 1
ATOM 5733 C CA . PRO B 1 362 ? 9.297 5.469 20.734 1 92.19 362 PRO B CA 1
ATOM 5734 C C . PRO B 1 362 ? 7.777 5.43 20.906 1 92.19 362 PRO B C 1
ATOM 5736 O O . PRO B 1 362 ? 7.051 5.285 19.906 1 92.19 362 PRO B O 1
ATOM 5739 N N . LEU B 1 363 ? 7.277 5.547 22.109 1 95.19 363 LEU B N 1
ATOM 5740 C CA . LEU B 1 363 ? 5.844 5.605 22.375 1 95.19 363 LEU B CA 1
ATOM 5741 C C . LEU B 1 363 ? 5.5 6.812 23.25 1 95.19 363 LEU B C 1
ATOM 5743 O O . LEU B 1 363 ? 5.57 6.742 24.469 1 95.19 363 LEU B O 1
ATOM 5747 N N . ARG B 1 364 ? 5.242 7.945 22.594 1 95.19 364 ARG B N 1
ATOM 5748 C CA . ARG B 1 364 ? 4.777 9.164 23.234 1 95.19 364 ARG B CA 1
ATOM 5749 C C . ARG B 1 364 ? 3.336 9.477 22.844 1 95.19 364 ARG B C 1
ATOM 5751 O O . ARG B 1 364 ? 2.949 9.289 21.688 1 95.19 364 ARG B O 1
ATOM 5758 N N . ALA B 1 365 ? 2.641 9.977 23.797 1 96.5 365 ALA B N 1
ATOM 5759 C CA . ALA B 1 365 ? 1.264 10.375 23.516 1 96.5 365 ALA B CA 1
ATOM 5760 C C . ALA B 1 365 ? 1.214 11.469 22.453 1 96.5 365 ALA B C 1
ATOM 5762 O O . ALA B 1 365 ? 2.162 12.25 22.312 1 96.5 365 ALA B O 1
ATOM 5763 N N . PRO B 1 366 ? 0.11 11.484 21.688 1 97.69 366 PRO B N 1
ATOM 5764 C CA . PRO B 1 366 ? -0.042 12.609 20.766 1 97.69 366 PRO B CA 1
ATOM 5765 C C . PRO B 1 366 ? -0.155 13.953 21.484 1 97.69 366 PRO B C 1
ATOM 5767 O O . PRO B 1 366 ? -0.584 14.008 22.641 1 97.69 366 PRO B O 1
ATOM 5770 N N . PRO B 1 367 ? 0.215 15.016 20.812 1 97.81 367 PRO B N 1
ATOM 5771 C CA . PRO B 1 367 ? 0.205 16.344 21.453 1 97.81 367 PRO B CA 1
ATOM 5772 C C . PRO B 1 367 ? -1.19 16.953 21.516 1 97.81 367 PRO B C 1
ATOM 5774 O O . PRO B 1 367 ? -2.033 16.672 20.656 1 97.81 367 PRO B O 1
ATOM 5777 N N . THR B 1 368 ? -1.399 17.781 22.547 1 97.25 368 THR B N 1
ATOM 5778 C CA . THR B 1 368 ? -2.533 18.688 22.5 1 97.25 368 THR B CA 1
ATOM 5779 C C . THR B 1 368 ? -2.293 19.781 21.453 1 97.25 368 THR B C 1
ATOM 5781 O O . THR B 1 368 ? -1.178 19.938 20.953 1 97.25 368 THR B O 1
ATOM 5784 N N . LEU B 1 369 ? -3.338 20.531 21.141 1 98.06 369 LEU B N 1
ATOM 5785 C CA . LEU B 1 369 ? -3.248 21.547 20.109 1 98.06 369 LEU B CA 1
ATOM 5786 C C . LEU B 1 369 ? -2.275 22.656 20.5 1 98.06 369 LEU B C 1
ATOM 5788 O O . LEU B 1 369 ? -2.477 23.328 21.516 1 98.06 369 LEU B O 1
ATOM 5792 N N . GLY B 1 370 ? -1.166 22.797 19.797 1 98.19 370 GLY B N 1
ATOM 5793 C CA . GLY B 1 370 ? -0.195 23.859 20.016 1 98.19 370 GLY B CA 1
ATOM 5794 C C . GLY B 1 370 ? 0.714 23.609 21.203 1 98.19 370 GLY B C 1
ATOM 5795 O O . GLY B 1 370 ? 1.465 24.5 21.609 1 98.19 370 GLY B O 1
ATOM 5796 N N . GLN B 1 371 ? 0.764 22.422 21.688 1 97.88 371 GLN B N 1
ATOM 5797 C CA . GLN B 1 371 ? 1.499 22.078 22.891 1 97.88 371 GLN B CA 1
ATOM 5798 C C . GLN B 1 371 ? 2.963 22.5 22.797 1 97.88 371 GLN B C 1
ATOM 5800 O O . GLN B 1 371 ? 3.574 22.875 23.781 1 97.88 371 GLN B O 1
ATOM 5805 N N . HIS B 1 372 ? 3.518 22.469 21.625 1 98.56 372 HIS B N 1
ATOM 5806 C CA . HIS B 1 372 ? 4.957 22.656 21.469 1 98.56 372 HIS B CA 1
ATOM 5807 C C . HIS B 1 372 ? 5.262 23.922 20.672 1 98.56 372 HIS B C 1
ATOM 5809 O O . HIS B 1 372 ? 6.375 24.094 20.172 1 98.56 372 HIS B O 1
ATOM 5815 N N . SER B 1 373 ? 4.328 24.859 20.547 1 98.62 373 SER B N 1
ATOM 5816 C CA . SER B 1 373 ? 4.469 26.047 19.703 1 98.62 373 SER B CA 1
ATOM 5817 C C . SER B 1 373 ? 5.68 26.875 20.109 1 98.62 373 SER B C 1
ATOM 5819 O O . SER B 1 373 ? 6.562 27.141 19.281 1 98.62 373 SER B O 1
ATOM 5821 N N . ARG B 1 374 ? 5.805 27.25 21.344 1 98.12 374 ARG B N 1
ATOM 5822 C CA . ARG B 1 374 ? 6.891 28.109 21.812 1 98.12 374 ARG B CA 1
ATOM 5823 C C . ARG B 1 374 ? 8.242 27.422 21.641 1 98.12 374 ARG B C 1
ATOM 5825 O O . ARG B 1 374 ? 9.188 28.031 21.141 1 98.12 374 ARG B O 1
ATOM 5832 N N . GLU B 1 375 ? 8.312 26.172 22.016 1 98.25 375 GLU B N 1
ATOM 5833 C CA . GLU B 1 375 ? 9.555 25.406 21.938 1 98.25 375 GLU B CA 1
ATOM 5834 C C . GLU B 1 375 ? 10.055 25.344 20.484 1 98.25 375 GLU B C 1
ATOM 5836 O O . GLU B 1 375 ? 11.234 25.594 20.234 1 98.25 375 GLU B O 1
ATOM 5841 N N . ILE B 1 376 ? 9.164 25.016 19.547 1 98.69 376 ILE B N 1
ATOM 5842 C CA . ILE B 1 376 ? 9.516 24.828 18.141 1 98.69 376 ILE B CA 1
ATOM 5843 C C . ILE B 1 376 ? 9.945 26.172 17.547 1 98.69 376 ILE B C 1
ATOM 5845 O O . ILE B 1 376 ? 10.969 26.25 16.859 1 98.69 376 ILE B O 1
ATOM 5849 N N . LEU B 1 377 ? 9.211 27.281 17.859 1 98.56 377 LEU B N 1
ATOM 5850 C CA . LEU B 1 377 ? 9.484 28.594 17.281 1 98.56 377 LEU B CA 1
ATOM 5851 C C . LEU B 1 377 ? 10.75 29.188 17.875 1 98.56 377 LEU B C 1
ATOM 5853 O O . LEU B 1 377 ? 11.562 29.781 17.156 1 98.56 377 LEU B O 1
ATOM 5857 N N . GLU B 1 378 ? 10.984 28.984 19.141 1 98.19 378 GLU B N 1
ATOM 5858 C CA . GLU B 1 378 ? 12.203 29.469 19.766 1 98.19 378 GLU B CA 1
ATOM 5859 C C . GLU B 1 378 ? 13.438 28.781 19.203 1 98.19 378 GLU B C 1
ATOM 5861 O O . GLU B 1 378 ? 14.461 29.422 18.953 1 98.19 378 GLU B O 1
ATOM 5866 N N . ALA B 1 379 ? 13.289 27.516 19 1 97.19 379 ALA B N 1
ATOM 5867 C CA . ALA B 1 379 ? 14.391 26.75 18.438 1 97.19 379 ALA B CA 1
ATOM 5868 C C . ALA B 1 379 ? 14.734 27.25 17.031 1 97.19 379 ALA B C 1
ATOM 5870 O O . ALA B 1 379 ? 15.883 27.141 16.578 1 97.19 379 ALA B O 1
ATOM 5871 N N . ALA B 1 380 ? 13.742 27.875 16.391 1 97.06 380 ALA B N 1
ATOM 5872 C CA . ALA B 1 380 ? 13.945 28.391 15.039 1 97.06 380 ALA B CA 1
ATOM 5873 C C . ALA B 1 380 ? 14.391 29.844 15.062 1 97.06 380 ALA B C 1
ATOM 5875 O O . ALA B 1 380 ? 14.539 30.469 14.016 1 97.06 380 ALA B O 1
ATOM 5876 N N . GLY B 1 381 ? 14.484 30.484 16.25 1 97.06 381 GLY B N 1
ATOM 5877 C CA . GLY B 1 381 ? 15.094 31.797 16.375 1 97.06 381 GLY B CA 1
ATOM 5878 C C . GLY B 1 381 ? 14.078 32.906 16.547 1 97.06 381 GLY B C 1
ATOM 5879 O O . GLY B 1 381 ? 14.438 34.094 16.516 1 97.06 381 GLY B O 1
ATOM 5880 N N . PHE B 1 382 ? 12.867 32.562 16.797 1 97.69 382 PHE B N 1
ATOM 5881 C CA . PHE B 1 382 ? 11.859 33.594 17 1 97.69 382 PHE B CA 1
ATOM 5882 C C . PHE B 1 382 ? 12.031 34.25 18.375 1 97.69 382 PHE B C 1
ATOM 5884 O O . PHE B 1 382 ? 12.258 33.562 19.375 1 97.69 382 PHE B O 1
ATOM 5891 N N . THR B 1 383 ? 11.938 35.625 18.375 1 97.44 383 THR B N 1
ATOM 5892 C CA . THR B 1 383 ? 12.039 36.375 19.625 1 97.44 383 THR B CA 1
ATOM 5893 C C . THR B 1 383 ? 10.719 36.375 20.375 1 97.44 383 THR B C 1
ATOM 5895 O O . THR B 1 383 ? 9.688 35.969 19.828 1 97.44 383 THR B O 1
ATOM 5898 N N . ALA B 1 384 ? 10.797 36.844 21.578 1 96.94 384 ALA B N 1
ATOM 5899 C CA . ALA B 1 384 ? 9.594 36.938 22.406 1 96.94 384 ALA B CA 1
ATOM 5900 C C . ALA B 1 384 ? 8.555 37.844 21.766 1 96.94 384 ALA B C 1
ATOM 5902 O O . ALA B 1 384 ? 7.352 37.562 21.828 1 96.94 384 ALA B O 1
ATOM 5903 N N . GLN B 1 385 ? 9.031 38.875 21.188 1 96.75 385 GLN B N 1
ATOM 5904 C CA . GLN B 1 385 ? 8.141 39.812 20.531 1 96.75 385 GLN B CA 1
ATOM 5905 C C . GLN B 1 385 ? 7.457 39.188 19.328 1 96.75 385 GLN B C 1
ATOM 5907 O O . GLN B 1 385 ? 6.258 39.375 19.109 1 96.75 385 GLN B O 1
ATOM 5912 N N . GLU B 1 386 ? 8.18 38.438 18.578 1 96.56 386 GLU B N 1
ATOM 5913 C CA . GLU B 1 386 ? 7.637 37.75 17.406 1 96.56 386 GLU B CA 1
ATOM 5914 C C . GLU B 1 386 ? 6.629 36.688 17.797 1 96.56 386 GLU B C 1
ATOM 5916 O O . GLU B 1 386 ? 5.598 36.5 17.156 1 96.56 386 GLU B O 1
ATOM 5921 N N . LEU B 1 387 ? 6.934 35.969 18.844 1 97.12 387 LEU B N 1
ATOM 5922 C CA . LEU B 1 387 ? 6.023 34.938 19.359 1 97.12 387 LEU B CA 1
ATOM 5923 C C . LEU B 1 387 ? 4.699 35.562 19.781 1 97.12 387 LEU B C 1
ATOM 5925 O O . LEU B 1 387 ? 3.633 35.031 19.516 1 97.12 387 LEU B O 1
ATOM 5929 N N . ALA B 1 388 ? 4.777 36.75 20.406 1 95.69 388 ALA B N 1
ATOM 5930 C CA . ALA B 1 388 ? 3.574 37.469 20.844 1 95.69 388 ALA B CA 1
ATOM 5931 C C . ALA B 1 388 ? 2.705 37.844 19.641 1 95.69 388 ALA B C 1
ATOM 5933 O O . ALA B 1 388 ? 1.477 37.75 19.719 1 95.69 388 ALA B O 1
ATOM 5934 N N . ARG B 1 389 ? 3.34 38.188 18.578 1 94.56 389 ARG B N 1
ATOM 5935 C CA . ARG B 1 389 ? 2.617 38.594 17.375 1 94.56 389 ARG B CA 1
ATOM 5936 C C . ARG B 1 389 ? 1.891 37.406 16.766 1 94.56 389 ARG B C 1
ATOM 5938 O O . ARG B 1 389 ? 0.867 37.562 16.094 1 94.56 389 ARG B O 1
ATOM 5945 N N . LEU B 1 390 ? 2.477 36.188 17 1 96.12 390 LEU B N 1
ATOM 5946 C CA . LEU B 1 390 ? 1.9 34.969 16.469 1 96.12 390 LEU B CA 1
ATOM 5947 C C . LEU B 1 390 ? 0.862 34.406 17.422 1 96.12 390 LEU B C 1
ATOM 5949 O O . LEU B 1 390 ? 0.245 33.375 17.125 1 96.12 390 LEU B O 1
ATOM 5953 N N . GLY B 1 391 ? 0.687 35.031 18.531 1 93.12 391 GLY B N 1
ATOM 5954 C CA . GLY B 1 391 ? -0.31 34.594 19.5 1 93.12 391 GLY B CA 1
ATOM 5955 C C . GLY B 1 391 ? 0.22 33.594 20.5 1 93.12 391 GLY B C 1
ATOM 5956 O O . GLY B 1 391 ? -0.542 32.781 21.047 1 93.12 391 GLY B O 1
ATOM 5957 N N . HIS B 1 392 ? 1.53 33.594 20.609 1 93.75 392 HIS B N 1
ATOM 5958 C CA . HIS B 1 392 ? 2.143 32.625 21.531 1 93.75 392 HIS B CA 1
ATOM 5959 C C . HIS B 1 392 ? 2.857 33.344 22.672 1 93.75 392 HIS B C 1
ATOM 5961 O O . HIS B 1 392 ? 3.344 34.469 22.5 1 93.75 392 HIS B O 1
#

Nearest PDB structures (foldseek):
  9br7-assembly1_A  TM=9.107E-01  e=5.233E-37  Homo sapiens
  4hl6-assembly3_E  TM=8.885E-01  e=4.363E-34  Escherichia coli K-12
  4ed9-assembly1_A-2  TM=8.551E-01  e=2.687E-33  Brucella suis 1330
  5yiy-assembly1_A  TM=8.634E-01  e=1.868E-30  Mycobacterium tuberculosis H37Rv
  5yx6-assembly1_A  TM=8.658E-01  e=4.107E-30  Mycobacterium tuberculosis H37Rv

Organism: Myxococcus xanthus (strain DK1622) (NCBI:txid246197)

Secondary structure (DSSP, 8-state):
------TTTT-EEEE---TTHHHHHHHHHHHTT-EEEEEE-TTT-SGGGGPSPEETTEEHHHHHHHTT-EEEE--TTSHHHHHHHHHHHTT-SEEEE-SPTTHHHHTT-SHHHHHHH-TT-EEEEEESS-SSSTTTT----HHHHHHHTTHHHHSB-TTS-B---SS-IIIIIIIIIHHHHHHHHHHHHHHHHS---EEEEEHHHHHHGGGHHHHHHHHHHGGGS----TTTSTTTT-STTEEEEE-TTS-EEEEE--SHHHHHHHHHHHT-GGGGGGTT--HHHHHHHHHHHHHHHTTS-HHHHHHHTTT--S-EEE---TTHHHH-HHHHHTT-EEEEEETTTTEEEEEE--S--SS-----PPPPTTTTHHHHHHHTT--HHHHHHTT-/------TTTT-EEEE---TTHHHHHHHHHHHTT-EEEEEE-TTT-SGGGGPSPEETTEEHHHHHHHTT-EEEE--TTSHHHHHHHHHHGGG-SEEEE-SPTTHHHHTT-SHHHHHHH-TT-EEEEEESS-SSSTTTT----HHHHHHHTTHHHHSB-TTS-B---SS-IIIIIIIIIHHHHHHHHHHHHHHHHS---EEEEEHHHHHHGGGHHHHHHHHHHGGGS----TTTSTTTT-STTEEEEE-TTS-EEEEE--SHHHHHHHHHHHT-GGGGGGTT--HHHHHHHHHHHHHHHTTS-HHHHHHHTTT--S-EEE---TTHHHH-HHHHHTT-EEEEEETTTTEEEEEE--S--SSPPP--PPPPTTTTHHHHHHHTT--HHHHHHTT-

Foldseek 3Di:
DPPQAFPLAPAEEEEAAADFQRLQLVQQVLQSHYAYEYEAAQPCGHPQQCDDDDDPSGHPSCFQRFWSYHYAYADLQDPLRLVLVLLLLQPHQEYEYEDQQCPCVVSQNDPVNSCVSPQNYAYEYEYAAKNDDPCSRPDDALQVLLVVLCVQQLADAAVDGGDDDPDRCLRHQQRSVVSNVQSVVQVVVCVVVVGGDYHMTHSSVRSNVVCCVPVVVQVVCPPNHDDRGHCCDLARPNFLQAHWEAAQVRWIKGGNQNDLVLVCVVCVLLVHNVLSVQRPPGDPSRVVSNVVRNVSRHPHDPVVVCVSCPPHPSRMDTDDDDCSLVVDPVNVVLPQWDWDDDPVVRDIDIHGHDNDDPHDGDGGTGDDHNNCHVVSSVVSPDDPVSVVVRVD/DPPQAFPLAPAEEEEAAADFQRLQLVQQVLQSHYAYEYEAAQPCGHPQQCDDDDDPSGHPSCFQRFWSYHYAYADLQDPLRLVLVLLLLQPHQEYEYEDQQCPCVVSQNDPVNSCVSPQNYAYEYEYAAKNDDPCSRPDDALQVLLVVLCVQQQADAAVDGGDDDPDRCLRHQQRSVVSNVQSVVQVVVCVVVVGGDYHMTHSSVRSNVVCCVPVVVQVVCPPVHDDRGHCCDLARPNFLQAHWEAAQVRWIKGGNQNDLVLVCVVCVLLVHNVLSVQRPPGDPSRVVSNVVRNVSRHPHDPVVVCVSCPPHPSRMDTDDDDCSLVVDPVNVVLPQWDWDDDPVVRDIDIHGHDNDDPHDGDGGTGDDHNNCHVVSSVVSPDDPVSVVVRVD

Sequence (784 aa):
MPMSSLPLTGLRVLDLSRLLPGPYATLVLADLGATVDKVEEPEGGDYIRQMPPLRDDVSGLFYGLNRNKRSLTLNLKQPEGREALKRLVRHYDVLVESFRPGVMDKLGVGESALRAENPRLIYCAISGYGQTGPDRLKAGHDLNYAARAGLLGYGGEAGGAPAFPGVQMGDIGGGSLFALVGILAALHERERTGQGRFVDVSMTDGALAFLHMHLASRLYMGTEGVALQRGKEALNGGYACYGLYRTADDRWLAVGALEPKFFAGVCERLGRPELLEDAYAPGESGARVKAELTRLFAEHPLAYWQERFAGSDLCIEPVAEGDDVLKDPQLQARGLFVEAEDAVLGRKVTHLLTPLRMGETPLRAPPTLGQHSREILEAAGFTAQELARLGHMPMSSLPLTGLRVLDLSRLLPGPYATLVLADLGATVDKVEEPEGGDYIRQMPPLRDDVSGLFYGLNRNKRSLTLNLKQPEGREALKRLVRHYDVLVESFRPGVMDKLGVGESALRAENPRLIYCAISGYGQTGPDRLKAGHDLNYAARAGLLGYGGEAGGAPAFPGVQMGDIGGGSLFALVGILAALHERERTGQGRFVDVSMTDGALAFLHMHLASRLYMGTEGVALQRGKEALNGGYACYGLYRTADDRWLAVGALEPKFFAGVCERLGRPELLEDAYAPGESGARVKAELTRLFAEHPLAYWQERFAGSDLCIEPVAEGDDVLKDPQLQARGLFVEAEDAVLGRKVTHLLTPLRMGETPLRAPPTLGQHSREILEAAGFTAQELARLGH

Solvent-accessible surface area (backbone atoms only — not comparable to full-atom values): 39115 Å² total; per-residue (Å²): 125,84,79,90,59,38,44,34,54,86,42,32,35,39,35,54,32,53,70,55,27,48,31,47,31,53,29,50,43,25,52,33,37,21,47,34,40,32,48,25,45,72,85,74,43,46,71,37,52,74,35,78,58,66,58,95,86,35,14,19,44,35,45,54,39,33,36,49,34,42,20,28,50,45,48,60,90,38,71,71,30,41,54,48,49,50,59,49,48,58,75,36,45,34,38,38,36,51,60,64,68,62,51,44,50,74,61,64,61,20,68,71,52,43,33,71,60,20,58,51,31,30,37,35,42,39,33,57,53,23,86,49,46,89,45,24,77,54,53,65,34,42,62,22,25,24,16,50,36,27,50,25,31,33,4,17,51,58,94,54,63,56,24,44,56,34,49,48,50,10,32,42,52,6,23,12,48,46,42,45,39,47,52,38,39,39,54,52,27,21,74,78,68,62,38,35,43,80,37,71,28,18,13,20,50,26,26,30,51,55,43,39,65,61,51,21,17,37,38,54,40,46,91,78,39,68,68,60,55,34,14,62,37,70,78,19,46,36,24,45,37,27,38,78,37,46,20,52,70,77,41,45,36,24,35,31,17,73,54,66,72,27,33,43,51,50,24,49,77,69,72,39,60,72,47,55,81,29,31,81,38,71,68,65,55,10,48,50,40,34,51,49,50,40,54,57,43,35,72,39,39,57,70,57,50,54,59,73,53,54,95,57,66,42,16,68,30,58,44,20,45,52,62,43,51,79,68,32,66,45,52,53,60,64,58,37,71,43,76,46,78,34,77,88,79,70,43,74,39,43,43,64,56,67,60,76,74,68,56,88,58,74,86,41,72,41,56,54,93,36,68,37,30,65,63,57,42,44,76,70,65,51,48,72,68,55,35,46,75,72,74,90,126,83,79,83,59,36,45,34,57,86,42,32,34,40,34,55,31,52,69,54,27,47,32,47,31,52,29,52,43,26,52,34,37,22,46,35,40,32,48,24,44,73,86,75,44,46,70,37,51,73,35,77,58,65,59,96,88,37,13,19,45,35,46,55,38,32,36,50,34,41,19,28,49,44,46,59,89,38,71,69,29,42,52,48,50,51,59,49,48,58,75,37,44,33,40,37,37,50,61,64,66,62,52,45,48,76,58,62,62,20,68,71,54,42,34,72,60,21,57,50,31,30,37,33,41,40,33,59,54,23,86,50,45,88,46,24,76,54,53,68,36,43,63,21,27,26,16,48,37,26,50,27,32,34,5,17,49,58,95,53,64,54,23,45,56,34,49,48,51,10,31,42,50,5,22,13,48,46,42,46,39,46,53,37,38,38,54,53,30,21,74,77,69,61,39,36,43,79,38,72,27,17,13,20,50,26,28,30,53,56,43,37,64,61,51,21,16,36,39,55,39,48,91,79,40,68,68,59,55,33,14,61,38,68,79,19,47,36,24,45,37,27,39,77,40,45,20,51,69,76,41,45,36,22,35,28,18,74,54,66,72,26,33,43,51,50,22,48,79,69,71,40,60,74,46,55,80,29,32,81,38,72,68,66,56,9,47,49,38,34,51,50,50,40,56,57,43,35,71,39,39,56,70,58,52,53,59,72,52,56,95,57,66,42,16,67,28,57,43,19,45,53,63,43,53,79,67,33,66,44,53,54,58,65,58,35,71,44,77,43,78,34,78,90,79,71,43,75,39,44,41,66,55,68,60,75,72,70,53,86,57,75,86,40,71,43,54,54,92,37,68,36,31,66,63,58,43,44,75,69,68,51,46,74,68,54,34,46,75,74,73,88

Radius of gyration: 25.8 Å; Cα contacts (8 Å, |Δi|>4): 1802; chains: 2; bounding box: 73×77×68 Å

InterPro domains:
  IPR003673 CoA-transferase family III [PF02515] (8-373)
  IPR023606 CoA-transferase family III domain 1 superfamily [G3DSA:3.40.50.10540] (7-338)
  IPR023606 CoA-transferase family III domain 1 superfamily [SSF89796] (3-390)
  IPR044855 CoA-transferase family III domain 3 superfamily [G3DSA:3.30.1540.10] (232-320)
  IPR050509 Coenzyme A-transferase family III [PTHR48228] (6-390)